Protein AF-0000000078032321 (afdb_homodimer)

Solvent-accessible surface area (backbone atoms only — not comparable to full-atom values): 38954 Å² total; per-residue (Å²): 81,36,67,72,75,77,49,43,51,60,52,52,44,68,70,53,66,72,42,86,78,50,35,74,32,42,54,56,36,28,54,49,42,18,57,53,56,50,57,70,50,30,69,54,84,80,71,73,69,55,66,69,51,75,49,62,22,42,51,66,49,46,55,44,47,69,65,34,25,36,45,55,16,68,77,44,62,92,45,45,39,89,31,34,40,50,29,52,14,34,53,29,25,52,39,49,51,43,55,48,67,39,9,62,80,32,28,35,40,23,51,28,65,35,62,61,58,72,53,50,50,44,41,47,48,48,21,47,71,44,74,45,73,44,38,73,92,55,58,48,36,77,57,62,73,60,49,64,72,69,62,53,95,50,44,50,34,39,38,43,53,44,29,23,47,48,41,1,25,55,59,50,51,70,53,52,50,52,47,50,52,58,27,59,78,68,72,27,33,36,40,34,41,23,39,24,46,82,32,36,62,46,60,90,41,97,57,36,84,68,62,47,72,60,72,58,54,70,85,49,52,58,31,36,35,26,23,34,34,29,24,38,64,12,27,34,9,36,40,40,15,22,37,37,32,75,31,62,70,60,51,50,52,45,56,50,52,35,61,55,48,50,65,36,49,33,51,60,45,48,33,41,50,29,48,47,48,32,69,51,24,30,53,49,49,42,52,51,40,34,50,44,32,46,56,30,46,52,51,52,48,52,51,35,63,76,36,54,89,36,30,46,65,59,82,48,53,20,39,31,29,33,37,34,34,33,38,54,98,90,36,60,38,61,23,60,61,48,42,51,50,43,27,73,74,64,24,33,37,53,39,29,21,14,60,42,50,22,82,65,67,38,53,62,11,20,32,33,32,9,52,16,40,52,61,68,59,49,52,52,33,52,52,47,50,49,53,49,45,62,71,66,69,110,82,36,65,73,75,79,50,42,50,60,54,51,45,68,70,52,68,72,43,85,77,50,35,73,32,42,53,56,34,26,54,51,41,17,56,53,55,51,57,68,50,31,69,54,83,80,72,72,69,52,65,69,50,76,49,61,21,44,51,66,49,47,54,44,46,68,66,36,25,36,45,56,18,68,77,43,62,92,44,46,40,89,30,37,40,51,28,51,14,34,51,29,27,51,41,51,52,42,56,49,66,38,9,61,80,31,27,36,40,24,52,27,66,37,62,61,58,72,53,49,49,44,42,44,48,47,21,46,70,46,74,45,73,44,38,74,94,56,57,47,36,77,56,64,74,59,48,64,71,68,63,54,95,50,43,48,35,40,37,44,51,46,29,23,47,47,41,1,26,56,59,50,51,69,54,53,51,51,47,49,51,59,27,59,78,67,72,29,32,36,39,34,41,23,39,24,46,82,33,38,63,45,58,86,39,99,54,41,84,67,61,50,70,59,72,58,55,69,85,50,53,57,30,37,35,28,23,35,35,28,23,40,64,13,28,35,9,36,41,41,14,22,36,36,32,74,30,63,70,59,52,50,53,46,56,51,53,35,61,56,50,50,65,36,52,32,51,61,46,48,33,41,49,29,47,47,48,32,68,51,24,28,53,48,49,43,52,51,41,37,49,42,31,47,56,31,48,51,53,51,48,52,52,35,63,75,35,55,89,37,29,47,66,56,84,48,52,20,41,31,29,35,37,34,34,34,37,54,97,90,33,61,37,60,24,61,61,49,41,52,50,42,26,72,76,63,24,33,38,54,41,30,22,14,60,42,50,21,83,66,64,38,55,62,10,18,31,33,32,8,52,15,40,53,60,68,57,48,51,53,33,52,52,48,50,50,54,49,45,61,70,68,70,110

pLDDT: mean 95.97, std 6.55, range [49.38, 98.94]

Foldseek 3Di:
DLDFDDQQLVVQCVVQVPPPPFLAQADFAFAADDQVVLLVLFLDPPSDRLFDPPDDFDLPDQQFDQLLLQLVQVQAPPGGSLQKGKDQALLRVLLLLLVLFAAAPAEEEEEALARPSNFRSNVSRRYHYHYQYADVVVLSAGDVVVVVVVDDLRHAEYEYEAVGPAALAGHWQVSLLSVLVVCVVNVHAYEYEDAQPPFFLCCPPPVVVGRHHDSQHNPHQRYKYKYACVHLQNPVVLRIMMIGGNHSVSVVSSSVSCVVPGSHGGPRSSSSSSSCSPPSSVVSSNVVLSVLQNVQLVVVVVLCVVVVVFKDFSRRRTGFKHKMFGDAPPHADQQVVVQVVLCVPQSHHWARCCRNRNVVPPDGRIIMTGRSHPSVSSNSNSVSVSVVCVVPRD/DLDFDPQQLVVQCVVQVPPPPFLAQADFAFAADDQVVLLVLFLDPPSDRLFDPPDDFDLPDQQFDQLLLQLVQVQAPPGHSLQKGKDQALLRVQLLLLLLFAAAPAEEEEEALARPSNFRSNVSRRYHYHYQYADVVVLSAGDVVVVVVVDDLRHAEYEYEAVGPAALAGHWQVSLLSVLVVCVVNVHAYEYEDAQPPFFLCCPPPVVVGRHHDSQHNPHQRYKYKYACVHLQNPVVQRIMMIGGNHSVSVVSSSVSCVVPGSHGGPRSSSSSSSCSPPSSVVSSNVVLSVLQNVLLVVVVVLCVVVVVFKDFSRRRGGFKHKMFGHAPPHADQQVVVQVVLCVPQSHHWAGCCRNRNVVPPDGRIIMTGRSHPSVSSNSNSVSVSVVCVVPRD

Nearest PDB structures (foldseek):
  3p6k-assembly1_B  TM=9.550E-01  e=8.556E-41  Streptococcus suis 89/1591
  8fft-assembly2_C  TM=9.502E-01  e=7.241E-36  Dolichospermum flos-aquae
  8fft-assembly1_B  TM=9.467E-01  e=2.134E-35  Dolichospermum flos-aquae
  1gd9-assembly1_B  TM=8.501E-01  e=8.601E-30  Pyrococcus horikoshii
  1dju-assembly1_A  TM=8.469E-01  e=4.521E-28  Pyrococcus horikoshii OT3

Radius of gyration: 27.14 Å; Cα contacts (8 Å, |Δi|>4): 1777; chains: 2; bounding box: 60×97×62 Å

Structure (mmCIF, N/CA/C/O backbone):
data_AF-0000000078032321-model_v1
#
loop_
_entity.id
_entity.type
_entity.pdbx_description
1 polymer 'Aminotransferase class I/classII large domain-containing protein'
#
loop_
_atom_site.group_PDB
_atom_site.id
_atom_site.type_symbol
_atom_site.label_atom_id
_atom_site.label_alt_id
_atom_site.label_comp_id
_atom_site.label_asym_id
_atom_site.label_entity_id
_atom_site.label_seq_id
_atom_site.pdbx_PDB_ins_code
_atom_site.Cartn_x
_atom_site.Cartn_y
_atom_site.Cartn_z
_atom_site.occupancy
_atom_site.B_iso_or_equiv
_atom_site.auth_seq_id
_atom_site.auth_comp_id
_atom_site.auth_asym_id
_atom_site.auth_atom_id
_atom_site.pdbx_PDB_model_num
ATOM 1 N N . MET A 1 1 ? -20.797 -3.672 6.902 1 53.5 1 MET A N 1
ATOM 2 C CA . MET A 1 1 ? -19.359 -3.918 6.785 1 53.5 1 MET A CA 1
ATOM 3 C C . MET A 1 1 ? -19.047 -4.637 5.477 1 53.5 1 MET A C 1
ATOM 5 O O . MET A 1 1 ? -19.844 -5.422 4.98 1 53.5 1 MET A O 1
ATOM 9 N N . VAL A 1 2 ? -17.969 -4.043 4.883 1 63.22 2 VAL A N 1
ATOM 10 C CA . VAL A 1 2 ? -17.5 -4.789 3.719 1 63.22 2 VAL A CA 1
ATOM 11 C C . VAL A 1 2 ? -17.219 -6.238 4.109 1 63.22 2 VAL A C 1
ATOM 13 O O . VAL A 1 2 ? -16.531 -6.5 5.102 1 63.22 2 VAL A O 1
ATOM 16 N N . ARG A 1 3 ? -18.047 -7.094 3.707 1 68.12 3 ARG A N 1
ATOM 17 C CA . ARG A 1 3 ? -17.844 -8.516 3.961 1 68.12 3 ARG A CA 1
ATOM 18 C C . ARG A 1 3 ? -16.688 -9.055 3.135 1 68.12 3 ARG A C 1
ATOM 20 O O . ARG A 1 3 ? -16.766 -9.109 1.905 1 68.12 3 ARG A O 1
ATOM 27 N N . LEU A 1 4 ? -15.469 -9.234 3.742 1 85.44 4 LEU A N 1
ATOM 28 C CA . LEU A 1 4 ? -14.32 -9.836 3.078 1 85.44 4 LEU A CA 1
ATOM 29 C C . LEU A 1 4 ? -14.133 -11.281 3.527 1 85.44 4 LEU A C 1
ATOM 31 O O . LEU A 1 4 ? -13.945 -11.547 4.719 1 85.44 4 LEU A O 1
ATOM 35 N N . ALA A 1 5 ? -14.266 -12.18 2.574 1 89.19 5 ALA A N 1
ATOM 36 C CA . ALA A 1 5 ? -13.977 -13.57 2.895 1 89.19 5 ALA A CA 1
ATOM 37 C C . ALA A 1 5 ? -12.508 -13.758 3.268 1 89.19 5 ALA A C 1
ATOM 39 O O . ALA A 1 5 ? -11.633 -13.047 2.758 1 89.19 5 ALA A O 1
ATOM 40 N N . PRO A 1 6 ? -12.258 -14.641 4.195 1 92.31 6 PRO A N 1
ATOM 41 C CA . PRO A 1 6 ? -10.844 -14.914 4.473 1 92.31 6 PRO A CA 1
ATOM 42 C C . PRO A 1 6 ? -10.062 -15.32 3.225 1 92.31 6 PRO A C 1
ATOM 44 O O . PRO A 1 6 ? -10.586 -16.031 2.371 1 92.31 6 PRO A O 1
ATOM 47 N N . PHE A 1 7 ? -8.93 -14.734 3.055 1 94.56 7 PHE A N 1
ATOM 48 C CA . PHE A 1 7 ? -8.055 -15.125 1.958 1 94.56 7 PHE A CA 1
ATOM 49 C C . PHE A 1 7 ? -7.387 -16.453 2.248 1 94.56 7 PHE A C 1
ATOM 51 O O . PHE A 1 7 ? -6.344 -16.516 2.906 1 94.56 7 PHE A O 1
ATOM 58 N N . GLU A 1 8 ? -7.875 -17.5 1.715 1 94.56 8 GLU A N 1
ATOM 59 C CA . GLU A 1 8 ? -7.629 -18.859 2.207 1 94.56 8 GLU A CA 1
ATOM 60 C C . GLU A 1 8 ? -6.164 -19.234 2.045 1 94.56 8 GLU A C 1
ATOM 62 O O . GLU A 1 8 ? -5.562 -19.812 2.957 1 94.56 8 GLU A O 1
ATOM 67 N N . VAL A 1 9 ? -5.586 -18.938 0.874 1 95 9 VAL A N 1
ATOM 68 C CA . VAL A 1 9 ? -4.195 -19.328 0.662 1 95 9 VAL A CA 1
ATOM 69 C C . VAL A 1 9 ? -3.293 -18.594 1.651 1 95 9 VAL A C 1
ATOM 71 O O . VAL A 1 9 ? -2.357 -19.188 2.201 1 95 9 VAL A O 1
ATOM 74 N N . GLU A 1 10 ? -3.555 -17.328 1.889 1 93.62 10 GLU A N 1
ATOM 75 C CA . GLU A 1 10 ? -2.746 -16.547 2.826 1 93.62 10 GLU A CA 1
ATOM 76 C C . GLU A 1 10 ? -2.93 -17.047 4.258 1 93.62 10 GLU A C 1
ATOM 78 O O . GLU A 1 10 ? -1.962 -17.156 5.012 1 93.62 10 GLU A O 1
ATOM 83 N N . ARG A 1 11 ? -4.199 -17.391 4.633 1 93.69 11 ARG A N 1
ATOM 84 C CA . ARG A 1 11 ? -4.477 -17.922 5.965 1 93.69 11 ARG A CA 1
ATOM 85 C C . ARG A 1 11 ? -3.768 -19.25 6.184 1 93.69 11 ARG A C 1
ATOM 87 O O . ARG A 1 11 ? -3.207 -19.5 7.254 1 93.69 11 ARG A O 1
ATOM 94 N N . TRP A 1 12 ? -3.801 -20.109 5.148 1 96.25 12 TRP A N 1
ATOM 95 C CA . TRP A 1 12 ? -3.137 -21.406 5.203 1 96.25 12 TRP A CA 1
ATOM 96 C C . TRP A 1 12 ? -1.63 -21.234 5.375 1 96.25 12 TRP A C 1
ATOM 98 O O . TRP A 1 12 ? -1.022 -21.875 6.234 1 96.25 12 TRP A O 1
ATOM 108 N N . MET A 1 13 ? -1.059 -20.344 4.574 1 95.06 13 MET A N 1
ATOM 109 C CA . MET A 1 13 ? 0.379 -20.094 4.625 1 95.06 13 MET A CA 1
ATOM 110 C C . MET A 1 13 ? 0.786 -19.531 5.984 1 95.06 13 MET A C 1
ATOM 112 O O . MET A 1 13 ? 1.736 -20.016 6.602 1 95.06 13 MET A O 1
ATOM 116 N N . ASP A 1 14 ? 0.071 -18.578 6.473 1 90.38 14 ASP A N 1
ATOM 117 C CA . ASP A 1 14 ? 0.382 -17.938 7.75 1 90.38 14 ASP A CA 1
ATOM 118 C C . ASP A 1 14 ? 0.344 -18.953 8.891 1 90.38 14 ASP A C 1
ATOM 120 O O . ASP A 1 14 ? 1.15 -18.875 9.82 1 90.38 14 ASP A O 1
ATOM 124 N N . GLU A 1 15 ? -0.597 -19.828 8.82 1 92.94 15 GLU A N 1
ATOM 125 C CA . GLU A 1 15 ? -0.828 -20.781 9.906 1 92.94 15 GLU A CA 1
ATOM 126 C C . GLU A 1 15 ? 0.243 -21.875 9.922 1 92.94 15 GLU A C 1
ATOM 128 O O . GLU A 1 15 ? 0.729 -22.25 10.992 1 92.94 15 GLU A O 1
ATOM 133 N N . TYR A 1 16 ? 0.735 -22.312 8.742 1 95.88 16 TYR A N 1
ATOM 134 C CA . TYR A 1 16 ? 1.464 -23.578 8.742 1 95.88 16 TYR A CA 1
ATOM 135 C C . TYR A 1 16 ? 2.9 -23.375 8.273 1 95.88 16 TYR A C 1
ATOM 137 O O . TYR A 1 16 ? 3.756 -24.234 8.492 1 95.88 16 TYR A O 1
ATOM 145 N N . GLU A 1 17 ? 3.164 -22.219 7.629 1 93.62 17 GLU A N 1
ATOM 146 C CA . GLU A 1 17 ? 4.508 -22 7.102 1 93.62 17 GLU A CA 1
ATOM 147 C C . GLU A 1 17 ? 5.527 -21.859 8.227 1 93.62 17 GLU A C 1
ATOM 149 O O . GLU A 1 17 ? 6.727 -22.031 8.016 1 93.62 17 GLU A O 1
ATOM 154 N N . VAL A 1 18 ? 5.07 -21.641 9.422 1 90.94 18 VAL A N 1
ATOM 155 C CA . VAL A 1 18 ? 5.953 -21.391 10.555 1 90.94 18 VAL A CA 1
ATOM 156 C C . VAL A 1 18 ? 6.227 -22.688 11.297 1 90.94 18 VAL A C 1
ATOM 158 O O . VAL A 1 18 ? 6.895 -22.688 12.336 1 90.94 18 VAL A O 1
ATOM 161 N N . THR A 1 19 ? 5.73 -23.781 10.797 1 95.38 19 THR A N 1
ATOM 162 C CA . THR A 1 19 ? 6 -25.078 11.414 1 95.38 19 THR A CA 1
ATOM 163 C C . THR A 1 19 ? 7.504 -25.328 11.508 1 95.38 19 THR A C 1
ATOM 165 O O . THR A 1 19 ? 8.219 -25.203 10.516 1 95.38 19 THR A O 1
ATOM 168 N N . PRO A 1 20 ? 7.973 -25.688 12.695 1 96.19 20 PRO A N 1
ATOM 169 C CA . PRO A 1 20 ? 9.406 -25.953 12.844 1 96.19 20 PRO A CA 1
ATOM 170 C C . PRO A 1 20 ? 9.898 -27.062 11.93 1 96.19 20 PRO A C 1
ATOM 172 O O . PRO A 1 20 ? 9.312 -28.141 11.898 1 96.19 20 PRO A O 1
ATOM 175 N N . GLY A 1 21 ? 10.891 -26.828 11.219 1 97.12 21 GLY A N 1
ATOM 176 C CA . GLY A 1 21 ? 11.492 -27.828 10.344 1 97.12 21 GLY A CA 1
ATOM 177 C C . GLY A 1 21 ? 10.781 -27.953 9.008 1 97.12 21 GLY A C 1
ATOM 178 O O . GLY A 1 21 ? 11.039 -28.891 8.25 1 97.12 21 GLY A O 1
ATOM 179 N N . VAL A 1 22 ? 9.984 -27.016 8.758 1 98 22 VAL A N 1
ATOM 180 C CA . VAL A 1 22 ? 9.125 -27.094 7.582 1 98 22 VAL A CA 1
ATOM 181 C C . VAL A 1 22 ? 9.984 -27.125 6.316 1 98 22 VAL A C 1
ATOM 183 O O . VAL A 1 22 ? 11 -26.438 6.227 1 98 22 VAL A O 1
ATOM 186 N N . ILE A 1 23 ? 9.711 -28 5.402 1 98.5 23 ILE A N 1
ATOM 187 C CA . ILE A 1 23 ? 10.188 -28.031 4.023 1 98.5 23 ILE A CA 1
ATOM 188 C C . ILE A 1 23 ? 9.164 -27.359 3.109 1 98.5 23 ILE A C 1
ATOM 190 O O . ILE A 1 23 ? 8.195 -28 2.686 1 98.5 23 ILE A O 1
ATOM 194 N N . ASN A 1 24 ? 9.391 -26.094 2.795 1 98.12 24 ASN A N 1
ATOM 195 C CA . ASN A 1 24 ? 8.375 -25.266 2.162 1 98.12 24 ASN A CA 1
ATOM 196 C C . ASN A 1 24 ? 8.43 -25.375 0.641 1 98.12 24 ASN A C 1
ATOM 198 O O . ASN A 1 24 ? 9.266 -24.75 -0.003 1 98.12 24 ASN A O 1
ATOM 202 N N . ILE A 1 25 ? 7.59 -26.125 0.078 1 98.5 25 ILE A N 1
ATOM 203 C CA . ILE A 1 25 ? 7.445 -26.156 -1.374 1 98.5 25 ILE A CA 1
ATOM 204 C C . ILE A 1 25 ? 6.082 -25.594 -1.767 1 98.5 25 ILE A C 1
ATOM 206 O O . ILE A 1 25 ? 5.457 -26.062 -2.717 1 98.5 25 ILE A O 1
ATOM 210 N N . ALA A 1 26 ? 5.562 -24.672 -0.906 1 98 26 ALA A N 1
ATOM 211 C CA . ALA A 1 26 ? 4.309 -23.984 -1.162 1 98 26 ALA A CA 1
ATOM 212 C C . ALA A 1 26 ? 4.562 -22.578 -1.72 1 98 26 ALA A C 1
ATOM 214 O O . ALA A 1 26 ? 3.709 -22.016 -2.412 1 98 26 ALA A O 1
ATOM 215 N N . GLU A 1 27 ? 5.746 -21.938 -1.41 1 95.81 27 GLU A N 1
ATOM 216 C CA . GLU A 1 27 ? 6.074 -20.578 -1.797 1 95.81 27 GLU A CA 1
ATOM 217 C C . GLU A 1 27 ? 6.121 -20.422 -3.314 1 95.81 27 GLU A C 1
ATOM 219 O O . GLU A 1 27 ? 6.594 -21.312 -4.02 1 95.81 27 GLU A O 1
ATOM 224 N N . THR A 1 28 ? 5.668 -19.234 -3.773 1 97.25 28 THR A N 1
ATOM 225 C CA . THR A 1 28 ? 5.461 -19.141 -5.215 1 97.25 28 THR A CA 1
ATOM 226 C C . THR A 1 28 ? 6.461 -18.172 -5.84 1 97.25 28 THR A C 1
ATOM 228 O O . THR A 1 28 ? 6.367 -17.859 -7.027 1 97.25 28 THR A O 1
ATOM 231 N N . CYS A 1 29 ? 7.379 -17.641 -5.094 1 97.94 29 CYS A N 1
ATOM 232 C CA . CYS A 1 29 ? 8.469 -16.844 -5.656 1 97.94 29 CYS A CA 1
ATOM 233 C C . CYS A 1 29 ? 9.57 -17.75 -6.195 1 97.94 29 CYS A C 1
ATOM 235 O O . CYS A 1 29 ? 9.828 -18.828 -5.645 1 97.94 29 CYS A O 1
ATOM 237 N N . ALA A 1 30 ? 10.172 -17.344 -7.316 1 98.62 30 ALA A N 1
ATOM 238 C CA . ALA A 1 30 ? 11.484 -17.938 -7.543 1 98.62 30 ALA A CA 1
ATOM 239 C C . ALA A 1 30 ? 12.391 -17.75 -6.328 1 98.62 30 ALA A C 1
ATOM 241 O O . ALA A 1 30 ? 12.266 -16.766 -5.598 1 98.62 30 ALA A O 1
ATOM 242 N N . ALA A 1 31 ? 13.242 -18.766 -6.113 1 98.56 31 ALA A N 1
ATOM 243 C CA . ALA A 1 31 ? 14.125 -18.656 -4.953 1 98.56 31 ALA A CA 1
ATOM 244 C C . ALA A 1 31 ? 14.68 -17.234 -4.812 1 98.56 31 ALA A C 1
ATOM 246 O O . ALA A 1 31 ? 15.438 -16.766 -5.668 1 98.56 31 ALA A O 1
ATOM 247 N N . SER A 1 32 ? 14.305 -16.578 -3.736 1 98.5 32 SER A N 1
ATOM 248 C CA . SER A 1 32 ? 14.633 -15.172 -3.535 1 98.5 32 SER A CA 1
ATOM 249 C C . SER A 1 32 ? 16.141 -14.969 -3.375 1 98.5 32 SER A C 1
ATOM 251 O O . SER A 1 32 ? 16.859 -15.898 -3.012 1 98.5 32 SER A O 1
ATOM 253 N N . ILE A 1 33 ? 16.578 -13.789 -3.646 1 98.44 33 ILE A N 1
ATOM 254 C CA . ILE A 1 33 ? 17.984 -13.469 -3.541 1 98.44 33 ILE A CA 1
ATOM 255 C C . ILE A 1 33 ? 18.172 -12.188 -2.729 1 98.44 33 ILE A C 1
ATOM 257 O O . ILE A 1 33 ? 17.219 -11.445 -2.502 1 98.44 33 ILE A O 1
ATOM 261 N N . SER A 1 34 ? 19.359 -11.969 -2.252 1 98.25 34 SER A N 1
ATOM 262 C CA . SER A 1 34 ? 19.75 -10.742 -1.56 1 98.25 34 SER A CA 1
ATOM 263 C C . SER A 1 34 ? 20.219 -9.68 -2.543 1 98.25 34 SER A C 1
ATOM 265 O O . SER A 1 34 ? 20.391 -9.953 -3.732 1 98.25 34 SER A O 1
ATOM 267 N N . ILE A 1 35 ? 20.375 -8.445 -2.039 1 97.62 35 ILE A N 1
ATOM 268 C CA . ILE A 1 35 ? 20.953 -7.379 -2.852 1 97.62 35 ILE A CA 1
ATOM 269 C C . ILE A 1 35 ? 22.375 -7.746 -3.254 1 97.62 35 ILE A C 1
ATOM 271 O O . ILE A 1 35 ? 22.781 -7.516 -4.395 1 97.62 35 ILE A O 1
ATOM 275 N N . ASP A 1 36 ? 23.125 -8.383 -2.309 1 97 36 ASP A N 1
ATOM 276 C CA . ASP A 1 36 ? 24.484 -8.82 -2.619 1 97 36 ASP A CA 1
ATOM 277 C C . ASP A 1 36 ? 24.484 -9.812 -3.783 1 97 36 ASP A C 1
ATOM 279 O O . ASP A 1 36 ? 25.312 -9.703 -4.695 1 97 36 ASP A O 1
ATOM 283 N N . GLU A 1 37 ? 23.609 -10.766 -3.766 1 97.06 37 GLU A N 1
ATOM 284 C CA . GLU A 1 37 ? 23.516 -11.758 -4.832 1 97.06 37 GLU A CA 1
ATOM 285 C C . GLU A 1 37 ? 23.078 -11.109 -6.148 1 97.06 37 GLU A C 1
ATOM 287 O O . GLU A 1 37 ? 23.547 -11.5 -7.219 1 97.06 37 GLU A O 1
ATOM 292 N N . LEU A 1 38 ? 22.203 -10.148 -6.07 1 97.12 38 LEU A N 1
ATOM 293 C CA . LEU A 1 38 ? 21.75 -9.422 -7.25 1 97.12 38 LEU A CA 1
ATOM 294 C C . LEU A 1 38 ? 22.922 -8.695 -7.922 1 97.12 38 LEU A C 1
ATOM 296 O O . LEU A 1 38 ? 23.062 -8.75 -9.141 1 97.12 38 LEU A O 1
ATOM 300 N N . VAL A 1 39 ? 23.703 -8.016 -7.105 1 96.62 39 VAL A N 1
ATOM 301 C CA . VAL A 1 39 ? 24.859 -7.285 -7.609 1 96.62 39 VAL A CA 1
ATOM 302 C C . VAL A 1 39 ? 25.859 -8.258 -8.211 1 96.62 39 VAL A C 1
ATOM 304 O O . VAL A 1 39 ? 26.469 -7.973 -9.242 1 96.62 39 VAL A O 1
ATOM 307 N N . ALA A 1 40 ? 25.984 -9.383 -7.609 1 95.25 40 ALA A N 1
ATOM 308 C CA . ALA A 1 40 ? 26.938 -10.398 -8.078 1 95.25 40 ALA A CA 1
ATOM 309 C C . ALA A 1 40 ? 26.5 -10.961 -9.43 1 95.25 40 ALA A C 1
ATOM 311 O O . ALA A 1 40 ? 27.344 -11.383 -10.234 1 95.25 40 ALA A O 1
ATOM 312 N N . LEU A 1 41 ? 25.172 -10.961 -9.727 1 95.19 41 LEU A N 1
ATOM 313 C CA . LEU A 1 41 ? 24.625 -11.484 -10.969 1 95.19 41 LEU A CA 1
ATOM 314 C C . LEU A 1 41 ? 24.812 -10.492 -12.109 1 95.19 41 LEU A C 1
ATOM 316 O O . LEU A 1 41 ? 24.719 -10.867 -13.281 1 95.19 41 LEU A O 1
ATOM 320 N N . SER A 1 42 ? 25.109 -9.234 -11.742 1 94.69 42 SER A N 1
ATOM 321 C CA . SER A 1 42 ? 25.109 -8.148 -12.719 1 94.69 42 SER A CA 1
ATOM 322 C C . SER A 1 42 ? 26.25 -8.32 -13.727 1 94.69 42 SER A C 1
ATOM 324 O O . SER A 1 42 ? 27.359 -8.719 -13.367 1 94.69 42 SER A O 1
ATOM 326 N N . GLU A 1 43 ? 25.906 -8.055 -14.945 1 94.56 43 GLU A N 1
ATOM 327 C CA . GLU A 1 43 ? 26.906 -8.016 -16.016 1 94.56 43 GLU A CA 1
ATOM 328 C C . GLU A 1 43 ? 27.594 -6.66 -16.094 1 94.56 43 GLU A C 1
ATOM 330 O O . GLU A 1 43 ? 28.578 -6.492 -16.812 1 94.56 43 GLU A O 1
ATOM 335 N N . ASP A 1 44 ? 26.969 -5.727 -15.359 1 85 44 ASP A N 1
ATOM 336 C CA . ASP A 1 44 ? 27.594 -4.422 -15.203 1 85 44 ASP A CA 1
ATOM 337 C C . ASP A 1 44 ? 28.734 -4.48 -14.188 1 85 44 ASP A C 1
ATOM 339 O O . ASP A 1 44 ? 28.5 -4.711 -13 1 85 44 ASP A O 1
ATOM 343 N N . THR A 1 45 ? 29.969 -4.207 -14.547 1 78.69 45 THR A N 1
ATOM 344 C CA . THR A 1 45 ? 31.141 -4.418 -13.711 1 78.69 45 THR A CA 1
ATOM 345 C C . THR A 1 45 ? 31.469 -3.164 -12.906 1 78.69 45 THR A C 1
ATOM 347 O O . THR A 1 45 ? 32.531 -3.088 -12.258 1 78.69 45 THR A O 1
ATOM 350 N N . SER A 1 46 ? 30.594 -2.174 -12.898 1 77.5 46 SER A N 1
ATOM 351 C CA . SER A 1 46 ? 30.891 -0.955 -12.148 1 77.5 46 SER A CA 1
ATOM 352 C C . SER A 1 46 ? 30.781 -1.188 -10.648 1 77.5 46 SER A C 1
ATOM 354 O O . SER A 1 46 ? 31.344 -0.428 -9.859 1 77.5 46 SER A O 1
ATOM 356 N N . GLY A 1 47 ? 30.141 -2.252 -10.258 1 73.88 47 GLY A N 1
ATOM 357 C CA . GLY A 1 47 ? 29.953 -2.584 -8.852 1 73.88 47 GLY A CA 1
ATOM 358 C C . GLY A 1 47 ? 29.109 -1.569 -8.102 1 73.88 47 GLY A C 1
ATOM 359 O O . GLY A 1 47 ? 29.156 -1.512 -6.875 1 73.88 47 GLY A O 1
ATOM 360 N N . LYS A 1 48 ? 28.422 -0.792 -8.703 1 83 48 LYS A N 1
ATOM 361 C CA . LYS A 1 48 ? 27.625 0.242 -8.062 1 83 48 LYS A CA 1
ATOM 362 C C . LYS A 1 48 ? 26.484 -0.373 -7.258 1 83 48 LYS A C 1
ATOM 364 O O . LYS A 1 48 ? 25.828 -1.312 -7.715 1 83 48 LYS A O 1
ATOM 369 N N . SER A 1 49 ? 26.328 0.121 -6.047 1 90.06 49 SER A N 1
ATOM 370 C CA . SER A 1 49 ? 25.219 -0.285 -5.199 1 90.06 49 SER A CA 1
ATOM 371 C C . SER A 1 49 ? 23.891 0.26 -5.73 1 90.06 49 SER A C 1
ATOM 373 O O . SER A 1 49 ? 23.828 1.397 -6.203 1 90.06 49 SER A O 1
ATOM 375 N N . PRO A 1 50 ? 22.922 -0.618 -5.68 1 95.69 50 PRO A N 1
ATOM 376 C CA . PRO A 1 50 ? 21.609 -0.133 -6.137 1 95.69 50 PRO A CA 1
ATOM 377 C C . PRO A 1 50 ? 21.016 0.923 -5.207 1 95.69 50 PRO A C 1
ATOM 379 O O . PRO A 1 50 ? 20.094 1.645 -5.598 1 95.69 50 PRO A O 1
ATOM 382 N N . ILE A 1 51 ? 21.516 1.027 -4.008 1 96.81 51 ILE A N 1
ATOM 383 C CA . ILE A 1 51 ? 20.906 1.919 -3.021 1 96.81 51 ILE A CA 1
ATOM 384 C C . ILE A 1 51 ? 21.828 3.113 -2.781 1 96.81 51 ILE A C 1
ATOM 386 O O . ILE A 1 51 ? 23 2.943 -2.434 1 96.81 51 ILE A O 1
ATOM 390 N N . ASP A 1 52 ? 21.375 4.312 -3.055 1 96.56 52 ASP A N 1
ATOM 391 C CA . ASP A 1 52 ? 22.062 5.555 -2.717 1 96.56 52 ASP A CA 1
ATOM 392 C C . ASP A 1 52 ? 21.625 6.074 -1.353 1 96.56 52 ASP A C 1
ATOM 394 O O . ASP A 1 52 ? 20.562 6.707 -1.235 1 96.56 52 ASP A O 1
ATOM 398 N N . THR A 1 53 ? 22.438 5.918 -0.332 1 96.56 53 THR A N 1
ATOM 399 C CA . THR A 1 53 ? 22.078 6.254 1.041 1 96.56 53 THR A CA 1
ATOM 400 C C . THR A 1 53 ? 22.203 7.758 1.28 1 96.56 53 THR A C 1
ATOM 402 O O . THR A 1 53 ? 21.812 8.258 2.336 1 96.56 53 THR A O 1
ATOM 405 N N . SER A 1 54 ? 22.703 8.555 0.339 1 97.31 54 SER A N 1
ATOM 406 C CA . SER A 1 54 ? 22.891 9.992 0.501 1 97.31 54 SER A CA 1
ATOM 407 C C . SER A 1 54 ? 21.656 10.758 0.021 1 97.31 54 SER A C 1
ATOM 409 O O . SER A 1 54 ? 21.531 11.953 0.289 1 97.31 54 SER A O 1
ATOM 411 N N . THR A 1 55 ? 20.797 10.023 -0.619 1 96.81 55 THR A N 1
ATOM 412 C CA . THR A 1 55 ? 19.594 10.664 -1.148 1 96.81 55 THR A CA 1
ATOM 413 C C . THR A 1 55 ? 18.625 10.992 -0.026 1 96.81 55 THR A C 1
ATOM 415 O O . THR A 1 55 ? 18.312 10.133 0.808 1 96.81 55 THR A O 1
ATOM 418 N N . CYS A 1 56 ? 18.094 12.273 -0.027 1 97.38 56 CYS A N 1
ATOM 419 C CA . CYS A 1 56 ? 17.062 12.641 0.938 1 97.38 56 CYS A CA 1
ATOM 420 C C . CYS A 1 56 ? 15.781 11.836 0.701 1 97.38 56 CYS A C 1
ATOM 422 O O . CYS A 1 56 ? 15.336 11.695 -0.44 1 97.38 56 CYS A O 1
ATOM 424 N N . LEU A 1 57 ? 15.258 11.336 1.781 1 97.88 57 LEU A N 1
ATOM 425 C CA . LEU A 1 57 ? 14.117 10.422 1.688 1 97.88 57 LEU A CA 1
ATOM 426 C C . LEU A 1 57 ? 12.805 11.195 1.717 1 97.88 57 LEU A C 1
ATOM 428 O O . LEU A 1 57 ? 12.008 11.031 2.641 1 97.88 57 LEU A O 1
ATOM 432 N N . VAL A 1 58 ? 12.508 11.969 0.669 1 97.31 58 VAL A N 1
ATOM 433 C CA . VAL A 1 58 ? 11.219 12.609 0.422 1 97.31 58 VAL A CA 1
ATOM 434 C C . VAL A 1 58 ? 10.266 11.617 -0.241 1 97.31 58 VAL A C 1
ATOM 436 O O . VAL A 1 58 ? 10.617 10.453 -0.439 1 97.31 58 VAL A O 1
ATOM 439 N N . TYR A 1 59 ? 9.062 12.008 -0.606 1 95.12 59 TYR A N 1
ATOM 440 C CA . TYR A 1 59 ? 8.117 11.109 -1.257 1 95.12 59 TYR A CA 1
ATOM 441 C C . TYR A 1 59 ? 8.641 10.656 -2.611 1 95.12 59 TYR A C 1
ATOM 443 O O . TYR A 1 59 ? 8.258 9.594 -3.105 1 95.12 59 TYR A O 1
ATOM 451 N N . GLY A 1 60 ? 9.516 11.469 -3.229 1 93.12 60 GLY A N 1
ATOM 452 C CA . GLY A 1 60 ? 10.109 11.086 -4.5 1 93.12 60 GLY A CA 1
ATOM 453 C C . GLY A 1 60 ? 9.148 11.195 -5.664 1 93.12 60 GLY A C 1
ATOM 454 O O . GLY A 1 60 ? 8.203 11.992 -5.629 1 93.12 60 GLY A O 1
ATOM 455 N N . ALA A 1 61 ? 9.477 10.469 -6.77 1 93.88 61 ALA A N 1
ATOM 456 C CA . ALA A 1 61 ? 8.617 10.453 -7.949 1 93.88 61 ALA A CA 1
ATOM 457 C C . ALA A 1 61 ? 7.301 9.734 -7.66 1 93.88 61 ALA A C 1
ATOM 459 O O . ALA A 1 61 ? 7.27 8.508 -7.551 1 93.88 61 ALA A O 1
ATOM 460 N N . ILE A 1 62 ? 6.277 10.445 -7.66 1 93.62 62 ILE A N 1
ATOM 461 C CA . ILE A 1 62 ? 4.98 9.953 -7.199 1 93.62 62 ILE A CA 1
ATOM 462 C C . ILE A 1 62 ? 4.547 8.766 -8.055 1 93.62 62 ILE A C 1
ATOM 464 O O . ILE A 1 62 ? 4.195 7.707 -7.52 1 93.62 62 ILE A O 1
ATOM 468 N N . PRO A 1 63 ? 4.648 8.812 -9.414 1 95.5 63 PRO A N 1
ATOM 469 C CA . PRO A 1 63 ? 4.242 7.645 -10.211 1 95.5 63 PRO A CA 1
ATOM 470 C C . PRO A 1 63 ? 5.312 6.555 -10.242 1 95.5 63 PRO A C 1
ATOM 472 O O . PRO A 1 63 ? 5.102 5.5 -10.844 1 95.5 63 PRO A O 1
ATOM 475 N N . GLY A 1 64 ? 6.492 6.781 -9.672 1 97.38 64 GLY A N 1
ATOM 476 C CA . GLY A 1 64 ? 7.691 5.969 -9.805 1 97.38 64 GLY A CA 1
ATOM 477 C C . GLY A 1 64 ? 8.789 6.656 -10.602 1 97.38 64 GLY A C 1
ATOM 478 O O . GLY A 1 64 ? 8.516 7.531 -11.422 1 97.38 64 GLY A O 1
ATOM 479 N N . SER A 1 65 ? 10.008 6.297 -10.375 1 98.25 65 SER A N 1
ATOM 480 C CA . SER A 1 65 ? 11.133 6.941 -11.039 1 98.25 65 SER A CA 1
ATOM 481 C C . SER A 1 65 ? 11.102 6.695 -12.547 1 98.25 65 SER A C 1
ATOM 483 O O . SER A 1 65 ? 10.562 5.684 -13 1 98.25 65 SER A O 1
ATOM 485 N N . GLN A 1 66 ? 11.664 7.645 -13.25 1 98.19 66 GLN A N 1
ATOM 486 C CA . GLN A 1 66 ? 11.75 7.527 -14.703 1 98.19 66 GLN A CA 1
ATOM 487 C C . GLN A 1 66 ? 12.484 6.258 -15.109 1 98.19 66 GLN A C 1
ATOM 489 O O . GLN A 1 66 ? 12.07 5.562 -16.031 1 98.19 66 GLN A O 1
ATOM 494 N N . ALA A 1 67 ? 13.547 5.957 -14.461 1 98.25 67 ALA A N 1
ATOM 495 C CA . ALA A 1 67 ? 14.344 4.773 -14.773 1 98.25 67 ALA A CA 1
ATOM 496 C C . ALA A 1 67 ? 13.516 3.5 -14.625 1 98.25 67 ALA A C 1
ATOM 498 O O . ALA A 1 67 ? 13.516 2.643 -15.508 1 98.25 67 ALA A O 1
ATOM 499 N N . LEU A 1 68 ? 12.82 3.379 -13.508 1 98.75 68 LEU A N 1
ATOM 500 C CA . LEU A 1 68 ? 12.016 2.186 -13.25 1 98.75 68 LEU A CA 1
ATOM 501 C C . LEU A 1 68 ? 10.883 2.064 -14.258 1 98.75 68 LEU A C 1
ATOM 503 O O . LEU A 1 68 ? 10.672 0.999 -14.844 1 98.75 68 LEU A O 1
ATOM 507 N N . ARG A 1 69 ? 10.117 3.135 -14.469 1 98.81 69 ARG A N 1
ATOM 508 C CA . ARG A 1 69 ? 8.984 3.121 -15.391 1 98.81 69 ARG A CA 1
ATOM 509 C C . ARG A 1 69 ? 9.438 2.811 -16.812 1 98.81 69 ARG A C 1
ATOM 511 O O . ARG A 1 69 ? 8.773 2.07 -17.531 1 98.81 69 ARG A O 1
ATOM 518 N N . SER A 1 70 ? 10.602 3.33 -17.219 1 98.69 70 SER A N 1
ATOM 519 C CA . SER A 1 70 ? 11.133 3.064 -18.547 1 98.69 70 SER A CA 1
ATOM 520 C C . SER A 1 70 ? 11.547 1.604 -18.703 1 98.69 70 SER A C 1
ATOM 522 O O . SER A 1 70 ? 11.289 0.985 -19.734 1 98.69 70 SER A O 1
ATOM 524 N N . ASN A 1 71 ? 12.219 1.085 -17.672 1 98.62 71 ASN A N 1
ATOM 525 C CA . ASN A 1 71 ? 12.625 -0.316 -17.719 1 98.62 71 ASN A CA 1
ATOM 526 C C . ASN A 1 71 ? 11.422 -1.246 -17.828 1 98.62 71 ASN A C 1
ATOM 528 O O . ASN A 1 71 ? 11.461 -2.238 -18.562 1 98.62 71 ASN A O 1
ATOM 532 N N . ILE A 1 72 ? 10.352 -0.932 -17.156 1 98.75 72 ILE A N 1
ATOM 533 C CA . ILE A 1 72 ? 9.141 -1.74 -17.203 1 98.75 72 ILE A CA 1
ATOM 534 C C . ILE A 1 72 ? 8.469 -1.593 -18.562 1 98.75 72 ILE A C 1
ATOM 536 O O . ILE A 1 72 ? 8.062 -2.584 -19.172 1 98.75 72 ILE A O 1
ATOM 540 N N . ALA A 1 73 ? 8.375 -0.35 -19.031 1 98.56 73 ALA A N 1
ATOM 541 C CA . ALA A 1 73 ? 7.754 -0.085 -20.328 1 98.56 73 ALA A CA 1
ATOM 542 C C . ALA A 1 73 ? 8.477 -0.836 -21.438 1 98.56 73 ALA A C 1
ATOM 544 O O . ALA A 1 73 ? 7.84 -1.288 -22.406 1 98.56 73 ALA A O 1
ATOM 545 N N . SER A 1 74 ? 9.742 -1.004 -21.328 1 97.5 74 SER A N 1
ATOM 546 C CA . SER A 1 74 ? 10.547 -1.643 -22.359 1 97.5 74 SER A CA 1
ATOM 547 C C . SER A 1 74 ? 10.188 -3.117 -22.5 1 97.5 74 SER A C 1
ATOM 549 O O . SER A 1 74 ? 10.516 -3.744 -23.516 1 97.5 74 SER A O 1
ATOM 551 N N . GLN A 1 75 ? 9.484 -3.648 -21.547 1 95.19 75 GLN A N 1
ATOM 552 C CA . GLN A 1 75 ? 9.086 -5.055 -21.609 1 95.19 75 GLN A CA 1
ATOM 553 C C . GLN A 1 75 ? 7.742 -5.219 -22.312 1 95.19 75 GLN A C 1
ATOM 555 O O . GLN A 1 75 ? 7.262 -6.34 -22.469 1 95.19 75 GLN A O 1
ATOM 560 N N . HIS A 1 76 ? 7.113 -4.164 -22.609 1 95.62 76 HIS A N 1
A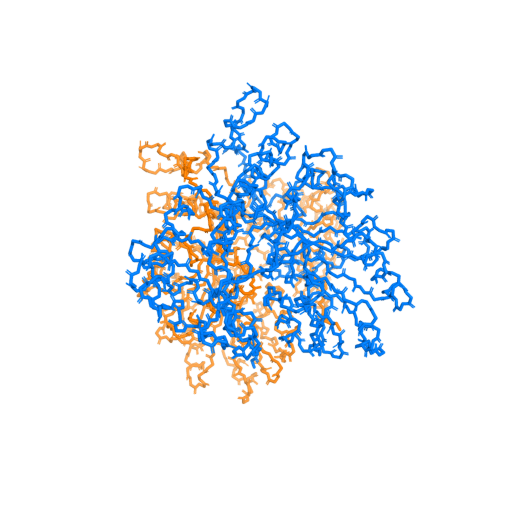TOM 561 C CA . HIS A 1 76 ? 5.84 -4.141 -23.328 1 95.62 76 HIS A CA 1
ATOM 562 C C . HIS A 1 76 ? 6.012 -3.596 -24.734 1 95.62 76 HIS A C 1
ATOM 564 O O . HIS A 1 76 ? 6.91 -2.789 -24.984 1 95.62 76 HIS A O 1
ATOM 570 N N . GLU A 1 77 ? 5.098 -4.105 -25.578 1 90.88 77 GLU A N 1
ATOM 571 C CA . GLU A 1 77 ? 5.129 -3.59 -26.938 1 90.88 77 GLU A CA 1
ATOM 572 C C . GLU A 1 77 ? 4.527 -2.189 -27.016 1 90.88 77 GLU A C 1
ATOM 574 O O . GLU A 1 77 ? 3.406 -1.964 -26.562 1 90.88 77 GLU A O 1
ATOM 579 N N . SER A 1 78 ? 5.219 -1.209 -27.406 1 92.81 78 SER A N 1
ATOM 580 C CA . SER A 1 78 ? 4.746 0.114 -27.797 1 92.81 78 SER A CA 1
ATOM 581 C C . SER A 1 78 ? 4.332 0.935 -26.594 1 92.81 78 SER A C 1
ATOM 583 O O . SER A 1 78 ? 3.387 1.722 -26.656 1 92.81 78 SER A O 1
ATOM 585 N N . LEU A 1 79 ? 4.805 0.622 -25.438 1 97.75 79 LEU A N 1
ATOM 586 C CA . LEU A 1 79 ? 4.539 1.447 -24.266 1 97.75 79 LEU A CA 1
ATOM 587 C C . LEU A 1 79 ? 5.754 2.305 -23.922 1 97.75 79 LEU A C 1
ATOM 589 O O . LEU A 1 79 ? 6.875 1.99 -24.312 1 97.75 79 LEU A O 1
ATOM 593 N N . SER A 1 80 ? 5.539 3.42 -23.328 1 98.12 80 SER A N 1
ATOM 594 C CA . SER A 1 80 ? 6.562 4.289 -22.766 1 98.12 80 SER A CA 1
ATOM 595 C C . SER A 1 80 ? 6.406 4.418 -21.25 1 98.12 80 SER A C 1
ATOM 597 O O . SER A 1 80 ? 5.5 3.82 -20.656 1 98.12 80 SER A O 1
ATOM 599 N N . SER A 1 81 ? 7.344 5.137 -20.656 1 98.25 81 SER A N 1
ATOM 600 C CA . SER A 1 81 ? 7.305 5.336 -19.203 1 98.25 81 SER A CA 1
ATOM 601 C C . SER A 1 81 ? 5.98 5.957 -18.781 1 98.25 81 SER A C 1
ATOM 603 O O . SER A 1 81 ? 5.5 5.691 -17.672 1 98.25 81 SER A O 1
ATOM 605 N N . GLU A 1 82 ? 5.297 6.734 -19.609 1 97.62 82 GLU A N 1
ATOM 606 C CA . GLU A 1 82 ? 4.043 7.406 -19.281 1 97.62 82 GLU A CA 1
ATOM 607 C C . GLU A 1 82 ? 2.891 6.41 -19.172 1 97.62 82 GLU A C 1
ATOM 609 O O . GLU A 1 82 ? 1.827 6.738 -18.641 1 97.62 82 GLU A O 1
ATOM 614 N N . ASN A 1 83 ? 3.119 5.191 -19.641 1 98.62 83 ASN A N 1
ATOM 615 C CA . ASN A 1 83 ? 2.086 4.16 -19.641 1 98.62 83 ASN A CA 1
ATOM 616 C C . ASN A 1 83 ? 2.221 3.23 -18.438 1 98.62 83 ASN A C 1
ATOM 618 O O . ASN A 1 83 ? 1.584 2.178 -18.391 1 98.62 83 ASN A O 1
ATOM 622 N N . VAL A 1 84 ? 3.107 3.627 -17.516 1 98.75 84 VAL A N 1
ATOM 623 C CA . VAL A 1 84 ? 3.391 2.742 -16.391 1 98.75 84 VAL A CA 1
ATOM 624 C C . VAL A 1 84 ? 3.199 3.498 -15.07 1 98.75 84 VAL A C 1
ATOM 626 O O . VAL A 1 84 ? 3.682 4.621 -14.922 1 98.75 84 VAL A O 1
ATOM 629 N N . LEU A 1 85 ? 2.459 2.912 -14.141 1 98.62 85 LEU A N 1
ATOM 630 C CA . LEU A 1 85 ? 2.305 3.393 -12.773 1 98.62 85 LEU A CA 1
ATOM 631 C C . LEU A 1 85 ? 2.867 2.385 -11.773 1 98.62 85 LEU A C 1
ATOM 633 O O . LEU A 1 85 ? 2.451 1.224 -11.758 1 98.62 85 LEU A O 1
ATOM 637 N N . ILE A 1 86 ? 3.846 2.842 -10.945 1 98.75 86 ILE A N 1
ATOM 638 C CA . ILE A 1 86 ? 4.477 1.942 -9.984 1 98.75 86 ILE A CA 1
ATOM 639 C C . ILE A 1 86 ? 3.598 1.811 -8.742 1 98.75 86 ILE A C 1
ATOM 641 O O . ILE A 1 86 ? 3.006 2.791 -8.289 1 98.75 86 ILE A O 1
ATOM 645 N N . THR A 1 87 ? 3.484 0.621 -8.211 1 98.5 87 THR A N 1
ATOM 646 C CA . THR A 1 87 ? 2.672 0.319 -7.035 1 98.5 87 THR A CA 1
ATOM 647 C C . THR A 1 87 ? 3.459 -0.518 -6.035 1 98.5 87 THR A C 1
ATOM 649 O O . THR A 1 87 ? 4.586 -0.932 -6.312 1 98.5 87 THR A O 1
ATOM 652 N N . GLN A 1 88 ? 2.895 -0.732 -4.855 1 97.75 88 GLN A N 1
ATOM 653 C CA . GLN A 1 88 ? 3.502 -1.545 -3.809 1 97.75 88 GLN A CA 1
ATOM 654 C C . GLN A 1 88 ? 3.199 -3.025 -4.016 1 97.75 88 GLN A C 1
ATOM 656 O O . GLN A 1 88 ? 2.564 -3.66 -3.17 1 97.75 88 GLN A O 1
ATOM 661 N N . GLY A 1 89 ? 3.742 -3.564 -5.09 1 97.75 89 GLY A N 1
ATOM 662 C CA . GLY A 1 89 ? 3.467 -4.941 -5.473 1 97.75 89 GLY A CA 1
ATOM 663 C C . GLY A 1 89 ? 2.27 -5.07 -6.395 1 97.75 89 GLY A C 1
ATOM 664 O O . GLY A 1 89 ? 1.512 -4.117 -6.578 1 97.75 89 GLY A O 1
ATOM 665 N N . ALA A 1 90 ? 2.111 -6.293 -6.98 1 98.31 90 ALA A N 1
ATOM 666 C CA . ALA A 1 90 ? 0.978 -6.547 -7.863 1 98.31 90 ALA A CA 1
ATOM 667 C C . ALA A 1 90 ? -0.334 -6.559 -7.086 1 98.31 90 ALA A C 1
ATOM 669 O O . ALA A 1 90 ? -1.392 -6.238 -7.633 1 98.31 90 ALA A O 1
ATOM 670 N N . ILE A 1 91 ? -0.277 -6.934 -5.84 1 97.75 91 ILE A N 1
ATOM 671 C CA . ILE A 1 91 ? -1.485 -6.957 -5.023 1 97.75 91 ILE A CA 1
ATOM 672 C C . ILE A 1 91 ? -2.098 -5.562 -4.961 1 97.75 91 ILE A C 1
ATOM 674 O O . ILE A 1 91 ? -3.314 -5.406 -5.082 1 97.75 91 ILE A O 1
ATOM 678 N N . ALA A 1 92 ? -1.232 -4.566 -4.781 1 98.25 92 ALA A N 1
ATOM 679 C CA . ALA A 1 92 ? -1.72 -3.189 -4.758 1 98.25 92 ALA A CA 1
ATOM 680 C C . ALA A 1 92 ? -2.17 -2.74 -6.145 1 98.25 92 ALA A C 1
ATOM 682 O O . ALA A 1 92 ? -3.121 -1.967 -6.273 1 98.25 92 ALA A O 1
ATOM 683 N N . ALA A 1 93 ? -1.479 -3.174 -7.16 1 98.75 93 ALA A N 1
ATOM 684 C CA . ALA A 1 93 ? -1.85 -2.842 -8.531 1 98.75 93 ALA A CA 1
ATOM 685 C C . ALA A 1 93 ? -3.256 -3.338 -8.859 1 98.75 93 ALA A C 1
ATOM 687 O O . ALA A 1 93 ? -4.09 -2.578 -9.352 1 98.75 93 ALA A O 1
ATOM 688 N N . ASN A 1 94 ? -3.467 -4.621 -8.547 1 98.81 94 ASN A N 1
ATOM 689 C CA . ASN A 1 94 ? -4.781 -5.211 -8.781 1 98.81 94 ASN A CA 1
ATOM 690 C C . ASN A 1 94 ? -5.859 -4.52 -7.953 1 98.81 94 ASN A C 1
ATOM 692 O O . ASN A 1 94 ? -6.922 -4.172 -8.477 1 98.81 94 ASN A O 1
ATOM 696 N N . PHE A 1 95 ? -5.59 -4.332 -6.691 1 98.31 95 PHE A N 1
ATOM 697 C CA . PHE A 1 95 ? -6.578 -3.711 -5.812 1 98.31 95 PHE A CA 1
ATOM 698 C C . PHE A 1 95 ? -6.961 -2.326 -6.32 1 98.31 95 PHE A C 1
ATOM 700 O O . PHE A 1 95 ? -8.141 -1.993 -6.402 1 98.31 95 PHE A O 1
ATOM 707 N N . LEU A 1 96 ? -5.926 -1.521 -6.609 1 98.19 96 LEU A N 1
ATOM 708 C CA . LEU A 1 96 ? -6.168 -0.166 -7.094 1 98.19 96 LEU A CA 1
ATOM 709 C C . LEU A 1 96 ? -7.02 -0.188 -8.359 1 98.19 96 LEU A C 1
ATOM 711 O O . LEU A 1 96 ? -7.953 0.605 -8.5 1 98.19 96 LEU A O 1
ATOM 715 N N . THR A 1 97 ? -6.68 -1.057 -9.258 1 98.56 97 THR A N 1
ATOM 716 C CA . THR A 1 97 ? -7.414 -1.176 -10.508 1 98.56 97 THR A CA 1
ATOM 717 C C . THR A 1 97 ? -8.883 -1.493 -10.25 1 98.56 97 THR A C 1
ATOM 719 O O . THR A 1 97 ? -9.773 -0.825 -10.773 1 98.56 97 THR A O 1
ATOM 722 N N . LEU A 1 98 ? -9.117 -2.455 -9.422 1 98.38 98 LEU A N 1
ATOM 723 C CA . LEU A 1 98 ? -10.484 -2.898 -9.141 1 98.38 98 LEU A CA 1
ATOM 724 C C . LEU A 1 98 ? -11.242 -1.841 -8.344 1 98.38 98 LEU A C 1
ATOM 726 O O . LEU A 1 98 ? -12.398 -1.533 -8.664 1 98.38 98 LEU A O 1
ATOM 730 N N . TYR A 1 99 ? -10.57 -1.256 -7.379 1 97.12 99 TYR A N 1
ATOM 731 C CA . TYR A 1 99 ? -11.172 -0.215 -6.555 1 97.12 99 TYR A CA 1
ATOM 732 C C . TYR A 1 99 ? -11.594 0.979 -7.402 1 97.12 99 TYR A C 1
ATOM 734 O O . TYR A 1 99 ? -12.609 1.615 -7.125 1 97.12 99 TYR A O 1
ATOM 742 N N . THR A 1 100 ? -10.828 1.255 -8.414 1 97.31 100 THR A N 1
ATOM 743 C CA . THR A 1 100 ? -11.047 2.422 -9.258 1 97.31 100 THR A CA 1
ATOM 744 C C . THR A 1 100 ? -12.156 2.156 -10.266 1 97.31 100 THR A C 1
ATOM 746 O O . THR A 1 100 ? -12.953 3.047 -10.57 1 97.31 100 THR A O 1
ATOM 749 N N . LEU A 1 101 ? -12.281 0.917 -10.781 1 97.44 101 LEU A N 1
ATOM 750 C CA . LEU A 1 101 ? -13.016 0.741 -12.031 1 97.44 101 LEU A CA 1
ATOM 751 C C . LEU A 1 101 ? -14.289 -0.069 -11.805 1 97.44 101 LEU A C 1
ATOM 753 O O . LEU A 1 101 ? -15.164 -0.108 -12.664 1 97.44 101 LEU A O 1
ATOM 757 N N . VAL A 1 102 ? -14.43 -0.699 -10.641 1 96.75 102 VAL A N 1
ATOM 758 C CA . VAL A 1 102 ? -15.523 -1.638 -10.43 1 96.75 102 VAL A CA 1
ATOM 759 C C . VAL A 1 102 ? -16.359 -1.208 -9.227 1 96.75 102 VAL A C 1
ATOM 761 O O . VAL A 1 102 ? -15.812 -0.706 -8.234 1 96.75 102 VAL A O 1
ATOM 764 N N . GLY A 1 103 ? -17.641 -1.421 -9.273 1 94.75 103 GLY A N 1
ATOM 765 C CA . GLY A 1 103 ? -18.531 -1.085 -8.172 1 94.75 103 GLY A CA 1
ATOM 766 C C . GLY A 1 103 ? -19.922 -1.651 -8.336 1 94.75 103 GLY A C 1
ATOM 767 O O . GLY A 1 103 ? -20.156 -2.52 -9.18 1 94.75 103 GLY A O 1
ATOM 768 N N . PRO A 1 104 ? -20.875 -1.13 -7.434 1 94.75 104 PRO A N 1
ATOM 769 C CA . PRO A 1 104 ? -22.25 -1.616 -7.496 1 94.75 104 PRO A CA 1
ATOM 770 C C . PRO A 1 104 ? -22.875 -1.444 -8.883 1 94.75 104 PRO A C 1
ATOM 772 O O . PRO A 1 104 ? -22.734 -0.384 -9.492 1 94.75 104 PRO A O 1
ATOM 775 N N . GLY A 1 105 ? -23.516 -2.482 -9.383 1 96.31 105 GLY A N 1
ATOM 776 C CA . GLY A 1 105 ? -24.172 -2.449 -10.68 1 96.31 105 GLY A CA 1
ATOM 777 C C . GLY A 1 105 ? -23.312 -3.035 -11.789 1 96.31 105 GLY A C 1
ATOM 778 O O . GLY A 1 105 ? -23.812 -3.373 -12.859 1 96.31 105 GLY A O 1
ATOM 779 N N . ASP A 1 106 ? -22.047 -3.232 -11.531 1 97.75 106 ASP A N 1
ATOM 780 C CA . ASP A 1 106 ? -21.141 -3.777 -12.539 1 97.75 106 ASP A CA 1
ATOM 781 C C . ASP A 1 106 ? -21.109 -5.301 -12.477 1 97.75 106 ASP A C 1
ATOM 783 O O . ASP A 1 106 ? -21.359 -5.891 -11.422 1 97.75 106 ASP A O 1
ATOM 787 N N . HIS A 1 107 ? -20.891 -5.898 -13.617 1 98.75 107 HIS A N 1
ATOM 788 C CA . HIS A 1 107 ? -20.641 -7.332 -13.742 1 98.75 107 HIS A CA 1
ATOM 789 C C . HIS A 1 107 ? -19.203 -7.605 -14.188 1 98.75 107 HIS A C 1
ATOM 791 O O . HIS A 1 107 ? -18.703 -6.961 -15.109 1 98.75 107 HIS A O 1
ATOM 797 N N . VAL A 1 108 ? -18.516 -8.484 -13.453 1 98.81 108 VAL A N 1
ATOM 798 C CA . VAL A 1 108 ? -17.141 -8.859 -13.727 1 98.81 108 VAL A CA 1
ATOM 799 C C . VAL A 1 108 ? -17.047 -10.367 -13.977 1 98.81 108 VAL A C 1
ATOM 801 O O . VAL A 1 108 ? -17.688 -11.156 -13.281 1 98.81 108 VAL A O 1
ATOM 804 N N . ILE A 1 109 ? -16.344 -10.734 -15.023 1 98.94 109 ILE A N 1
ATOM 805 C CA . ILE A 1 109 ? -16.031 -12.141 -15.281 1 98.94 109 ILE A CA 1
ATOM 806 C C . ILE A 1 109 ? -14.57 -12.422 -14.953 1 98.94 109 ILE A C 1
ATOM 808 O O . ILE A 1 109 ? -13.68 -11.695 -15.398 1 98.94 109 ILE A O 1
ATOM 812 N N . CYS A 1 110 ? -14.297 -13.453 -14.164 1 98.88 110 CYS A N 1
ATOM 813 C CA . CYS A 1 110 ? -12.945 -13.766 -13.711 1 98.88 110 CYS A CA 1
ATOM 814 C C . CYS A 1 110 ? -12.617 -15.242 -13.945 1 98.88 110 CYS A C 1
ATOM 816 O O . CYS A 1 110 ? -13.406 -16.125 -13.602 1 98.88 110 CYS A O 1
ATOM 818 N N . VAL A 1 111 ? -11.461 -15.5 -14.523 1 98.69 111 VAL A N 1
ATOM 819 C CA . VAL A 1 111 ? -11.031 -16.875 -14.695 1 98.69 111 VAL A CA 1
ATOM 820 C C . VAL A 1 111 ? -10.945 -17.562 -13.336 1 98.69 111 VAL A C 1
ATOM 822 O O . VAL A 1 111 ? -10.672 -16.922 -12.32 1 98.69 111 VAL A O 1
ATOM 825 N N . TYR A 1 112 ? -11.125 -18.906 -13.352 1 98.5 112 TYR A N 1
ATOM 826 C CA . TYR A 1 112 ? -11.188 -19.703 -12.141 1 98.5 112 TYR A CA 1
ATOM 827 C C . TYR A 1 112 ? -10.742 -21.141 -12.414 1 98.5 112 TYR A C 1
ATOM 829 O O . TYR A 1 112 ? -11.188 -21.766 -13.383 1 98.5 112 TYR A O 1
ATOM 837 N N . PRO A 1 113 ? -9.742 -21.75 -11.609 1 98.19 113 PRO A N 1
ATOM 838 C CA . PRO A 1 113 ? -9.18 -21.172 -10.383 1 98.19 113 PRO A CA 1
ATOM 839 C C . PRO A 1 113 ? -8.156 -20.078 -10.664 1 98.19 113 PRO A C 1
ATOM 841 O O . PRO A 1 113 ? -7.613 -20 -11.773 1 98.19 113 PRO A O 1
ATOM 844 N N . THR A 1 114 ? -8.023 -19.172 -9.758 1 98.25 114 THR A N 1
ATOM 845 C CA . THR A 1 114 ? -7.043 -18.094 -9.82 1 98.25 114 THR A CA 1
ATOM 846 C C . THR A 1 114 ? -6.758 -17.547 -8.422 1 98.25 114 THR A C 1
ATOM 848 O O . THR A 1 114 ? -7.168 -18.141 -7.422 1 98.25 114 THR A O 1
ATOM 851 N N . TYR A 1 115 ? -5.926 -16.578 -8.344 1 97.44 115 TYR A N 1
ATOM 852 C CA . TYR A 1 115 ? -5.621 -15.883 -7.098 1 97.44 115 TYR A CA 1
ATOM 853 C C . TYR A 1 115 ? -6.863 -15.195 -6.547 1 97.44 115 TYR A C 1
ATOM 855 O O . TYR A 1 115 ? -7.492 -14.391 -7.242 1 97.44 115 TYR A O 1
ATOM 863 N N . GLN A 1 116 ? -7.25 -15.383 -5.371 1 97.56 116 GLN A N 1
ATOM 864 C CA . GLN A 1 116 ? -8.531 -15.062 -4.754 1 97.56 116 GLN A CA 1
ATOM 865 C C . GLN A 1 116 ? -8.82 -13.57 -4.82 1 97.56 116 GLN A C 1
ATOM 867 O O . GLN A 1 116 ? -9.977 -13.156 -4.938 1 97.56 116 GLN A O 1
ATOM 872 N N . GLN A 1 117 ? -7.82 -12.719 -4.73 1 97.75 117 GLN A N 1
ATOM 873 C CA . GLN A 1 117 ? -7.984 -11.273 -4.785 1 97.75 117 GLN A CA 1
ATOM 874 C C . GLN A 1 117 ? -8.805 -10.852 -6 1 97.75 117 GLN A C 1
ATOM 876 O O . GLN A 1 117 ? -9.648 -9.961 -5.91 1 97.75 117 GLN A O 1
ATOM 881 N N . LEU A 1 118 ? -8.641 -11.547 -7.059 1 98.62 118 LEU A N 1
ATOM 882 C CA . LEU A 1 118 ? -9.109 -11.102 -8.367 1 98.62 118 LEU A CA 1
ATOM 883 C C . LEU A 1 118 ? -10.625 -11.227 -8.484 1 98.62 118 LEU A C 1
ATOM 885 O O . LEU A 1 118 ? -11.242 -10.555 -9.312 1 98.62 118 LEU A O 1
ATOM 889 N N . TYR A 1 119 ? -11.242 -12.094 -7.668 1 98 119 TYR A N 1
ATOM 890 C CA . TYR A 1 119 ? -12.695 -12.188 -7.746 1 98 119 TYR A CA 1
ATOM 891 C C . TYR A 1 119 ? -13.344 -11.75 -6.438 1 98 119 TYR A C 1
ATOM 893 O O . TYR A 1 119 ? -14.5 -11.32 -6.422 1 98 119 TYR A O 1
ATOM 901 N N . SER A 1 120 ? -12.594 -11.789 -5.336 1 97.5 120 SER A N 1
ATOM 902 C CA . SER A 1 120 ? -13.172 -11.422 -4.051 1 97.5 120 SER A CA 1
ATOM 903 C C . SER A 1 120 ? -13.227 -9.906 -3.875 1 97.5 120 SER A C 1
ATOM 905 O O . SER A 1 120 ? -14.141 -9.375 -3.244 1 97.5 120 SER A O 1
ATOM 907 N N . VAL A 1 121 ? -12.203 -9.172 -4.418 1 97.44 121 VAL A N 1
ATOM 908 C CA . VAL A 1 121 ? -12.195 -7.723 -4.277 1 97.44 121 VAL A CA 1
ATOM 909 C C . VAL A 1 121 ? -13.359 -7.117 -5.055 1 97.44 121 VAL A C 1
ATOM 911 O O . VAL A 1 121 ? -14.141 -6.336 -4.504 1 97.44 121 VAL A O 1
ATOM 914 N N . PRO A 1 122 ? -13.594 -7.5 -6.297 1 97.19 122 PRO A N 1
ATOM 915 C CA . PRO A 1 122 ? -14.773 -6.961 -6.973 1 97.19 122 PRO A CA 1
ATOM 916 C C . PRO A 1 122 ? -16.078 -7.246 -6.215 1 97.19 122 PRO A C 1
ATOM 918 O O . PRO A 1 122 ? -16.938 -6.379 -6.133 1 97.19 122 PRO A O 1
ATOM 921 N N . ARG A 1 123 ? -16.203 -8.461 -5.633 1 96.69 123 ARG A N 1
ATOM 922 C CA . ARG A 1 123 ? -17.391 -8.797 -4.852 1 96.69 123 ARG A CA 1
ATOM 923 C C . ARG A 1 123 ? -17.547 -7.863 -3.652 1 96.69 123 ARG A C 1
ATOM 925 O O . ARG A 1 123 ? -18.625 -7.363 -3.373 1 96.69 123 ARG A O 1
ATOM 932 N N . SER A 1 124 ? -16.422 -7.637 -3.037 1 95.25 124 SER A N 1
ATOM 933 C CA . SER A 1 124 ? -16.438 -6.809 -1.836 1 95.25 124 SER A CA 1
ATOM 934 C C . SER A 1 124 ? -16.828 -5.367 -2.158 1 95.25 124 SER A C 1
ATOM 936 O O . SER A 1 124 ? -17.297 -4.641 -1.287 1 95.25 124 SER A O 1
ATOM 938 N N . LEU A 1 125 ? -16.625 -4.957 -3.393 1 94.94 125 LEU A N 1
ATOM 939 C CA . LEU A 1 125 ? -16.922 -3.594 -3.824 1 94.94 125 LEU A CA 1
ATOM 940 C C . LEU A 1 125 ? -18.344 -3.492 -4.367 1 94.94 125 LEU A C 1
ATOM 942 O O . LEU A 1 125 ? -18.75 -2.436 -4.848 1 94.94 125 LEU A O 1
ATOM 946 N N . GLY A 1 126 ? -19.094 -4.621 -4.355 1 94.38 126 GLY A N 1
ATOM 947 C CA . GLY A 1 126 ? -20.5 -4.613 -4.676 1 94.38 126 GLY A CA 1
ATOM 948 C C . GLY A 1 126 ? -20.797 -5.07 -6.094 1 94.38 126 GLY A C 1
ATOM 949 O O . GLY A 1 126 ? -21.953 -5.027 -6.535 1 94.38 126 GLY A O 1
ATOM 950 N N . ALA A 1 127 ? -19.781 -5.531 -6.824 1 96.62 127 ALA A N 1
ATOM 951 C CA . ALA A 1 127 ? -20 -6.023 -8.18 1 96.62 127 ALA A CA 1
ATOM 952 C C . ALA A 1 127 ? -20.5 -7.469 -8.172 1 96.62 127 ALA A C 1
ATOM 954 O O . ALA A 1 127 ? -20.266 -8.203 -7.211 1 96.62 127 ALA A O 1
ATOM 955 N N . ASP A 1 128 ? -21.234 -7.801 -9.227 1 98.19 128 ASP A N 1
ATOM 956 C CA . ASP A 1 128 ? -21.531 -9.211 -9.492 1 98.19 128 ASP A CA 1
ATOM 957 C C . ASP A 1 128 ? -20.359 -9.891 -10.203 1 98.19 128 ASP A C 1
ATOM 959 O O . ASP A 1 128 ? -19.828 -9.359 -11.172 1 98.19 128 ASP A O 1
ATOM 963 N N . VAL A 1 129 ? -19.969 -11.078 -9.695 1 98.44 129 VAL A N 1
ATOM 964 C CA . VAL A 1 129 ? -18.812 -11.75 -10.266 1 98.44 129 VAL A CA 1
ATOM 965 C C . VAL A 1 129 ? -19.219 -13.133 -10.773 1 98.44 129 VAL A C 1
ATOM 967 O O . VAL A 1 129 ? -19.828 -13.914 -10.047 1 98.44 129 VAL A O 1
ATOM 970 N N . THR A 1 130 ? -18.984 -13.359 -12.031 1 98.81 130 THR A N 1
ATOM 971 C CA . THR A 1 130 ? -19.125 -14.688 -12.617 1 98.81 130 THR A CA 1
ATOM 972 C C . THR A 1 130 ? -17.75 -15.336 -12.805 1 98.81 130 THR A C 1
ATOM 974 O O . THR A 1 130 ? -16.844 -14.719 -13.375 1 98.81 130 THR A O 1
ATOM 977 N N . LEU A 1 131 ? -17.656 -16.547 -12.312 1 98.44 131 LEU A N 1
ATOM 978 C CA . LEU A 1 131 ? -16.406 -17.281 -12.453 1 98.44 131 LEU A CA 1
ATOM 979 C C . LEU A 1 131 ? -16.359 -18.016 -13.781 1 98.44 131 LEU A C 1
ATOM 981 O O . LEU A 1 131 ? -17.281 -18.766 -14.109 1 98.44 131 LEU A O 1
ATOM 985 N N . TRP A 1 132 ? -15.344 -17.75 -14.586 1 98.69 132 TRP A N 1
ATOM 986 C CA . TRP A 1 132 ? -15.047 -18.438 -15.836 1 98.69 132 TRP A CA 1
ATOM 987 C C . TRP A 1 132 ? -14.156 -19.641 -15.594 1 98.69 132 TRP A C 1
ATOM 989 O O . TRP A 1 132 ? -12.93 -19.516 -15.539 1 98.69 132 TRP A O 1
ATOM 999 N N . LYS A 1 133 ? -14.75 -20.859 -15.523 1 97.88 133 LYS A N 1
ATOM 1000 C CA . LYS A 1 133 ? -14.086 -22.047 -15.016 1 97.88 133 LYS A CA 1
ATOM 1001 C C . LYS A 1 133 ? -13.148 -22.656 -16.062 1 97.88 133 LYS A C 1
ATOM 1003 O O . LYS A 1 133 ? -13.57 -22.969 -17.172 1 97.88 133 LYS A O 1
ATOM 1008 N N . LEU A 1 134 ? -11.922 -22.75 -15.656 1 97.94 134 LEU A N 1
ATOM 1009 C CA . LEU A 1 134 ? -10.93 -23.453 -16.453 1 97.94 134 LEU A CA 1
ATOM 1010 C C . LEU A 1 134 ? -10.992 -24.953 -16.188 1 97.94 134 LEU A C 1
ATOM 1012 O O . LEU A 1 134 ? -11.266 -25.391 -15.062 1 97.94 134 LEU A O 1
ATOM 1016 N N . LYS A 1 135 ? -10.711 -25.719 -17.234 1 96.44 135 LYS A N 1
ATOM 1017 C CA . LYS A 1 135 ? -10.844 -27.172 -17.141 1 96.44 135 LYS A CA 1
ATOM 1018 C C . LYS A 1 135 ? -9.516 -27.859 -17.438 1 96.44 135 LYS A C 1
ATOM 1020 O O . LYS A 1 135 ? -8.781 -27.453 -18.328 1 96.44 135 LYS A O 1
ATOM 1025 N N . ALA A 1 136 ? -9.289 -28.922 -16.672 1 96.31 136 ALA A N 1
ATOM 1026 C CA . ALA A 1 136 ? -8.078 -29.703 -16.875 1 96.31 136 ALA A CA 1
ATOM 1027 C C . ALA A 1 136 ? -8.047 -30.328 -18.266 1 96.31 136 ALA A C 1
ATOM 1029 O O . ALA A 1 136 ? -6.984 -30.469 -18.859 1 96.31 136 ALA A O 1
ATOM 1030 N N . GLU A 1 137 ? -9.164 -30.719 -18.75 1 95.88 137 GLU A N 1
ATOM 1031 C CA . GLU A 1 137 ? -9.273 -31.391 -20.047 1 95.88 137 GLU A CA 1
ATOM 1032 C C . GLU A 1 137 ? -8.812 -30.484 -21.188 1 95.88 137 GLU A C 1
ATOM 1034 O O . GLU A 1 137 ? -8.414 -30.969 -22.25 1 95.88 137 GLU A O 1
ATOM 1039 N N . ASN A 1 138 ? -8.852 -29.188 -20.875 1 95.88 138 ASN A N 1
ATOM 1040 C CA . ASN A 1 138 ? -8.406 -28.234 -21.875 1 95.88 138 ASN A CA 1
ATOM 1041 C C . ASN A 1 138 ? -7.09 -27.562 -21.469 1 95.88 138 ASN A C 1
ATOM 1043 O O . ASN A 1 138 ? -6.812 -26.438 -21.875 1 95.88 138 ASN A O 1
ATOM 1047 N N . GLY A 1 139 ? -6.355 -28.234 -20.562 1 97.5 139 GLY A N 1
ATOM 1048 C CA . GLY A 1 139 ? -5.062 -27.75 -20.125 1 97.5 139 GLY A CA 1
ATOM 1049 C C . GLY A 1 139 ? -5.16 -26.5 -19.266 1 97.5 139 GLY A C 1
ATOM 1050 O O . GLY A 1 139 ? -4.215 -25.703 -19.203 1 97.5 139 GLY A O 1
ATOM 1051 N N . PHE A 1 140 ? -6.336 -26.219 -18.75 1 98.25 140 PHE A N 1
ATOM 1052 C CA . PHE A 1 140 ? -6.637 -25.031 -17.953 1 98.25 140 PHE A CA 1
ATOM 1053 C C . PHE A 1 140 ? -6.477 -23.766 -18.781 1 98.25 140 PHE A C 1
ATOM 1055 O O . PHE A 1 140 ? -6.148 -22.703 -18.25 1 98.25 140 PHE A O 1
ATOM 1062 N N . VAL A 1 141 ? -6.605 -23.859 -20.125 1 98 141 VAL A N 1
ATOM 1063 C CA . VAL A 1 141 ? -6.68 -22.719 -21.031 1 98 141 VAL A CA 1
ATOM 1064 C C . VAL A 1 141 ? -8.125 -22.25 -21.156 1 98 141 VAL A C 1
ATOM 1066 O O . VAL A 1 141 ? -9.039 -23.062 -21.312 1 98 141 VAL A O 1
ATOM 1069 N N . PRO A 1 142 ? -8.336 -20.938 -21 1 97.88 142 PRO A N 1
ATOM 1070 C CA . PRO A 1 142 ? -9.703 -20.422 -21.094 1 97.88 142 PRO A CA 1
ATOM 1071 C C . PRO A 1 142 ? -10.383 -20.766 -22.422 1 97.88 142 PRO A C 1
ATOM 1073 O O . PRO A 1 142 ? -9.742 -20.703 -23.469 1 97.88 142 PRO A O 1
ATOM 1076 N N . ASP A 1 143 ? -11.633 -21.141 -22.406 1 97.31 143 ASP A N 1
ATOM 1077 C CA . ASP A 1 143 ? -12.453 -21.359 -23.578 1 97.31 143 ASP A CA 1
ATOM 1078 C C . ASP A 1 143 ? -13.289 -20.125 -23.922 1 97.31 143 ASP A C 1
ATOM 1080 O O . ASP A 1 143 ? -14.328 -19.891 -23.297 1 97.31 143 ASP A O 1
ATOM 1084 N N . VAL A 1 144 ? -12.953 -19.438 -24.938 1 97 144 VAL A N 1
ATOM 1085 C CA . VAL A 1 144 ? -13.562 -18.156 -25.266 1 97 144 VAL A CA 1
ATOM 1086 C C . VAL A 1 144 ? -15.023 -18.375 -25.672 1 97 144 VAL A C 1
ATOM 1088 O O . VAL A 1 144 ? -15.859 -17.5 -25.484 1 97 144 VAL A O 1
ATOM 1091 N N . ALA A 1 145 ? -15.352 -19.547 -26.172 1 95.62 145 ALA A N 1
ATOM 1092 C CA . ALA A 1 145 ? -16.734 -19.844 -26.484 1 95.62 145 ALA A CA 1
ATOM 1093 C C . ALA A 1 145 ? -17.609 -19.828 -25.234 1 95.62 145 ALA A C 1
ATOM 1095 O O . ALA A 1 145 ? -18.734 -19.344 -25.25 1 95.62 145 ALA A O 1
ATOM 1096 N N . GLU A 1 146 ? -17.078 -20.312 -24.203 1 96.75 146 GLU A N 1
ATOM 1097 C CA . GLU A 1 146 ? -17.797 -20.297 -22.922 1 96.75 146 GLU A CA 1
ATOM 1098 C C . GLU A 1 146 ? -17.938 -18.859 -22.406 1 96.75 146 GLU A C 1
ATOM 1100 O O . GLU A 1 146 ? -18.938 -18.516 -21.781 1 96.75 146 GLU A O 1
ATOM 1105 N N . LEU A 1 147 ? -16.938 -18.078 -22.688 1 97.25 147 LEU A N 1
ATOM 1106 C CA . LEU A 1 147 ? -16.953 -16.672 -22.266 1 97.25 147 LEU A CA 1
ATOM 1107 C C . LEU A 1 147 ? -18.156 -15.945 -22.859 1 97.25 147 LEU A C 1
ATOM 1109 O O . LEU A 1 147 ? -18.828 -15.188 -22.172 1 97.25 147 LEU A O 1
ATOM 1113 N N . GLU A 1 148 ? -18.406 -16.219 -24.062 1 95.25 148 GLU A N 1
ATOM 1114 C CA . GLU A 1 148 ? -19.5 -15.555 -24.766 1 95.25 148 GLU A CA 1
ATOM 1115 C C . GLU A 1 148 ? -20.828 -15.789 -24.047 1 95.25 148 GLU A C 1
ATOM 1117 O O . GLU A 1 148 ? -21.688 -14.898 -24 1 95.25 148 GLU A O 1
ATOM 1122 N N . ALA A 1 149 ? -20.922 -16.906 -23.484 1 96.75 149 ALA A N 1
ATOM 1123 C CA . ALA A 1 149 ? -22.172 -17.281 -22.812 1 96.75 149 ALA A CA 1
ATOM 1124 C C . ALA A 1 149 ? -22.281 -16.625 -21.438 1 96.75 149 ALA A C 1
ATOM 1126 O O . ALA A 1 149 ? -23.375 -16.5 -20.891 1 96.75 149 ALA A O 1
ATOM 1127 N N . LEU A 1 150 ? -21.219 -16.156 -20.906 1 98.44 150 LEU A N 1
ATOM 1128 C CA . LEU A 1 150 ? -21.188 -15.586 -19.562 1 98.44 150 LEU A CA 1
ATOM 1129 C C . LEU A 1 150 ? -21.406 -14.086 -19.609 1 98.44 150 LEU A C 1
ATOM 1131 O O . LEU A 1 150 ? -21.688 -13.461 -18.594 1 98.44 150 LEU A O 1
ATOM 1135 N N . LEU A 1 151 ? -21.312 -13.492 -20.766 1 98.44 151 LEU A N 1
ATOM 1136 C CA . LEU A 1 151 ? -21.406 -12.047 -20.906 1 98.44 151 LEU A CA 1
ATOM 1137 C C . LEU A 1 151 ? -22.812 -11.555 -20.625 1 98.44 151 LEU A C 1
ATOM 1139 O O . LEU A 1 151 ? -23.797 -12.234 -20.938 1 98.44 151 LEU A O 1
ATOM 1143 N N . ARG A 1 152 ? -22.875 -10.461 -19.984 1 98.38 152 ARG A N 1
ATOM 1144 C CA . ARG A 1 152 ? -24.094 -9.719 -19.719 1 98.38 152 ARG A CA 1
ATOM 1145 C C . ARG A 1 152 ? -24 -8.289 -20.25 1 98.38 152 ARG A C 1
ATOM 1147 O O . ARG A 1 152 ? -22.906 -7.809 -20.547 1 98.38 152 ARG A O 1
ATOM 1154 N N . PRO A 1 153 ? -25.172 -7.555 -20.391 1 97.75 153 PRO A N 1
ATOM 1155 C CA . PRO A 1 153 ? -25.141 -6.172 -20.875 1 97.75 153 PRO A CA 1
ATOM 1156 C C . PRO A 1 153 ? -24.312 -5.258 -19.984 1 97.75 153 PRO A C 1
ATOM 1158 O O . PRO A 1 153 ? -23.719 -4.289 -20.469 1 97.75 153 PRO A O 1
ATOM 1161 N N . ASN A 1 154 ? -24.25 -5.602 -18.719 1 97.88 154 ASN A N 1
ATOM 1162 C CA . ASN A 1 154 ? -23.547 -4.738 -17.781 1 97.88 154 ASN A CA 1
ATOM 1163 C C . ASN A 1 154 ? -22.156 -5.281 -17.453 1 97.88 154 ASN A C 1
ATOM 1165 O O . ASN A 1 154 ? -21.547 -4.883 -16.469 1 97.88 154 ASN A O 1
ATOM 1169 N N . THR A 1 155 ? -21.656 -6.23 -18.281 1 98.75 155 THR A N 1
ATOM 1170 C CA . THR A 1 155 ? -20.281 -6.695 -18.078 1 98.75 155 THR A CA 1
ATOM 1171 C C . THR A 1 155 ? -19.281 -5.566 -18.328 1 98.75 155 THR A C 1
ATOM 1173 O O . THR A 1 155 ? -19.219 -5.012 -19.422 1 98.75 155 THR A O 1
ATOM 1176 N N . LYS A 1 156 ? -18.531 -5.301 -17.25 1 98.06 156 LYS A N 1
ATOM 1177 C CA . LYS A 1 156 ? -17.625 -4.152 -17.234 1 98.06 156 LYS A CA 1
ATOM 1178 C C . LYS A 1 156 ? -16.172 -4.59 -17.438 1 98.06 156 LYS A C 1
ATOM 1180 O O . LYS A 1 156 ? -15.375 -3.855 -18.016 1 98.06 156 LYS A O 1
ATOM 1185 N N . MET A 1 157 ? -15.859 -5.781 -17.016 1 98.81 157 MET A N 1
ATOM 1186 C CA . MET A 1 157 ? -14.461 -6.195 -16.953 1 98.81 157 MET A CA 1
ATOM 1187 C C . MET A 1 157 ? -14.336 -7.711 -17.047 1 98.81 157 MET A C 1
ATOM 1189 O O . MET A 1 157 ? -15.172 -8.438 -16.5 1 98.81 157 MET A O 1
ATOM 1193 N N . ILE A 1 158 ? -13.352 -8.164 -17.75 1 98.94 158 ILE A N 1
ATOM 1194 C CA . ILE A 1 158 ? -12.898 -9.547 -17.766 1 98.94 158 ILE A CA 1
ATOM 1195 C C . ILE A 1 158 ? -11.5 -9.641 -17.141 1 98.94 158 ILE A C 1
ATOM 1197 O O . ILE A 1 158 ? -10.602 -8.891 -17.516 1 98.94 158 ILE A O 1
ATOM 1201 N N . ILE A 1 159 ? -11.32 -10.531 -16.156 1 98.94 159 ILE A N 1
ATOM 1202 C CA . ILE A 1 159 ? -10.07 -10.656 -15.422 1 98.94 159 ILE A CA 1
ATOM 1203 C C . ILE A 1 159 ? -9.414 -12 -15.742 1 98.94 159 ILE A C 1
ATOM 1205 O O . ILE A 1 159 ? -10.039 -13.055 -15.594 1 98.94 159 ILE A O 1
ATOM 1209 N N . ILE A 1 160 ? -8.188 -11.953 -16.156 1 98.94 160 ILE A N 1
ATOM 1210 C CA . ILE A 1 160 ? -7.422 -13.172 -16.375 1 98.94 160 ILE A CA 1
ATOM 1211 C C . ILE A 1 160 ? -6.113 -13.117 -15.594 1 98.94 160 ILE A C 1
ATOM 1213 O O . ILE A 1 160 ? -5.695 -12.039 -15.156 1 98.94 160 ILE A O 1
ATOM 1217 N N . ASN A 1 161 ? -5.578 -14.195 -15.281 1 98.81 161 ASN A N 1
ATOM 1218 C CA . ASN A 1 161 ? -4.266 -14.398 -14.68 1 98.81 161 ASN A CA 1
ATOM 1219 C C . ASN A 1 161 ? -3.367 -15.25 -15.57 1 98.81 161 ASN A C 1
ATOM 1221 O O . ASN A 1 161 ? -3.646 -16.438 -15.797 1 98.81 161 ASN A O 1
ATOM 1225 N N . ASN A 1 162 ? -2.301 -14.641 -16.125 1 98.25 162 ASN A N 1
ATOM 1226 C CA . ASN A 1 162 ? -1.494 -15.273 -17.156 1 98.25 162 ASN A CA 1
ATOM 1227 C C . ASN A 1 162 ? -0.012 -14.961 -17 1 98.25 162 ASN A C 1
ATOM 1229 O O . ASN A 1 162 ? 0.426 -13.844 -17.281 1 98.25 162 ASN A O 1
ATOM 1233 N N . PRO A 1 163 ? 0.806 -15.867 -16.625 1 97.81 163 PRO A N 1
ATOM 1234 C CA . PRO A 1 163 ? 0.525 -17.281 -16.359 1 97.81 163 PRO A CA 1
ATOM 1235 C C . PRO A 1 163 ? -0.38 -17.484 -15.141 1 97.81 163 PRO A C 1
ATOM 1237 O O . PRO A 1 163 ? -0.425 -16.641 -14.25 1 97.81 163 PRO A O 1
ATOM 1240 N N . ASN A 1 164 ? -1.04 -18.656 -15.125 1 98.56 164 ASN A N 1
ATOM 1241 C CA . ASN A 1 164 ? -2.121 -18.875 -14.172 1 98.56 164 ASN A CA 1
ATOM 1242 C C . ASN A 1 164 ? -1.602 -19.469 -12.859 1 98.56 164 ASN A C 1
ATOM 1244 O O . ASN A 1 164 ? -0.765 -20.375 -12.875 1 98.56 164 ASN A O 1
ATOM 1248 N N . ASN A 1 165 ? -1.904 -18.922 -11.75 1 98.38 165 ASN A N 1
ATOM 1249 C CA . ASN A 1 165 ? -1.858 -19.516 -10.414 1 98.38 165 ASN A CA 1
ATOM 1250 C C . ASN A 1 165 ? -3.221 -20.047 -9.992 1 98.38 165 ASN A C 1
ATOM 1252 O O . ASN A 1 165 ? -4.188 -19.297 -9.891 1 98.38 165 ASN A O 1
ATOM 1256 N N . PRO A 1 166 ? -3.332 -21.312 -9.898 1 98.44 166 PRO A N 1
ATOM 1257 C CA . PRO A 1 166 ? -2.299 -22.219 -9.406 1 98.44 166 PRO A CA 1
ATOM 1258 C C . PRO A 1 166 ? -1.772 -23.172 -10.484 1 98.44 166 PRO A C 1
ATOM 1260 O O . PRO A 1 166 ? -0.87 -23.969 -10.227 1 98.44 166 PRO A O 1
ATOM 1263 N N . THR A 1 167 ? -2.227 -23.109 -11.719 1 98.38 167 THR A N 1
ATOM 1264 C CA . THR A 1 167 ? -2.068 -24.234 -12.633 1 98.38 167 THR A CA 1
ATOM 1265 C C . THR A 1 167 ? -0.737 -24.141 -13.375 1 98.38 167 THR A C 1
ATOM 1267 O O . THR A 1 167 ? -0.257 -25.141 -13.922 1 98.38 167 THR A O 1
ATOM 1270 N N . GLY A 1 168 ? -0.221 -22.938 -13.453 1 98 168 GLY A N 1
ATOM 1271 C CA . GLY A 1 168 ? 0.995 -22.734 -14.219 1 98 168 GLY A CA 1
ATOM 1272 C C . GLY A 1 168 ? 0.756 -22.719 -15.719 1 98 168 GLY A C 1
ATOM 1273 O O . GLY A 1 168 ? 1.705 -22.656 -16.5 1 98 168 GLY A O 1
ATOM 1274 N N . ALA A 1 169 ? -0.485 -22.703 -16.125 1 97.38 169 ALA A N 1
ATOM 1275 C CA . ALA A 1 169 ? -0.832 -22.672 -17.531 1 97.38 169 ALA A CA 1
ATOM 1276 C C . ALA A 1 169 ? -0.621 -21.281 -18.125 1 97.38 169 ALA A C 1
ATOM 1278 O O . ALA A 1 169 ? -0.878 -20.266 -17.453 1 97.38 169 ALA A O 1
ATOM 1279 N N . SER A 1 170 ? -0.156 -21.219 -19.344 1 96.75 170 SER A N 1
ATOM 1280 C CA . SER A 1 170 ? -0.111 -19.969 -20.109 1 96.75 170 SER A CA 1
ATOM 1281 C C . SER A 1 170 ? -1.224 -19.922 -21.141 1 96.75 170 SER A C 1
ATOM 1283 O O . SER A 1 170 ? -1.608 -20.953 -21.703 1 96.75 170 SER A O 1
ATOM 1285 N N . ILE A 1 171 ? -1.717 -18.812 -21.359 1 98 171 ILE A N 1
ATOM 1286 C CA . ILE A 1 171 ? -2.754 -18.625 -22.375 1 98 171 ILE A CA 1
ATOM 1287 C C . ILE A 1 171 ? -2.109 -18.344 -23.734 1 98 171 ILE A C 1
ATOM 1289 O O . ILE A 1 171 ? -1.397 -17.344 -23.891 1 98 171 ILE A O 1
ATOM 1293 N N . PRO A 1 172 ? -2.373 -19.219 -24.688 1 96.5 172 PRO A N 1
ATOM 1294 C CA . PRO A 1 172 ? -1.764 -19.016 -26.016 1 96.5 172 PRO A CA 1
ATOM 1295 C C . PRO A 1 172 ? -2.189 -17.719 -26.672 1 96.5 172 PRO A C 1
ATOM 1297 O O . PRO A 1 172 ? -3.291 -17.219 -26.422 1 96.5 172 PRO A O 1
ATOM 1300 N N . ARG A 1 173 ? -1.364 -17.234 -27.578 1 96.69 173 ARG A N 1
ATOM 1301 C CA . ARG A 1 173 ? -1.606 -15.984 -28.297 1 96.69 173 ARG A CA 1
ATOM 1302 C C . ARG A 1 173 ? -2.969 -16 -28.984 1 96.69 173 ARG A C 1
ATOM 1304 O O . ARG A 1 173 ? -3.688 -15 -28.969 1 96.69 173 ARG A O 1
ATOM 1311 N N . SER A 1 174 ? -3.301 -17.125 -29.594 1 97.25 174 SER A N 1
ATOM 1312 C CA . SER A 1 174 ? -4.555 -17.219 -30.344 1 97.25 174 SER A CA 1
ATOM 1313 C C . SER A 1 174 ? -5.754 -17.047 -29.422 1 97.25 174 SER A C 1
ATOM 1315 O O . SER A 1 174 ? -6.738 -16.406 -29.781 1 97.25 174 SER A O 1
ATOM 1317 N N . VAL A 1 175 ? -5.652 -17.625 -28.234 1 98 175 VAL A N 1
ATOM 1318 C CA . VAL A 1 175 ? -6.734 -17.516 -27.266 1 98 175 VAL A CA 1
ATOM 1319 C C . VAL A 1 175 ? -6.809 -16.078 -26.734 1 98 175 VAL A C 1
ATOM 1321 O O . VAL A 1 175 ? -7.902 -15.523 -26.594 1 98 175 VAL A O 1
ATOM 1324 N N . LEU A 1 176 ? -5.695 -15.414 -26.469 1 98.5 176 LEU A N 1
ATOM 1325 C CA . LEU A 1 176 ? -5.668 -14.023 -26.047 1 98.5 176 LEU A CA 1
ATOM 1326 C C . LEU A 1 176 ? -6.273 -13.117 -27.125 1 98.5 176 LEU A C 1
ATOM 1328 O O . LEU A 1 176 ? -7.02 -12.188 -26.797 1 98.5 176 LEU A O 1
ATOM 1332 N N . ALA A 1 177 ? -5.914 -13.383 -28.344 1 98.31 177 ALA A N 1
ATOM 1333 C CA . ALA A 1 177 ? -6.441 -12.586 -29.438 1 98.31 177 ALA A CA 1
ATOM 1334 C C . ALA A 1 177 ? -7.961 -12.711 -29.531 1 98.31 177 ALA A C 1
ATOM 1336 O O . ALA A 1 177 ? -8.656 -11.719 -29.766 1 98.31 177 ALA A O 1
ATOM 1337 N N . ALA A 1 178 ? -8.43 -13.945 -29.375 1 98.5 178 ALA A N 1
ATOM 1338 C CA . ALA A 1 178 ? -9.875 -14.164 -29.391 1 98.5 178 ALA A CA 1
ATOM 1339 C C . ALA A 1 178 ? -10.547 -13.438 -28.219 1 98.5 178 ALA A C 1
ATOM 1341 O O . ALA A 1 178 ? -11.633 -12.875 -28.391 1 98.5 178 ALA A O 1
ATOM 1342 N N . LEU A 1 179 ? -9.961 -13.508 -27.078 1 98.69 179 LEU A N 1
ATOM 1343 C CA . LEU A 1 179 ? -10.461 -12.789 -25.906 1 98.69 179 LEU A CA 1
ATOM 1344 C C . LEU A 1 179 ? -10.539 -11.289 -26.172 1 98.69 179 LEU A C 1
ATOM 1346 O O . LEU A 1 179 ? -11.562 -10.656 -25.891 1 98.69 179 LEU A O 1
ATOM 1350 N N . VAL A 1 180 ? -9.492 -10.719 -26.75 1 98.69 180 VAL A N 1
ATOM 1351 C CA . VAL A 1 180 ? -9.422 -9.297 -27.047 1 98.69 180 VAL A CA 1
ATOM 1352 C C . VAL A 1 180 ? -10.516 -8.93 -28.062 1 98.69 180 VAL A C 1
ATOM 1354 O O . VAL A 1 180 ? -11.164 -7.895 -27.922 1 98.69 180 VAL A O 1
ATOM 1357 N N . ALA A 1 181 ? -10.688 -9.789 -29.031 1 98.5 181 ALA A N 1
ATOM 1358 C CA . ALA A 1 181 ? -11.727 -9.547 -30.031 1 98.5 181 ALA A CA 1
ATOM 1359 C C . ALA A 1 181 ? -13.109 -9.484 -29.375 1 98.5 181 ALA A C 1
ATOM 1361 O O . ALA A 1 181 ? -13.914 -8.609 -29.703 1 98.5 181 ALA A O 1
ATOM 1362 N N . THR A 1 182 ? -13.336 -10.422 -28.547 1 98.31 182 THR A N 1
ATOM 1363 C CA . THR A 1 182 ? -14.609 -10.484 -27.844 1 98.31 182 THR A CA 1
ATOM 1364 C C . THR A 1 182 ? -14.812 -9.234 -26.984 1 98.31 182 THR A C 1
ATOM 1366 O O . THR A 1 182 ? -15.891 -8.633 -27 1 98.31 182 THR A O 1
ATOM 1369 N N . ALA A 1 183 ? -13.805 -8.812 -26.25 1 98.56 183 ALA A N 1
ATOM 1370 C CA . ALA A 1 183 ? -13.883 -7.641 -25.375 1 98.56 183 ALA A CA 1
ATOM 1371 C C . ALA A 1 183 ? -14.055 -6.363 -26.188 1 98.56 183 ALA A C 1
ATOM 1373 O O . ALA A 1 183 ? -14.852 -5.492 -25.828 1 98.56 183 ALA A O 1
ATOM 1374 N N . ARG A 1 184 ? -13.344 -6.23 -27.281 1 98.31 184 ARG A N 1
ATOM 1375 C CA . ARG A 1 184 ? -13.375 -5.059 -28.141 1 98.31 184 ARG A CA 1
ATOM 1376 C C . ARG A 1 184 ? -14.773 -4.836 -28.719 1 98.31 184 ARG A C 1
ATOM 1378 O O . ARG A 1 184 ? -15.258 -3.703 -28.766 1 98.31 184 ARG A O 1
ATOM 1385 N N . ALA A 1 185 ? -15.391 -5.91 -29.094 1 97.62 185 ALA A N 1
ATOM 1386 C CA . ALA A 1 185 ? -16.719 -5.84 -29.688 1 97.62 185 ALA A CA 1
ATOM 1387 C C . ALA A 1 185 ? -17.734 -5.219 -28.734 1 97.62 185 ALA A C 1
ATOM 1389 O O . ALA A 1 185 ? -18.75 -4.664 -29.172 1 97.62 185 ALA A O 1
ATOM 1390 N N . ARG A 1 186 ? -17.406 -5.195 -27.484 1 97.31 186 ARG A N 1
ATOM 1391 C CA . ARG A 1 186 ? -18.375 -4.754 -26.484 1 97.31 186 ARG A CA 1
ATOM 1392 C C . ARG A 1 186 ? -17.781 -3.656 -25.609 1 97.31 186 ARG A C 1
ATOM 1394 O O . ARG A 1 186 ? -18.406 -3.242 -24.625 1 97.31 186 ARG A O 1
ATOM 1401 N N . ASP A 1 187 ? -16.547 -3.23 -25.891 1 97.62 187 ASP A N 1
ATOM 1402 C CA . ASP A 1 187 ? -15.82 -2.195 -25.156 1 97.62 187 ASP A CA 1
ATOM 1403 C C . ASP A 1 187 ? -15.641 -2.582 -23.688 1 97.62 187 ASP A C 1
ATOM 1405 O O . ASP A 1 187 ? -15.906 -1.779 -22.797 1 97.62 187 ASP A O 1
ATOM 1409 N N . ILE A 1 188 ? -15.336 -3.816 -23.453 1 98.62 188 ILE A N 1
ATOM 1410 C CA . ILE A 1 188 ? -15.109 -4.348 -22.109 1 98.62 188 ILE A CA 1
ATOM 1411 C C . ILE A 1 188 ? -13.633 -4.254 -21.75 1 98.62 188 ILE A C 1
ATOM 1413 O O . ILE A 1 188 ? -12.766 -4.535 -22.594 1 98.62 188 ILE A O 1
ATOM 1417 N N . THR A 1 189 ? -13.312 -3.789 -20.516 1 98.81 189 THR A N 1
ATOM 1418 C CA . THR A 1 189 ? -11.938 -3.711 -20.047 1 98.81 189 THR A CA 1
ATOM 1419 C C . THR A 1 189 ? -11.406 -5.098 -19.703 1 98.81 189 THR A C 1
ATOM 1421 O O . THR A 1 189 ? -12.125 -5.922 -19.125 1 98.81 189 THR A O 1
ATOM 1424 N N . ILE A 1 190 ? -10.148 -5.402 -20.078 1 98.94 190 ILE A N 1
ATOM 1425 C CA . ILE A 1 190 ? -9.492 -6.633 -19.656 1 98.94 190 ILE A CA 1
ATOM 1426 C C . ILE A 1 190 ? -8.414 -6.312 -18.625 1 98.94 190 ILE A C 1
ATOM 1428 O O . ILE A 1 190 ? -7.531 -5.488 -18.875 1 98.94 190 ILE A O 1
ATOM 1432 N N . LEU A 1 191 ? -8.508 -6.848 -17.484 1 98.94 191 LEU A N 1
ATOM 1433 C CA . LEU A 1 191 ? -7.418 -6.867 -16.516 1 98.94 191 LEU A CA 1
ATOM 1434 C C . LEU A 1 191 ? -6.648 -8.18 -16.578 1 98.94 191 LEU A C 1
ATOM 1436 O O . LEU A 1 191 ? -7.219 -9.25 -16.359 1 98.94 191 LEU A O 1
ATOM 1440 N N . SER A 1 192 ? -5.426 -8.117 -16.938 1 98.94 192 SER A N 1
ATOM 1441 C CA . SER A 1 192 ? -4.547 -9.281 -16.969 1 98.94 192 SER A CA 1
ATOM 1442 C C . SER A 1 192 ? -3.504 -9.211 -15.852 1 98.94 192 SER A C 1
ATOM 1444 O O . SER A 1 192 ? -2.57 -8.414 -15.922 1 98.94 192 SER A O 1
ATOM 1446 N N . ASP A 1 193 ? -3.725 -10.031 -14.812 1 98.88 193 ASP A N 1
ATOM 1447 C CA . ASP A 1 193 ? -2.664 -10.219 -13.828 1 98.88 193 ASP A CA 1
ATOM 1448 C C . ASP A 1 193 ? -1.513 -11.031 -14.406 1 98.88 193 ASP A C 1
ATOM 1450 O O . ASP A 1 193 ? -1.642 -12.242 -14.602 1 98.88 193 ASP A O 1
ATOM 1454 N N . GLU A 1 194 ? -0.398 -10.359 -14.617 1 98.75 194 GLU A N 1
ATOM 1455 C CA . GLU A 1 194 ? 0.742 -11 -15.266 1 98.75 194 GLU A CA 1
ATOM 1456 C C . GLU A 1 194 ? 1.94 -11.078 -14.328 1 98.75 194 GLU A C 1
ATOM 1458 O O . GLU A 1 194 ? 3.084 -10.898 -14.75 1 98.75 194 GLU A O 1
ATOM 1463 N N . VAL A 1 195 ? 1.649 -11.375 -13.07 1 98.5 195 VAL A N 1
ATOM 1464 C CA . VAL A 1 195 ? 2.633 -11.305 -12 1 98.5 195 VAL A CA 1
ATOM 1465 C C . VAL A 1 195 ? 3.732 -12.344 -12.234 1 98.5 195 VAL A C 1
ATOM 1467 O O . VAL A 1 195 ? 4.875 -12.148 -11.82 1 98.5 195 VAL A O 1
ATOM 1470 N N . TYR A 1 196 ? 3.5 -13.391 -13 1 98.38 196 TYR A N 1
ATOM 1471 C CA . TYR A 1 196 ? 4.48 -14.453 -13.219 1 98.38 196 TYR A CA 1
ATOM 1472 C C . TYR A 1 196 ? 5.27 -14.211 -14.5 1 98.38 196 TYR A C 1
ATOM 1474 O O . TYR A 1 196 ? 6.227 -14.93 -14.797 1 98.38 196 TYR A O 1
ATOM 1482 N N . ARG A 1 197 ? 4.754 -13.258 -15.336 1 96.5 197 ARG A N 1
ATOM 1483 C CA . ARG A 1 197 ? 5.562 -12.836 -16.469 1 96.5 197 ARG A CA 1
ATOM 1484 C C . ARG A 1 197 ? 6.867 -12.195 -16 1 96.5 197 ARG A C 1
ATOM 1486 O O . ARG A 1 197 ? 6.891 -11.5 -14.992 1 96.5 197 ARG A O 1
ATOM 1493 N N . PRO A 1 198 ? 8 -12.438 -16.641 1 96.19 198 PRO A N 1
ATOM 1494 C CA . PRO A 1 198 ? 8.141 -13.156 -17.906 1 96.19 198 PRO A CA 1
ATOM 1495 C C . PRO A 1 198 ? 8.68 -14.578 -17.719 1 96.19 198 PRO A C 1
ATOM 1497 O O . PRO A 1 198 ? 9.461 -15.055 -18.547 1 96.19 198 PRO A O 1
ATOM 1500 N N . LEU A 1 199 ? 8.312 -15.211 -16.656 1 96.25 199 LEU A N 1
ATOM 1501 C CA . LEU A 1 199 ? 8.867 -16.531 -16.359 1 96.25 199 LEU A CA 1
ATOM 1502 C C . LEU A 1 199 ? 8.156 -17.609 -17.172 1 96.25 199 LEU A C 1
ATOM 1504 O O . LEU A 1 199 ? 7.363 -18.375 -16.609 1 96.25 199 LEU A O 1
ATOM 1508 N N . PHE A 1 200 ? 8.461 -17.734 -18.453 1 95.19 200 PHE A N 1
ATOM 1509 C CA . PHE A 1 200 ? 8.062 -18.828 -19.328 1 95.19 200 PHE A CA 1
ATOM 1510 C C . PHE A 1 200 ? 9.195 -19.844 -19.484 1 95.19 200 PHE A C 1
ATOM 1512 O O . PHE A 1 200 ? 10.352 -19.453 -19.656 1 95.19 200 PHE A O 1
ATOM 1519 N N . HIS A 1 201 ? 8.898 -21.078 -19.391 1 91.69 201 HIS A N 1
ATOM 1520 C CA . HIS A 1 201 ? 9.93 -22.109 -19.297 1 91.69 201 HIS A CA 1
ATOM 1521 C C . HIS A 1 201 ? 10.711 -22.234 -20.594 1 91.69 201 HIS A C 1
ATOM 1523 O O . HIS A 1 201 ? 11.828 -22.766 -20.609 1 91.69 201 HIS A O 1
ATOM 1529 N N . ASP A 1 202 ? 10.117 -21.703 -21.703 1 84.56 202 ASP A N 1
ATOM 1530 C CA . ASP A 1 202 ? 10.797 -21.734 -23 1 84.56 202 ASP A CA 1
ATOM 1531 C C . ASP A 1 202 ? 11.391 -20.375 -23.344 1 84.56 202 ASP A C 1
ATOM 1533 O O . ASP A 1 202 ? 11.789 -20.141 -24.5 1 84.56 202 ASP A O 1
ATOM 1537 N N . LEU A 1 203 ? 11.484 -19.391 -22.531 1 77.44 203 LEU A N 1
ATOM 1538 C CA . LEU A 1 203 ? 11.852 -18 -22.766 1 77.44 203 LEU A CA 1
ATOM 1539 C C . LEU A 1 203 ? 13.234 -17.906 -23.406 1 77.44 203 LEU A C 1
ATOM 1541 O O . LEU A 1 203 ? 13.469 -17.047 -24.25 1 77.44 203 LEU A O 1
ATOM 1545 N N . HIS A 1 204 ? 14.172 -18.766 -23.141 1 75.5 204 HIS A N 1
ATOM 1546 C CA . HIS A 1 204 ? 15.531 -18.625 -23.672 1 75.5 204 HIS A CA 1
ATOM 1547 C C . HIS A 1 204 ? 15.844 -19.719 -24.688 1 75.5 204 HIS A C 1
ATOM 1549 O O . HIS A 1 204 ? 17 -19.891 -25.078 1 75.5 204 HIS A O 1
ATOM 1555 N N . ASP A 1 205 ? 14.781 -20.344 -25.031 1 73.75 205 ASP A N 1
ATOM 1556 C CA . ASP A 1 205 ? 14.953 -21.375 -26.047 1 73.75 205 ASP A CA 1
ATOM 1557 C C . ASP A 1 205 ? 14.586 -20.844 -27.438 1 73.75 205 ASP A C 1
ATOM 1559 O O . ASP A 1 205 ? 14.07 -19.734 -27.578 1 73.75 205 ASP A O 1
ATOM 1563 N N . ASP A 1 206 ? 15.109 -21.609 -28.484 1 62.25 206 ASP A N 1
ATOM 1564 C CA . ASP A 1 206 ? 14.797 -21.297 -29.875 1 62.25 206 ASP A CA 1
ATOM 1565 C C . ASP A 1 206 ? 13.289 -21.203 -30.094 1 62.25 206 ASP A C 1
ATOM 1567 O O . ASP A 1 206 ? 12.836 -20.656 -31.109 1 62.25 206 ASP A O 1
ATOM 1571 N N . ALA A 1 207 ? 12.539 -21.688 -29.219 1 60.06 207 ALA A N 1
ATOM 1572 C CA . ALA A 1 207 ? 11.086 -21.719 -29.297 1 60.06 207 ALA A CA 1
ATOM 1573 C C . ALA A 1 207 ? 10.469 -20.484 -28.641 1 60.06 207 ALA A C 1
ATOM 1575 O O . ALA A 1 207 ? 9.281 -20.484 -28.312 1 60.06 207 ALA A O 1
ATOM 1576 N N . ALA A 1 208 ? 11.281 -19.562 -28.438 1 60.81 208 ALA A N 1
ATOM 1577 C CA . ALA A 1 208 ? 10.844 -18.328 -27.781 1 60.81 208 ALA A CA 1
ATOM 1578 C C . ALA A 1 208 ? 9.68 -17.688 -28.547 1 60.81 208 ALA A C 1
ATOM 1580 O O . ALA A 1 208 ? 8.875 -16.969 -27.969 1 60.81 208 ALA A O 1
ATOM 1581 N N . ALA A 1 209 ? 9.523 -18.141 -29.766 1 58.91 209 ALA A N 1
ATOM 1582 C CA . ALA A 1 209 ? 8.406 -17.688 -30.594 1 58.91 209 ALA A CA 1
ATOM 1583 C C . ALA A 1 209 ? 7.07 -18.141 -30.016 1 58.91 209 ALA A C 1
ATOM 1585 O O . ALA A 1 209 ? 6.027 -17.562 -30.328 1 58.91 209 ALA A O 1
ATOM 1586 N N . ALA A 1 210 ? 7.125 -18.922 -28.953 1 78 210 ALA A N 1
ATOM 1587 C CA . ALA A 1 210 ? 5.871 -19.484 -28.469 1 78 210 ALA A CA 1
ATOM 1588 C C . ALA A 1 210 ? 5.398 -18.781 -27.203 1 78 210 ALA A C 1
ATOM 1590 O O . ALA A 1 210 ? 4.277 -19.016 -26.734 1 78 210 ALA A O 1
ATOM 1591 N N . VAL A 1 211 ? 6.172 -17.797 -26.75 1 89.56 211 VAL A N 1
ATOM 1592 C CA . VAL A 1 211 ? 5.77 -17.062 -25.562 1 89.56 211 VAL A CA 1
ATOM 1593 C C . VAL A 1 211 ? 4.656 -16.078 -25.906 1 89.56 211 VAL A C 1
ATOM 1595 O O . VAL A 1 211 ? 4.797 -15.266 -26.828 1 89.56 211 VAL A O 1
ATOM 1598 N N . PRO A 1 212 ? 3.512 -16.234 -25.234 1 94.25 212 PRO A N 1
ATOM 1599 C CA . PRO A 1 212 ? 2.434 -15.281 -25.547 1 94.25 212 PRO A CA 1
ATOM 1600 C C . PRO A 1 212 ? 2.785 -13.844 -25.172 1 94.25 212 PRO A C 1
ATOM 1602 O O . PRO A 1 212 ? 3.545 -13.617 -24.219 1 94.25 212 PRO A O 1
ATOM 1605 N N . PRO A 1 213 ? 2.271 -12.891 -25.938 1 95.25 213 PRO A N 1
ATOM 1606 C CA . PRO A 1 213 ? 2.506 -11.484 -25.578 1 95.25 213 PRO A CA 1
ATOM 1607 C C . PRO A 1 213 ? 1.736 -11.062 -24.344 1 95.25 213 PRO A C 1
ATOM 1609 O O . PRO A 1 213 ? 0.796 -11.742 -23.922 1 95.25 213 PRO A O 1
ATOM 1612 N N . SER A 1 214 ? 2.256 -9.977 -23.719 1 97.69 214 SER A N 1
ATOM 1613 C CA . SER A 1 214 ? 1.403 -9.312 -22.734 1 97.69 214 SER A CA 1
ATOM 1614 C C . SER A 1 214 ? 0.073 -8.891 -23.344 1 97.69 214 SER A C 1
ATOM 1616 O O . SER A 1 214 ? -0.019 -8.688 -24.562 1 97.69 214 SER A O 1
ATOM 1618 N N . ILE A 1 215 ? -0.95 -8.742 -22.516 1 98.56 215 ILE A N 1
ATOM 1619 C CA . ILE A 1 215 ? -2.268 -8.32 -22.984 1 98.56 215 ILE A CA 1
ATOM 1620 C C . ILE A 1 215 ? -2.162 -6.953 -23.656 1 98.56 215 ILE A C 1
ATOM 1622 O O . ILE A 1 215 ? -2.949 -6.637 -24.547 1 98.56 215 ILE A O 1
ATOM 1626 N N . THR A 1 216 ? -1.156 -6.125 -23.281 1 98.44 216 THR A N 1
ATOM 1627 C CA . THR A 1 216 ? -0.981 -4.777 -23.797 1 98.44 216 THR A CA 1
ATOM 1628 C C . THR A 1 216 ? -0.463 -4.82 -25.234 1 98.44 216 THR A C 1
ATOM 1630 O O . THR A 1 216 ? -0.491 -3.809 -25.938 1 98.44 216 THR A O 1
ATOM 1633 N N . GLY A 1 217 ? -0.02 -5.957 -25.719 1 97.44 217 GLY A N 1
ATOM 1634 C CA . GLY A 1 217 ? 0.59 -6.078 -27.031 1 97.44 217 GLY A CA 1
ATOM 1635 C C . GLY A 1 217 ? -0.367 -6.59 -28.078 1 97.44 217 GLY A C 1
ATOM 1636 O O . GLY A 1 217 ? 0.057 -6.992 -29.172 1 97.44 217 GLY A O 1
ATOM 1637 N N . LEU A 1 218 ? -1.664 -6.582 -27.828 1 97.75 218 LEU A N 1
ATOM 1638 C CA . LEU A 1 218 ? -2.611 -7.238 -28.734 1 97.75 218 LEU A CA 1
ATOM 1639 C C . LEU A 1 218 ? -3.484 -6.207 -29.438 1 97.75 218 LEU A C 1
ATOM 1641 O O . LEU A 1 218 ? -4.543 -6.551 -29.969 1 97.75 218 LEU A O 1
ATOM 1645 N N . GLY A 1 219 ? -3.119 -4.941 -29.344 1 96.69 219 GLY A N 1
ATOM 1646 C CA . GLY A 1 219 ? -3.736 -3.9 -30.156 1 96.69 219 GLY A CA 1
ATOM 1647 C C . GLY A 1 219 ? -5.098 -3.471 -29.641 1 96.69 219 GLY A C 1
ATOM 1648 O O . GLY A 1 219 ? -5.961 -3.057 -30.406 1 96.69 219 GLY A O 1
ATOM 1649 N N . TYR A 1 220 ? -5.418 -3.678 -28.406 1 97.94 220 TYR A N 1
ATOM 1650 C CA . TYR A 1 220 ? -6.621 -3.201 -27.734 1 97.94 220 TYR A CA 1
ATOM 1651 C C . TYR A 1 220 ? -6.273 -2.244 -26.594 1 97.94 220 TYR A C 1
ATOM 1653 O O . TYR A 1 220 ? -5.473 -2.58 -25.719 1 97.94 220 TYR A O 1
ATOM 1661 N N . ASP A 1 221 ? -6.832 -1.048 -26.578 1 97.38 221 ASP A N 1
ATOM 1662 C CA . ASP A 1 221 ? -6.402 0.013 -25.672 1 97.38 221 ASP A CA 1
ATOM 1663 C C . ASP A 1 221 ? -7.02 -0.163 -24.281 1 97.38 221 ASP A C 1
ATOM 1665 O O . ASP A 1 221 ? -6.469 0.314 -23.297 1 97.38 221 ASP A O 1
ATOM 1669 N N . ASN A 1 222 ? -8.156 -0.854 -24.234 1 98.31 222 ASN A N 1
ATOM 1670 C CA . ASN A 1 222 ? -8.859 -0.983 -22.969 1 98.31 222 ASN A CA 1
ATOM 1671 C C . ASN A 1 222 ? -8.406 -2.217 -22.203 1 98.31 222 ASN A C 1
ATOM 1673 O O . ASN A 1 222 ? -9.219 -3.049 -21.797 1 98.31 222 ASN A O 1
ATOM 1677 N N . VAL A 1 223 ? -7.055 -2.273 -21.984 1 98.81 223 VAL A N 1
ATOM 1678 C CA . VAL A 1 223 ? -6.441 -3.381 -21.25 1 98.81 223 VAL A CA 1
ATOM 1679 C C . VAL A 1 223 ? -5.531 -2.84 -20.156 1 98.81 223 VAL A C 1
ATOM 1681 O O . VAL A 1 223 ? -4.992 -1.736 -20.281 1 98.81 223 VAL A O 1
ATOM 1684 N N . ILE A 1 224 ? -5.449 -3.553 -19.125 1 98.88 224 ILE A N 1
ATOM 1685 C CA . ILE A 1 224 ? -4.555 -3.287 -18 1 98.88 224 ILE A CA 1
ATOM 1686 C C . ILE A 1 224 ? -3.744 -4.539 -17.672 1 98.88 224 ILE A C 1
ATOM 1688 O O . ILE A 1 224 ? -4.309 -5.617 -17.484 1 98.88 224 ILE A O 1
ATOM 1692 N N . ALA A 1 225 ? -2.449 -4.387 -17.703 1 98.88 225 ALA A N 1
ATOM 1693 C CA . ALA A 1 225 ? -1.553 -5.449 -17.25 1 98.88 225 ALA A CA 1
ATOM 1694 C C . ALA A 1 225 ? -0.907 -5.086 -15.922 1 98.88 225 ALA A C 1
ATOM 1696 O O . ALA A 1 225 ? -0.46 -3.955 -15.727 1 98.88 225 ALA A O 1
ATOM 1697 N N . THR A 1 226 ? -0.919 -6.039 -14.992 1 98.88 226 THR A N 1
ATOM 1698 C CA . THR A 1 226 ? -0.226 -5.828 -13.727 1 98.88 226 THR A CA 1
ATOM 1699 C C . THR A 1 226 ? 0.942 -6.801 -13.586 1 98.88 226 THR A C 1
ATOM 1701 O O . THR A 1 226 ? 0.923 -7.891 -14.156 1 98.88 226 THR A O 1
ATOM 1704 N N . GLY A 1 227 ? 1.992 -6.387 -12.93 1 98.69 227 GLY A N 1
ATOM 1705 C CA . GLY A 1 227 ? 3.186 -7.176 -12.672 1 98.69 227 GLY A CA 1
ATOM 1706 C C . GLY A 1 227 ? 3.896 -6.789 -11.391 1 98.69 227 GLY A C 1
ATOM 1707 O O . GLY A 1 227 ? 3.453 -5.887 -10.68 1 98.69 227 GLY A O 1
ATOM 1708 N N . SER A 1 228 ? 4.973 -7.52 -11.07 1 98.56 228 SER A N 1
ATOM 1709 C CA . SER A 1 228 ? 5.715 -7.215 -9.852 1 98.56 228 SER A CA 1
ATOM 1710 C C . SER A 1 228 ? 7.117 -7.805 -9.891 1 98.56 228 SER A C 1
ATOM 1712 O O . SER A 1 228 ? 7.441 -8.586 -10.797 1 98.56 228 SER A O 1
ATOM 1714 N N . MET A 1 229 ? 7.891 -7.438 -8.922 1 98.75 229 MET A N 1
ATOM 1715 C CA . MET A 1 229 ? 9.25 -7.934 -8.742 1 98.75 229 MET A CA 1
ATOM 1716 C C . MET A 1 229 ? 9.25 -9.242 -7.957 1 98.75 229 MET A C 1
ATOM 1718 O O . MET A 1 229 ? 10.289 -9.898 -7.844 1 98.75 229 MET A O 1
ATOM 1722 N N . SER A 1 230 ? 8.172 -9.711 -7.484 1 98.5 230 SER A N 1
ATOM 1723 C CA . SER A 1 230 ? 8.133 -10.688 -6.402 1 98.5 230 SER A CA 1
ATOM 1724 C C . SER A 1 230 ? 8.383 -12.102 -6.922 1 98.5 230 SER A C 1
ATOM 1726 O O . SER A 1 230 ? 9.078 -12.883 -6.273 1 98.5 230 SER A O 1
ATOM 1728 N N . LYS A 1 231 ? 7.781 -12.398 -8.094 1 98.56 231 LYS A N 1
ATOM 1729 C CA . LYS A 1 231 ? 7.691 -13.797 -8.5 1 98.56 231 LYS A CA 1
ATOM 1730 C C . LYS A 1 231 ? 8.82 -14.172 -9.453 1 98.56 231 LYS A C 1
ATOM 1732 O O . LYS A 1 231 ? 9.875 -14.641 -9.031 1 98.56 231 LYS A O 1
ATOM 1737 N N . ALA A 1 232 ? 8.711 -13.688 -10.672 1 97.94 232 ALA A N 1
ATOM 1738 C CA . ALA A 1 232 ? 9.68 -14.039 -11.711 1 97.94 232 ALA A CA 1
ATOM 1739 C C . ALA A 1 232 ? 11.055 -13.461 -11.398 1 97.94 232 ALA A C 1
ATOM 1741 O O . ALA A 1 232 ? 12.078 -14.031 -11.789 1 97.94 232 ALA A O 1
ATOM 1742 N N . TYR A 1 233 ? 11.094 -12.352 -10.633 1 98.62 233 TYR A N 1
ATOM 1743 C CA . TYR A 1 233 ? 12.344 -11.633 -10.422 1 98.62 233 TYR A CA 1
ATOM 1744 C C . TYR A 1 233 ? 12.914 -11.93 -9.039 1 98.62 233 TYR A C 1
ATOM 1746 O O . TYR A 1 233 ? 13.984 -11.438 -8.68 1 98.62 233 TYR A O 1
ATOM 1754 N N . ALA A 1 234 ? 12.234 -12.664 -8.211 1 98.69 234 ALA A N 1
ATOM 1755 C CA . ALA A 1 234 ? 12.766 -13.227 -6.969 1 98.69 234 ALA A CA 1
ATOM 1756 C C . ALA A 1 234 ? 13.031 -12.133 -5.941 1 98.69 234 ALA A C 1
ATOM 1758 O O . ALA A 1 234 ? 13.938 -12.266 -5.113 1 98.69 234 ALA A O 1
ATOM 1759 N N . LEU A 1 235 ? 12.32 -11.016 -6.047 1 98.75 235 LEU A N 1
ATOM 1760 C CA . LEU A 1 235 ? 12.57 -9.891 -5.156 1 98.75 235 LEU A CA 1
ATOM 1761 C C . LEU A 1 235 ? 11.289 -9.484 -4.426 1 98.75 235 LEU A C 1
ATOM 1763 O O . LEU A 1 235 ? 10.922 -8.305 -4.434 1 98.75 235 LEU A O 1
ATOM 1767 N N . ALA A 1 236 ? 10.656 -10.461 -3.766 1 98.12 236 ALA A N 1
ATOM 1768 C CA . ALA A 1 236 ? 9.422 -10.195 -3.033 1 98.12 236 ALA A CA 1
ATOM 1769 C C . ALA A 1 236 ? 9.656 -9.195 -1.903 1 98.12 236 ALA A C 1
ATOM 1771 O O . ALA A 1 236 ? 8.75 -8.453 -1.522 1 98.12 236 ALA A O 1
ATOM 1772 N N . GLY A 1 237 ? 10.914 -9.156 -1.452 1 98.31 237 GLY A N 1
ATOM 1773 C CA . GLY A 1 237 ? 11.234 -8.352 -0.281 1 98.31 237 GLY A CA 1
ATOM 1774 C C . GLY A 1 237 ? 11.188 -6.859 -0.543 1 98.31 237 GLY A C 1
ATOM 1775 O O . GLY A 1 237 ? 11.18 -6.059 0.394 1 98.31 237 GLY A O 1
ATOM 1776 N N . ILE A 1 238 ? 11.25 -6.605 -1.932 1 97.12 238 ILE A N 1
ATOM 1777 C CA . ILE A 1 238 ? 10.977 -5.215 -2.275 1 97.12 238 ILE A CA 1
ATOM 1778 C C . ILE A 1 238 ? 9.547 -5.086 -2.801 1 97.12 238 ILE A C 1
ATOM 1780 O O . ILE A 1 238 ? 9.016 -6.023 -3.402 1 97.12 238 ILE A O 1
ATOM 1784 N N . ARG A 1 239 ? 8.664 -4.672 -2.309 1 97.69 239 ARG A N 1
ATOM 1785 C CA . ARG A 1 239 ? 7.238 -4.465 -2.525 1 97.69 239 ARG A CA 1
ATOM 1786 C C . ARG A 1 239 ? 6.992 -3.486 -3.67 1 97.69 239 ARG A C 1
ATOM 1788 O O . ARG A 1 239 ? 6.285 -2.49 -3.502 1 97.69 239 ARG A O 1
ATOM 1795 N N . ILE A 1 240 ? 7.559 -3.898 -4.895 1 98.75 240 ILE A N 1
ATOM 1796 C CA . ILE A 1 240 ? 7.332 -3.092 -6.09 1 98.75 240 ILE A CA 1
ATOM 1797 C C . ILE A 1 240 ? 6.484 -3.875 -7.086 1 98.75 240 ILE A C 1
ATOM 1799 O O . ILE A 1 240 ? 6.762 -5.043 -7.367 1 98.75 240 ILE A O 1
ATOM 1803 N N . GLY A 1 241 ? 5.473 -3.346 -7.578 1 98.69 241 GLY A N 1
ATOM 1804 C CA . GLY A 1 241 ? 4.652 -3.775 -8.703 1 98.69 241 GLY A CA 1
ATOM 1805 C C . GLY A 1 241 ? 4.285 -2.643 -9.641 1 98.69 241 GLY A C 1
ATOM 1806 O O . GLY A 1 241 ? 4.816 -1.535 -9.523 1 98.69 241 GLY A O 1
ATOM 1807 N N . TRP A 1 242 ? 3.439 -2.943 -10.625 1 98.88 242 TRP A N 1
ATOM 1808 C CA . TRP A 1 242 ? 3.105 -1.877 -11.562 1 98.88 242 TRP A CA 1
ATOM 1809 C C . TRP A 1 242 ? 1.791 -2.174 -12.273 1 98.88 242 TRP A C 1
ATOM 1811 O O . TRP A 1 242 ? 1.322 -3.314 -12.281 1 98.88 242 TRP A O 1
ATOM 1821 N N . ILE A 1 243 ? 1.229 -1.152 -12.766 1 98.88 243 ILE A N 1
ATOM 1822 C CA . ILE A 1 243 ? 0.117 -1.15 -13.711 1 98.88 243 ILE A CA 1
ATOM 1823 C C . ILE A 1 243 ? 0.586 -0.608 -15.062 1 98.88 243 ILE A C 1
ATOM 1825 O O . ILE A 1 243 ? 1.196 0.462 -15.125 1 98.88 243 ILE A O 1
ATOM 1829 N N . ALA A 1 244 ? 0.4 -1.334 -16.078 1 98.88 244 ALA A N 1
ATOM 1830 C CA . ALA A 1 244 ? 0.714 -0.892 -17.438 1 98.88 244 ALA A CA 1
ATOM 1831 C C . ALA A 1 244 ? -0.533 -0.89 -18.312 1 98.88 244 ALA A C 1
ATOM 1833 O O . ALA A 1 244 ? -1.332 -1.828 -18.266 1 98.88 244 ALA A O 1
ATOM 1834 N N . SER A 1 245 ? -0.774 0.143 -19.078 1 98.75 245 SER A N 1
ATOM 1835 C CA . SER A 1 245 ? -1.9 0.261 -20 1 98.75 245 SER A CA 1
ATOM 1836 C C . SER A 1 245 ? -1.583 1.221 -21.141 1 98.75 245 SER A C 1
ATOM 1838 O O . SER A 1 245 ? -0.932 2.246 -20.922 1 98.75 245 SER A O 1
ATOM 1840 N N . PRO A 1 246 ? -2.016 0.893 -22.359 1 98.12 246 PRO A N 1
ATOM 1841 C CA . PRO A 1 246 ? -1.827 1.838 -23.453 1 98.12 246 PRO A CA 1
ATOM 1842 C C . PRO A 1 246 ? -2.766 3.039 -23.375 1 98.12 246 PRO A C 1
ATOM 1844 O O . PRO A 1 246 ? -2.549 4.047 -24.047 1 98.12 246 PRO A O 1
ATOM 1847 N N . ARG A 1 247 ? -3.799 2.969 -22.641 1 97.44 247 ARG A N 1
ATOM 1848 C CA . ARG A 1 247 ? -4.828 4.004 -22.578 1 97.44 247 ARG A CA 1
ATOM 1849 C C . ARG A 1 247 ? -4.5 5.051 -21.531 1 97.44 247 ARG A C 1
ATOM 1851 O O . ARG A 1 247 ? -4.781 4.852 -20.344 1 97.44 247 ARG A O 1
ATOM 1858 N N . ALA A 1 248 ? -4.098 6.207 -21.938 1 96.19 248 ALA A N 1
ATOM 1859 C CA . ALA A 1 248 ? -3.67 7.281 -21.047 1 96.19 248 ALA A CA 1
ATOM 1860 C C . ALA A 1 248 ? -4.797 7.695 -20.094 1 96.19 248 ALA A C 1
ATOM 1862 O O . ALA A 1 248 ? -4.559 7.98 -18.922 1 96.19 248 ALA A O 1
ATOM 1863 N N . ALA A 1 249 ? -5.977 7.777 -20.609 1 96.38 249 ALA A N 1
ATOM 1864 C CA . ALA A 1 249 ? -7.117 8.211 -19.812 1 96.38 249 ALA A CA 1
ATOM 1865 C C . ALA A 1 249 ? -7.375 7.234 -18.656 1 96.38 249 ALA A C 1
ATOM 1867 O O . ALA A 1 249 ? -7.766 7.641 -17.562 1 96.38 249 ALA A O 1
ATOM 1868 N N . LEU A 1 250 ? -7.211 5.977 -18.938 1 96.5 250 LEU A N 1
ATOM 1869 C CA . LEU A 1 250 ? -7.367 4.953 -17.922 1 96.5 250 LEU A CA 1
ATOM 1870 C C . LEU A 1 250 ? -6.297 5.098 -16.844 1 96.5 250 LEU A C 1
ATOM 1872 O O . LEU A 1 250 ? -6.602 5.031 -15.641 1 96.5 250 LEU A O 1
ATOM 1876 N N . LEU A 1 251 ? -5.082 5.352 -17.219 1 97.25 251 LEU A N 1
ATOM 1877 C CA . LEU A 1 251 ? -3.986 5.523 -16.266 1 97.25 251 LEU A CA 1
ATOM 1878 C C . LEU A 1 251 ? -4.195 6.777 -15.422 1 97.25 251 LEU A C 1
ATOM 1880 O O . LEU A 1 251 ? -3.854 6.793 -14.242 1 97.25 251 LEU A O 1
ATOM 1884 N N . ALA A 1 252 ? -4.734 7.797 -16.047 1 95.62 252 ALA A N 1
ATOM 1885 C CA . ALA A 1 252 ? -5.008 9.023 -15.312 1 95.62 252 ALA A CA 1
ATOM 1886 C C . ALA A 1 252 ? -6.039 8.789 -14.211 1 95.62 252 ALA A C 1
ATOM 1888 O O . ALA A 1 252 ? -5.906 9.32 -13.109 1 95.62 252 ALA A O 1
ATOM 1889 N N . ARG A 1 253 ? -7.051 8.023 -14.523 1 96 253 ARG A N 1
ATOM 1890 C CA . ARG A 1 253 ? -8.055 7.676 -13.523 1 96 253 ARG A CA 1
ATOM 1891 C C . ARG A 1 253 ? -7.438 6.871 -12.383 1 96 253 ARG A C 1
ATOM 1893 O O . ARG A 1 253 ? -7.758 7.094 -11.211 1 96 253 ARG A O 1
ATOM 1900 N N . LEU A 1 254 ? -6.598 5.941 -12.75 1 97.25 254 LEU A N 1
ATOM 1901 C CA . LEU A 1 254 ? -5.926 5.121 -11.742 1 97.25 254 LEU A CA 1
ATOM 1902 C C . LEU A 1 254 ? -5 5.969 -10.875 1 97.25 254 LEU A C 1
ATOM 1904 O O . LEU A 1 254 ? -4.953 5.793 -9.656 1 97.25 254 LEU A O 1
ATOM 1908 N N . ALA A 1 255 ? -4.266 6.863 -11.508 1 96.31 255 ALA A N 1
ATOM 1909 C CA . ALA A 1 255 ? -3.375 7.758 -10.773 1 96.31 255 ALA A CA 1
ATOM 1910 C C . ALA A 1 255 ? -4.156 8.633 -9.797 1 96.31 255 ALA A C 1
ATOM 1912 O O . ALA A 1 255 ? -3.703 8.867 -8.68 1 96.31 255 ALA A O 1
ATOM 1913 N N . SER A 1 256 ? -5.301 9.109 -10.227 1 95.44 256 SER A N 1
ATOM 1914 C CA . SER A 1 256 ? -6.145 9.93 -9.359 1 95.44 256 SER A CA 1
ATOM 1915 C C . SER A 1 256 ? -6.637 9.133 -8.156 1 95.44 256 SER A C 1
ATOM 1917 O O . SER A 1 256 ? -6.57 9.602 -7.02 1 95.44 256 SER A O 1
ATOM 1919 N N . ALA A 1 257 ? -7.109 7.93 -8.367 1 96.31 257 ALA A N 1
ATOM 1920 C CA . ALA A 1 257 ? -7.594 7.074 -7.289 1 96.31 257 ALA A CA 1
ATOM 1921 C C . ALA A 1 257 ? -6.457 6.68 -6.352 1 96.31 257 ALA A C 1
ATOM 1923 O O . ALA A 1 257 ? -6.668 6.512 -5.148 1 96.31 257 ALA A O 1
ATOM 1924 N N . ARG A 1 258 ? -5.316 6.59 -6.918 1 96.5 258 ARG A N 1
ATOM 1925 C CA . ARG A 1 258 ? -4.117 6.18 -6.195 1 96.5 258 ARG A CA 1
ATOM 1926 C C . ARG A 1 258 ? -3.822 7.133 -5.043 1 96.5 258 ARG A C 1
ATOM 1928 O O . ARG A 1 258 ? -3.27 6.723 -4.02 1 96.5 258 ARG A O 1
ATOM 1935 N N . ASP A 1 259 ? -4.242 8.359 -5.129 1 95.69 259 ASP A N 1
ATOM 1936 C CA . ASP A 1 259 ? -4.039 9.352 -4.082 1 95.69 259 ASP A CA 1
ATOM 1937 C C . ASP A 1 259 ? -4.664 8.898 -2.766 1 95.69 259 ASP A C 1
ATOM 1939 O O . ASP A 1 259 ? -4.23 9.312 -1.688 1 95.69 259 ASP A O 1
ATOM 1943 N N . TYR A 1 260 ? -5.621 7.984 -2.832 1 96.44 260 TYR A N 1
ATOM 1944 C CA . TYR A 1 260 ? -6.352 7.539 -1.648 1 96.44 260 TYR A CA 1
ATOM 1945 C C . TYR A 1 260 ? -5.691 6.312 -1.031 1 96.44 260 TYR A C 1
ATOM 1947 O O . TYR A 1 260 ? -6.043 5.902 0.077 1 96.44 260 TYR A O 1
ATOM 1955 N N . THR A 1 261 ? -4.641 5.68 -1.688 1 95.88 261 THR A N 1
ATOM 1956 C CA . THR A 1 261 ? -4.18 4.379 -1.217 1 95.88 261 THR A CA 1
ATOM 1957 C C . THR A 1 261 ? -2.66 4.367 -1.06 1 95.88 261 THR A C 1
ATOM 1959 O O . THR A 1 261 ? -2.117 3.572 -0.289 1 95.88 261 THR A O 1
ATOM 1962 N N . THR A 1 262 ? -1.845 5.16 -1.706 1 90.62 262 THR A N 1
ATOM 1963 C CA . THR A 1 262 ? -0.414 4.891 -1.799 1 90.62 262 THR A CA 1
ATOM 1964 C C . THR A 1 262 ? 0.386 6.188 -1.743 1 90.62 262 THR A C 1
ATOM 1966 O O . THR A 1 262 ? 1.416 6.262 -1.068 1 90.62 262 THR A O 1
ATOM 1969 N N . ILE A 1 263 ? 0.175 7.324 -2.182 1 90.88 263 ILE A N 1
ATOM 1970 C CA . ILE A 1 263 ? 0.894 8.555 -2.488 1 90.88 263 ILE A CA 1
ATOM 1971 C C . ILE A 1 263 ? 2.08 8.25 -3.4 1 90.88 263 ILE A C 1
ATOM 1973 O O . ILE A 1 263 ? 2.025 8.5 -4.605 1 90.88 263 ILE A O 1
ATOM 1977 N N . SER A 1 264 ? 3.104 7.547 -2.9 1 95.25 264 SER A N 1
ATOM 1978 C CA . SER A 1 264 ? 4.277 7.102 -3.643 1 95.25 264 SER A CA 1
ATOM 1979 C C . SER A 1 264 ? 4.785 5.758 -3.121 1 95.25 264 SER A C 1
ATOM 1981 O O . SER A 1 264 ? 4.258 5.23 -2.143 1 95.25 264 SER A O 1
ATOM 1983 N N . VAL A 1 265 ? 5.719 5.184 -3.84 1 97.69 265 VAL A N 1
ATOM 1984 C CA . VAL A 1 265 ? 6.375 3.973 -3.367 1 97.69 265 VAL A CA 1
ATOM 1985 C C . VAL A 1 265 ? 7.723 4.324 -2.742 1 97.69 265 VAL A C 1
ATOM 1987 O O . VAL A 1 265 ? 8.188 5.461 -2.859 1 97.69 265 VAL A O 1
ATOM 1990 N N . SER A 1 266 ? 8.305 3.34 -2.035 1 98.25 266 SER A N 1
ATOM 1991 C CA . SER A 1 266 ? 9.594 3.523 -1.366 1 98.25 266 SER A CA 1
ATOM 1992 C C . SER A 1 266 ? 10.68 3.926 -2.357 1 98.25 266 SER A C 1
ATOM 1994 O O . SER A 1 266 ? 10.82 3.309 -3.414 1 98.25 266 SER A O 1
ATOM 1996 N N . GLN A 1 267 ? 11.445 5.008 -1.997 1 98.44 267 GLN A N 1
ATOM 1997 C CA . GLN A 1 267 ? 12.578 5.398 -2.82 1 98.44 267 GLN A CA 1
ATOM 1998 C C . GLN A 1 267 ? 13.625 4.285 -2.879 1 98.44 267 GLN A C 1
ATOM 2000 O O . GLN A 1 267 ? 14.273 4.086 -3.908 1 98.44 267 GLN A O 1
ATOM 2005 N N . LEU A 1 268 ? 13.805 3.555 -1.757 1 98.56 268 LEU A N 1
ATOM 2006 C CA . LEU A 1 268 ? 14.789 2.477 -1.705 1 98.56 268 LEU A CA 1
ATOM 2007 C C . LEU A 1 268 ? 14.375 1.322 -2.613 1 98.56 268 LEU A C 1
ATOM 2009 O O . LEU A 1 268 ? 15.195 0.808 -3.381 1 98.56 268 LEU A O 1
ATOM 2013 N N . ASP A 1 269 ? 13.125 0.949 -2.471 1 98.69 269 ASP A N 1
ATOM 2014 C CA . ASP A 1 269 ? 12.617 -0.155 -3.279 1 98.69 269 ASP A CA 1
ATOM 2015 C C . ASP A 1 269 ? 12.633 0.2 -4.766 1 98.69 269 ASP A C 1
ATOM 2017 O O . ASP A 1 269 ? 12.922 -0.649 -5.609 1 98.69 269 ASP A O 1
ATOM 2021 N N . ASP A 1 270 ? 12.258 1.454 -5.074 1 98.81 270 ASP A N 1
ATOM 2022 C CA . ASP A 1 270 ? 12.305 1.942 -6.449 1 98.81 270 ASP A CA 1
ATOM 2023 C C . ASP A 1 270 ? 13.711 1.817 -7.031 1 98.81 270 ASP A C 1
ATOM 2025 O O . ASP A 1 270 ? 13.883 1.313 -8.141 1 98.81 270 ASP A O 1
ATOM 2029 N N . GLN A 1 271 ? 14.734 2.18 -6.273 1 98.5 271 GLN A N 1
ATOM 2030 C CA . GLN A 1 271 ? 16.125 2.098 -6.711 1 98.5 271 GLN A CA 1
ATOM 2031 C C . GLN A 1 271 ? 16.531 0.654 -6.996 1 98.5 271 GLN A C 1
ATOM 2033 O O . GLN A 1 271 ? 17.141 0.367 -8.031 1 98.5 271 GLN A O 1
ATOM 2038 N N . VAL A 1 272 ? 16.172 -0.225 -6.09 1 98.62 272 VAL A N 1
ATOM 2039 C CA . VAL A 1 272 ? 16.547 -1.626 -6.234 1 98.62 272 VAL A CA 1
ATOM 2040 C C . VAL A 1 272 ? 15.852 -2.232 -7.445 1 98.62 272 VAL A C 1
ATOM 2042 O O . VAL A 1 272 ? 16.469 -2.961 -8.227 1 98.62 272 VAL A O 1
ATOM 2045 N N . ALA A 1 273 ? 14.562 -1.93 -7.609 1 98.88 273 ALA A N 1
ATOM 2046 C CA . ALA A 1 273 ? 13.805 -2.455 -8.742 1 98.88 273 ALA A CA 1
ATOM 2047 C C . ALA A 1 273 ? 14.359 -1.93 -10.062 1 98.88 273 ALA A C 1
ATOM 2049 O O . ALA A 1 273 ? 14.492 -2.682 -11.031 1 98.88 273 ALA A O 1
ATOM 2050 N N . ALA A 1 274 ? 14.648 -0.603 -10.094 1 98.56 274 ALA A N 1
ATOM 2051 C CA . ALA A 1 274 ? 15.219 -0.018 -11.305 1 98.56 274 ALA A CA 1
ATOM 2052 C C . ALA A 1 274 ? 16.531 -0.702 -11.672 1 98.56 274 ALA A C 1
ATOM 2054 O O . ALA A 1 274 ? 16.781 -1.01 -12.844 1 98.56 274 ALA A O 1
ATOM 2055 N N . TYR A 1 275 ? 17.359 -0.934 -10.68 1 97.62 275 TYR A N 1
ATOM 2056 C CA . TYR A 1 275 ? 18.625 -1.623 -10.883 1 97.62 275 TYR A CA 1
ATOM 2057 C C . TYR A 1 275 ? 18.391 -3.035 -11.414 1 97.62 275 TYR A C 1
ATOM 2059 O O . TYR A 1 275 ? 19.016 -3.439 -12.398 1 97.62 275 TYR A O 1
ATOM 2067 N N . ALA A 1 276 ? 17.5 -3.785 -10.797 1 98.31 276 ALA A N 1
ATOM 2068 C CA . ALA A 1 276 ? 17.234 -5.184 -11.133 1 98.31 276 ALA A CA 1
ATOM 2069 C C . ALA A 1 276 ? 16.688 -5.324 -12.547 1 98.31 276 ALA A C 1
ATOM 2071 O O . ALA A 1 276 ? 16.953 -6.32 -13.227 1 98.31 276 ALA A O 1
ATOM 2072 N N . LEU A 1 277 ? 15.953 -4.312 -12.992 1 98.5 277 LEU A N 1
ATOM 2073 C CA . LEU A 1 277 ? 15.273 -4.41 -14.281 1 98.5 277 LEU A CA 1
ATOM 2074 C C . LEU A 1 277 ? 16.125 -3.791 -15.391 1 98.5 277 LEU A C 1
ATOM 2076 O O . LEU A 1 277 ? 15.742 -3.814 -16.562 1 98.5 277 LEU A O 1
ATOM 2080 N N . ALA A 1 278 ? 17.219 -3.162 -15.023 1 96.75 278 ALA A N 1
ATOM 2081 C CA . ALA A 1 278 ? 18.156 -2.725 -16.062 1 96.75 278 ALA A CA 1
ATOM 2082 C C . ALA A 1 278 ? 18.656 -3.91 -16.875 1 96.75 278 ALA A C 1
ATOM 2084 O O . ALA A 1 278 ? 18.906 -4.988 -16.328 1 96.75 278 ALA A O 1
ATOM 2085 N N . PRO A 1 279 ? 18.922 -3.738 -18.125 1 95.5 279 PRO A N 1
ATOM 2086 C CA . PRO A 1 279 ? 19.266 -4.863 -19 1 95.5 279 PRO A CA 1
ATOM 2087 C C . PRO A 1 279 ? 20.438 -5.684 -18.484 1 95.5 279 PRO A C 1
ATOM 2089 O O . PRO A 1 279 ? 20.391 -6.914 -18.516 1 95.5 279 PRO A O 1
ATOM 2092 N N . ALA A 1 280 ? 21.453 -5.086 -17.969 1 95.88 280 ALA A N 1
ATOM 2093 C CA . ALA A 1 280 ? 22.672 -5.758 -17.531 1 95.88 280 ALA A CA 1
ATOM 2094 C C . ALA A 1 280 ? 22.406 -6.656 -16.328 1 95.88 280 ALA A C 1
ATOM 2096 O O . ALA A 1 280 ? 23.172 -7.574 -16.047 1 95.88 280 ALA A O 1
ATOM 2097 N N . VAL A 1 281 ? 21.328 -6.406 -15.617 1 97.12 281 VAL A N 1
ATOM 2098 C CA . VAL A 1 281 ? 21 -7.191 -14.43 1 97.12 281 VAL A CA 1
ATOM 2099 C C . VAL A 1 281 ? 19.812 -8.102 -14.719 1 97.12 281 VAL A C 1
ATOM 2101 O O . VAL A 1 281 ? 19.812 -9.266 -14.32 1 97.12 281 VAL A O 1
ATOM 2104 N N . ARG A 1 282 ? 18.891 -7.578 -15.422 1 97.25 282 ARG A N 1
ATOM 2105 C CA . ARG A 1 282 ? 17.641 -8.289 -15.703 1 97.25 282 ARG A CA 1
ATOM 2106 C C . ARG A 1 282 ? 17.922 -9.594 -16.453 1 97.25 282 ARG A C 1
ATOM 2108 O O . ARG A 1 282 ? 17.328 -10.633 -16.141 1 97.25 282 ARG A O 1
ATOM 2115 N N . ARG A 1 283 ? 18.781 -9.578 -17.422 1 96.19 283 ARG A N 1
ATOM 2116 C CA . ARG A 1 283 ? 19.062 -10.734 -18.266 1 96.19 283 ARG A CA 1
ATOM 2117 C C . ARG A 1 283 ? 19.625 -11.891 -17.453 1 96.19 283 ARG A C 1
ATOM 2119 O O . ARG A 1 283 ? 19.062 -12.992 -17.453 1 96.19 283 ARG A O 1
ATOM 2126 N N . PRO A 1 284 ? 20.688 -11.68 -16.703 1 97.06 284 PRO A N 1
ATOM 2127 C CA . PRO A 1 284 ? 21.203 -12.797 -15.906 1 97.06 284 PRO A CA 1
ATOM 2128 C C . PRO A 1 284 ? 20.234 -13.227 -14.797 1 97.06 284 PRO A C 1
ATOM 2130 O O . PRO A 1 284 ? 20.188 -14.406 -14.445 1 97.06 284 PRO A O 1
ATOM 2133 N N . LEU A 1 285 ? 19.516 -12.336 -14.227 1 97.88 285 LEU A N 1
ATOM 2134 C CA . LEU A 1 285 ? 18.531 -12.664 -13.203 1 97.88 285 LEU A CA 1
ATOM 2135 C C . LEU A 1 285 ? 17.469 -13.609 -13.75 1 97.88 285 LEU A C 1
ATOM 2137 O O . LEU A 1 285 ? 17.141 -14.625 -13.133 1 97.88 285 LEU A O 1
ATOM 2141 N N . LEU A 1 286 ? 16.922 -13.297 -14.906 1 97.31 286 LEU A N 1
ATOM 2142 C CA . LEU A 1 286 ? 15.891 -14.117 -15.531 1 97.31 286 LEU A CA 1
ATOM 2143 C C . LEU A 1 286 ? 16.469 -15.445 -16 1 97.31 286 LEU A C 1
ATOM 2145 O O . LEU A 1 286 ? 15.797 -16.484 -15.938 1 97.31 286 LEU A O 1
ATOM 2149 N N . ARG A 1 287 ? 17.672 -15.375 -16.516 1 96.81 287 ARG A N 1
ATOM 2150 C CA . ARG A 1 287 ? 18.328 -16.625 -16.906 1 96.81 287 ARG A CA 1
ATOM 2151 C C . ARG A 1 287 ? 18.422 -17.578 -15.727 1 96.81 287 ARG A C 1
ATOM 2153 O O . ARG A 1 287 ? 18.141 -18.781 -15.859 1 96.81 287 ARG A O 1
ATOM 2160 N N . ARG A 1 288 ? 18.797 -17.062 -14.609 1 97.69 288 ARG A N 1
ATOM 2161 C CA . ARG A 1 288 ? 18.875 -17.859 -13.391 1 97.69 288 ARG A CA 1
ATOM 2162 C C . ARG A 1 288 ? 17.516 -18.453 -13.039 1 97.69 288 ARG A C 1
ATOM 2164 O O . ARG A 1 288 ? 17.422 -19.656 -12.781 1 97.69 288 ARG A O 1
ATOM 2171 N N . ASN A 1 289 ? 16.531 -17.641 -13.008 1 98.12 289 ASN A N 1
ATOM 2172 C CA . ASN A 1 289 ? 15.234 -18.062 -12.508 1 98.12 289 ASN A CA 1
ATOM 2173 C C . ASN A 1 289 ? 14.539 -19.016 -13.492 1 98.12 289 ASN A C 1
ATOM 2175 O O . ASN A 1 289 ? 13.836 -19.922 -13.078 1 98.12 289 ASN A O 1
ATOM 2179 N N . VAL A 1 290 ? 14.734 -18.797 -14.789 1 96.94 290 VAL A N 1
ATOM 2180 C CA . VAL A 1 290 ? 14.195 -19.703 -15.797 1 96.94 290 VAL A CA 1
ATOM 2181 C C . VAL A 1 290 ? 14.891 -21.062 -15.719 1 96.94 290 VAL A C 1
ATOM 2183 O O . VAL A 1 290 ? 14.25 -22.109 -15.828 1 96.94 290 VAL A O 1
ATOM 2186 N N . ALA A 1 291 ? 16.172 -21.047 -15.531 1 97.19 291 ALA A N 1
ATOM 2187 C CA . ALA A 1 291 ? 16.922 -22.281 -15.375 1 97.19 291 ALA A CA 1
ATOM 2188 C C . ALA A 1 291 ? 16.438 -23.062 -14.156 1 97.19 291 ALA A C 1
ATOM 2190 O O . ALA A 1 291 ? 16.297 -24.297 -14.211 1 97.19 291 ALA A O 1
ATOM 2191 N N . LEU A 1 292 ? 16.281 -22.328 -13.094 1 98.06 292 LEU A N 1
ATOM 2192 C CA . LEU A 1 292 ? 15.758 -22.953 -11.883 1 98.06 292 LEU A CA 1
ATOM 2193 C C . LEU A 1 292 ? 14.391 -23.578 -12.133 1 98.06 292 LEU A C 1
ATOM 2195 O O . LEU A 1 292 ? 14.133 -24.703 -11.703 1 98.06 292 LEU A O 1
ATOM 2199 N N . ALA A 1 293 ? 13.531 -22.875 -12.805 1 98.12 293 ALA A N 1
ATOM 2200 C CA . ALA A 1 293 ? 12.188 -23.359 -13.133 1 98.12 293 ALA A CA 1
ATOM 2201 C C . ALA A 1 293 ? 12.258 -24.641 -13.977 1 98.12 293 ALA A C 1
ATOM 2203 O O . ALA A 1 293 ? 11.539 -25.609 -13.711 1 98.12 293 ALA A O 1
ATOM 2204 N N . ARG A 1 294 ? 13.102 -24.656 -14.938 1 97.12 294 ARG A N 1
ATOM 2205 C CA . ARG A 1 294 ? 13.227 -25.797 -15.836 1 97.12 294 ARG A CA 1
ATOM 2206 C C . ARG A 1 294 ? 13.758 -27.016 -15.102 1 97.12 294 ARG A C 1
ATOM 2208 O O . ARG A 1 294 ? 13.211 -28.125 -15.234 1 97.12 294 ARG A O 1
ATOM 2215 N N . THR A 1 295 ? 14.781 -26.797 -14.359 1 98.19 295 THR A N 1
ATOM 2216 C CA . THR A 1 295 ? 15.391 -27.875 -13.594 1 98.19 295 THR A CA 1
ATOM 2217 C C . THR A 1 295 ? 14.383 -28.469 -12.617 1 98.19 295 THR A C 1
ATOM 2219 O O . THR A 1 295 ? 14.211 -29.688 -12.562 1 98.19 295 THR A O 1
ATOM 2222 N N . ASN A 1 296 ? 13.766 -27.625 -11.883 1 98.75 296 ASN A N 1
ATOM 2223 C CA . ASN A 1 296 ? 12.859 -28.078 -10.828 1 98.75 296 ASN A CA 1
ATOM 2224 C C . ASN A 1 296 ? 11.578 -28.672 -11.414 1 98.75 296 ASN A C 1
ATOM 2226 O O . ASN A 1 296 ? 11.016 -29.609 -10.852 1 98.75 296 ASN A O 1
ATOM 2230 N N . ARG A 1 297 ? 11.086 -28.141 -12.508 1 98.06 297 ARG A N 1
ATOM 2231 C CA . ARG A 1 297 ? 9.922 -28.734 -13.172 1 98.06 297 ARG A CA 1
ATOM 2232 C C . ARG A 1 297 ? 10.219 -30.172 -13.594 1 98.06 297 ARG A C 1
ATOM 2234 O O . ARG A 1 297 ? 9.344 -31.031 -13.523 1 98.06 297 ARG A O 1
ATOM 2241 N N . ALA A 1 298 ? 11.383 -30.406 -14.086 1 98.25 298 ALA A N 1
ATOM 2242 C CA . ALA A 1 298 ? 11.781 -31.75 -14.477 1 98.25 298 ALA A CA 1
ATOM 2243 C C . ALA A 1 298 ? 11.734 -32.719 -13.289 1 98.25 298 ALA A C 1
ATOM 2245 O O . ALA A 1 298 ? 11.383 -33.875 -13.445 1 98.25 298 ALA A O 1
ATOM 2246 N N . LEU A 1 299 ? 12.102 -32.219 -12.125 1 98.75 299 LEU A N 1
ATOM 2247 C CA . LEU A 1 299 ? 12.016 -33 -10.914 1 98.75 299 LEU A CA 1
ATOM 2248 C C . LEU A 1 299 ? 10.57 -33.344 -10.578 1 98.75 299 LEU A C 1
ATOM 2250 O O . LEU A 1 299 ? 10.258 -34.469 -10.203 1 98.75 299 LEU A O 1
ATOM 2254 N N . VAL A 1 300 ? 9.695 -32.406 -10.688 1 98.81 300 VAL A N 1
ATOM 2255 C CA . VAL A 1 300 ? 8.273 -32.625 -10.422 1 98.81 300 VAL A CA 1
ATOM 2256 C C . VAL A 1 300 ? 7.711 -33.625 -11.438 1 98.81 300 VAL A C 1
ATOM 2258 O O . VAL A 1 300 ? 6.926 -34.5 -11.086 1 98.81 300 VAL A O 1
ATOM 2261 N N . GLU A 1 301 ? 8.109 -33.406 -12.664 1 98.56 301 GLU A N 1
ATOM 2262 C CA . GLU A 1 301 ? 7.672 -34.312 -13.719 1 98.56 301 GLU A CA 1
ATOM 2263 C C . GLU A 1 301 ? 8.078 -35.75 -13.422 1 98.56 301 GLU A C 1
ATOM 2265 O O . GLU A 1 301 ? 7.266 -36.688 -13.555 1 98.56 301 GLU A O 1
ATOM 2270 N N . ALA A 1 302 ? 9.273 -35.969 -13.07 1 98.75 302 ALA A N 1
ATOM 2271 C CA . ALA A 1 302 ? 9.766 -37.281 -12.711 1 98.75 302 ALA A CA 1
ATOM 2272 C C . ALA A 1 302 ? 8.969 -37.875 -11.539 1 98.75 302 ALA A C 1
ATOM 2274 O O . ALA A 1 302 ? 8.664 -39.062 -11.523 1 98.75 302 ALA A O 1
ATOM 2275 N N . PHE A 1 303 ? 8.711 -37.094 -10.578 1 98.75 303 PHE A N 1
ATOM 2276 C CA . PHE A 1 303 ? 7.922 -37.531 -9.422 1 98.75 303 PHE A CA 1
ATOM 2277 C C . PHE A 1 303 ? 6.527 -37.969 -9.852 1 98.75 303 PHE A C 1
ATOM 2279 O O . PHE A 1 303 ? 6.055 -39.031 -9.43 1 98.75 303 PHE A O 1
ATOM 2286 N N . VAL A 1 304 ? 5.824 -37.125 -10.648 1 98.56 304 VAL A N 1
ATOM 2287 C CA . VAL A 1 304 ? 4.477 -37.438 -11.117 1 98.56 304 VAL A CA 1
ATOM 2288 C C . VAL A 1 304 ? 4.5 -38.719 -11.914 1 98.56 304 VAL A C 1
ATOM 2290 O O . VAL A 1 304 ? 3.637 -39.594 -11.734 1 98.56 304 VAL A O 1
ATOM 2293 N N . ASP A 1 305 ? 5.523 -38.875 -12.773 1 98.31 305 ASP A N 1
ATOM 2294 C CA . ASP A 1 305 ? 5.656 -40.062 -13.586 1 98.31 305 ASP A CA 1
ATOM 2295 C C . ASP A 1 305 ? 5.832 -41.312 -12.703 1 98.31 305 ASP A C 1
ATOM 2297 O O . ASP A 1 305 ? 5.219 -42.344 -12.953 1 98.31 305 ASP A O 1
ATOM 2301 N N . ALA A 1 306 ? 6.598 -41.188 -11.711 1 97.94 306 ALA A N 1
ATOM 2302 C CA . ALA A 1 306 ? 6.895 -42.312 -10.82 1 97.94 306 ALA A CA 1
ATOM 2303 C C . ALA A 1 306 ? 5.668 -42.688 -9.992 1 97.94 306 ALA A C 1
ATOM 2305 O O . ALA A 1 306 ? 5.57 -43.812 -9.492 1 97.94 306 ALA A O 1
ATOM 2306 N N . HIS A 1 307 ? 4.777 -41.781 -9.859 1 97.62 307 HIS A N 1
ATOM 2307 C CA . HIS A 1 307 ? 3.596 -42 -9.039 1 97.62 307 HIS A CA 1
ATOM 2308 C C . HIS A 1 307 ? 2.316 -41.844 -9.844 1 97.62 307 HIS A C 1
ATOM 2310 O O . HIS A 1 307 ? 1.304 -41.375 -9.32 1 97.62 307 HIS A O 1
ATOM 2316 N N . ALA A 1 308 ? 2.305 -42.094 -11.094 1 96.31 308 ALA A N 1
ATOM 2317 C CA . ALA A 1 308 ? 1.233 -41.844 -12.055 1 96.31 308 ALA A CA 1
ATOM 2318 C C . ALA A 1 308 ? -0.053 -42.562 -11.648 1 96.31 308 ALA A C 1
ATOM 2320 O O . ALA A 1 308 ? -1.145 -42.188 -12.07 1 96.31 308 ALA A O 1
ATOM 2321 N N . GLY A 1 309 ? 0.018 -43.5 -10.805 1 96.06 309 GLY A N 1
ATOM 2322 C CA . GLY A 1 309 ? -1.164 -44.219 -10.367 1 96.06 309 GLY A CA 1
ATOM 2323 C C . GLY A 1 309 ? -1.995 -43.469 -9.359 1 96.06 309 GLY A C 1
ATOM 2324 O O . GLY A 1 309 ? -3.191 -43.719 -9.203 1 96.06 309 GLY A O 1
ATOM 2325 N N . VAL A 1 310 ? -1.362 -42.469 -8.68 1 97.5 310 VAL A N 1
ATOM 2326 C CA . VAL A 1 310 ? -2.09 -41.781 -7.621 1 97.5 310 VAL A CA 1
ATOM 2327 C C . VAL A 1 310 ? -1.921 -40.281 -7.777 1 97.5 310 VAL A C 1
ATOM 2329 O O . VAL A 1 310 ? -2.547 -39.5 -7.055 1 97.5 310 VAL A O 1
ATOM 2332 N N . CYS A 1 311 ? -1.044 -39.875 -8.641 1 97.94 311 CYS A N 1
ATOM 2333 C CA . CYS A 1 311 ? -0.734 -38.469 -8.82 1 97.94 311 CYS A CA 1
ATOM 2334 C C . CYS A 1 311 ? -0.779 -38.062 -10.289 1 97.94 311 CYS A C 1
ATOM 2336 O O . CYS A 1 311 ? -0.264 -38.812 -11.141 1 97.94 311 CYS A O 1
ATOM 2338 N N . SER A 1 312 ? -1.408 -37.031 -10.602 1 98.06 312 SER A N 1
ATOM 2339 C CA . SER A 1 312 ? -1.465 -36.5 -11.961 1 98.06 312 SER A CA 1
ATOM 2340 C C . SER A 1 312 ? -1.366 -34.969 -11.969 1 98.06 312 SER A C 1
ATOM 2342 O O . SER A 1 312 ? -1.466 -34.344 -10.922 1 98.06 312 SER A O 1
ATOM 2344 N N . TRP A 1 313 ? -1.064 -34.406 -13.094 1 97.75 313 TRP A N 1
ATOM 2345 C CA . TRP A 1 313 ? -1.029 -32.969 -13.258 1 97.75 313 TRP A CA 1
ATOM 2346 C C . TRP A 1 313 ? -1.211 -32.562 -14.719 1 97.75 313 TRP A C 1
ATOM 2348 O O . TRP A 1 313 ? -1.226 -33.438 -15.602 1 97.75 313 TRP A O 1
ATOM 2358 N N . VAL A 1 314 ? -1.62 -31.344 -14.977 1 96.62 314 VAL A N 1
ATOM 2359 C CA . VAL A 1 314 ? -1.343 -30.672 -16.25 1 96.62 314 VAL A CA 1
ATOM 2360 C C . VAL A 1 314 ? -0.011 -29.938 -16.172 1 96.62 314 VAL A C 1
ATOM 2362 O O . VAL A 1 314 ? 0.144 -29.016 -15.359 1 96.62 314 VAL A O 1
ATOM 2365 N N . ARG A 1 315 ? 0.918 -30.422 -16.953 1 96.81 315 ARG A N 1
ATOM 2366 C CA . ARG A 1 315 ? 2.277 -29.891 -16.891 1 96.81 315 ARG A CA 1
ATOM 2367 C C . ARG A 1 315 ? 2.283 -28.375 -17.062 1 96.81 315 ARG A C 1
ATOM 2369 O O . ARG A 1 315 ? 1.792 -27.859 -18.062 1 96.81 315 ARG A O 1
ATOM 2376 N N . PRO A 1 316 ? 2.844 -27.641 -16.062 1 97.25 316 PRO A N 1
ATOM 2377 C CA . PRO A 1 316 ? 2.91 -26.188 -16.219 1 97.25 316 PRO A CA 1
ATOM 2378 C C . PRO A 1 316 ? 3.867 -25.766 -17.328 1 97.25 316 PRO A C 1
ATOM 2380 O O . PRO A 1 316 ? 4.879 -26.422 -17.578 1 97.25 316 PRO A O 1
ATOM 2383 N N . SER A 1 317 ? 3.564 -24.656 -18 1 94.75 317 SER A N 1
ATOM 2384 C CA . SER A 1 317 ? 4.41 -24.141 -19.062 1 94.75 317 SER A CA 1
ATOM 2385 C C . SER A 1 317 ? 5.098 -22.844 -18.656 1 94.75 317 SER A C 1
ATOM 2387 O O . SER A 1 317 ? 6.023 -22.391 -19.328 1 94.75 317 SER A O 1
ATOM 2389 N N . ALA A 1 318 ? 4.66 -22.266 -17.547 1 96.75 318 ALA A N 1
ATOM 2390 C CA . ALA A 1 318 ? 5.16 -20.969 -17.109 1 96.75 318 ALA A CA 1
ATOM 2391 C C . ALA A 1 318 ? 4.945 -20.781 -15.602 1 96.75 318 ALA A C 1
ATOM 2393 O O . ALA A 1 318 ? 4.348 -21.625 -14.938 1 96.75 318 ALA A O 1
ATOM 2394 N N . GLY A 1 319 ? 5.531 -19.719 -15.07 1 97.5 319 GLY A N 1
ATOM 2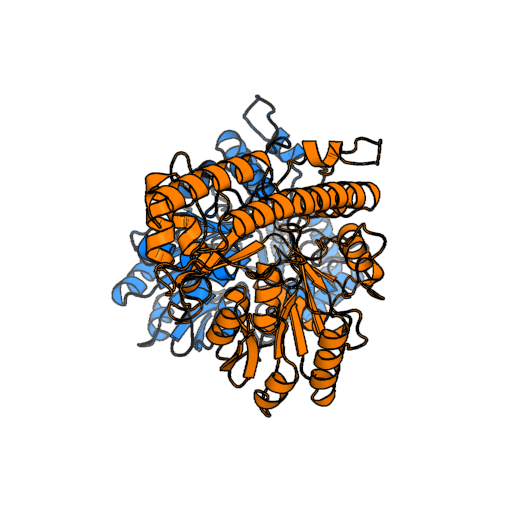395 C CA . GLY A 1 319 ? 5.355 -19.375 -13.664 1 97.5 319 GLY A CA 1
ATOM 2396 C C . GLY A 1 319 ? 6.16 -20.25 -12.727 1 97.5 319 GLY A C 1
ATOM 2397 O O . GLY A 1 319 ? 7.254 -20.703 -13.078 1 97.5 319 GLY A O 1
ATOM 2398 N N . THR A 1 320 ? 5.637 -20.359 -11.547 1 98.69 320 THR A N 1
ATOM 2399 C CA . THR A 1 320 ? 6.41 -21.016 -10.492 1 98.69 320 THR A CA 1
ATOM 2400 C C . THR A 1 320 ? 5.578 -22.094 -9.805 1 98.69 320 THR A C 1
ATOM 2402 O O . THR A 1 320 ? 6.031 -22.703 -8.836 1 98.69 320 THR A O 1
ATOM 2405 N N . THR A 1 321 ? 4.344 -22.344 -10.273 1 98.75 321 THR A N 1
ATOM 2406 C CA . THR A 1 321 ? 3.443 -23.219 -9.531 1 98.75 321 THR A CA 1
ATOM 2407 C C . THR A 1 321 ? 3.043 -24.422 -10.375 1 98.75 321 THR A C 1
ATOM 2409 O O . THR A 1 321 ? 3.039 -24.359 -11.609 1 98.75 321 THR A O 1
ATOM 2412 N N . ALA A 1 322 ? 2.758 -25.516 -9.75 1 98.62 322 ALA A N 1
ATOM 2413 C CA . ALA A 1 322 ? 2.15 -26.719 -10.32 1 98.62 322 ALA A CA 1
ATOM 2414 C C . ALA A 1 322 ? 0.948 -27.172 -9.492 1 98.62 322 ALA A C 1
ATOM 2416 O O . ALA A 1 322 ? 0.969 -27.094 -8.266 1 98.62 322 ALA A O 1
ATOM 2417 N N . PHE A 1 323 ? -0.05 -27.531 -10.172 1 98.75 323 PHE A N 1
ATOM 2418 C CA . PHE A 1 323 ? -1.298 -27.984 -9.57 1 98.75 323 PHE A CA 1
ATOM 2419 C C . PHE A 1 323 ? -1.458 -29.5 -9.734 1 98.75 323 PHE A C 1
ATOM 2421 O O . PHE A 1 323 ? -1.911 -29.969 -10.781 1 98.75 323 PHE A O 1
ATOM 2428 N N . LEU A 1 324 ? -1.134 -30.25 -8.672 1 98.75 324 LEU A N 1
ATOM 2429 C CA . LEU A 1 324 ? -1.131 -31.703 -8.711 1 98.75 324 LEU A CA 1
ATOM 2430 C C . LEU A 1 324 ? -2.426 -32.281 -8.133 1 98.75 324 LEU A C 1
ATOM 2432 O O . LEU A 1 324 ? -2.986 -31.703 -7.188 1 98.75 324 LEU A O 1
ATOM 2436 N N . ARG A 1 325 ? -2.867 -33.344 -8.664 1 98.56 325 ARG A N 1
ATOM 2437 C CA . ARG A 1 325 ? -4.051 -34.031 -8.156 1 98.56 325 ARG A CA 1
ATOM 2438 C C . ARG A 1 325 ? -3.689 -35.406 -7.609 1 98.56 325 ARG A C 1
ATOM 2440 O O . ARG A 1 325 ? -2.984 -36.188 -8.266 1 98.56 325 ARG A O 1
ATOM 2447 N N . PHE A 1 326 ? -4.137 -35.625 -6.449 1 98.75 326 PHE A N 1
ATOM 2448 C CA . PHE A 1 326 ? -3.895 -36.938 -5.809 1 98.75 326 PHE A CA 1
ATOM 2449 C C . PHE A 1 326 ? -5.195 -37.688 -5.641 1 98.75 326 PHE A C 1
ATOM 2451 O O . PHE A 1 326 ? -6.219 -37.125 -5.266 1 98.75 326 PHE A O 1
ATOM 2458 N N . GLU A 1 327 ? -5.137 -38.875 -5.949 1 97.5 327 GLU A N 1
ATOM 2459 C CA . GLU A 1 327 ? -6.27 -39.812 -5.824 1 97.5 327 GLU A CA 1
ATOM 2460 C C . GLU A 1 327 ? -5.871 -41.062 -5.09 1 97.5 327 GLU A C 1
ATOM 2462 O O . GLU A 1 327 ? -4.715 -41.5 -5.16 1 97.5 327 GLU A O 1
ATOM 2467 N N . ARG A 1 328 ? -6.797 -41.531 -4.383 1 94.75 328 ARG A N 1
ATOM 2468 C CA . ARG A 1 328 ? -6.68 -42.844 -3.723 1 94.75 328 ARG A CA 1
ATOM 2469 C C . ARG A 1 328 ? -7.902 -43.719 -4.008 1 94.75 328 ARG A C 1
ATOM 2471 O O . ARG A 1 328 ? -9.039 -43.281 -3.803 1 94.75 328 ARG A O 1
ATOM 2478 N N . ASP A 1 329 ? -7.676 -44.969 -4.496 1 91.75 329 ASP A N 1
ATOM 2479 C CA . ASP A 1 329 ? -8.734 -45.906 -4.816 1 91.75 329 ASP A CA 1
ATOM 2480 C C . ASP A 1 329 ? -9.734 -45.312 -5.797 1 91.75 329 ASP A C 1
ATOM 2482 O O . ASP A 1 329 ? -10.953 -45.438 -5.605 1 91.75 329 ASP A O 1
ATOM 2486 N N . GLY A 1 330 ? -9.234 -44.469 -6.707 1 90.75 330 GLY A N 1
ATOM 2487 C CA . GLY A 1 330 ? -10.039 -43.938 -7.793 1 90.75 330 GLY A CA 1
ATOM 2488 C C . GLY A 1 330 ? -10.797 -42.688 -7.414 1 90.75 330 GLY A C 1
ATOM 2489 O O . GLY A 1 330 ? -11.578 -42.156 -8.211 1 90.75 330 GLY A O 1
ATOM 2490 N N . ALA A 1 331 ? -10.57 -42.219 -6.25 1 96.19 331 ALA A N 1
ATOM 2491 C CA . ALA A 1 331 ? -11.266 -41 -5.793 1 96.19 331 ALA A CA 1
ATOM 2492 C C . ALA A 1 331 ? -10.281 -39.969 -5.316 1 96.19 331 ALA A C 1
ATOM 2494 O O . ALA A 1 331 ? -9.219 -40.281 -4.785 1 96.19 331 ALA A O 1
ATOM 2495 N N . PRO A 1 332 ? -10.617 -38.719 -5.52 1 97.69 332 PRO A N 1
ATOM 2496 C CA . PRO A 1 332 ? -9.742 -37.656 -4.98 1 97.69 332 PRO A CA 1
ATOM 2497 C C . PRO A 1 332 ? -9.562 -37.781 -3.469 1 97.69 332 PRO A C 1
ATOM 2499 O O . PRO A 1 332 ? -10.516 -38.062 -2.746 1 97.69 332 PRO A O 1
ATOM 2502 N N . VAL A 1 333 ? -8.398 -37.531 -3.057 1 98.12 333 VAL A N 1
ATOM 2503 C CA . VAL A 1 333 ? -8.172 -37.5 -1.616 1 98.12 333 VAL A CA 1
ATOM 2504 C C . VAL A 1 333 ? -8.789 -36.25 -1.026 1 98.12 333 VAL A C 1
ATOM 2506 O O . VAL A 1 333 ? -9.102 -35.281 -1.756 1 98.12 333 VAL A O 1
ATOM 2509 N N . ASP A 1 334 ? -9.055 -36.25 0.287 1 98.06 334 ASP A N 1
ATOM 2510 C CA . ASP A 1 334 ? -9.289 -35 1.007 1 98.06 334 ASP A CA 1
ATOM 2511 C C . ASP A 1 334 ? -8.023 -34.156 1.07 1 98.06 334 ASP A C 1
ATOM 2513 O O . ASP A 1 334 ? -7.195 -34.312 1.969 1 98.06 334 ASP A O 1
ATOM 2517 N N . ASP A 1 335 ? -7.953 -33.25 0.146 1 98.44 335 ASP A N 1
ATOM 2518 C CA . ASP A 1 335 ? -6.695 -32.531 -0.059 1 98.44 335 ASP A CA 1
ATOM 2519 C C . ASP A 1 335 ? -6.293 -31.75 1.192 1 98.44 335 ASP A C 1
ATOM 2521 O O . ASP A 1 335 ? -5.102 -31.562 1.456 1 98.44 335 ASP A O 1
ATOM 2525 N N . VAL A 1 336 ? -7.219 -31.234 2 1 98.62 336 VAL A N 1
ATOM 2526 C CA . VAL A 1 336 ? -6.906 -30.531 3.234 1 98.62 336 VAL A CA 1
ATOM 2527 C C . VAL A 1 336 ? -6.305 -31.484 4.25 1 98.62 336 VAL A C 1
ATOM 2529 O O . VAL A 1 336 ? -5.242 -31.219 4.816 1 98.62 336 VAL A O 1
ATOM 2532 N N . ALA A 1 337 ? -6.953 -32.594 4.5 1 98.44 337 ALA A N 1
ATOM 2533 C CA . ALA A 1 337 ? -6.445 -33.594 5.426 1 98.44 337 ALA A CA 1
ATOM 2534 C C . ALA A 1 337 ? -5.109 -34.156 4.941 1 98.44 337 ALA A C 1
ATOM 2536 O O . ALA A 1 337 ? -4.199 -34.406 5.742 1 98.44 337 ALA A O 1
ATOM 2537 N N . PHE A 1 338 ? -5.074 -34.406 3.674 1 98.56 338 PHE A N 1
ATOM 2538 C CA . PHE A 1 338 ? -3.857 -34.906 3.057 1 98.56 338 PHE A CA 1
ATOM 2539 C C . PHE A 1 338 ? -2.688 -33.969 3.299 1 98.56 338 PHE A C 1
ATOM 2541 O O . PHE A 1 338 ? -1.625 -34.406 3.758 1 98.56 338 PHE A O 1
ATOM 2548 N N . ALA A 1 339 ? -2.859 -32.688 3.031 1 98.69 339 ALA A N 1
ATOM 2549 C CA . ALA A 1 339 ? -1.807 -31.688 3.217 1 98.69 339 ALA A CA 1
ATOM 2550 C C . ALA A 1 339 ? -1.369 -31.625 4.676 1 98.69 339 ALA A C 1
ATOM 2552 O O . ALA A 1 339 ? -0.174 -31.531 4.969 1 98.69 339 ALA A O 1
ATOM 2553 N N . LYS A 1 340 ? -2.322 -31.672 5.586 1 98.62 340 LYS A N 1
ATOM 2554 C CA . LYS A 1 340 ? -2.012 -31.609 7.008 1 98.62 340 LYS A CA 1
ATOM 2555 C C . LYS A 1 340 ? -1.243 -32.844 7.461 1 98.62 340 LYS A C 1
ATOM 2557 O O . LYS A 1 340 ? -0.288 -32.75 8.234 1 98.62 340 LYS A O 1
ATOM 2562 N N . ASP A 1 341 ? -1.674 -34 6.996 1 98.56 341 ASP A N 1
ATOM 2563 C CA . ASP A 1 341 ? -1.024 -35.25 7.375 1 98.56 341 ASP A CA 1
ATOM 2564 C C . ASP A 1 341 ? 0.41 -35.312 6.852 1 98.56 341 ASP A C 1
ATOM 2566 O O . ASP A 1 341 ? 1.322 -35.719 7.57 1 98.56 341 ASP A O 1
ATOM 2570 N N . VAL A 1 342 ? 0.586 -34.938 5.617 1 98.75 342 VAL A N 1
ATOM 257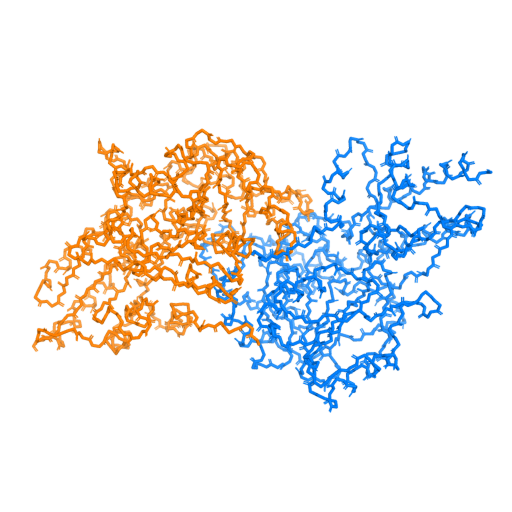1 C CA . VAL A 1 342 ? 1.918 -34.875 5.02 1 98.75 342 VAL A CA 1
ATOM 2572 C C . VAL A 1 342 ? 2.812 -33.938 5.812 1 98.75 342 VAL A C 1
ATOM 2574 O O . VAL A 1 342 ? 3.963 -34.25 6.113 1 98.75 342 VAL A O 1
ATOM 2577 N N . LEU A 1 343 ? 2.32 -32.719 6.152 1 98.81 343 LEU A N 1
ATOM 2578 C CA . LEU A 1 343 ? 3.084 -31.75 6.934 1 98.81 343 LEU A CA 1
ATOM 2579 C C . LEU A 1 343 ? 3.475 -32.344 8.289 1 98.81 343 LEU A C 1
ATOM 2581 O O . LEU A 1 343 ? 4.625 -32.219 8.711 1 98.81 343 LEU A O 1
ATOM 2585 N N . ASP A 1 344 ? 2.521 -32.969 8.914 1 98.25 344 ASP A N 1
ATOM 2586 C CA . ASP A 1 344 ? 2.74 -33.5 10.25 1 98.25 344 ASP A CA 1
ATOM 2587 C C . ASP A 1 344 ? 3.779 -34.625 10.227 1 98.25 344 ASP A C 1
ATOM 2589 O O . ASP A 1 344 ? 4.672 -34.656 11.07 1 98.25 344 ASP A O 1
ATOM 2593 N N . GLU A 1 345 ? 3.729 -35.469 9.242 1 98.31 345 GLU A N 1
ATOM 2594 C CA . GLU A 1 345 ? 4.547 -36.656 9.211 1 98.31 345 GLU A CA 1
ATOM 2595 C C . GLU A 1 345 ? 5.902 -36.406 8.57 1 98.31 345 GLU A C 1
ATOM 2597 O O . GLU A 1 345 ? 6.895 -37.062 8.898 1 98.31 345 GLU A O 1
ATOM 2602 N N . THR A 1 346 ? 5.949 -35.469 7.664 1 98.62 346 THR A N 1
ATOM 2603 C CA . THR A 1 346 ? 7.16 -35.375 6.859 1 98.62 346 THR A CA 1
ATOM 2604 C C . THR A 1 346 ? 7.711 -33.938 6.914 1 98.62 346 THR A C 1
ATOM 2606 O O . THR A 1 346 ? 8.852 -33.688 6.512 1 98.62 346 THR A O 1
ATOM 2609 N N . LYS A 1 347 ? 6.957 -32.906 7.301 1 98.62 347 LYS A N 1
ATOM 2610 C CA . LYS A 1 347 ? 7.281 -31.484 7.375 1 98.62 347 LYS A CA 1
ATOM 2611 C C . LYS A 1 347 ? 7.215 -30.844 5.996 1 98.62 347 LYS A C 1
ATOM 2613 O O . LYS A 1 347 ? 7.5 -29.641 5.852 1 98.62 347 LYS A O 1
ATOM 2618 N N . VAL A 1 348 ? 6.828 -31.672 4.98 1 98.88 348 VAL A N 1
ATOM 2619 C CA . VAL A 1 348 ? 6.633 -31.094 3.654 1 98.88 348 VAL A CA 1
ATOM 2620 C C . VAL A 1 348 ? 5.367 -30.234 3.648 1 98.88 348 VAL A C 1
ATOM 2622 O O . VAL A 1 348 ? 4.305 -30.688 4.078 1 98.88 348 VAL A O 1
ATOM 2625 N N . PHE A 1 349 ? 5.523 -29 3.168 1 98.75 349 PHE A N 1
ATOM 2626 C CA . PHE A 1 349 ? 4.438 -28.031 3.236 1 98.75 349 PHE A CA 1
ATOM 2627 C C . PHE A 1 349 ? 4.012 -27.594 1.838 1 98.75 349 PHE A C 1
ATOM 2629 O O . PHE A 1 349 ? 4.844 -27.156 1.037 1 98.75 349 PHE A O 1
ATOM 2636 N N . PHE A 1 350 ? 2.816 -27.844 1.479 1 98.44 350 PHE A N 1
ATOM 2637 C CA . PHE A 1 350 ? 2.182 -27.312 0.274 1 98.44 350 PHE A CA 1
ATOM 2638 C C . PHE A 1 350 ? 0.741 -26.906 0.554 1 98.44 350 PHE A C 1
ATOM 2640 O O . PHE A 1 350 ? 0.3 -26.922 1.705 1 98.44 350 PHE A O 1
ATOM 2647 N N . VAL A 1 351 ? 0.011 -26.438 -0.496 1 98.31 351 VAL A N 1
ATOM 2648 C CA . VAL A 1 351 ? -1.282 -25.812 -0.277 1 98.31 351 VAL A CA 1
ATOM 2649 C C . VAL A 1 351 ? -2.391 -26.672 -0.881 1 98.31 351 VAL A C 1
ATOM 2651 O O . VAL A 1 351 ? -2.293 -27.094 -2.031 1 98.31 351 VAL A O 1
ATOM 2654 N N . PRO A 1 352 ? -3.482 -26.938 -0.087 1 98.75 352 PRO A N 1
ATOM 2655 C CA . PRO A 1 352 ? -4.605 -27.703 -0.623 1 98.75 352 PRO A CA 1
ATOM 2656 C C . PRO A 1 352 ? -5.438 -26.922 -1.631 1 98.75 352 PRO A C 1
ATOM 2658 O O . PRO A 1 352 ? -5.703 -25.734 -1.422 1 98.75 352 PRO A O 1
ATOM 2661 N N . GLY A 1 353 ? -5.859 -27.562 -2.645 1 98.56 353 GLY A N 1
ATOM 2662 C CA . GLY A 1 353 ? -6.547 -26.922 -3.752 1 98.56 353 GLY A CA 1
ATOM 2663 C C . GLY A 1 353 ? -7.969 -26.516 -3.418 1 98.56 353 GLY A C 1
ATOM 2664 O O . GLY A 1 353 ? -8.375 -25.391 -3.68 1 98.56 353 GLY A O 1
ATOM 2665 N N . SER A 1 354 ? -8.742 -27.422 -2.82 1 98.12 354 SER A N 1
ATOM 2666 C CA . SER A 1 354 ? -10.156 -27.172 -2.564 1 98.12 354 SER A CA 1
ATOM 2667 C C . SER A 1 354 ? -10.328 -26 -1.598 1 98.12 354 SER A C 1
ATOM 2669 O O . SER A 1 354 ? -11.203 -25.156 -1.797 1 98.12 354 SER A O 1
ATOM 2671 N N . LYS A 1 355 ? -9.461 -25.922 -0.627 1 97.62 355 LYS A N 1
ATOM 2672 C CA . LYS A 1 355 ? -9.555 -24.859 0.379 1 97.62 355 LYS A CA 1
ATOM 2673 C C . LYS A 1 355 ? -9.047 -23.531 -0.165 1 97.62 355 LYS A C 1
ATOM 2675 O O . LYS A 1 355 ? -9.695 -22.5 0.007 1 97.62 355 LYS A O 1
ATOM 2680 N N . CYS A 1 356 ? -7.961 -23.562 -0.846 1 97.81 356 CYS A N 1
ATOM 2681 C CA . CYS A 1 356 ? -7.246 -22.328 -1.161 1 97.81 356 CYS A CA 1
ATOM 2682 C C . CYS A 1 356 ? -7.652 -21.797 -2.531 1 97.81 356 CYS A C 1
ATOM 2684 O O . CYS A 1 356 ? -7.426 -20.625 -2.84 1 97.81 356 CYS A O 1
ATOM 2686 N N . PHE A 1 357 ? -8.273 -22.641 -3.375 1 97.69 357 PHE A N 1
ATOM 2687 C CA . PHE A 1 357 ? -8.578 -22.203 -4.734 1 97.69 357 PHE A CA 1
ATOM 2688 C C . PHE A 1 357 ? -9.961 -22.672 -5.156 1 97.69 357 PHE A C 1
ATOM 2690 O O . PHE A 1 357 ? -10.414 -22.375 -6.266 1 97.69 357 PHE A O 1
ATOM 2697 N N . GLY A 1 358 ? -10.688 -23.438 -4.277 1 96.81 358 GLY A N 1
ATOM 2698 C CA . GLY A 1 358 ? -11.898 -24.109 -4.719 1 96.81 358 GLY A CA 1
ATOM 2699 C C . GLY A 1 358 ? -13.102 -23.797 -3.855 1 96.81 358 GLY A C 1
ATOM 2700 O O . GLY A 1 358 ? -14.125 -24.469 -3.939 1 96.81 358 GLY A O 1
ATOM 2701 N N . ASP A 1 359 ? -12.961 -22.859 -2.926 1 92.69 359 ASP A N 1
ATOM 2702 C CA . ASP A 1 359 ? -14.023 -22.469 -1.998 1 92.69 359 ASP A CA 1
ATOM 2703 C C . ASP A 1 359 ? -14.539 -23.672 -1.22 1 92.69 359 ASP A C 1
ATOM 2705 O O . ASP A 1 359 ? -15.742 -23.797 -0.967 1 92.69 359 ASP A O 1
ATOM 2709 N N . GLY A 1 360 ? -13.688 -24.578 -1.022 1 93.38 360 GLY A N 1
ATOM 2710 C CA . GLY A 1 360 ? -14.008 -25.766 -0.241 1 93.38 360 GLY A CA 1
ATOM 2711 C C . GLY A 1 360 ? -14.719 -26.844 -1.045 1 93.38 360 GLY A C 1
ATOM 2712 O O . GLY A 1 360 ? -14.914 -27.953 -0.562 1 93.38 360 GLY A O 1
ATOM 2713 N N . GLU A 1 361 ? -15.047 -26.562 -2.264 1 94.56 361 GLU A N 1
ATOM 2714 C CA . GLU A 1 361 ? -15.883 -27.469 -3.045 1 94.56 361 GLU A CA 1
ATOM 2715 C C . GLU A 1 361 ? -15.172 -27.922 -4.316 1 94.56 361 GLU A C 1
ATOM 2717 O O . GLU A 1 361 ? -15.172 -29.109 -4.645 1 94.56 361 GLU A O 1
ATOM 2722 N N . ASP A 1 362 ? -14.594 -27 -5.012 1 97.06 362 ASP A N 1
ATOM 2723 C CA . ASP A 1 362 ? -13.922 -27.312 -6.273 1 97.06 362 ASP A CA 1
ATOM 2724 C C . ASP A 1 362 ? -12.484 -27.766 -6.039 1 97.06 362 ASP A C 1
ATOM 2726 O O . ASP A 1 362 ? -11.922 -27.531 -4.973 1 97.06 362 ASP A O 1
ATOM 2730 N N . PHE A 1 363 ? -12 -28.609 -6.973 1 97.94 363 PHE A N 1
ATOM 2731 C CA . PHE A 1 363 ? -10.602 -29 -7.051 1 97.94 363 PHE A CA 1
ATOM 2732 C C . PHE A 1 363 ? -10.219 -29.891 -5.871 1 97.94 363 PHE A C 1
ATOM 2734 O O . PHE A 1 363 ? -9.141 -29.75 -5.301 1 97.94 363 PHE A O 1
ATOM 2741 N N . LYS A 1 364 ? -11.148 -30.719 -5.477 1 97.62 364 LYS A N 1
ATOM 2742 C CA . LYS A 1 364 ? -10.82 -31.766 -4.512 1 97.62 364 LYS A CA 1
ATOM 2743 C C . LYS A 1 364 ? -9.648 -32.625 -5 1 97.62 364 LYS A C 1
ATOM 2745 O O . LYS A 1 364 ? -9.555 -32.938 -6.191 1 97.62 364 LYS A O 1
ATOM 2750 N N . GLY A 1 365 ? -8.766 -32.938 -4.105 1 98.38 365 GLY A N 1
ATOM 2751 C CA . GLY A 1 365 ? -7.629 -33.781 -4.426 1 98.38 365 GLY A CA 1
ATOM 2752 C C . GLY A 1 365 ? -6.449 -33 -4.977 1 98.38 365 GLY A C 1
ATOM 2753 O O . GLY A 1 365 ? -5.332 -33.531 -5.051 1 98.38 365 GLY A O 1
ATOM 2754 N N . TYR A 1 366 ? -6.68 -31.75 -5.328 1 98.62 366 TYR A N 1
ATOM 2755 C CA . TYR A 1 366 ? -5.602 -30.938 -5.883 1 98.62 366 TYR A CA 1
ATOM 2756 C C . TYR A 1 366 ? -4.77 -30.297 -4.773 1 98.62 366 TYR A C 1
ATOM 2758 O O . TYR A 1 366 ? -5.293 -29.969 -3.709 1 98.62 366 TYR A O 1
ATOM 2766 N N . VAL A 1 367 ? -3.473 -30.188 -5.008 1 98.69 367 VAL A N 1
ATOM 2767 C CA . VAL A 1 367 ? -2.561 -29.391 -4.195 1 98.69 367 VAL A CA 1
ATOM 2768 C C . VAL A 1 367 ? -1.683 -28.531 -5.102 1 98.69 367 VAL A C 1
ATOM 2770 O O . VAL A 1 367 ? -1.312 -28.953 -6.199 1 98.69 367 VAL A O 1
ATOM 2773 N N . ARG A 1 368 ? -1.412 -27.344 -4.691 1 98.81 368 ARG A N 1
ATOM 2774 C CA . ARG A 1 368 ? -0.473 -26.484 -5.406 1 98.81 368 ARG A CA 1
ATOM 2775 C C . ARG A 1 368 ? 0.906 -26.516 -4.754 1 98.81 368 ARG A C 1
ATOM 2777 O O . ARG A 1 368 ? 1.029 -26.344 -3.541 1 98.81 368 ARG A O 1
ATOM 2784 N N . ILE A 1 369 ? 1.896 -26.734 -5.492 1 98.62 369 ILE A N 1
ATOM 2785 C CA . ILE A 1 369 ? 3.264 -26.594 -5.004 1 98.62 369 ILE A CA 1
ATOM 2786 C C . ILE A 1 369 ? 3.957 -25.438 -5.727 1 98.62 369 ILE A C 1
ATOM 2788 O O . ILE A 1 369 ? 3.562 -25.062 -6.836 1 98.62 369 ILE A O 1
ATOM 2792 N N . GLY A 1 370 ? 4.84 -24.734 -5.121 1 98.44 370 GLY A N 1
ATOM 2793 C CA . GLY A 1 370 ? 5.805 -23.828 -5.73 1 98.44 370 GLY A CA 1
ATOM 2794 C C . GLY A 1 370 ? 7.145 -24.484 -6.004 1 98.44 370 GLY A C 1
ATOM 2795 O O . GLY A 1 370 ? 7.906 -24.766 -5.074 1 98.44 370 GLY A O 1
ATOM 2796 N N . TYR A 1 371 ? 7.418 -24.719 -7.273 1 98.44 371 TYR A N 1
ATOM 2797 C CA . TYR A 1 371 ? 8.539 -25.609 -7.559 1 98.44 371 TYR A CA 1
ATOM 2798 C C . TYR A 1 371 ? 9.781 -24.812 -7.938 1 98.44 371 TYR A C 1
ATOM 2800 O O . TYR A 1 371 ? 10.852 -25.391 -8.172 1 98.44 371 TYR A O 1
ATOM 2808 N N . VAL A 1 372 ? 9.719 -23.516 -7.91 1 98.56 372 VAL A N 1
ATOM 2809 C CA . VAL A 1 372 ? 10.898 -22.734 -8.297 1 98.56 372 VAL A CA 1
ATOM 2810 C C . VAL A 1 372 ? 11.633 -22.25 -7.047 1 98.56 372 VAL A C 1
ATOM 2812 O O . VAL A 1 372 ? 12.125 -21.125 -7.008 1 98.56 372 VAL A O 1
ATOM 2815 N N . CYS A 1 373 ? 11.547 -23 -5.957 1 98.25 373 CYS A N 1
ATOM 2816 C CA . CYS A 1 373 ? 12.398 -22.828 -4.781 1 98.25 373 CYS A CA 1
ATOM 2817 C C . CYS A 1 373 ? 13.797 -23.375 -5.043 1 98.25 373 CYS A C 1
ATOM 2819 O O . CYS A 1 373 ? 14.102 -23.797 -6.16 1 98.25 373 CYS A O 1
ATOM 2821 N N . HIS A 1 374 ? 14.68 -23.266 -4.059 1 98.12 374 HIS A N 1
ATOM 2822 C CA . HIS A 1 374 ? 15.977 -23.906 -4.223 1 98.12 374 HIS A CA 1
ATOM 2823 C C . HIS A 1 374 ? 15.828 -25.391 -4.555 1 98.12 374 HIS A C 1
ATOM 2825 O O . HIS A 1 374 ? 15.016 -26.078 -3.941 1 98.12 374 HIS A O 1
ATOM 2831 N N . THR A 1 375 ? 16.609 -25.797 -5.492 1 98.75 375 THR A N 1
ATOM 2832 C CA . THR A 1 375 ? 16.484 -27.156 -6.027 1 98.75 375 THR A CA 1
ATOM 2833 C C . THR A 1 375 ? 16.594 -28.188 -4.914 1 98.75 375 THR A C 1
ATOM 2835 O O . THR A 1 375 ? 15.844 -29.172 -4.887 1 98.75 375 THR A O 1
ATOM 2838 N N . GLU A 1 376 ? 17.469 -27.938 -3.982 1 98.56 376 GLU A N 1
ATOM 2839 C CA . GLU A 1 376 ? 17.688 -28.891 -2.902 1 98.56 376 GLU A CA 1
ATOM 2840 C C . GLU A 1 376 ? 16.469 -29.016 -2.002 1 98.56 376 GLU A C 1
ATOM 2842 O O . GLU A 1 376 ? 16.172 -30.078 -1.479 1 98.56 376 GLU A O 1
ATOM 2847 N N . VAL A 1 377 ? 15.812 -27.938 -1.838 1 98.5 377 VAL A N 1
ATOM 2848 C CA . VAL A 1 377 ? 14.594 -27.922 -1.032 1 98.5 377 VAL A CA 1
ATOM 2849 C C . VAL A 1 377 ? 13.516 -28.75 -1.726 1 98.5 377 VAL A C 1
ATOM 2851 O O . VAL A 1 377 ? 12.836 -29.562 -1.088 1 98.5 377 VAL A O 1
ATOM 2854 N N . LEU A 1 378 ? 13.367 -28.578 -3.004 1 98.81 378 LEU A N 1
ATOM 2855 C CA . LEU A 1 378 ? 12.367 -29.328 -3.77 1 98.81 378 LEU A CA 1
ATOM 2856 C C . LEU A 1 378 ? 12.68 -30.812 -3.771 1 98.81 378 LEU A C 1
ATOM 2858 O O . LEU A 1 378 ? 11.789 -31.641 -3.592 1 98.81 378 LEU A O 1
ATOM 2862 N N . LYS A 1 379 ? 13.93 -31.156 -3.967 1 98.75 379 LYS A N 1
ATOM 2863 C CA . LYS A 1 379 ? 14.352 -32.562 -3.973 1 98.75 379 LYS A CA 1
ATOM 2864 C C . LYS A 1 379 ? 13.992 -33.25 -2.656 1 98.75 379 LYS A C 1
ATOM 2866 O O . LYS A 1 379 ? 13.438 -34.344 -2.654 1 98.75 379 LYS A O 1
ATOM 2871 N N . GLU A 1 380 ? 14.344 -32.562 -1.602 1 98.81 380 GLU A N 1
ATOM 2872 C CA . GLU A 1 380 ? 14.047 -33.094 -0.283 1 98.81 380 GLU A CA 1
ATOM 2873 C C . GLU A 1 380 ? 12.539 -33.25 -0.078 1 98.81 380 GLU A C 1
ATOM 2875 O O . GLU A 1 380 ? 12.078 -34.281 0.422 1 98.81 380 GLU A O 1
ATOM 2880 N N . GLY A 1 381 ? 11.789 -32.25 -0.433 1 98.81 381 GLY A N 1
ATOM 2881 C CA . GLY A 1 381 ? 10.344 -32.312 -0.306 1 98.81 381 GLY A CA 1
ATOM 2882 C C . GLY A 1 381 ? 9.711 -33.438 -1.096 1 98.81 381 GLY A C 1
ATOM 2883 O O . GLY A 1 381 ? 8.883 -34.188 -0.568 1 98.81 381 GLY A O 1
ATOM 2884 N N . LEU A 1 382 ? 10.109 -33.594 -2.334 1 98.81 382 LEU A N 1
ATOM 2885 C CA . LEU A 1 382 ? 9.555 -34.625 -3.195 1 98.81 382 LEU A CA 1
ATOM 2886 C C . LEU A 1 382 ? 9.938 -36 -2.689 1 98.81 382 LEU A C 1
ATOM 2888 O O . LEU A 1 382 ? 9.141 -36.938 -2.775 1 98.81 382 LEU A O 1
ATOM 2892 N N . LYS A 1 383 ? 11.141 -36.125 -2.197 1 98.75 383 LYS A N 1
ATOM 2893 C CA . LYS A 1 383 ? 11.594 -37.406 -1.642 1 98.75 383 LYS A CA 1
ATOM 2894 C C . LYS A 1 383 ? 10.734 -37.844 -0.455 1 98.75 383 LYS A C 1
ATOM 2896 O O . LYS A 1 383 ? 10.281 -38.969 -0.378 1 98.75 383 LYS A O 1
ATOM 2901 N N . LYS A 1 384 ? 10.539 -36.938 0.433 1 98.75 384 LYS A N 1
ATOM 2902 C CA . LYS A 1 384 ? 9.734 -37.219 1.617 1 98.75 384 LYS A CA 1
ATOM 2903 C C . LYS A 1 384 ? 8.281 -37.5 1.242 1 98.75 384 LYS A C 1
ATOM 2905 O O . LYS A 1 384 ? 7.629 -38.344 1.836 1 98.75 384 LYS A O 1
ATOM 2910 N N . LEU A 1 385 ? 7.797 -36.719 0.321 1 98.75 385 LEU A N 1
ATOM 2911 C CA . LEU A 1 385 ? 6.434 -36.938 -0.153 1 98.75 385 LEU A CA 1
ATOM 2912 C C . LEU A 1 385 ? 6.293 -38.312 -0.781 1 98.75 385 LEU A C 1
ATOM 2914 O O . LEU A 1 385 ? 5.289 -39 -0.572 1 98.75 385 LEU A O 1
ATOM 2918 N N . ALA A 1 386 ? 7.25 -38.719 -1.575 1 98.44 386 ALA A N 1
ATOM 2919 C CA . ALA A 1 386 ? 7.258 -40.062 -2.17 1 98.44 386 ALA A CA 1
ATOM 2920 C C . ALA A 1 386 ? 7.199 -41.156 -1.096 1 98.44 386 ALA A C 1
ATOM 2922 O O . ALA A 1 386 ? 6.449 -42.125 -1.221 1 98.44 386 ALA A O 1
ATOM 2923 N N . GLY A 1 387 ? 8.016 -40.969 -0.085 1 98.38 387 GLY A N 1
ATOM 2924 C CA . GLY A 1 387 ? 7.984 -41.906 1.025 1 98.38 387 GLY A CA 1
ATOM 2925 C C . GLY A 1 387 ? 6.621 -42 1.689 1 98.38 387 GLY A C 1
ATOM 2926 O O . GLY A 1 387 ? 6.168 -43.094 2.037 1 98.38 387 GLY A O 1
ATOM 2927 N N . TYR A 1 388 ? 6.012 -40.875 1.879 1 98.44 388 TYR A N 1
ATOM 2928 C CA . TYR A 1 388 ? 4.672 -40.844 2.461 1 98.44 388 TYR A CA 1
ATOM 2929 C C . TYR A 1 388 ? 3.68 -41.594 1.599 1 98.44 388 TYR A C 1
ATOM 2931 O O . TYR A 1 388 ? 2.867 -42.375 2.115 1 98.44 388 TYR A O 1
ATOM 2939 N N . LEU A 1 389 ? 3.686 -41.375 0.304 1 97.81 389 LEU A N 1
ATOM 2940 C CA . LEU A 1 389 ? 2.764 -42.031 -0.612 1 97.81 389 LEU A CA 1
ATOM 2941 C C . LEU A 1 389 ? 2.971 -43.531 -0.594 1 97.81 389 LEU A C 1
ATOM 2943 O O . LEU A 1 389 ? 2.002 -44.312 -0.613 1 97.81 389 LEU A O 1
ATOM 2947 N N . GLU A 1 390 ? 4.191 -43.938 -0.535 1 96.25 390 GLU A N 1
ATOM 2948 C CA . GLU A 1 390 ? 4.5 -45.375 -0.48 1 96.25 390 GLU A CA 1
ATOM 2949 C C . GLU A 1 390 ? 3.928 -46 0.783 1 96.25 390 GLU A C 1
ATOM 2951 O O . GLU A 1 390 ? 3.434 -47.125 0.745 1 96.25 390 GLU A O 1
ATOM 2956 N N . ALA A 1 391 ? 3.945 -45.25 1.777 1 96.5 391 ALA A N 1
ATOM 2957 C CA . ALA A 1 391 ? 3.512 -45.75 3.068 1 96.5 391 ALA A CA 1
ATOM 2958 C C . ALA A 1 391 ? 1.99 -45.75 3.188 1 96.5 391 ALA A C 1
ATOM 2960 O O . ALA A 1 391 ? 1.398 -46.594 3.857 1 96.5 391 ALA A O 1
ATOM 2961 N N . HIS A 1 392 ? 1.387 -44.812 2.527 1 94.75 392 HIS A N 1
ATOM 2962 C CA . HIS A 1 392 ? -0.007 -44.562 2.871 1 94.75 392 HIS A CA 1
ATOM 2963 C C . HIS A 1 392 ? -0.929 -44.844 1.693 1 94.75 392 HIS A C 1
ATOM 2965 O O . HIS A 1 392 ? -2.148 -44.938 1.861 1 94.75 392 HIS A O 1
ATOM 2971 N N . PHE A 1 393 ? -0.522 -44.812 0.555 1 90.06 393 PHE A N 1
ATOM 2972 C CA . PHE A 1 393 ? -1.37 -45.031 -0.612 1 90.06 393 PHE A CA 1
ATOM 2973 C C . PHE A 1 393 ? -1.225 -46.469 -1.132 1 90.06 393 PHE A C 1
ATOM 2975 O O . PHE A 1 393 ? -1.801 -46.812 -2.164 1 90.06 393 PHE A O 1
ATOM 2982 N N . LYS A 1 394 ? -0.552 -47.469 -0.45 1 73.25 394 LYS A N 1
ATOM 2983 C CA . LYS A 1 394 ? -0.519 -48.875 -0.807 1 73.25 394 LYS A CA 1
ATOM 2984 C C . LYS A 1 394 ? -1.888 -49.531 -0.621 1 73.25 394 LYS A C 1
ATOM 2986 O O . LYS A 1 394 ? -2.639 -49.156 0.284 1 73.25 394 LYS A O 1
ATOM 2991 N N . MET B 1 1 ? -19.484 2.541 -10.773 1 53.72 1 MET B N 1
ATOM 2992 C CA . MET B 1 1 ? -18.094 2.799 -10.43 1 53.72 1 MET B CA 1
ATOM 2993 C C . MET B 1 1 ? -17.984 3.518 -9.086 1 53.72 1 MET B C 1
ATOM 2995 O O . MET B 1 1 ? -18.875 4.289 -8.719 1 53.72 1 MET B O 1
ATOM 2999 N N . VAL B 1 2 ? -17 2.945 -8.328 1 63.22 2 VAL B N 1
ATOM 3000 C CA . VAL B 1 2 ? -16.734 3.691 -7.105 1 63.22 2 VAL B CA 1
ATOM 3001 C C . VAL B 1 2 ? -16.469 5.156 -7.438 1 63.22 2 VAL B C 1
ATOM 3003 O O . VAL B 1 2 ? -15.672 5.457 -8.336 1 63.22 2 VAL B O 1
ATOM 3006 N N . ARG B 1 3 ? -17.344 5.969 -7.121 1 68.38 3 ARG B N 1
ATOM 3007 C CA . ARG B 1 3 ? -17.172 7.402 -7.332 1 68.38 3 ARG B CA 1
ATOM 3008 C C . ARG B 1 3 ? -16.141 7.98 -6.375 1 68.38 3 ARG B C 1
ATOM 3010 O O . ARG B 1 3 ? -16.344 7.996 -5.16 1 68.38 3 ARG B O 1
ATOM 3017 N N . LEU B 1 4 ? -14.883 8.234 -6.852 1 85.69 4 LEU B N 1
ATOM 3018 C CA . LEU B 1 4 ? -13.844 8.867 -6.051 1 85.69 4 LEU B CA 1
ATOM 3019 C C . LEU B 1 4 ? -13.633 10.312 -6.48 1 85.69 4 LEU B C 1
ATOM 3021 O O . LEU B 1 4 ? -13.273 10.578 -7.629 1 85.69 4 LEU B O 1
ATOM 3025 N N . ALA B 1 5 ? -13.945 11.227 -5.57 1 89.25 5 ALA B N 1
ATOM 3026 C CA . ALA B 1 5 ? -13.648 12.625 -5.852 1 89.25 5 ALA B CA 1
ATOM 3027 C C . ALA B 1 5 ? -12.148 12.852 -5.977 1 89.25 5 ALA B C 1
ATOM 3029 O O . ALA B 1 5 ? -11.352 12.156 -5.336 1 89.25 5 ALA B O 1
ATOM 3030 N N . PRO B 1 6 ? -11.781 13.758 -6.844 1 92.38 6 PRO B N 1
ATOM 3031 C CA . PRO B 1 6 ? -10.352 14.078 -6.887 1 92.38 6 PRO B CA 1
ATOM 3032 C C . PRO B 1 6 ? -9.797 14.492 -5.523 1 92.38 6 PRO B C 1
ATOM 3034 O O . PRO B 1 6 ? -10.477 15.188 -4.766 1 92.38 6 PRO B O 1
ATOM 3037 N N . PHE B 1 7 ? -8.688 13.938 -5.176 1 94.75 7 PHE B N 1
ATOM 3038 C CA . PHE B 1 7 ? -8.008 14.336 -3.951 1 94.75 7 PHE B CA 1
ATOM 3039 C C . PHE B 1 7 ? -7.34 15.695 -4.125 1 94.75 7 PHE B C 1
ATOM 3041 O O . PHE B 1 7 ? -6.203 15.781 -4.602 1 94.75 7 PHE B O 1
ATOM 3048 N N . GLU B 1 8 ? -7.949 16.719 -3.689 1 94.62 8 GLU B N 1
ATOM 3049 C CA . GLU B 1 8 ? -7.664 18.078 -4.141 1 94.62 8 GLU B CA 1
ATOM 3050 C C . GLU B 1 8 ? -6.258 18.516 -3.736 1 94.62 8 GLU B C 1
ATOM 3052 O O . GLU B 1 8 ? -5.531 19.109 -4.535 1 94.62 8 GLU B O 1
ATOM 3057 N N . VAL B 1 9 ? -5.875 18.219 -2.488 1 95 9 VAL B N 1
ATOM 3058 C CA . VAL B 1 9 ? -4.551 18.656 -2.051 1 95 9 VAL B CA 1
ATOM 3059 C C . VAL B 1 9 ? -3.477 17.953 -2.873 1 95 9 VAL B C 1
ATOM 3061 O O . VAL B 1 9 ? -2.48 18.562 -3.26 1 95 9 VAL B O 1
ATOM 3064 N N . GLU B 1 10 ? -3.648 16.672 -3.148 1 93.75 10 GLU B N 1
ATOM 3065 C CA . GLU B 1 10 ? -2.674 15.922 -3.938 1 93.75 10 GLU B CA 1
ATOM 3066 C C . GLU B 1 10 ? -2.633 16.422 -5.379 1 93.75 10 GLU B C 1
ATOM 3068 O O . GLU B 1 10 ? -1.558 16.562 -5.965 1 93.75 10 GLU B O 1
ATOM 3073 N N . ARG B 1 11 ? -3.836 16.719 -5.957 1 93.75 11 ARG B N 1
ATOM 3074 C CA . ARG B 1 11 ? -3.904 17.25 -7.316 1 93.75 11 ARG B CA 1
ATOM 3075 C C . ARG B 1 11 ? -3.209 18.594 -7.418 1 93.75 11 ARG B C 1
ATOM 3077 O O . ARG B 1 11 ? -2.484 18.859 -8.383 1 93.75 11 ARG B O 1
ATOM 3084 N N . TRP B 1 12 ? -3.436 19.453 -6.406 1 96.25 12 TRP B N 1
ATOM 3085 C CA . TRP B 1 12 ? -2.811 20.766 -6.352 1 96.25 12 TRP B CA 1
ATOM 3086 C C . TRP B 1 12 ? -1.293 20.641 -6.27 1 96.25 12 TRP B C 1
ATOM 3088 O O . TRP B 1 12 ? -0.57 21.312 -7.02 1 96.25 12 TRP B O 1
ATOM 3098 N N . MET B 1 13 ? -0.841 19.766 -5.383 1 95.06 13 MET B N 1
ATOM 3099 C CA . MET B 1 13 ? 0.591 19.562 -5.191 1 95.06 13 MET B CA 1
ATOM 3100 C C . MET B 1 13 ? 1.236 19.016 -6.465 1 95.06 13 MET B C 1
ATOM 3102 O O . MET B 1 13 ? 2.258 19.531 -6.914 1 95.06 13 MET B O 1
ATOM 3106 N N . ASP B 1 14 ? 0.648 18.047 -7.062 1 90.38 14 ASP B N 1
ATOM 3107 C CA . ASP B 1 14 ? 1.188 17.422 -8.266 1 90.38 14 ASP B CA 1
ATOM 3108 C C . ASP B 1 14 ? 1.309 18.438 -9.398 1 90.38 14 ASP B C 1
ATOM 3110 O O . ASP B 1 14 ? 2.262 18.391 -10.18 1 90.38 14 ASP B O 1
ATOM 3114 N N . GLU B 1 15 ? 0.346 19.281 -9.484 1 92.94 15 GLU B N 1
ATOM 3115 C CA . GLU B 1 15 ? 0.273 20.234 -10.594 1 92.94 15 GLU B CA 1
ATOM 3116 C C . GLU B 1 15 ? 1.301 21.344 -10.438 1 92.94 15 GLU B C 1
ATOM 3118 O O . GLU B 1 15 ? 1.947 21.75 -11.406 1 92.94 15 GLU B O 1
ATOM 3123 N N . TYR B 1 16 ? 1.569 21.812 -9.203 1 95.81 16 TYR B N 1
ATOM 3124 C CA . TYR B 1 16 ? 2.25 23.094 -9.078 1 95.81 16 TYR B CA 1
ATOM 3125 C C . TYR B 1 16 ? 3.598 22.922 -8.383 1 95.81 16 TYR B C 1
ATOM 3127 O O . TYR B 1 16 ? 4.453 23.812 -8.461 1 95.81 16 TYR B O 1
ATOM 3135 N N . GLU B 1 17 ? 3.787 21.781 -7.699 1 93.69 17 GLU B N 1
ATOM 3136 C CA . GLU B 1 17 ? 5.031 21.594 -6.961 1 93.69 17 GLU B CA 1
ATOM 3137 C C . GLU B 1 17 ? 6.223 21.484 -7.906 1 93.69 17 GLU B C 1
ATOM 3139 O O . GLU B 1 17 ? 7.367 21.703 -7.496 1 93.69 17 GLU B O 1
ATOM 3144 N N . VAL B 1 18 ? 5.98 21.266 -9.156 1 91 18 VAL B N 1
ATOM 3145 C CA . VAL B 1 18 ? 7.043 21.047 -10.125 1 91 18 VAL B CA 1
ATOM 3146 C C . VAL B 1 18 ? 7.395 22.359 -10.82 1 91 18 VAL B C 1
ATOM 3148 O O . VAL B 1 18 ? 8.227 22.375 -11.734 1 91 18 VAL B O 1
ATOM 3151 N N . THR B 1 19 ? 6.789 23.422 -10.406 1 95.38 19 THR B N 1
ATOM 3152 C CA . THR B 1 19 ? 7.121 24.719 -10.969 1 95.38 19 THR B CA 1
ATOM 3153 C C . THR B 1 19 ? 8.609 25.016 -10.812 1 95.38 19 THR B C 1
ATOM 3155 O O . THR B 1 19 ? 9.156 24.906 -9.719 1 95.38 19 THR B O 1
ATOM 3158 N N . PRO B 1 20 ? 9.258 25.391 -11.914 1 96.25 20 PRO B N 1
ATOM 3159 C CA . PRO B 1 20 ? 10.688 25.703 -11.82 1 96.25 20 PRO B CA 1
ATOM 3160 C C . PRO B 1 20 ? 10.992 26.828 -10.844 1 96.25 20 PRO B C 1
ATOM 3162 O O . PRO B 1 20 ? 10.375 27.891 -10.914 1 96.25 20 PRO B O 1
ATOM 3165 N N . GLY B 1 21 ? 11.859 26.625 -9.977 1 97.19 21 GLY B N 1
ATOM 3166 C CA . GLY B 1 21 ? 12.281 27.641 -9.023 1 97.19 21 GLY B CA 1
ATOM 3167 C C . GLY B 1 21 ? 11.352 27.75 -7.824 1 97.19 21 GLY B C 1
ATOM 3168 O O . GLY B 1 21 ? 11.453 28.688 -7.039 1 97.19 21 GLY B O 1
ATOM 3169 N N . VAL B 1 22 ? 10.547 26.781 -7.711 1 98 22 VAL B N 1
ATOM 3170 C CA . VAL B 1 22 ? 9.508 26.812 -6.691 1 98 22 VAL B CA 1
ATOM 3171 C C . VAL B 1 22 ? 10.141 26.891 -5.305 1 98 22 VAL B C 1
ATOM 3173 O O . VAL B 1 22 ? 11.148 26.234 -5.043 1 98 22 VAL B O 1
ATOM 3176 N N . ILE B 1 23 ? 9.695 27.766 -4.449 1 98.56 23 ILE B N 1
ATOM 3177 C CA . ILE B 1 23 ? 9.938 27.797 -3.012 1 98.56 23 ILE B CA 1
ATOM 3178 C C . ILE B 1 23 ? 8.797 27.094 -2.275 1 98.56 23 ILE B C 1
ATOM 3180 O O . ILE B 1 23 ? 7.754 27.703 -2.021 1 98.56 23 ILE B O 1
ATOM 3184 N N . ASN B 1 24 ? 9.008 25.844 -1.921 1 98.12 24 ASN B N 1
ATOM 3185 C CA . ASN B 1 24 ? 7.934 24.984 -1.462 1 98.12 24 ASN B CA 1
ATOM 3186 C C . ASN B 1 24 ? 7.727 25.094 0.046 1 98.12 24 ASN B C 1
ATOM 3188 O O . ASN B 1 24 ? 8.477 24.484 0.824 1 98.12 24 ASN B O 1
ATOM 3192 N N . ILE B 1 25 ? 6.781 25.812 0.462 1 98.5 25 ILE B N 1
ATOM 3193 C CA . ILE B 1 25 ? 6.395 25.828 1.868 1 98.5 25 ILE B CA 1
ATOM 3194 C C . ILE B 1 25 ? 5.004 25.219 2.031 1 98.5 25 ILE B C 1
ATOM 3196 O O . ILE B 1 25 ? 4.215 25.672 2.863 1 98.5 25 ILE B O 1
ATOM 3200 N N . ALA B 1 26 ? 4.672 24.297 1.095 1 98 26 ALA B N 1
ATOM 3201 C CA . ALA B 1 26 ? 3.412 23.547 1.141 1 98 26 ALA B CA 1
ATOM 3202 C C . ALA B 1 26 ? 3.611 22.156 1.735 1 98 26 ALA B C 1
ATOM 3204 O O . ALA B 1 26 ? 2.674 21.578 2.275 1 98 26 ALA B O 1
ATOM 3205 N N . GLU B 1 27 ? 4.852 21.562 1.631 1 95.75 27 GLU B N 1
ATOM 3206 C CA . GLU B 1 27 ? 5.152 20.203 2.072 1 95.75 27 GLU B CA 1
ATOM 3207 C C . GLU B 1 27 ? 4.953 20.047 3.578 1 95.75 27 GLU B C 1
ATOM 3209 O O . GLU B 1 27 ? 5.281 20.953 4.348 1 95.75 27 GLU B O 1
ATOM 3214 N N . THR B 1 28 ? 4.457 18.859 3.959 1 97.12 28 THR B N 1
ATOM 3215 C CA . THR B 1 28 ? 4.02 18.75 5.348 1 97.12 28 THR B CA 1
ATOM 3216 C C . THR B 1 28 ? 4.93 17.812 6.133 1 97.12 28 THR B C 1
ATOM 3218 O O . THR B 1 28 ? 4.648 17.5 7.289 1 97.12 28 THR B O 1
ATOM 3221 N N . CYS B 1 29 ? 5.969 17.297 5.555 1 97.88 29 CYS B N 1
ATOM 3222 C CA . CYS B 1 29 ? 6.98 16.547 6.293 1 97.88 29 CYS B CA 1
ATOM 3223 C C . CYS B 1 29 ? 7.949 17.484 7 1 97.88 29 CYS B C 1
ATOM 3225 O O . CYS B 1 29 ? 8.258 18.562 6.496 1 97.88 29 CYS B O 1
ATOM 3227 N N . ALA B 1 30 ? 8.367 17.078 8.203 1 98.56 30 ALA B N 1
ATOM 3228 C CA . ALA B 1 30 ? 9.609 17.703 8.633 1 98.56 30 ALA B CA 1
ATOM 3229 C C . ALA B 1 30 ? 10.703 17.547 7.582 1 98.56 30 ALA B C 1
ATOM 3231 O O . ALA B 1 30 ? 10.719 16.562 6.844 1 98.56 30 ALA B O 1
ATOM 3232 N N . ALA B 1 31 ? 11.555 18.594 7.504 1 98.56 31 ALA B N 1
ATOM 3233 C CA . ALA B 1 31 ? 12.609 18.516 6.496 1 98.56 31 ALA B CA 1
ATOM 3234 C C . ALA B 1 31 ? 13.219 17.109 6.453 1 98.56 31 ALA B C 1
ATOM 3236 O O . ALA B 1 31 ? 13.844 16.672 7.422 1 98.56 31 ALA B O 1
ATOM 3237 N N . SER B 1 32 ? 13.047 16.453 5.324 1 98.5 32 SER B N 1
ATOM 3238 C CA . SER B 1 32 ? 13.445 15.047 5.184 1 98.5 32 SER B CA 1
ATOM 3239 C C . SER B 1 32 ? 14.961 14.898 5.266 1 98.5 32 SER B C 1
ATOM 3241 O O . SER B 1 32 ? 15.703 15.852 5.012 1 98.5 32 SER B O 1
ATOM 3243 N N . ILE B 1 33 ? 15.391 13.734 5.613 1 98.5 33 ILE B N 1
ATOM 3244 C CA . ILE B 1 33 ? 16.812 13.461 5.734 1 98.5 33 ILE B CA 1
ATOM 3245 C C . ILE B 1 33 ? 17.172 12.188 4.969 1 98.5 33 ILE B C 1
ATOM 3247 O O . ILE B 1 33 ? 16.281 11.422 4.59 1 98.5 33 ILE B O 1
ATOM 3251 N N . SER B 1 34 ? 18.438 12 4.691 1 98.25 34 SER B N 1
ATOM 3252 C CA . SER B 1 34 ? 18.953 10.789 4.074 1 98.25 34 SER B CA 1
ATOM 3253 C C . SER B 1 34 ? 19.297 9.734 5.125 1 98.25 34 SER B C 1
ATOM 3255 O O . SER B 1 34 ? 19.266 10.016 6.328 1 98.25 34 SER B O 1
ATOM 3257 N N . ILE B 1 35 ? 19.578 8.516 4.664 1 97.62 35 ILE B N 1
ATOM 3258 C CA . ILE B 1 35 ? 20.031 7.465 5.562 1 97.62 35 ILE B CA 1
ATOM 3259 C C . ILE B 1 35 ? 21.359 7.867 6.191 1 97.62 35 ILE B C 1
ATOM 3261 O O . ILE B 1 35 ? 21.594 7.645 7.383 1 97.62 35 ILE B O 1
ATOM 3265 N N . ASP B 1 36 ? 22.25 8.523 5.383 1 96.94 36 ASP B N 1
ATOM 3266 C CA . ASP B 1 36 ? 23.516 9.008 5.91 1 96.94 36 ASP B CA 1
ATOM 3267 C C . ASP B 1 36 ? 23.297 9.984 7.059 1 96.94 36 ASP B C 1
ATOM 3269 O O . ASP B 1 36 ? 23.969 9.898 8.094 1 96.94 36 ASP B O 1
ATOM 3273 N N . GLU B 1 37 ? 22.406 10.914 6.891 1 97 37 GLU B N 1
ATOM 3274 C CA . GLU B 1 37 ? 22.109 11.898 7.926 1 97 37 GLU B CA 1
ATOM 3275 C C . GLU B 1 37 ? 21.484 11.234 9.156 1 97 37 GLU B C 1
ATOM 3277 O O . GLU B 1 37 ? 21.766 11.633 10.289 1 97 37 GLU B O 1
ATOM 3282 N N . LEU B 1 38 ? 20.656 10.25 8.938 1 97.06 38 LEU B N 1
ATOM 3283 C CA . LEU B 1 38 ? 20.047 9.508 10.023 1 97.06 38 LEU B CA 1
ATOM 3284 C C . LEU B 1 38 ? 21.094 8.812 10.883 1 97.06 38 LEU B C 1
ATOM 3286 O O . LEU B 1 38 ? 21.047 8.867 12.109 1 97.06 38 LEU B O 1
ATOM 3290 N N . VAL B 1 39 ? 22.031 8.156 10.203 1 96.56 39 VAL B N 1
ATOM 3291 C CA . VAL B 1 39 ? 23.109 7.453 10.891 1 96.56 39 VAL B CA 1
ATOM 3292 C C . VAL B 1 39 ? 23.969 8.461 11.648 1 96.56 39 VAL B C 1
ATOM 3294 O O . VAL B 1 39 ? 24.406 8.188 12.766 1 96.56 39 VAL B O 1
ATOM 3297 N N . ALA B 1 40 ? 24.156 9.594 11.07 1 95.12 40 ALA B N 1
ATOM 3298 C CA . ALA B 1 40 ? 24.984 10.633 11.695 1 95.12 40 ALA B CA 1
ATOM 3299 C C . ALA B 1 40 ? 24.312 11.172 12.953 1 95.12 40 ALA B C 1
ATOM 3301 O O . ALA B 1 40 ? 25 11.617 13.875 1 95.12 40 ALA B O 1
ATOM 3302 N N . LEU B 1 41 ? 22.969 11.133 13.023 1 95.12 41 LEU B N 1
ATOM 3303 C CA . LEU B 1 41 ? 22.203 11.633 14.164 1 95.12 41 LEU B CA 1
ATOM 3304 C C . LEU B 1 41 ? 22.25 10.648 15.328 1 95.12 41 LEU B C 1
ATOM 3306 O O . LEU B 1 41 ? 21.953 11.008 16.469 1 95.12 41 LEU B O 1
ATOM 3310 N N . SER B 1 42 ? 22.641 9.398 15.008 1 94.69 42 SER B N 1
ATOM 3311 C CA . SER B 1 42 ? 22.516 8.305 15.969 1 94.69 42 SER B CA 1
ATOM 3312 C C . SER B 1 42 ? 23.469 8.516 17.156 1 94.69 42 SER B C 1
ATOM 3314 O O . SER B 1 42 ? 24.609 8.945 16.984 1 94.69 42 SER B O 1
ATOM 3316 N N . GLU B 1 43 ? 22.938 8.242 18.297 1 94.44 43 GLU B N 1
ATOM 3317 C CA . GLU B 1 43 ? 23.75 8.234 19.516 1 94.44 43 GLU B CA 1
ATOM 3318 C C . GLU B 1 43 ? 24.453 6.891 19.703 1 94.44 43 GLU B C 1
ATOM 3320 O O . GLU B 1 43 ? 25.312 6.754 20.578 1 94.44 43 GLU B O 1
ATOM 3325 N N . ASP B 1 44 ? 23.984 5.941 18.875 1 84.94 44 ASP B N 1
ATOM 3326 C CA . ASP B 1 44 ? 24.672 4.656 18.844 1 84.94 44 ASP B CA 1
ATOM 3327 C C . ASP B 1 44 ? 25.969 4.754 18.016 1 84.94 44 ASP B C 1
ATOM 3329 O O . ASP B 1 44 ? 25.922 5.008 16.812 1 84.94 44 ASP B O 1
ATOM 3333 N N . THR B 1 45 ? 27.125 4.508 18.578 1 78.5 45 THR B N 1
ATOM 3334 C CA . THR B 1 45 ? 28.422 4.758 17.953 1 78.5 45 THR B CA 1
ATOM 3335 C C . THR B 1 45 ? 28.906 3.52 17.219 1 78.5 45 THR B C 1
ATOM 3337 O O . THR B 1 45 ? 30.047 3.479 16.75 1 78.5 45 THR B O 1
ATOM 3340 N N . SER B 1 46 ? 28.062 2.506 17.047 1 77.62 46 SER B N 1
ATOM 3341 C CA . SER B 1 46 ? 28.516 1.298 16.359 1 77.62 46 SER B CA 1
ATOM 3342 C C . SER B 1 46 ? 28.656 1.536 14.859 1 77.62 46 SER B C 1
ATOM 3344 O O . SER B 1 46 ? 29.344 0.793 14.172 1 77.62 46 SER B O 1
ATOM 3346 N N . GLY B 1 47 ? 28.062 2.576 14.375 1 74 47 GLY B N 1
ATOM 3347 C CA . GLY B 1 47 ? 28.109 2.904 12.961 1 74 47 GLY B CA 1
ATOM 3348 C C . GLY B 1 47 ? 27.422 1.865 12.086 1 74 47 GLY B C 1
ATOM 3349 O O . GLY B 1 47 ? 27.672 1.812 10.875 1 74 47 GLY B O 1
ATOM 3350 N N . LYS B 1 48 ? 26.672 1.078 12.586 1 83.44 48 LYS B N 1
ATOM 3351 C CA . LYS B 1 48 ? 26.016 0.022 11.82 1 83.44 48 LYS B CA 1
ATOM 3352 C C . LYS B 1 48 ? 24.984 0.604 10.844 1 83.44 48 LYS B C 1
ATOM 3354 O O . LYS B 1 48 ? 24.25 1.524 11.195 1 83.44 48 LYS B O 1
ATOM 3359 N N . SER B 1 49 ? 25.062 0.112 9.617 1 90.19 49 SER B N 1
ATOM 3360 C CA . SER B 1 49 ? 24.078 0.49 8.602 1 90.19 49 SER B CA 1
ATOM 3361 C C . SER B 1 49 ? 22.703 -0.096 8.914 1 90.19 49 SER B C 1
ATOM 3363 O O . SER B 1 49 ? 22.609 -1.234 9.375 1 90.19 49 SER B O 1
ATOM 3365 N N . PRO B 1 50 ? 21.703 0.746 8.703 1 95.62 50 PRO B N 1
ATOM 3366 C CA . PRO B 1 50 ? 20.359 0.219 8.938 1 95.62 50 PRO B CA 1
ATOM 3367 C C . PRO B 1 50 ? 19.969 -0.854 7.93 1 95.62 50 PRO B C 1
ATOM 3369 O O . PRO B 1 50 ? 19.016 -1.607 8.172 1 95.62 50 PRO B O 1
ATOM 3372 N N . ILE B 1 51 ? 20.641 -0.939 6.828 1 96.81 51 ILE B N 1
ATOM 3373 C CA . ILE B 1 51 ? 20.25 -1.848 5.758 1 96.81 51 ILE B CA 1
ATOM 3374 C C . ILE B 1 51 ? 21.234 -3.012 5.676 1 96.81 51 ILE B C 1
ATOM 3376 O O . ILE B 1 51 ? 22.438 -2.803 5.531 1 96.81 51 ILE B O 1
ATOM 3380 N N . ASP B 1 52 ? 20.766 -4.223 5.863 1 96.56 52 ASP B N 1
ATOM 3381 C CA . ASP B 1 52 ? 21.547 -5.438 5.648 1 96.56 52 ASP B CA 1
ATOM 3382 C C . ASP B 1 52 ? 21.344 -5.973 4.23 1 96.56 52 ASP B C 1
ATOM 3384 O O . ASP B 1 52 ? 20.359 -6.645 3.947 1 96.56 52 ASP B O 1
ATOM 3388 N N . THR B 1 53 ? 22.328 -5.781 3.359 1 96.5 53 THR B N 1
ATOM 3389 C CA . THR B 1 53 ? 22.203 -6.129 1.946 1 96.5 53 THR B CA 1
ATOM 3390 C C . THR B 1 53 ? 22.406 -7.625 1.737 1 96.5 53 THR B C 1
ATOM 3392 O O . THR B 1 53 ? 22.203 -8.133 0.634 1 96.5 53 THR B O 1
ATOM 3395 N N . SER B 1 54 ? 22.766 -8.406 2.744 1 97.31 54 SER B N 1
ATOM 3396 C CA . SER B 1 54 ? 23.016 -9.836 2.619 1 97.31 54 SER B CA 1
ATOM 3397 C C . SER B 1 54 ? 21.734 -10.641 2.9 1 97.31 54 SER B C 1
ATOM 3399 O O . SER B 1 54 ? 21.688 -11.836 2.621 1 97.31 54 SER B O 1
ATOM 3401 N N . THR B 1 55 ? 20.766 -9.93 3.387 1 96.75 55 THR B N 1
ATOM 3402 C CA . THR B 1 55 ? 19.516 -10.602 3.715 1 96.75 55 THR B CA 1
ATOM 3403 C C . THR B 1 55 ? 18.75 -10.961 2.449 1 96.75 55 THR B C 1
ATOM 3405 O O . THR B 1 55 ? 18.562 -10.117 1.567 1 96.75 55 THR B O 1
ATOM 3408 N N . CYS B 1 56 ? 18.266 -12.258 2.375 1 97.31 56 CYS B N 1
ATOM 3409 C CA . CYS B 1 56 ? 17.406 -12.656 1.258 1 97.31 56 CYS B CA 1
ATOM 3410 C C . CYS B 1 56 ? 16.094 -11.891 1.273 1 97.31 56 CYS B C 1
ATOM 3412 O O . CYS B 1 56 ? 15.469 -11.758 2.324 1 97.31 56 CYS B O 1
ATOM 3414 N N . LEU B 1 57 ? 15.75 -11.406 0.12 1 97.88 57 LEU B N 1
ATOM 3415 C CA . LEU B 1 57 ? 14.586 -10.523 0.018 1 97.88 57 LEU B CA 1
ATOM 3416 C C . LEU B 1 57 ? 13.312 -11.336 -0.225 1 97.88 57 LEU B C 1
ATOM 3418 O O . LEU B 1 57 ? 12.672 -11.188 -1.268 1 97.88 57 LEU B O 1
ATOM 3422 N N . VAL B 1 58 ? 12.875 -12.125 0.761 1 97.31 58 VAL B N 1
ATOM 3423 C CA . VAL B 1 58 ? 11.578 -12.805 0.8 1 97.31 58 VAL B CA 1
ATOM 3424 C C . VAL B 1 58 ? 10.508 -11.836 1.302 1 97.31 58 VAL B C 1
ATOM 3426 O O . VAL B 1 58 ? 10.789 -10.664 1.559 1 97.31 58 VAL B O 1
ATOM 3429 N N . TYR B 1 59 ? 9.266 -12.273 1.47 1 95.19 59 TYR B N 1
ATOM 3430 C CA . TYR B 1 59 ? 8.203 -11.406 1.956 1 95.19 59 TYR B CA 1
ATOM 3431 C C . TYR B 1 59 ? 8.492 -10.93 3.375 1 95.19 59 TYR B C 1
ATOM 3433 O O . TYR B 1 59 ? 8.008 -9.875 3.795 1 95.19 59 TYR B O 1
ATOM 3441 N N . GLY B 1 60 ? 9.281 -11.719 4.133 1 93.25 60 GLY B N 1
ATOM 3442 C CA . GLY B 1 60 ? 9.648 -11.32 5.48 1 93.25 60 GLY B CA 1
ATOM 3443 C C . GLY B 1 60 ? 8.516 -11.469 6.477 1 93.25 60 GLY B C 1
ATOM 3444 O O . GLY B 1 60 ? 7.621 -12.297 6.293 1 93.25 60 GLY B O 1
ATOM 3445 N N . ALA B 1 61 ? 8.641 -10.719 7.613 1 93.94 61 ALA B N 1
ATOM 3446 C CA . ALA B 1 61 ? 7.602 -10.742 8.641 1 93.94 61 ALA B CA 1
ATOM 3447 C C . ALA B 1 61 ? 6.324 -10.07 8.133 1 93.94 61 ALA B C 1
ATOM 3449 O O . ALA B 1 61 ? 6.27 -8.844 8.008 1 93.94 61 ALA B O 1
ATOM 3450 N N . ILE B 1 62 ? 5.336 -10.812 7.973 1 93.62 62 ILE B N 1
ATOM 3451 C CA . ILE B 1 62 ? 4.113 -10.367 7.309 1 93.62 62 ILE B CA 1
ATOM 3452 C C . ILE B 1 62 ? 3.51 -9.195 8.07 1 93.62 62 ILE B C 1
ATOM 3454 O O . ILE B 1 62 ? 3.213 -8.148 7.488 1 93.62 62 ILE B O 1
ATOM 3458 N N . PRO B 1 63 ? 3.385 -9.234 9.438 1 95.38 63 PRO B N 1
ATOM 3459 C CA . PRO B 1 63 ? 2.818 -8.086 10.148 1 95.38 63 PRO B CA 1
ATOM 3460 C C . PRO B 1 63 ? 3.834 -6.969 10.359 1 95.38 63 PRO B C 1
ATOM 3462 O O . PRO B 1 63 ? 3.496 -5.922 10.922 1 95.38 63 PRO B O 1
ATOM 3465 N N . GLY B 1 64 ? 5.086 -7.148 9.992 1 97.31 64 GLY B N 1
ATOM 3466 C CA . GLY B 1 64 ? 6.223 -6.301 10.32 1 97.31 64 GLY B CA 1
ATOM 3467 C C . GLY B 1 64 ? 7.191 -6.953 11.289 1 97.31 64 GLY B C 1
ATOM 3468 O O . GLY B 1 64 ? 6.809 -7.832 12.062 1 97.31 64 GLY B O 1
ATOM 3469 N N . SER B 1 65 ? 8.43 -6.559 11.258 1 98.19 65 SER B N 1
ATOM 3470 C CA . SER B 1 65 ? 9.445 -7.168 12.102 1 98.19 65 SER B CA 1
ATOM 3471 C C . SER B 1 65 ? 9.156 -6.926 13.578 1 98.19 65 SER B C 1
ATOM 3473 O O . SER B 1 65 ? 8.523 -5.93 13.938 1 98.19 65 SER B O 1
ATOM 3475 N N . GLN B 1 66 ? 9.625 -7.863 14.375 1 98.19 66 GLN B N 1
ATOM 3476 C CA . GLN B 1 66 ? 9.469 -7.742 15.82 1 98.19 66 GLN B CA 1
ATOM 3477 C C . GLN B 1 66 ? 10.086 -6.449 16.344 1 98.19 66 GLN B C 1
ATOM 3479 O O . GLN B 1 66 ? 9.508 -5.77 17.188 1 98.19 66 GLN B O 1
ATOM 3484 N N . ALA B 1 67 ? 11.234 -6.117 15.867 1 98.19 67 ALA B N 1
ATOM 3485 C CA . ALA B 1 67 ? 11.938 -4.906 16.297 1 98.19 67 ALA B CA 1
ATOM 3486 C C . ALA B 1 67 ? 11.102 -3.66 16.016 1 98.19 67 ALA B C 1
ATOM 3488 O O . ALA B 1 67 ? 10.93 -2.805 16.891 1 98.19 67 ALA B O 1
ATOM 3489 N N . LEU B 1 68 ? 10.594 -3.566 14.797 1 98.75 68 LEU B N 1
ATOM 3490 C CA . LEU B 1 68 ? 9.812 -2.398 14.406 1 98.75 68 LEU B CA 1
ATOM 3491 C C . LEU B 1 68 ? 8.523 -2.312 15.211 1 98.75 68 LEU B C 1
ATOM 3493 O O . LEU B 1 68 ? 8.188 -1.254 15.75 1 98.75 68 LEU B O 1
ATOM 3497 N N . ARG B 1 69 ? 7.77 -3.402 15.305 1 98.81 69 ARG B N 1
ATOM 3498 C CA . ARG B 1 69 ? 6.504 -3.424 16.031 1 98.81 69 ARG B CA 1
ATOM 3499 C C . ARG B 1 69 ? 6.711 -3.1 17.5 1 98.81 69 ARG B C 1
ATOM 3501 O O . ARG B 1 69 ? 5.91 -2.381 18.109 1 98.81 69 ARG B O 1
ATOM 3508 N N . SER B 1 70 ? 7.801 -3.58 18.094 1 98.69 70 SER B N 1
ATOM 3509 C CA . SER B 1 70 ? 8.102 -3.301 19.5 1 98.69 70 SER B CA 1
ATOM 3510 C C . SER B 1 70 ? 8.438 -1.829 19.703 1 98.69 70 SER B C 1
ATOM 3512 O O . SER B 1 70 ? 8 -1.221 20.688 1 98.69 70 SER B O 1
ATOM 3514 N N . ASN B 1 71 ? 9.25 -1.287 18.812 1 98.56 71 ASN B N 1
ATOM 3515 C CA . ASN B 1 71 ? 9.602 0.126 18.906 1 98.56 71 ASN B CA 1
ATOM 3516 C C . ASN B 1 71 ? 8.367 1.018 18.812 1 98.56 71 ASN B C 1
ATOM 3518 O O . ASN B 1 71 ? 8.258 2.006 19.547 1 98.56 71 ASN B O 1
ATOM 3522 N N . ILE B 1 72 ? 7.434 0.668 17.984 1 98.75 72 ILE B N 1
ATOM 3523 C CA . ILE B 1 72 ? 6.203 1.44 17.828 1 98.75 72 ILE B CA 1
ATOM 3524 C C . ILE B 1 72 ? 5.328 1.271 19.062 1 98.75 72 ILE B C 1
ATOM 3526 O O . ILE B 1 72 ? 4.797 2.25 19.594 1 98.75 72 ILE B O 1
ATOM 3530 N N . ALA B 1 73 ? 5.203 0.023 19.516 1 98.56 73 ALA B N 1
ATOM 3531 C CA . ALA B 1 73 ? 4.387 -0.262 20.688 1 98.56 73 ALA B CA 1
ATOM 3532 C C . ALA B 1 73 ? 4.891 0.51 21.906 1 98.56 73 ALA B C 1
ATOM 3534 O O . ALA B 1 73 ? 4.098 0.942 22.75 1 98.56 73 ALA B O 1
ATOM 3535 N N . SER B 1 74 ? 6.156 0.716 21.984 1 97.38 74 SER B N 1
ATOM 3536 C CA . SER B 1 74 ? 6.762 1.38 23.141 1 97.38 74 SER B CA 1
ATOM 3537 C C . SER B 1 74 ? 6.336 2.842 23.219 1 97.38 74 SER B C 1
ATOM 3539 O O . SER B 1 74 ? 6.488 3.482 24.266 1 97.38 74 SER B O 1
ATOM 3541 N N . GLN B 1 75 ? 5.777 3.352 22.156 1 95 75 GLN B N 1
ATOM 3542 C CA . GLN B 1 75 ? 5.34 4.742 22.141 1 95 75 GLN B CA 1
ATOM 3543 C C . GLN B 1 75 ? 3.896 4.871 22.609 1 95 75 GLN B C 1
ATOM 3545 O O . GLN B 1 75 ? 3.363 5.98 22.703 1 95 75 GLN B O 1
ATOM 3550 N N . HIS B 1 76 ? 3.248 3.797 22.812 1 95.38 76 HIS B N 1
ATOM 3551 C CA . HIS B 1 76 ? 1.878 3.738 23.312 1 95.38 76 HIS B CA 1
ATOM 3552 C C . HIS B 1 76 ? 1.834 3.201 24.734 1 95.38 76 HIS B C 1
ATOM 3554 O O . HIS B 1 76 ? 2.703 2.424 25.141 1 95.38 76 HIS B O 1
ATOM 3560 N N . GLU B 1 77 ? 0.758 3.674 25.406 1 90.5 77 GLU B N 1
ATOM 3561 C CA . GLU B 1 77 ? 0.586 3.166 26.766 1 90.5 77 GLU B CA 1
ATOM 3562 C C . GLU B 1 77 ? 0.034 1.744 26.75 1 90.5 77 GLU B C 1
ATOM 3564 O O . GLU B 1 77 ? -0.997 1.477 26.125 1 90.5 77 GLU B O 1
ATOM 3569 N N . SER B 1 78 ? 0.692 0.786 27.234 1 92.56 78 SER B N 1
ATOM 3570 C CA . SER B 1 78 ? 0.208 -0.553 27.562 1 92.56 78 SER B CA 1
ATOM 3571 C C . SER B 1 78 ? 0.03 -1.393 26.297 1 92.56 78 SER B C 1
ATOM 3573 O O . SER B 1 78 ? -0.886 -2.213 26.219 1 92.56 78 SER B O 1
ATOM 3575 N N . LEU B 1 79 ? 0.655 -1.055 25.234 1 97.69 79 LEU B N 1
ATOM 3576 C CA . LEU B 1 79 ? 0.614 -1.891 24.031 1 97.69 79 LEU B CA 1
ATOM 3577 C C . LEU B 1 79 ? 1.894 -2.709 23.906 1 97.69 79 LEU B C 1
ATOM 3579 O O . LEU B 1 79 ? 2.926 -2.355 24.469 1 97.69 79 LEU B O 1
ATOM 3583 N N . SER B 1 80 ? 1.813 -3.834 23.297 1 98.12 80 SER B N 1
ATOM 3584 C CA . SER B 1 80 ? 2.941 -4.672 22.906 1 98.12 80 SER B CA 1
ATOM 3585 C C . SER B 1 80 ? 3.033 -4.809 21.391 1 98.12 80 SER B C 1
ATOM 3587 O O . SER B 1 80 ? 2.219 -4.238 20.656 1 98.12 80 SER B O 1
ATOM 3589 N N . SER B 1 81 ? 4.074 -5.504 20.969 1 98.25 81 SER B N 1
ATOM 3590 C CA . SER B 1 81 ? 4.277 -5.703 19.531 1 98.25 81 SER B CA 1
ATOM 3591 C C . SER B 1 81 ? 3.062 -6.363 18.891 1 98.25 81 SER B C 1
ATOM 3593 O O . SER B 1 81 ? 2.762 -6.113 17.719 1 98.25 81 SER B O 1
ATOM 3595 N N . GLU B 1 82 ? 2.275 -7.152 19.594 1 97.69 82 GLU B N 1
ATOM 3596 C CA . GLU B 1 82 ? 1.112 -7.867 19.078 1 97.69 82 GLU B CA 1
ATOM 3597 C C . GLU B 1 82 ? -0.034 -6.902 18.781 1 97.69 82 GLU B C 1
ATOM 3599 O O . GLU B 1 82 ? -0.987 -7.262 18.078 1 97.69 82 GLU B O 1
ATOM 3604 N N . ASN B 1 83 ? 0.079 -5.684 19.281 1 98.62 83 ASN B N 1
ATOM 3605 C 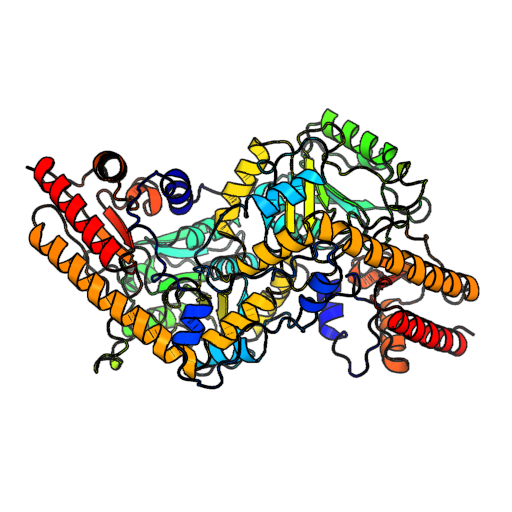CA . ASN B 1 83 ? -0.972 -4.684 19.109 1 98.62 83 ASN B CA 1
ATOM 3606 C C . ASN B 1 83 ? -0.673 -3.752 17.938 1 98.62 83 ASN B C 1
ATOM 3608 O O . ASN B 1 83 ? -1.329 -2.721 17.781 1 98.62 83 ASN B O 1
ATOM 3612 N N . VAL B 1 84 ? 0.366 -4.117 17.172 1 98.75 84 VAL B N 1
ATOM 3613 C CA . VAL B 1 84 ? 0.8 -3.223 16.094 1 98.75 84 VAL B CA 1
ATOM 3614 C C . VAL B 1 84 ? 0.848 -3.982 14.773 1 98.75 84 VAL B C 1
ATOM 3616 O O . VAL B 1 84 ? 1.385 -5.09 14.711 1 98.75 84 VAL B O 1
ATOM 3619 N N . LEU B 1 85 ? 0.254 -3.42 13.734 1 98.62 85 LEU B N 1
ATOM 3620 C CA . LEU B 1 85 ? 0.34 -3.902 12.359 1 98.62 85 LEU B CA 1
ATOM 3621 C C . LEU B 1 85 ? 1.026 -2.875 11.461 1 98.62 85 LEU B C 1
ATOM 3623 O O . LEU B 1 85 ? 0.587 -1.726 11.383 1 98.62 85 LEU B O 1
ATOM 3627 N N . ILE B 1 86 ? 2.139 -3.297 10.805 1 98.75 86 ILE B N 1
ATOM 3628 C CA . ILE B 1 86 ? 2.891 -2.375 9.961 1 98.75 86 ILE B CA 1
ATOM 3629 C C . ILE B 1 86 ? 2.225 -2.268 8.594 1 98.75 86 ILE B C 1
ATOM 3631 O O . ILE B 1 86 ? 1.744 -3.266 8.055 1 98.75 86 ILE B O 1
ATOM 3635 N N . THR B 1 87 ? 2.166 -1.085 8.039 1 98.5 87 THR B N 1
ATOM 3636 C CA . THR B 1 87 ? 1.549 -0.805 6.75 1 98.5 87 THR B CA 1
ATOM 3637 C C . THR B 1 87 ? 2.467 0.055 5.887 1 98.5 87 THR B C 1
ATOM 3639 O O . THR B 1 87 ? 3.523 0.496 6.344 1 98.5 87 THR B O 1
ATOM 3642 N N . GLN B 1 88 ? 2.094 0.266 4.641 1 97.75 88 GLN B N 1
ATOM 3643 C CA . GLN B 1 88 ? 2.842 1.093 3.699 1 97.75 88 GLN B CA 1
ATOM 3644 C C . GLN B 1 88 ? 2.473 2.566 3.846 1 97.75 88 GLN B C 1
ATOM 3646 O O . GLN B 1 88 ? 1.976 3.184 2.902 1 97.75 88 GLN B O 1
ATOM 3651 N N . GLY B 1 89 ? 2.82 3.113 4.988 1 97.75 89 GLY B N 1
ATOM 3652 C CA . GLY B 1 89 ? 2.445 4.477 5.324 1 97.75 89 GLY B CA 1
ATOM 3653 C C . GLY B 1 89 ? 1.107 4.574 6.031 1 97.75 89 GLY B C 1
ATOM 3654 O O . GLY B 1 89 ? 0.358 3.596 6.09 1 97.75 89 GLY B O 1
ATOM 3655 N N . ALA B 1 90 ? 0.82 5.785 6.586 1 98.25 90 ALA B N 1
ATOM 3656 C CA . ALA B 1 90 ? -0.452 6.004 7.27 1 98.25 90 ALA B CA 1
ATOM 3657 C C . ALA B 1 90 ? -1.616 5.977 6.281 1 98.25 90 ALA B C 1
ATOM 3659 O O . ALA B 1 90 ? -2.738 5.621 6.648 1 98.25 90 ALA B O 1
ATOM 3660 N N . ILE B 1 91 ? -1.372 6.359 5.062 1 97.75 91 ILE B N 1
ATOM 3661 C CA . ILE B 1 91 ? -2.432 6.352 4.059 1 97.75 91 ILE B CA 1
ATOM 3662 C C . ILE B 1 91 ? -2.98 4.934 3.9 1 97.75 91 ILE B C 1
ATOM 3664 O O . ILE B 1 91 ? -4.195 4.738 3.816 1 97.75 91 ILE B O 1
ATOM 3668 N N . ALA B 1 92 ? -2.064 3.963 3.867 1 98.25 92 ALA B N 1
ATOM 3669 C CA . ALA B 1 92 ? -2.5 2.572 3.762 1 98.25 92 ALA B CA 1
ATOM 3670 C C . ALA B 1 92 ? -3.16 2.105 5.055 1 98.25 92 ALA B C 1
ATOM 3672 O O . ALA B 1 92 ? -4.098 1.305 5.027 1 98.25 92 ALA B O 1
ATOM 3673 N N . ALA B 1 93 ? -2.662 2.559 6.18 1 98.69 93 ALA B N 1
ATOM 3674 C CA . ALA B 1 93 ? -3.244 2.213 7.473 1 98.69 93 ALA B CA 1
ATOM 3675 C C . ALA B 1 93 ? -4.699 2.666 7.559 1 98.69 93 ALA B C 1
ATOM 3677 O O . ALA B 1 93 ? -5.582 1.88 7.906 1 98.69 93 ALA B O 1
ATOM 3678 N N . ASN B 1 94 ? -4.898 3.936 7.215 1 98.81 94 ASN B N 1
ATOM 3679 C CA . ASN B 1 94 ? -6.25 4.484 7.227 1 98.81 94 ASN B CA 1
ATOM 3680 C C . ASN B 1 94 ? -7.156 3.768 6.234 1 98.81 94 ASN B C 1
ATOM 3682 O O . ASN B 1 94 ? -8.273 3.385 6.57 1 98.81 94 ASN B O 1
ATOM 3686 N N . PHE B 1 95 ? -6.676 3.592 5.031 1 98.31 95 PHE B N 1
ATOM 3687 C CA . PHE B 1 95 ? -7.484 2.945 4.004 1 98.31 95 PHE B CA 1
ATOM 3688 C C . PHE B 1 95 ? -7.906 1.548 4.445 1 98.31 95 PHE B C 1
ATOM 3690 O O . PHE B 1 95 ? -9.078 1.181 4.332 1 98.31 95 PHE B O 1
ATOM 3697 N N . LEU B 1 96 ? -6.906 0.761 4.898 1 98.19 96 LEU B N 1
ATOM 3698 C CA . LEU B 1 96 ? -7.184 -0.6 5.344 1 98.19 96 LEU B CA 1
ATOM 3699 C C . LEU B 1 96 ? -8.234 -0.604 6.449 1 98.19 96 LEU B C 1
ATOM 3701 O O . LEU B 1 96 ? -9.156 -1.425 6.434 1 98.19 96 LEU B O 1
ATOM 3705 N N . THR B 1 97 ? -8.078 0.289 7.398 1 98.56 97 THR B N 1
ATOM 3706 C CA . THR B 1 97 ? -9.016 0.385 8.516 1 98.56 97 THR B CA 1
ATOM 3707 C C . THR B 1 97 ? -10.43 0.659 8.008 1 98.56 97 THR B C 1
ATOM 3709 O O . THR B 1 97 ? -11.375 -0.037 8.383 1 98.56 97 THR B O 1
ATOM 3712 N N . LEU B 1 98 ? -10.555 1.609 7.145 1 98.38 98 LEU B N 1
ATOM 3713 C CA . LEU B 1 98 ? -11.859 2.014 6.637 1 98.38 98 LEU B CA 1
ATOM 3714 C C . LEU B 1 98 ? -12.453 0.935 5.734 1 98.38 98 LEU B C 1
ATOM 3716 O O . LEU B 1 98 ? -13.625 0.594 5.859 1 98.38 98 LEU B O 1
ATOM 3720 N N . TYR B 1 99 ? -11.609 0.373 4.895 1 97.12 99 TYR B N 1
ATOM 3721 C CA . TYR B 1 99 ? -12.039 -0.684 3.986 1 97.12 99 TYR B CA 1
ATOM 3722 C C . TYR B 1 99 ? -12.562 -1.891 4.758 1 97.12 99 TYR B C 1
ATOM 3724 O O . TYR B 1 99 ? -13.5 -2.555 4.32 1 97.12 99 TYR B O 1
ATOM 3732 N N . THR B 1 100 ? -11.961 -2.152 5.883 1 97.31 100 THR B N 1
ATOM 3733 C CA . THR B 1 100 ? -12.273 -3.326 6.688 1 97.31 100 THR B CA 1
ATOM 3734 C C . THR B 1 100 ? -13.547 -3.096 7.5 1 97.31 100 THR B C 1
ATOM 3736 O O . THR B 1 100 ? -14.359 -4.012 7.672 1 97.31 100 THR B O 1
ATOM 3739 N N . LEU B 1 101 ? -13.789 -1.861 7.98 1 97.44 101 LEU B N 1
ATOM 3740 C CA . LEU B 1 101 ? -14.727 -1.71 9.094 1 97.44 101 LEU B CA 1
ATOM 3741 C C . LEU B 1 101 ? -15.961 -0.935 8.656 1 97.44 101 LEU B C 1
ATOM 3743 O O . LEU B 1 101 ? -16.969 -0.924 9.367 1 97.44 101 LEU B O 1
ATOM 3747 N N . VAL B 1 102 ? -15.922 -0.303 7.496 1 96.62 102 VAL B N 1
ATOM 3748 C CA . VAL B 1 102 ? -17 0.604 7.105 1 96.62 102 VAL B CA 1
ATOM 3749 C C . VAL B 1 102 ? -17.609 0.151 5.781 1 96.62 102 VAL B C 1
ATOM 3751 O O . VAL B 1 102 ? -16.891 -0.332 4.898 1 96.62 102 VAL B O 1
ATOM 3754 N N . GLY B 1 103 ? -18.891 0.322 5.613 1 94.69 103 GLY B N 1
ATOM 3755 C CA . GLY B 1 103 ? -19.578 -0.043 4.383 1 94.69 103 GLY B CA 1
ATOM 3756 C C . GLY B 1 103 ? -21 0.48 4.312 1 94.69 103 GLY B C 1
ATOM 3757 O O . GLY B 1 103 ? -21.391 1.344 5.102 1 94.69 103 GLY B O 1
ATOM 3758 N N . PRO B 1 104 ? -21.766 -0.065 3.271 1 94.69 104 PRO B N 1
ATOM 3759 C CA . PRO B 1 104 ? -23.156 0.377 3.104 1 94.69 104 PRO B CA 1
ATOM 3760 C C . PRO B 1 104 ? -24 0.185 4.363 1 94.69 104 PRO B C 1
ATOM 3762 O O . PRO B 1 104 ? -23.938 -0.872 4.996 1 94.69 104 PRO B O 1
ATOM 3765 N N . GLY B 1 105 ? -24.734 1.206 4.738 1 96.25 105 GLY B N 1
ATOM 3766 C CA . GLY B 1 105 ? -25.578 1.15 5.918 1 96.25 105 GLY B CA 1
ATOM 3767 C C . GLY B 1 105 ? -24.938 1.758 7.148 1 96.25 105 GLY B C 1
ATOM 3768 O O . GLY B 1 105 ? -25.625 2.078 8.125 1 96.25 105 GLY B O 1
ATOM 3769 N N . ASP B 1 106 ? -23.656 1.978 7.109 1 97.75 106 ASP B N 1
ATOM 3770 C CA . ASP B 1 106 ? -22.938 2.549 8.25 1 97.75 106 ASP B CA 1
ATOM 3771 C C . ASP B 1 106 ? -22.938 4.074 8.188 1 97.75 106 ASP B C 1
ATOM 3773 O O . ASP B 1 106 ? -23.047 4.656 7.105 1 97.75 106 ASP B O 1
ATOM 3777 N N . HIS B 1 107 ? -22.938 4.684 9.352 1 98.75 107 HIS B N 1
ATOM 3778 C CA . HIS B 1 107 ? -22.75 6.125 9.5 1 98.75 107 HIS B CA 1
ATOM 3779 C C . HIS B 1 107 ? -21.422 6.445 10.172 1 98.75 107 HIS B C 1
ATOM 3781 O O . HIS B 1 107 ? -21.062 5.812 11.164 1 98.75 107 HIS B O 1
ATOM 3787 N N . VAL B 1 108 ? -20.656 7.336 9.57 1 98.81 108 VAL B N 1
ATOM 3788 C CA . VAL B 1 108 ? -19.344 7.758 10.062 1 98.81 108 VAL B CA 1
ATOM 3789 C C . VAL B 1 108 ? -19.359 9.266 10.328 1 98.81 108 VAL B C 1
ATOM 3791 O O . VAL B 1 108 ? -19.891 10.031 9.531 1 98.81 108 VAL B O 1
ATOM 3794 N N . ILE B 1 109 ? -18.828 9.664 11.461 1 98.94 109 ILE B N 1
ATOM 3795 C CA . ILE B 1 109 ? -18.609 11.07 11.766 1 98.94 109 ILE B CA 1
ATOM 3796 C C . ILE B 1 109 ? -17.125 11.398 11.68 1 98.94 109 ILE B C 1
ATOM 3798 O O . ILE B 1 109 ? -16.297 10.703 12.273 1 98.94 109 ILE B O 1
ATOM 3802 N N . CYS B 1 110 ? -16.766 12.438 10.938 1 98.88 110 CYS B N 1
ATOM 3803 C CA . CYS B 1 110 ? -15.359 12.789 10.719 1 98.88 110 CYS B CA 1
ATOM 3804 C C . CYS B 1 110 ? -15.117 14.266 10.992 1 98.88 110 CYS B C 1
ATOM 3806 O O . CYS B 1 110 ? -15.875 15.125 10.531 1 98.88 110 CYS B O 1
ATOM 3808 N N . VAL B 1 111 ? -14.094 14.562 11.75 1 98.69 111 VAL B N 1
ATOM 3809 C CA . VAL B 1 111 ? -13.734 15.961 11.984 1 98.69 111 VAL B CA 1
ATOM 3810 C C . VAL B 1 111 ? -13.445 16.656 10.656 1 98.69 111 VAL B C 1
ATOM 3812 O O . VAL B 1 111 ? -13 16.016 9.695 1 98.69 111 VAL B O 1
ATOM 3815 N N . TYR B 1 112 ? -13.664 17.984 10.648 1 98.5 112 TYR B N 1
ATOM 3816 C CA . TYR B 1 112 ? -13.555 18.781 9.438 1 98.5 112 TYR B CA 1
ATOM 3817 C C . TYR B 1 112 ? -13.203 20.234 9.773 1 98.5 112 TYR B C 1
ATOM 3819 O O . TYR B 1 112 ? -13.82 20.828 10.656 1 98.5 112 TYR B O 1
ATOM 3827 N N . PRO B 1 113 ? -12.109 20.859 9.133 1 98.19 113 PRO B N 1
ATOM 3828 C CA . PRO B 1 113 ? -11.336 20.297 8.016 1 98.19 113 PRO B CA 1
ATOM 3829 C C . PRO B 1 113 ? -10.344 19.234 8.469 1 98.19 113 PRO B C 1
ATOM 3831 O O . PRO B 1 113 ? -9.992 19.188 9.648 1 98.19 113 PRO B O 1
ATOM 3834 N N . THR B 1 114 ? -10.023 18.359 7.602 1 98.25 114 THR B N 1
ATOM 3835 C CA . THR B 1 114 ? -9.031 17.312 7.824 1 98.25 114 THR B CA 1
ATOM 3836 C C . THR B 1 114 ? -8.508 16.766 6.5 1 98.25 114 THR B C 1
ATOM 3838 O O . THR B 1 114 ? -8.766 17.344 5.441 1 98.25 114 THR B O 1
ATOM 3841 N N . TYR B 1 115 ? -7.652 15.82 6.57 1 97.44 115 TYR B N 1
ATOM 3842 C CA . TYR B 1 115 ? -7.129 15.133 5.395 1 97.44 115 TYR B CA 1
ATOM 3843 C C . TYR B 1 115 ? -8.242 14.406 4.648 1 97.44 115 TYR B C 1
ATOM 3845 O O . TYR B 1 115 ? -8.961 13.594 5.23 1 97.44 115 TYR B O 1
ATOM 3853 N N . GLN B 1 116 ? -8.43 14.586 3.414 1 97.56 116 GLN B N 1
ATOM 3854 C CA . GLN B 1 116 ? -9.586 14.234 2.594 1 97.56 116 GLN B CA 1
ATOM 3855 C C . GLN B 1 116 ? -9.836 12.727 2.617 1 97.56 116 GLN B C 1
ATOM 3857 O O . GLN B 1 116 ? -10.977 12.281 2.541 1 97.56 116 GLN B O 1
ATOM 3862 N N . GLN B 1 117 ? -8.812 11.906 2.699 1 97.75 117 GLN B N 1
ATOM 3863 C CA . GLN B 1 117 ? -8.938 10.453 2.73 1 97.75 117 GLN B CA 1
ATOM 3864 C C . GLN B 1 117 ? -9.938 10.008 3.799 1 97.75 117 GLN B C 1
ATOM 3866 O O . GLN B 1 117 ? -10.727 9.094 3.576 1 97.75 117 GLN B O 1
ATOM 3871 N N . LEU B 1 118 ? -9.969 10.711 4.867 1 98.62 118 LEU B N 1
ATOM 3872 C CA . LEU B 1 118 ? -10.625 10.25 6.086 1 98.62 118 LEU B CA 1
ATOM 3873 C C . LEU B 1 118 ? -12.141 10.328 5.953 1 98.62 118 LEU B C 1
ATOM 3875 O O . LEU B 1 118 ? -12.875 9.648 6.672 1 98.62 118 LEU B O 1
ATOM 3879 N N . TYR B 1 119 ? -12.648 11.18 5.043 1 98 119 TYR B N 1
ATOM 3880 C CA . TYR B 1 119 ? -14.094 11.234 4.883 1 98 119 TYR B CA 1
ATOM 3881 C C . TYR B 1 119 ? -14.508 10.781 3.484 1 98 119 TYR B C 1
ATOM 3883 O O . TYR B 1 119 ? -15.633 10.328 3.279 1 98 119 TYR B O 1
ATOM 3891 N N . SER B 1 120 ? -13.586 10.836 2.521 1 97.5 120 SER B N 1
ATOM 3892 C CA . SER B 1 120 ? -13.938 10.453 1.157 1 97.5 120 SER B CA 1
ATOM 3893 C C . SER B 1 120 ? -13.914 8.938 0.981 1 97.5 120 SER B C 1
ATOM 3895 O O . SER B 1 120 ? -14.703 8.391 0.209 1 97.5 120 SER B O 1
ATOM 3897 N N . VAL B 1 121 ? -12.977 8.234 1.686 1 97.44 121 VAL B N 1
ATOM 3898 C CA . VAL B 1 121 ? -12.898 6.785 1.55 1 97.44 121 VAL B CA 1
ATOM 3899 C C . VAL B 1 121 ? -14.164 6.145 2.125 1 97.44 121 VAL B C 1
ATOM 3901 O O . VAL B 1 121 ? -14.812 5.34 1.458 1 97.44 121 VAL B O 1
ATOM 3904 N N . PRO B 1 122 ? -14.609 6.516 3.322 1 97.19 122 PRO B N 1
ATOM 3905 C CA . PRO B 1 122 ? -15.867 5.941 3.797 1 97.19 122 PRO B CA 1
ATOM 3906 C C . PRO B 1 122 ? -17.031 6.188 2.836 1 97.19 122 PRO B C 1
ATOM 3908 O O . PRO B 1 122 ? -17.859 5.293 2.611 1 97.19 122 PRO B O 1
ATOM 3911 N N . ARG B 1 123 ? -17.109 7.406 2.234 1 96.75 123 ARG B N 1
ATOM 3912 C CA . ARG B 1 123 ? -18.156 7.703 1.267 1 96.75 123 ARG B CA 1
ATOM 3913 C C . ARG B 1 123 ? -18.078 6.77 0.063 1 96.75 123 ARG B C 1
ATOM 3915 O O . ARG B 1 123 ? -19.094 6.242 -0.388 1 96.75 123 ARG B O 1
ATOM 3922 N N . SER B 1 124 ? -16.875 6.582 -0.362 1 95.38 124 SER B N 1
ATOM 3923 C CA . SER B 1 124 ? -16.656 5.754 -1.547 1 95.38 124 SER B CA 1
ATOM 3924 C C . SER B 1 124 ? -17.062 4.305 -1.289 1 95.38 124 SER B C 1
ATOM 3926 O O . SER B 1 124 ? -17.375 3.566 -2.225 1 95.38 124 SER B O 1
ATOM 3928 N N . LEU B 1 125 ? -17.047 3.887 -0.041 1 94.94 125 LEU B N 1
ATOM 3929 C CA . LEU B 1 125 ? -17.359 2.514 0.339 1 94.94 125 LEU B CA 1
ATOM 3930 C C . LEU B 1 125 ? -18.859 2.369 0.642 1 94.94 125 LEU B C 1
ATOM 3932 O O . LEU B 1 125 ? -19.297 1.3 1.059 1 94.94 125 LEU B O 1
ATOM 3936 N N . GLY B 1 126 ? -19.609 3.477 0.513 1 94.44 126 GLY B N 1
ATOM 3937 C CA . GLY B 1 126 ? -21.062 3.424 0.598 1 94.44 126 GLY B CA 1
ATOM 3938 C C . GLY B 1 126 ? -21.609 3.871 1.945 1 94.44 126 GLY B C 1
ATOM 3939 O O . GLY B 1 126 ? -22.812 3.795 2.197 1 94.44 126 GLY B O 1
ATOM 3940 N N . ALA B 1 127 ? -20.734 4.367 2.832 1 96.62 127 ALA B N 1
ATOM 3941 C CA . ALA B 1 127 ? -21.188 4.852 4.133 1 96.62 127 ALA B CA 1
ATOM 3942 C C . ALA B 1 127 ? -21.703 6.281 4.035 1 96.62 127 ALA B C 1
ATOM 3944 O O . ALA B 1 127 ? -21.344 7.023 3.125 1 96.62 127 ALA B O 1
ATOM 3945 N N . ASP B 1 128 ? -22.641 6.594 4.957 1 98.12 128 ASP B N 1
ATOM 3946 C CA . ASP B 1 128 ? -23 7.992 5.164 1 98.12 128 ASP B CA 1
ATOM 3947 C C . ASP B 1 128 ? -21.984 8.703 6.051 1 98.12 128 ASP B C 1
ATOM 3949 O O . ASP B 1 128 ? -21.594 8.18 7.094 1 98.12 128 ASP B O 1
ATOM 3953 N N . VAL B 1 129 ? -21.547 9.898 5.605 1 98.44 129 VAL B N 1
ATOM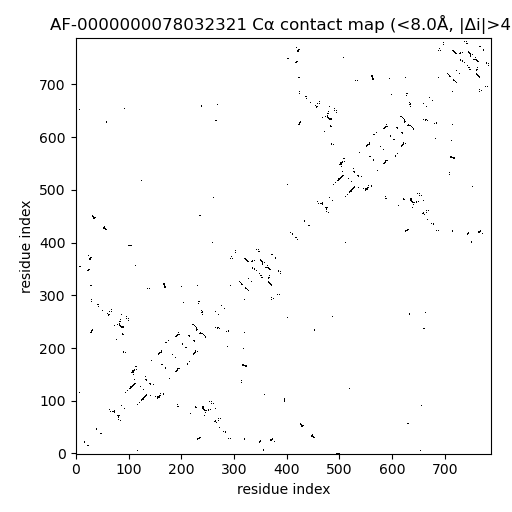 3954 C CA . VAL B 1 129 ? -20.531 10.609 6.363 1 98.44 129 VAL B CA 1
ATOM 3955 C C . VAL B 1 129 ? -21.047 11.977 6.793 1 98.44 129 VAL B C 1
ATOM 3957 O O . VAL B 1 129 ? -21.562 12.742 5.965 1 98.44 129 VAL B O 1
ATOM 3960 N N . THR B 1 130 ? -21.047 12.211 8.062 1 98.81 130 THR B N 1
ATOM 3961 C CA . THR B 1 130 ? -21.312 13.531 8.617 1 98.81 130 THR B CA 1
ATOM 3962 C C . THR B 1 130 ? -20 14.219 9.023 1 98.81 130 THR B C 1
ATOM 3964 O O . THR B 1 130 ? -19.188 13.633 9.734 1 98.81 130 THR B O 1
ATOM 3967 N N . LEU B 1 131 ? -19.859 15.43 8.547 1 98.44 131 LEU B N 1
ATOM 3968 C CA . LEU B 1 131 ? -18.672 16.203 8.891 1 98.44 131 LEU B CA 1
ATOM 3969 C C . LEU B 1 131 ? -18.875 16.938 10.211 1 98.44 131 LEU B C 1
ATOM 3971 O O . LEU B 1 131 ? -19.859 17.672 10.375 1 98.44 131 LEU B O 1
ATOM 3975 N N . TRP B 1 132 ? -18 16.688 11.156 1 98.69 132 TRP B N 1
ATOM 3976 C CA . TRP B 1 132 ? -17.938 17.391 12.438 1 98.69 132 TRP B CA 1
ATOM 3977 C C . TRP B 1 132 ? -17.047 18.625 12.344 1 98.69 132 TRP B C 1
ATOM 3979 O O . TRP B 1 132 ? -15.828 18.531 12.492 1 98.69 132 TRP B O 1
ATOM 3989 N N . LYS B 1 133 ? -17.656 19.812 12.18 1 97.88 133 LYS B N 1
ATOM 3990 C CA . LYS B 1 133 ? -16.969 21.031 11.773 1 97.88 133 LYS B CA 1
ATOM 3991 C C . LYS B 1 133 ? -16.234 21.672 12.961 1 97.88 133 LYS B C 1
ATOM 3993 O O . LYS B 1 133 ? -16.844 21.969 13.984 1 97.88 133 LYS B O 1
ATOM 3998 N N . LEU B 1 134 ? -14.961 21.797 12.758 1 97.88 134 LEU B N 1
ATOM 3999 C CA . LEU B 1 134 ? -14.141 22.547 13.711 1 97.88 134 LEU B CA 1
ATOM 4000 C C . LEU B 1 134 ? -14.211 24.047 13.43 1 97.88 134 LEU B C 1
ATOM 4002 O O . LEU B 1 134 ? -14.32 24.469 12.273 1 97.88 134 LEU B O 1
ATOM 4006 N N . LYS B 1 135 ? -14.125 24.812 14.516 1 96.44 135 LYS B N 1
ATOM 4007 C CA . LYS B 1 135 ? -14.289 26.266 14.383 1 96.44 135 LYS B CA 1
ATOM 4008 C C . LYS B 1 135 ? -13.047 27 14.891 1 96.44 135 LYS B C 1
ATOM 4010 O O . LYS B 1 135 ? -12.461 26.609 15.898 1 96.44 135 LYS B O 1
ATOM 4015 N N . ALA B 1 136 ? -12.734 28.047 14.156 1 96.25 136 ALA B N 1
ATOM 4016 C CA . ALA B 1 136 ? -11.594 28.875 14.555 1 96.25 136 ALA B CA 1
ATOM 4017 C C . ALA B 1 136 ? -11.812 29.5 15.922 1 96.25 136 ALA B C 1
ATOM 4019 O O . ALA B 1 136 ? -10.867 29.672 16.703 1 96.25 136 ALA B O 1
ATOM 4020 N N . GLU B 1 137 ? -13.008 29.859 16.234 1 95.81 137 GLU B N 1
ATOM 4021 C CA . GLU B 1 137 ? -13.352 30.531 17.469 1 95.81 137 GLU B CA 1
ATOM 4022 C C . GLU B 1 137 ? -13.055 29.641 18.688 1 95.81 137 GLU B C 1
ATOM 4024 O O . GLU B 1 137 ? -12.867 30.141 19.797 1 95.81 137 GLU B O 1
ATOM 4029 N N . ASN B 1 138 ? -13 28.344 18.391 1 95.62 138 ASN B N 1
ATOM 4030 C CA . ASN B 1 138 ? -12.688 27.406 19.469 1 95.62 138 ASN B CA 1
ATOM 4031 C C . ASN B 1 138 ? -11.312 26.781 19.281 1 95.62 138 ASN B C 1
ATOM 4033 O O . ASN B 1 138 ? -11.07 25.656 19.719 1 95.62 138 ASN B O 1
ATOM 4037 N N . GLY B 1 139 ? -10.445 27.469 18.5 1 97.06 139 GLY B N 1
ATOM 4038 C CA . GLY B 1 139 ? -9.086 27.016 18.281 1 97.06 139 GLY B CA 1
ATOM 4039 C C . GLY B 1 139 ? -9.008 25.766 17.422 1 97.06 139 GLY B C 1
ATOM 4040 O O . GLY B 1 139 ? -8.039 25 17.516 1 97.06 139 GLY B O 1
ATOM 4041 N N . PHE B 1 140 ? -10.07 25.453 16.719 1 98.12 140 PHE B N 1
ATOM 4042 C CA . PHE B 1 140 ? -10.195 24.266 15.891 1 98.12 140 PHE B CA 1
ATOM 4043 C C . PHE B 1 140 ? -10.141 23 16.734 1 98.12 140 PHE B C 1
ATOM 4045 O O . PHE B 1 140 ? -9.695 21.938 16.281 1 98.12 140 PHE B O 1
ATOM 4052 N N . VAL B 1 141 ? -10.5 23.078 18.047 1 97.69 141 VAL B N 1
ATOM 4053 C CA . VAL B 1 141 ? -10.688 21.938 18.938 1 97.69 141 VAL B CA 1
ATOM 4054 C C . VAL B 1 141 ? -12.117 21.422 18.812 1 97.69 141 VAL B C 1
ATOM 4056 O O . VAL B 1 141 ? -13.07 22.203 18.797 1 97.69 141 VAL B O 1
ATOM 4059 N N . PRO B 1 142 ? -12.25 20.094 18.641 1 97.81 142 PRO B N 1
ATOM 4060 C CA . PRO B 1 142 ? -13.594 19.547 18.484 1 97.81 142 PRO B CA 1
ATOM 4061 C C . PRO B 1 142 ? -14.492 19.844 19.688 1 97.81 142 PRO B C 1
ATOM 4063 O O . PRO B 1 142 ? -14.039 19.797 20.828 1 97.81 142 PRO B O 1
ATOM 4066 N N . ASP B 1 143 ? -15.734 20.188 19.453 1 97.25 143 ASP B N 1
ATOM 4067 C CA . ASP B 1 143 ? -16.75 20.375 20.484 1 97.25 143 ASP B CA 1
ATOM 4068 C C . ASP B 1 143 ? -17.594 19.125 20.688 1 97.25 143 ASP B C 1
ATOM 4070 O O . ASP B 1 143 ? -18.5 18.844 19.906 1 97.25 143 ASP B O 1
ATOM 4074 N N . VAL B 1 144 ? -17.406 18.453 21.75 1 97 144 VAL B N 1
ATOM 4075 C CA . VAL B 1 144 ? -18.016 17.141 21.984 1 97 144 VAL B CA 1
ATOM 4076 C C . VAL B 1 144 ? -19.531 17.312 22.141 1 97 144 VAL B C 1
ATOM 4078 O O . VAL B 1 144 ? -20.297 16.406 21.812 1 97 144 VAL B O 1
ATOM 4081 N N . ALA B 1 145 ? -19.984 18.469 22.578 1 95.56 145 ALA B N 1
ATOM 4082 C CA . ALA B 1 145 ? -21.422 18.734 22.656 1 95.56 145 ALA B CA 1
ATOM 4083 C C . ALA B 1 145 ? -22.062 18.688 21.266 1 95.56 145 ALA B C 1
ATOM 4085 O O . ALA B 1 145 ? -23.156 18.156 21.109 1 95.56 145 ALA B O 1
ATOM 4086 N N . GLU B 1 146 ? -21.391 19.188 20.344 1 96.75 146 GLU B N 1
ATOM 4087 C CA . GLU B 1 146 ? -21.875 19.141 18.969 1 96.75 146 GLU B CA 1
ATOM 4088 C C . GLU B 1 146 ? -21.875 17.719 18.438 1 96.75 146 GLU B C 1
ATOM 4090 O O . GLU B 1 146 ? -22.766 17.344 17.672 1 96.75 146 GLU B O 1
ATOM 4095 N N . LEU B 1 147 ? -20.906 16.953 18.875 1 97.31 147 LEU B N 1
ATOM 4096 C CA . LEU B 1 147 ? -20.812 15.555 18.484 1 97.31 147 LEU B CA 1
ATOM 4097 C C . LEU B 1 147 ? -22.078 14.789 18.875 1 97.31 147 LEU B C 1
ATOM 4099 O O . LEU B 1 147 ? -22.609 14.008 18.078 1 97.31 147 LEU B O 1
ATOM 4103 N N . GLU B 1 148 ? -22.516 15.047 20.016 1 95.31 148 GLU B N 1
ATOM 4104 C CA . GLU B 1 148 ? -23.703 14.352 20.531 1 95.31 148 GLU B CA 1
ATOM 4105 C C . GLU B 1 148 ? -24.906 14.547 19.625 1 95.31 148 GLU B C 1
ATOM 4107 O O . GLU B 1 148 ? -25.703 13.625 19.438 1 95.31 148 GLU B O 1
ATOM 4112 N N . ALA B 1 149 ? -24.938 15.672 19.031 1 96.81 149 ALA B N 1
ATOM 4113 C CA . ALA B 1 149 ? -26.062 16.016 18.172 1 96.81 149 ALA B CA 1
ATOM 4114 C C . ALA B 1 149 ? -25.938 15.344 16.812 1 96.81 149 ALA B C 1
ATOM 4116 O O . ALA B 1 149 ? -26.922 15.203 16.078 1 96.81 149 ALA B O 1
ATOM 4117 N N . LEU B 1 150 ? -24.781 14.914 16.453 1 98.44 150 LEU B N 1
ATOM 4118 C CA . LEU B 1 150 ? -24.516 14.352 15.141 1 98.44 150 LEU B CA 1
ATOM 4119 C C . LEU B 1 150 ? -24.703 12.836 15.148 1 98.44 150 LEU B C 1
ATOM 4121 O O . LEU B 1 150 ? -24.797 12.211 14.086 1 98.44 150 LEU B O 1
ATOM 4125 N N . LEU B 1 151 ? -24.781 12.25 16.297 1 98.44 151 LEU B N 1
ATOM 4126 C CA . LEU B 1 151 ? -24.844 10.797 16.438 1 98.44 151 LEU B CA 1
ATOM 4127 C C . LEU B 1 151 ? -26.172 10.258 15.914 1 98.44 151 LEU B C 1
ATOM 4129 O O . LEU B 1 151 ? -27.219 10.906 16.078 1 98.44 151 LEU B O 1
ATOM 4133 N N . ARG B 1 152 ? -26.094 9.172 15.281 1 98.38 152 ARG B N 1
ATOM 4134 C CA . ARG B 1 152 ? -27.234 8.383 14.82 1 98.38 152 ARG B CA 1
ATOM 4135 C C . ARG B 1 152 ? -27.172 6.961 15.367 1 98.38 152 ARG B C 1
ATOM 4137 O O . ARG B 1 152 ? -26.125 6.516 15.844 1 98.38 152 ARG B O 1
ATOM 4144 N N . PRO B 1 153 ? -28.328 6.18 15.32 1 97.75 153 PRO B N 1
ATOM 4145 C CA . PRO B 1 153 ? -28.328 4.797 15.812 1 97.75 153 PRO B CA 1
ATOM 4146 C C . PRO B 1 153 ? -27.328 3.912 15.07 1 97.75 153 PRO B C 1
ATOM 4148 O O . PRO B 1 153 ? -26.797 2.965 15.648 1 97.75 153 PRO B O 1
ATOM 4151 N N . ASN B 1 154 ? -27.094 4.258 13.82 1 97.88 154 ASN B N 1
ATOM 4152 C CA . ASN B 1 154 ? -26.203 3.418 13.023 1 97.88 154 ASN B CA 1
ATOM 4153 C C . ASN B 1 154 ? -24.797 4.004 12.93 1 97.88 154 ASN B C 1
ATOM 4155 O O . ASN B 1 154 ? -24.031 3.629 12.055 1 97.88 154 ASN B O 1
ATOM 4159 N N . THR B 1 155 ? -24.469 4.98 13.828 1 98.75 155 THR B N 1
ATOM 4160 C CA . THR B 1 155 ? -23.109 5.488 13.844 1 98.75 155 THR B CA 1
ATOM 4161 C C . THR B 1 155 ? -22.125 4.391 14.25 1 98.75 155 THR B C 1
ATOM 4163 O O . THR B 1 155 ? -22.219 3.838 15.344 1 98.75 155 THR B O 1
ATOM 4166 N N . LYS B 1 156 ? -21.188 4.152 13.312 1 98.06 156 LYS B N 1
ATOM 4167 C CA . LYS B 1 156 ? -20.266 3.031 13.453 1 98.06 156 LYS B CA 1
ATOM 4168 C C . LYS B 1 156 ? -18.875 3.512 13.891 1 98.06 156 LYS B C 1
ATOM 4170 O O . LYS B 1 156 ? -18.156 2.799 14.594 1 98.06 156 LYS B O 1
ATOM 4175 N N . MET B 1 157 ? -18.531 4.707 13.523 1 98.81 157 MET B N 1
ATOM 4176 C CA . MET B 1 157 ? -17.156 5.164 13.695 1 98.81 157 MET B CA 1
ATOM 4177 C C . MET B 1 157 ? -17.094 6.684 13.797 1 98.81 157 MET B C 1
ATOM 4179 O O . MET B 1 157 ? -17.859 7.387 13.125 1 98.81 157 MET B O 1
ATOM 4183 N N . ILE B 1 158 ? -16.266 7.164 14.656 1 98.94 158 ILE B N 1
ATOM 4184 C CA . ILE B 1 158 ? -15.852 8.562 14.734 1 98.94 158 ILE B CA 1
ATOM 4185 C C . ILE B 1 158 ? -14.383 8.695 14.352 1 98.94 158 ILE B C 1
ATOM 4187 O O . ILE B 1 158 ? -13.531 7.977 14.875 1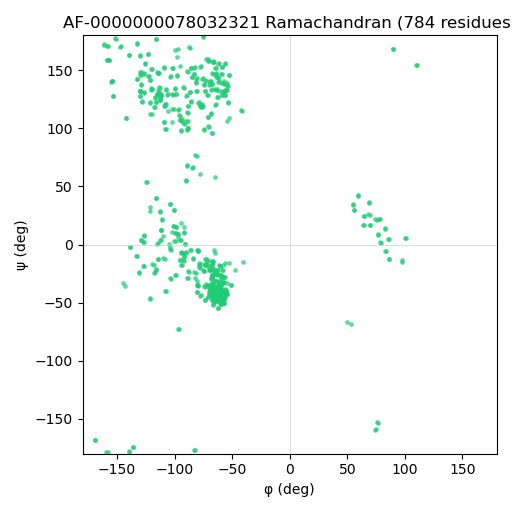 98.94 158 ILE B O 1
ATOM 4191 N N . ILE B 1 159 ? -14.07 9.594 13.398 1 98.94 159 ILE B N 1
ATOM 4192 C CA . ILE B 1 159 ? -12.719 9.758 12.883 1 98.94 159 ILE B CA 1
ATOM 4193 C C . ILE B 1 159 ? -12.172 11.125 13.305 1 98.94 159 ILE B C 1
ATOM 4195 O O . ILE B 1 159 ? -12.797 12.156 13.047 1 98.94 159 ILE B O 1
ATOM 4199 N N . ILE B 1 160 ? -11.023 11.117 13.922 1 98.94 160 ILE B N 1
ATOM 4200 C CA . ILE B 1 160 ? -10.344 12.367 14.258 1 98.94 160 ILE B CA 1
ATOM 4201 C C . ILE B 1 160 ? -8.93 12.344 13.695 1 98.94 160 ILE B C 1
ATOM 4203 O O . ILE B 1 160 ? -8.406 11.289 13.336 1 98.94 160 ILE B O 1
ATOM 4207 N N . ASN B 1 161 ? -8.375 13.43 13.484 1 98.81 161 ASN B N 1
ATOM 4208 C CA . ASN B 1 161 ? -6.988 13.68 13.102 1 98.81 161 ASN B CA 1
ATOM 4209 C C . ASN B 1 161 ? -6.273 14.562 14.117 1 98.81 161 ASN B C 1
ATOM 4211 O O . ASN B 1 161 ? -6.629 15.734 14.297 1 98.81 161 ASN B O 1
ATOM 4215 N N . ASN B 1 162 ? -5.293 13.992 14.836 1 98.12 162 ASN B N 1
ATOM 4216 C CA . ASN B 1 162 ? -4.695 14.656 15.992 1 98.12 162 ASN B CA 1
ATOM 4217 C C . ASN B 1 162 ? -3.195 14.391 16.078 1 98.12 162 ASN B C 1
ATOM 4219 O O . ASN B 1 162 ? -2.773 13.289 16.438 1 98.12 162 ASN B O 1
ATOM 4223 N N . PRO B 1 163 ? -2.342 15.328 15.836 1 97.56 163 PRO B N 1
ATOM 4224 C CA . PRO B 1 163 ? -2.623 16.734 15.523 1 97.56 163 PRO B CA 1
ATOM 4225 C C . PRO B 1 163 ? -3.32 16.906 14.172 1 97.56 163 PRO B C 1
ATOM 4227 O O . PRO B 1 163 ? -3.188 16.047 13.289 1 97.56 163 PRO B O 1
ATOM 4230 N N . ASN B 1 164 ? -4.012 18.047 14.047 1 98.44 164 ASN B N 1
ATOM 4231 C CA . ASN B 1 164 ? -4.926 18.234 12.922 1 98.44 164 ASN B CA 1
ATOM 4232 C C . ASN B 1 164 ? -4.215 18.844 11.719 1 98.44 164 ASN B C 1
ATOM 4234 O O . ASN B 1 164 ? -3.412 19.766 11.867 1 98.44 164 ASN B O 1
ATOM 4238 N N . ASN B 1 165 ? -4.309 18.297 10.57 1 98.38 165 ASN B N 1
ATOM 4239 C CA . ASN B 1 165 ? -4.062 18.875 9.258 1 98.38 165 ASN B CA 1
ATOM 4240 C C . ASN B 1 165 ? -5.355 19.375 8.617 1 98.38 165 ASN B C 1
ATOM 4242 O O . ASN B 1 165 ? -6.27 18.594 8.352 1 98.38 165 ASN B O 1
ATOM 4246 N N . PRO B 1 166 ? -5.488 20.641 8.508 1 98.38 166 PRO B N 1
ATOM 4247 C CA . PRO B 1 166 ? -4.418 21.578 8.18 1 98.38 166 PRO B CA 1
ATOM 4248 C C . PRO B 1 166 ? -4.109 22.547 9.328 1 98.38 166 PRO B C 1
ATOM 4250 O O . PRO B 1 166 ? -3.203 23.375 9.219 1 98.38 166 PRO B O 1
ATOM 4253 N N . THR B 1 167 ? -4.766 22.469 10.461 1 98.25 167 THR B N 1
ATOM 4254 C CA . THR B 1 167 ? -4.801 23.594 11.391 1 98.25 167 THR B CA 1
ATOM 4255 C C . THR B 1 167 ? -3.607 23.547 12.344 1 98.25 167 THR B C 1
ATOM 4257 O O . THR B 1 167 ? -3.256 24.562 12.953 1 98.25 167 THR B O 1
ATOM 4260 N N . GLY B 1 168 ? -3.072 22.359 12.508 1 97.69 168 GLY B N 1
ATOM 4261 C CA . GLY B 1 168 ? -1.995 22.188 13.469 1 97.69 168 GLY B CA 1
ATOM 4262 C C . GLY B 1 168 ? -2.48 22.156 14.906 1 97.69 168 GLY B C 1
ATOM 4263 O O . GLY B 1 168 ? -1.675 22.141 15.836 1 97.69 168 GLY B O 1
ATOM 4264 N N . ALA B 1 169 ? -3.768 22.109 15.102 1 96.81 169 ALA B N 1
ATOM 4265 C CA . ALA B 1 169 ? -4.344 22.062 16.438 1 96.81 169 ALA B CA 1
ATOM 4266 C C . ALA B 1 169 ? -4.188 20.672 17.047 1 96.81 169 ALA B C 1
ATOM 4268 O O . ALA B 1 169 ? -4.289 19.672 16.359 1 96.81 169 ALA B O 1
ATOM 4269 N N . SER B 1 170 ? -3.941 20.625 18.344 1 96.19 170 SER B N 1
ATOM 4270 C CA . SER B 1 170 ? -3.98 19.391 19.109 1 96.19 170 SER B CA 1
ATOM 4271 C C . SER B 1 170 ? -5.246 19.297 19.953 1 96.19 170 SER B C 1
ATOM 4273 O O . SER B 1 170 ? -5.754 20.312 20.422 1 96.19 170 SER B O 1
ATOM 4275 N N . ILE B 1 171 ? -5.73 18.172 20.078 1 97.62 171 ILE B N 1
ATOM 4276 C CA . ILE B 1 171 ? -6.91 17.953 20.906 1 97.62 171 ILE B CA 1
ATOM 4277 C C . ILE B 1 171 ? -6.492 17.688 22.344 1 97.62 171 ILE B C 1
ATOM 4279 O O . ILE B 1 171 ? -5.785 16.719 22.641 1 97.62 171 ILE B O 1
ATOM 4283 N N . PRO B 1 172 ? -6.938 18.547 23.266 1 95.88 172 PRO B N 1
ATOM 4284 C CA . PRO B 1 172 ? -6.551 18.375 24.656 1 95.88 172 PRO B CA 1
ATOM 4285 C C . PRO B 1 172 ? -7.039 17.062 25.25 1 95.88 172 PRO B C 1
ATOM 4287 O O . PRO B 1 172 ? -8.07 16.531 24.828 1 95.88 172 PRO B O 1
ATOM 4290 N N . ARG B 1 173 ? -6.355 16.594 26.281 1 96.25 173 ARG B N 1
ATOM 4291 C CA . ARG B 1 173 ? -6.672 15.336 26.953 1 96.25 173 ARG B CA 1
ATOM 4292 C C . ARG B 1 173 ? -8.125 15.312 27.406 1 96.25 173 ARG B C 1
ATOM 4294 O O . ARG B 1 173 ? -8.805 14.289 27.281 1 96.25 173 ARG B O 1
ATOM 4301 N N . SER B 1 174 ? -8.602 16.422 27.953 1 96.75 174 SER B N 1
ATOM 4302 C CA . SER B 1 174 ? -9.961 16.484 28.484 1 96.75 174 SER B CA 1
ATOM 4303 C C . SER B 1 174 ? -10.984 16.266 27.375 1 96.75 174 SER B C 1
ATOM 4305 O O . SER B 1 174 ? -11.992 15.594 27.578 1 96.75 174 SER B O 1
ATOM 4307 N N . VAL B 1 175 ? -10.703 16.859 26.219 1 97.75 175 VAL B N 1
ATOM 4308 C CA . VAL B 1 175 ? -11.602 16.703 25.078 1 97.75 175 VAL B CA 1
ATOM 4309 C C . VAL B 1 175 ? -11.547 15.273 24.562 1 97.75 175 VAL B C 1
ATOM 4311 O O . VAL B 1 175 ? -12.586 14.68 24.25 1 97.75 175 VAL B O 1
ATOM 4314 N N . LEU B 1 176 ? -10.391 14.641 24.484 1 98.44 176 LEU B N 1
ATOM 4315 C CA . LEU B 1 176 ? -10.25 13.25 24.078 1 98.44 176 LEU B CA 1
ATOM 4316 C C . LEU B 1 176 ? -10.992 12.328 25.031 1 98.44 176 LEU B C 1
ATOM 4318 O O . LEU B 1 176 ? -11.641 11.367 24.609 1 98.44 176 LEU B O 1
ATOM 4322 N N . ALA B 1 177 ? -10.844 12.602 26.297 1 98.25 177 ALA B N 1
ATOM 4323 C CA . ALA B 1 177 ? -11.523 11.797 27.312 1 98.25 177 ALA B CA 1
ATOM 4324 C C . ALA B 1 177 ? -13.039 11.867 27.141 1 98.25 177 ALA B C 1
ATOM 4326 O O . ALA B 1 177 ? -13.734 10.859 27.266 1 98.25 177 ALA B O 1
ATOM 4327 N N . ALA B 1 178 ? -13.516 13.094 26.906 1 98.44 178 ALA B N 1
ATOM 4328 C CA . ALA B 1 178 ? -14.945 13.266 26.688 1 98.44 178 ALA B CA 1
ATOM 4329 C C . ALA B 1 178 ? -15.398 12.516 25.438 1 98.44 178 ALA B C 1
ATOM 4331 O O . ALA B 1 178 ? -16.469 11.914 25.422 1 98.44 178 ALA B O 1
ATOM 4332 N N . LEU B 1 179 ? -14.625 12.602 24.391 1 98.62 179 LEU B N 1
ATOM 4333 C CA . LEU B 1 179 ? -14.898 11.875 23.156 1 98.62 179 LEU B CA 1
ATOM 4334 C C . LEU B 1 179 ? -14.977 10.375 23.422 1 98.62 179 LEU B C 1
ATOM 4336 O O . LEU B 1 179 ? -15.914 9.703 22.969 1 98.62 179 LEU B O 1
ATOM 4340 N N . VAL B 1 180 ? -14.023 9.828 24.141 1 98.62 180 VAL B N 1
ATOM 4341 C CA . VAL B 1 180 ? -13.961 8.406 24.469 1 98.62 180 VAL B CA 1
ATOM 4342 C C . VAL B 1 180 ? -15.188 8.008 25.281 1 98.62 180 VAL B C 1
ATOM 4344 O O . VAL B 1 180 ? -15.781 6.953 25.047 1 98.62 180 VAL B O 1
ATOM 4347 N N . ALA B 1 181 ? -15.555 8.859 26.219 1 98.44 181 ALA B N 1
ATOM 4348 C CA . ALA B 1 181 ? -16.734 8.578 27.031 1 98.44 181 ALA B CA 1
ATOM 4349 C C . ALA B 1 181 ? -17.984 8.477 26.156 1 98.44 181 ALA B C 1
ATOM 4351 O O . ALA B 1 181 ? -18.812 7.578 26.344 1 98.44 181 ALA B O 1
ATOM 4352 N N . THR B 1 182 ? -18.109 9.414 25.297 1 98.31 182 THR B N 1
ATOM 4353 C CA . THR B 1 182 ? -19.25 9.438 24.391 1 98.31 182 THR B CA 1
ATOM 4354 C C . THR B 1 182 ? -19.266 8.188 23.516 1 98.31 182 THR B C 1
ATOM 4356 O O . THR B 1 182 ? -20.312 7.551 23.359 1 98.31 182 THR B O 1
ATOM 4359 N N . ALA B 1 183 ? -18.125 7.789 22.953 1 98.56 183 ALA B N 1
ATOM 4360 C CA . ALA B 1 183 ? -18.031 6.617 22.094 1 98.56 183 ALA B CA 1
ATOM 4361 C C . ALA B 1 183 ? -18.281 5.332 22.875 1 98.56 183 ALA B C 1
ATOM 4363 O O . ALA B 1 183 ? -18.984 4.438 22.391 1 98.56 183 ALA B O 1
ATOM 4364 N N . ARG B 1 184 ? -17.766 5.23 24.062 1 98.31 184 ARG B N 1
ATOM 4365 C CA . ARG B 1 184 ? -17.891 4.055 24.922 1 98.31 184 ARG B CA 1
ATOM 4366 C C . ARG B 1 184 ? -19.359 3.789 25.25 1 98.31 184 ARG B C 1
ATOM 4368 O O . ARG B 1 184 ? -19.812 2.643 25.234 1 98.31 184 ARG B O 1
ATOM 4375 N N . ALA B 1 185 ? -20.078 4.836 25.516 1 97.62 185 ALA B N 1
ATOM 4376 C CA . ALA B 1 185 ? -21.469 4.723 25.891 1 97.62 185 ALA B CA 1
ATOM 4377 C C . ALA B 1 185 ? -22.297 4.07 24.781 1 97.62 185 ALA B C 1
ATOM 4379 O O . ALA B 1 185 ? -23.344 3.482 25.047 1 97.62 185 ALA B O 1
ATOM 4380 N N . ARG B 1 186 ? -21.766 4.062 23.609 1 97.31 186 ARG B N 1
ATOM 4381 C CA . ARG B 1 186 ? -22.531 3.594 22.469 1 97.31 186 ARG B CA 1
ATOM 4382 C C . ARG B 1 186 ? -21.781 2.514 21.703 1 97.31 186 ARG B C 1
ATOM 4384 O O . ARG B 1 186 ? -22.219 2.076 20.641 1 97.31 186 ARG B O 1
ATOM 4391 N N . ASP B 1 187 ? -20.594 2.135 22.188 1 97.56 187 ASP B N 1
ATOM 4392 C CA . ASP B 1 187 ? -19.719 1.12 21.578 1 97.56 187 ASP B CA 1
ATOM 4393 C C . ASP B 1 187 ? -19.328 1.512 20.156 1 97.56 187 ASP B C 1
ATOM 4395 O O . ASP B 1 187 ? -19.422 0.699 19.234 1 97.56 187 ASP B O 1
ATOM 4399 N N . ILE B 1 188 ? -19.016 2.754 19.969 1 98.62 188 ILE B N 1
ATOM 4400 C CA . ILE B 1 188 ? -18.594 3.287 18.672 1 98.62 188 ILE B CA 1
ATOM 4401 C C . ILE B 1 188 ? -17.062 3.238 18.562 1 98.62 188 ILE B C 1
ATOM 4403 O O . ILE B 1 188 ? -16.359 3.551 19.531 1 98.62 188 ILE B O 1
ATOM 4407 N N . THR B 1 189 ? -16.547 2.785 17.406 1 98.81 189 THR B N 1
ATOM 4408 C CA . THR B 1 189 ? -15.102 2.752 17.172 1 98.81 189 THR B CA 1
ATOM 4409 C C . THR B 1 189 ? -14.562 4.156 16.906 1 98.81 189 THR B C 1
ATOM 4411 O O . THR B 1 189 ? -15.203 4.957 16.219 1 98.81 189 THR B O 1
ATOM 4414 N N . ILE B 1 190 ? -13.406 4.5 17.5 1 98.94 190 ILE B N 1
ATOM 4415 C CA . ILE B 1 190 ? -12.727 5.75 17.172 1 98.94 190 ILE B CA 1
ATOM 4416 C C . ILE B 1 190 ? -11.477 5.469 16.344 1 98.94 190 ILE B C 1
ATOM 4418 O O . ILE B 1 190 ? -10.625 4.672 16.734 1 98.94 190 ILE B O 1
ATOM 4422 N N . LEU B 1 191 ? -11.398 6.004 15.188 1 98.94 191 LEU B N 1
ATOM 4423 C CA . LEU B 1 191 ? -10.164 6.059 14.414 1 98.94 191 LEU B CA 1
ATOM 4424 C C . LEU B 1 191 ? -9.461 7.395 14.609 1 98.94 191 LEU B C 1
ATOM 4426 O O . LEU B 1 191 ? -10.016 8.445 14.281 1 98.94 191 LEU B O 1
ATOM 4430 N N . SER B 1 192 ? -8.312 7.367 15.164 1 98.94 192 SER B N 1
ATOM 4431 C CA . SER B 1 192 ? -7.488 8.562 15.328 1 98.94 192 SER B CA 1
ATOM 4432 C C . SER B 1 192 ? -6.273 8.531 14.406 1 98.94 192 SER B C 1
ATOM 4434 O O . SER B 1 192 ? -5.34 7.758 14.625 1 98.94 192 SER B O 1
ATOM 4436 N N . ASP B 1 193 ? -6.332 9.336 13.344 1 98.88 193 ASP B N 1
ATOM 4437 C CA . ASP B 1 193 ? -5.133 9.562 1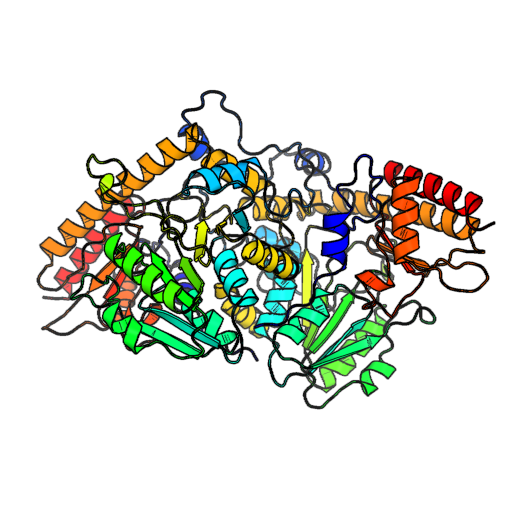2.547 1 98.88 193 ASP B CA 1
ATOM 4438 C C . ASP B 1 193 ? -4.117 10.414 13.305 1 98.88 193 ASP B C 1
ATOM 4440 O O . ASP B 1 193 ? -4.312 11.617 13.477 1 98.88 193 ASP B O 1
ATOM 4444 N N . GLU B 1 194 ? -3.039 9.773 13.695 1 98.69 194 GLU B N 1
ATOM 4445 C CA . GLU B 1 194 ? -2.043 10.445 14.523 1 98.69 194 GLU B CA 1
ATOM 4446 C C . GLU B 1 194 ? -0.708 10.562 13.797 1 98.69 194 GLU B C 1
ATOM 4448 O O . GLU B 1 194 ? 0.353 10.414 14.398 1 98.69 194 GLU B O 1
ATOM 4453 N N . VAL B 1 195 ? -0.788 10.852 12.508 1 98.44 195 VAL B N 1
ATOM 4454 C CA . VAL B 1 195 ? 0.36 10.82 11.609 1 98.44 195 VAL B CA 1
ATOM 4455 C C . VAL B 1 195 ? 1.375 11.883 12.023 1 98.44 195 VAL B C 1
ATOM 4457 O O . VAL B 1 195 ? 2.576 11.719 11.797 1 98.44 195 VAL B O 1
ATOM 4460 N N . TYR B 1 196 ? 0.987 12.93 12.734 1 98.19 196 TYR B N 1
ATOM 4461 C CA . TYR B 1 196 ? 1.889 14.016 13.109 1 98.19 196 TYR B CA 1
ATOM 4462 C C . TYR B 1 196 ? 2.467 13.797 14.5 1 98.19 196 TYR B C 1
ATOM 4464 O O . TYR B 1 196 ? 3.34 14.547 14.938 1 98.19 196 TYR B O 1
ATOM 4472 N N . ARG B 1 197 ? 1.852 12.836 15.234 1 96.12 197 ARG B N 1
ATOM 4473 C CA . ARG B 1 197 ? 2.477 12.445 16.484 1 96.12 197 ARG B CA 1
ATOM 4474 C C . ARG B 1 197 ? 3.863 11.859 16.25 1 96.12 197 ARG B C 1
ATOM 4476 O O . ARG B 1 197 ? 4.086 11.164 15.258 1 96.12 197 ARG B O 1
ATOM 4483 N N . PRO B 1 198 ? 4.859 12.141 17.094 1 95.69 198 PRO B N 1
ATOM 4484 C CA . PRO B 1 198 ? 4.773 12.859 18.375 1 95.69 198 PRO B CA 1
ATOM 4485 C C . PRO B 1 198 ? 5.285 14.297 18.281 1 95.69 198 PRO B C 1
ATOM 4487 O O . PRO B 1 198 ? 5.914 14.789 19.219 1 95.69 198 PRO B O 1
ATOM 4490 N N . LEU B 1 199 ? 5.062 14.93 17.156 1 95.38 199 LEU B N 1
ATOM 4491 C CA . LEU B 1 199 ? 5.609 16.266 16.953 1 95.38 199 LEU B CA 1
ATOM 4492 C C . LEU B 1 199 ? 4.723 17.312 17.609 1 95.38 199 LEU B C 1
ATOM 4494 O O . LEU B 1 199 ? 4.016 18.047 16.922 1 95.38 199 LEU B O 1
ATOM 4498 N N . PHE B 1 200 ? 4.793 17.453 18.938 1 93.44 200 PHE B N 1
ATOM 4499 C CA . PHE B 1 200 ? 4.199 18.531 19.719 1 93.44 200 PHE B CA 1
ATOM 4500 C C . PHE B 1 200 ? 5.238 19.578 20.062 1 93.44 200 PHE B C 1
ATOM 4502 O O . PHE B 1 200 ? 6.363 19.25 20.453 1 93.44 200 PHE B O 1
ATOM 4509 N N . HIS B 1 201 ? 4.93 20.812 19.891 1 87.81 201 HIS B N 1
ATOM 4510 C CA . HIS B 1 201 ? 5.922 21.875 19.969 1 87.81 201 HIS B CA 1
ATOM 4511 C C . HIS B 1 201 ? 6.426 22.047 21.406 1 87.81 201 HIS B C 1
ATOM 4513 O O . HIS B 1 201 ? 7.516 22.594 21.625 1 87.81 201 HIS B O 1
ATOM 4519 N N . ASP B 1 202 ? 5.613 21.578 22.375 1 76.56 202 ASP B N 1
ATOM 4520 C CA . ASP B 1 202 ? 6.031 21.641 23.766 1 76.56 202 ASP B CA 1
ATOM 4521 C C . ASP B 1 202 ? 6.629 20.312 24.234 1 76.56 202 ASP B C 1
ATOM 4523 O O . ASP B 1 202 ? 6.859 20.109 25.422 1 76.56 202 ASP B O 1
ATOM 4527 N N . LEU B 1 203 ? 6.848 19.328 23.453 1 70 203 LEU B N 1
ATOM 4528 C CA . LEU B 1 203 ? 7.258 17.969 23.766 1 70 203 LEU B CA 1
ATOM 4529 C C . LEU B 1 203 ? 8.531 17.969 24.609 1 70 203 LEU B C 1
ATOM 4531 O O . LEU B 1 203 ? 8.688 17.141 25.5 1 70 203 LEU B O 1
ATOM 4535 N N . HIS B 1 204 ? 9.406 18.859 24.453 1 59.75 204 HIS B N 1
ATOM 4536 C CA . HIS B 1 204 ? 10.672 18.797 25.172 1 59.75 204 HIS B CA 1
ATOM 4537 C C . HIS B 1 204 ? 10.75 19.891 26.219 1 59.75 204 HIS B C 1
ATOM 4539 O O . HIS B 1 204 ? 11.797 20.094 26.844 1 59.75 204 HIS B O 1
ATOM 4545 N N . ASP B 1 205 ? 9.648 20.516 26.344 1 58.84 205 ASP B N 1
ATOM 4546 C CA . ASP B 1 205 ? 9.609 21.547 27.375 1 58.84 205 ASP B CA 1
ATOM 4547 C C . ASP B 1 205 ? 9.031 20.984 28.672 1 58.84 205 ASP B C 1
ATOM 4549 O O . ASP B 1 205 ? 8.531 19.859 28.703 1 58.84 205 ASP B O 1
ATOM 4553 N N . ASP B 1 206 ? 9.477 21.656 29.891 1 49.38 206 ASP B N 1
ATOM 4554 C CA . ASP B 1 206 ? 8.961 21.328 31.219 1 49.38 206 ASP B CA 1
ATOM 4555 C C . ASP B 1 206 ? 7.457 21.094 31.188 1 49.38 206 ASP B C 1
ATOM 4557 O O . ASP B 1 206 ? 6.879 20.594 32.156 1 49.38 206 ASP B O 1
ATOM 4561 N N . ALA B 1 207 ? 6.84 21.469 30.188 1 51.88 207 ALA B N 1
ATOM 4562 C CA . ALA B 1 207 ? 5.387 21.406 30.047 1 51.88 207 ALA B CA 1
ATOM 4563 C C . ALA B 1 207 ? 4.961 20.125 29.344 1 51.88 207 ALA B C 1
ATOM 4565 O O . ALA B 1 207 ? 3.924 20.094 28.672 1 51.88 207 ALA B O 1
ATOM 4566 N N . ALA B 1 208 ? 5.832 19.141 29.312 1 54.66 208 ALA B N 1
ATOM 4567 C CA . ALA B 1 208 ? 5.559 17.812 28.734 1 54.66 208 ALA B CA 1
ATOM 4568 C C . ALA B 1 208 ? 4.223 17.266 29.234 1 54.66 208 ALA B C 1
ATOM 4570 O O . ALA B 1 208 ? 3.555 16.516 28.516 1 54.66 208 ALA B O 1
ATOM 4571 N N . ALA B 1 209 ? 3.787 17.766 30.344 1 54.94 209 ALA B N 1
ATOM 4572 C CA . ALA B 1 209 ? 2.502 17.406 30.938 1 54.94 209 ALA B CA 1
ATOM 4573 C C . ALA B 1 209 ? 1.344 17.844 30.047 1 54.94 209 ALA B C 1
ATOM 4575 O O . ALA B 1 209 ? 0.236 17.312 30.156 1 54.94 209 ALA B O 1
ATOM 4576 N N . ALA B 1 210 ? 1.685 18.578 29 1 73.5 210 ALA B N 1
ATOM 4577 C CA . ALA B 1 210 ? 0.568 19.156 28.25 1 73.5 210 ALA B CA 1
ATOM 4578 C C . ALA B 1 210 ? 0.34 18.391 26.953 1 73.5 210 ALA B C 1
ATOM 4580 O O . ALA B 1 210 ? -0.68 18.578 26.281 1 73.5 210 ALA B O 1
ATOM 4581 N N . VAL B 1 211 ? 1.195 17.375 26.672 1 87.44 211 VAL B N 1
ATOM 4582 C CA . VAL B 1 211 ? 1.022 16.609 25.438 1 87.44 211 VAL B CA 1
ATOM 4583 C C . VAL B 1 211 ? -0.117 15.602 25.609 1 87.44 211 VAL B C 1
ATOM 4585 O O . VAL B 1 211 ? -0.117 14.812 26.562 1 87.44 211 VAL B O 1
ATOM 4588 N N . PRO B 1 212 ? -1.135 15.742 24.766 1 93.31 212 PRO B N 1
ATOM 4589 C CA . PRO B 1 212 ? -2.221 14.773 24.891 1 93.31 212 PRO B CA 1
ATOM 4590 C C . PRO B 1 212 ? -1.771 13.344 24.578 1 93.31 212 PRO B C 1
ATOM 4592 O O . PRO B 1 212 ? -0.862 13.141 23.766 1 93.31 212 PRO B O 1
ATOM 4595 N N . PRO B 1 213 ? -2.361 12.352 25.266 1 94.75 213 PRO B N 1
ATOM 4596 C CA . PRO B 1 213 ? -2.027 10.961 24.969 1 94.75 213 PRO B CA 1
ATOM 4597 C C . PRO B 1 213 ? -2.572 10.508 23.609 1 94.75 213 PRO B C 1
ATOM 4599 O O . PRO B 1 213 ? -3.455 11.164 23.047 1 94.75 213 PRO B O 1
ATOM 4602 N N . SER B 1 214 ? -1.924 9.438 23.094 1 97.44 214 SER B N 1
ATOM 4603 C CA . SER B 1 214 ? -2.58 8.75 21.984 1 97.44 214 SER B CA 1
ATOM 4604 C C . SER B 1 214 ? -3.982 8.289 22.375 1 97.44 214 SER B C 1
ATOM 4606 O O . SER B 1 214 ? -4.266 8.078 23.562 1 97.44 214 SER B O 1
ATOM 4608 N N . ILE B 1 215 ? -4.84 8.117 21.391 1 98.5 215 ILE B N 1
ATOM 4609 C CA . ILE B 1 215 ? -6.203 7.648 21.625 1 98.5 215 ILE B CA 1
ATOM 4610 C C . ILE B 1 215 ? -6.168 6.289 22.328 1 98.5 215 ILE B C 1
ATOM 4612 O O . ILE B 1 215 ? -7.082 5.941 23.078 1 98.5 215 ILE B O 1
ATOM 4616 N N . THR B 1 216 ? -5.086 5.484 22.109 1 98.38 216 THR B N 1
ATOM 4617 C CA . THR B 1 216 ? -4.957 4.141 22.656 1 98.38 216 THR B CA 1
ATOM 4618 C C . THR B 1 216 ? -4.684 4.199 24.156 1 98.38 216 THR B C 1
ATOM 4620 O O . THR B 1 216 ? -4.789 3.186 24.859 1 98.38 216 THR B O 1
ATOM 4623 N N . GLY B 1 217 ? -4.359 5.359 24.703 1 97.25 217 GLY B N 1
ATOM 4624 C CA . GLY B 1 217 ? -3.977 5.492 26.094 1 97.25 217 GLY B CA 1
ATOM 4625 C C . GLY B 1 217 ? -5.109 5.973 26.984 1 97.25 217 GLY B C 1
ATOM 4626 O O . GLY B 1 217 ? -4.883 6.379 28.125 1 97.25 217 GLY B O 1
ATOM 4627 N N . LEU B 1 218 ? -6.355 5.93 26.531 1 97.56 218 LEU B N 1
ATOM 4628 C CA . LEU B 1 218 ? -7.453 6.551 27.25 1 97.56 218 LEU B CA 1
ATOM 4629 C C . LEU B 1 218 ? -8.398 5.492 27.812 1 97.56 218 LEU B C 1
ATOM 4631 O O . LEU B 1 218 ? -9.539 5.801 28.172 1 97.56 218 LEU B O 1
ATOM 4635 N N . GLY B 1 219 ? -7.984 4.242 27.797 1 96.56 219 GLY B N 1
ATOM 4636 C CA . GLY B 1 219 ? -8.695 3.18 28.484 1 96.56 219 GLY B CA 1
ATOM 4637 C C . GLY B 1 219 ? -9.938 2.707 27.75 1 96.56 219 GLY B C 1
ATOM 4638 O O . GLY B 1 219 ? -10.898 2.254 28.375 1 96.56 219 GLY B O 1
ATOM 4639 N N . TYR B 1 220 ? -10.047 2.912 26.484 1 97.88 220 TYR B N 1
ATOM 4640 C CA . TYR B 1 220 ? -11.109 2.4 25.625 1 97.88 220 TYR B CA 1
ATOM 4641 C C . TYR B 1 220 ? -10.547 1.455 24.578 1 97.88 220 TYR B C 1
ATOM 4643 O O . TYR B 1 220 ? -9.625 1.813 23.844 1 97.88 220 TYR B O 1
ATOM 4651 N N . ASP B 1 221 ? -11.07 0.243 24.453 1 97.31 221 ASP B N 1
ATOM 4652 C CA . ASP B 1 221 ? -10.461 -0.804 23.641 1 97.31 221 ASP B CA 1
ATOM 4653 C C . ASP B 1 221 ? -10.852 -0.645 22.172 1 97.31 221 ASP B C 1
ATOM 4655 O O . ASP B 1 221 ? -10.125 -1.104 21.281 1 97.31 221 ASP B O 1
ATOM 4659 N N . ASN B 1 222 ? -11.977 0.015 21.938 1 98.31 222 ASN B N 1
ATOM 4660 C CA . ASN B 1 222 ? -12.469 0.126 20.562 1 98.31 222 ASN B CA 1
ATOM 4661 C C . ASN B 1 222 ? -11.922 1.374 19.875 1 98.31 222 ASN B C 1
ATOM 4663 O O . ASN B 1 222 ? -12.688 2.18 19.344 1 98.31 222 ASN B O 1
ATOM 4667 N N . VAL B 1 223 ? -10.57 1.473 19.891 1 98.75 223 VAL B N 1
ATOM 4668 C CA . VAL B 1 223 ? -9.883 2.602 19.266 1 98.75 223 VAL B CA 1
ATOM 4669 C C . VAL B 1 223 ? -8.789 2.09 18.328 1 98.75 223 VAL B C 1
ATOM 4671 O O . VAL B 1 223 ? -8.242 1.004 18.547 1 98.75 223 VAL B O 1
ATOM 4674 N N . ILE B 1 224 ? -8.547 2.803 17.312 1 98.81 224 ILE B N 1
ATOM 4675 C CA . ILE B 1 224 ? -7.477 2.568 16.359 1 98.81 224 ILE B CA 1
ATOM 4676 C C . ILE B 1 224 ? -6.66 3.846 16.172 1 98.81 224 ILE B C 1
ATOM 4678 O O . ILE B 1 224 ? -7.219 4.906 15.891 1 98.81 224 ILE B O 1
ATOM 4682 N N . ALA B 1 225 ? -5.395 3.738 16.422 1 98.88 225 ALA B N 1
ATOM 4683 C CA . ALA B 1 225 ? -4.469 4.828 16.109 1 98.88 225 ALA B CA 1
ATOM 4684 C C . ALA B 1 225 ? -3.598 4.488 14.906 1 98.88 225 ALA B C 1
ATOM 4686 O O . ALA B 1 225 ? -3.092 3.369 14.797 1 98.88 225 ALA B O 1
ATOM 4687 N N . THR B 1 226 ? -3.48 5.434 13.992 1 98.88 226 THR B N 1
ATOM 4688 C CA . THR B 1 226 ? -2.58 5.242 12.859 1 98.88 226 THR B CA 1
ATOM 4689 C C . THR B 1 226 ? -1.435 6.25 12.906 1 98.88 226 THR B C 1
ATOM 4691 O O . THR B 1 226 ? -1.582 7.344 13.461 1 98.88 226 THR B O 1
ATOM 4694 N N . GLY B 1 227 ? -0.284 5.879 12.422 1 98.69 227 GLY B N 1
ATOM 4695 C CA . GLY B 1 227 ? 0.911 6.707 12.367 1 98.69 227 GLY B CA 1
ATOM 4696 C C . GLY B 1 227 ? 1.835 6.34 11.219 1 98.69 227 GLY B C 1
ATOM 4697 O O . GLY B 1 227 ? 1.542 5.426 10.445 1 98.69 227 GLY B O 1
ATOM 4698 N N . SER B 1 228 ? 2.932 7.094 11.078 1 98.5 228 SER B N 1
ATOM 4699 C CA . SER B 1 228 ? 3.869 6.812 10 1 98.5 228 SER B CA 1
ATOM 4700 C C . SER B 1 228 ? 5.23 7.445 10.266 1 98.5 228 SER B C 1
ATOM 4702 O O . SER B 1 228 ? 5.379 8.234 11.203 1 98.5 228 SER B O 1
ATOM 4704 N N . MET B 1 229 ? 6.16 7.109 9.43 1 98.69 229 MET B N 1
ATOM 4705 C CA . MET B 1 229 ? 7.516 7.648 9.477 1 98.69 229 MET B CA 1
ATOM 4706 C C . MET B 1 229 ? 7.605 8.961 8.703 1 98.69 229 MET B C 1
ATOM 4708 O O . MET B 1 229 ? 8.625 9.648 8.766 1 98.69 229 MET B O 1
ATOM 4712 N N . SER B 1 230 ? 6.602 9.391 8.062 1 98.5 230 SER B N 1
ATOM 4713 C CA . SER B 1 230 ? 6.711 10.367 6.984 1 98.5 230 SER B CA 1
ATOM 4714 C C . SER B 1 230 ? 6.836 11.789 7.531 1 98.5 230 SER B C 1
ATOM 4716 O O . SER B 1 230 ? 7.602 12.594 7.004 1 98.5 230 SER B O 1
ATOM 4718 N N . LYS B 1 231 ? 6.043 12.062 8.594 1 98.44 231 LYS B N 1
ATOM 4719 C CA . LYS B 1 231 ? 5.844 13.461 8.969 1 98.44 231 LYS B CA 1
ATOM 4720 C C . LYS B 1 231 ? 6.789 13.867 10.102 1 98.44 231 LYS B C 1
ATOM 4722 O O . LYS B 1 231 ? 7.879 14.383 9.844 1 98.44 231 LYS B O 1
ATOM 4727 N N . ALA B 1 232 ? 6.504 13.391 11.281 1 97.69 232 ALA B N 1
ATOM 4728 C CA . ALA B 1 232 ? 7.277 13.766 12.461 1 97.69 232 ALA B CA 1
ATOM 4729 C C . ALA B 1 232 ? 8.703 13.227 12.383 1 97.69 232 ALA B C 1
ATOM 4731 O O . ALA B 1 232 ? 9.633 13.82 12.938 1 97.69 232 ALA B O 1
ATOM 4732 N N . TYR B 1 233 ? 8.906 12.117 11.633 1 98.5 233 TYR B N 1
ATOM 4733 C CA . TYR B 1 233 ? 10.195 11.438 11.625 1 98.5 233 TYR B CA 1
ATOM 4734 C C . TYR B 1 233 ? 10.969 11.742 10.352 1 98.5 233 TYR B C 1
ATOM 4736 O O . TYR B 1 233 ? 12.094 11.281 10.172 1 98.5 233 TYR B O 1
ATOM 4744 N N . ALA B 1 234 ? 10.406 12.469 9.43 1 98.69 234 ALA B N 1
ATOM 4745 C CA . ALA B 1 234 ? 11.109 13.047 8.289 1 98.69 234 ALA B CA 1
ATOM 4746 C C . ALA B 1 234 ? 11.578 11.961 7.32 1 98.69 234 ALA B C 1
ATOM 4748 O O . ALA B 1 234 ? 12.602 12.117 6.656 1 98.69 234 ALA B O 1
ATOM 4749 N N . LEU B 1 235 ? 10.891 10.828 7.301 1 98.69 235 LEU B N 1
ATOM 4750 C CA . LEU B 1 235 ? 11.312 9.711 6.465 1 98.69 235 LEU B CA 1
ATOM 4751 C C . LEU B 1 235 ? 10.188 9.266 5.539 1 98.69 235 LEU B C 1
ATOM 4753 O O . LEU B 1 235 ? 9.852 8.078 5.488 1 98.69 235 LEU B O 1
ATOM 4757 N N . ALA B 1 236 ? 9.641 10.219 4.777 1 98.12 236 ALA B N 1
ATOM 4758 C CA . ALA B 1 236 ? 8.547 9.922 3.854 1 98.12 236 ALA B CA 1
ATOM 4759 C C . ALA B 1 236 ? 9 8.938 2.777 1 98.12 236 ALA B C 1
ATOM 4761 O O . ALA B 1 236 ? 8.188 8.172 2.248 1 98.12 236 ALA B O 1
ATOM 4762 N N . GLY B 1 237 ? 10.312 8.93 2.533 1 98.25 237 GLY B N 1
ATOM 4763 C CA . GLY B 1 237 ? 10.844 8.141 1.432 1 98.25 237 GLY B CA 1
ATOM 4764 C C . GLY B 1 237 ? 10.797 6.648 1.688 1 98.25 237 GLY B C 1
ATOM 4765 O O . GLY B 1 237 ? 10.969 5.852 0.765 1 98.25 237 GLY B O 1
ATOM 4766 N N . ILE B 1 238 ? 10.664 6.414 3.051 1 97.38 238 ILE B N 1
ATOM 4767 C CA . ILE B 1 238 ? 10.352 5.02 3.348 1 97.38 238 ILE B CA 1
ATOM 4768 C C . ILE B 1 238 ? 8.852 4.871 3.617 1 97.38 238 ILE B C 1
ATOM 4770 O O . ILE B 1 238 ? 8.203 5.812 4.082 1 97.38 238 ILE B O 1
ATOM 4774 N N . ARG B 1 239 ? 8.117 4.301 3.051 1 97.75 239 ARG B N 1
ATOM 4775 C CA . ARG B 1 239 ? 6.672 4.07 3.035 1 97.75 239 ARG B CA 1
ATOM 4776 C C . ARG B 1 239 ? 6.266 3.086 4.125 1 97.75 239 ARG B C 1
ATOM 4778 O O . ARG B 1 239 ? 5.641 2.062 3.842 1 97.75 239 ARG B O 1
ATOM 4785 N N . ILE B 1 240 ? 6.594 3.545 5.422 1 98.75 240 ILE B N 1
ATOM 4786 C CA . ILE B 1 240 ? 6.199 2.736 6.57 1 98.75 240 ILE B CA 1
ATOM 4787 C C . ILE B 1 240 ? 5.18 3.5 7.41 1 98.75 240 ILE B C 1
ATOM 4789 O O . ILE B 1 240 ? 5.375 4.676 7.719 1 98.75 240 ILE B O 1
ATOM 4793 N N . GLY B 1 241 ? 4.121 2.939 7.734 1 98.69 241 GLY B N 1
ATOM 4794 C CA . GLY B 1 241 ? 3.121 3.344 8.711 1 98.69 241 GLY B CA 1
ATOM 4795 C C . GLY B 1 241 ? 2.635 2.199 9.578 1 98.69 241 GLY B C 1
ATOM 4796 O O . GLY B 1 241 ? 3.209 1.108 9.555 1 98.69 241 GLY B O 1
ATOM 4797 N N . TRP B 1 242 ? 1.628 2.477 10.406 1 98.88 242 TRP B N 1
ATOM 4798 C CA . TRP B 1 242 ? 1.176 1.397 11.273 1 98.88 242 TRP B CA 1
ATOM 4799 C C . TRP B 1 242 ? -0.246 1.652 11.766 1 98.88 242 TRP B C 1
ATOM 4801 O O . TRP B 1 242 ? -0.745 2.777 11.688 1 98.88 242 TRP B O 1
ATOM 4811 N N . ILE B 1 243 ? -0.858 0.612 12.164 1 98.88 243 ILE B N 1
ATOM 4812 C CA . ILE B 1 243 ? -2.109 0.573 12.914 1 98.88 243 ILE B CA 1
ATOM 4813 C C . ILE B 1 243 ? -1.851 0.043 14.32 1 98.88 243 ILE B C 1
ATOM 4815 O O . ILE B 1 243 ? -1.229 -1.009 14.492 1 98.88 243 ILE B O 1
ATOM 4819 N N . ALA B 1 244 ? -2.221 0.767 15.289 1 98.88 244 ALA B N 1
ATOM 4820 C CA . ALA B 1 244 ? -2.119 0.333 16.688 1 98.88 244 ALA B CA 1
ATOM 4821 C C . ALA B 1 244 ? -3.492 0.289 17.344 1 98.88 244 ALA B C 1
ATOM 4823 O O . ALA B 1 244 ? -4.301 1.203 17.172 1 98.88 244 ALA B O 1
ATOM 4824 N N . SER B 1 245 ? -3.822 -0.752 18.062 1 98.75 245 SER B N 1
ATOM 4825 C CA . SER B 1 245 ? -5.078 -0.908 18.781 1 98.75 245 SER B CA 1
ATOM 4826 C C . SER B 1 245 ? -4.922 -1.859 19.969 1 98.75 245 SER B C 1
ATOM 4828 O O . SER B 1 245 ? -4.215 -2.863 19.875 1 98.75 245 SER B O 1
ATOM 4830 N N . PRO B 1 246 ? -5.559 -1.549 21.094 1 98.12 246 PRO B N 1
ATOM 4831 C CA . PRO B 1 246 ? -5.527 -2.492 22.219 1 98.12 246 PRO B CA 1
ATOM 4832 C C . PRO B 1 246 ? -6.41 -3.717 21.984 1 98.12 246 PRO B C 1
ATOM 4834 O O . PRO B 1 246 ? -6.289 -4.715 22.688 1 98.12 246 PRO B O 1
ATOM 4837 N N . ARG B 1 247 ? -7.305 -3.676 21.078 1 97.5 247 ARG B N 1
ATOM 4838 C CA . ARG B 1 247 ? -8.289 -4.734 20.859 1 97.5 247 ARG B CA 1
ATOM 4839 C C . ARG B 1 247 ? -7.766 -5.773 19.875 1 97.5 247 ARG B C 1
ATOM 4841 O O . ARG B 1 247 ? -7.852 -5.578 18.656 1 97.5 247 ARG B O 1
ATOM 4848 N N . ALA B 1 248 ? -7.402 -6.914 20.344 1 96.31 248 ALA B N 1
ATOM 4849 C CA . ALA B 1 248 ? -6.809 -7.977 19.547 1 96.31 248 ALA B CA 1
ATOM 4850 C C . ALA B 1 248 ? -7.754 -8.414 18.422 1 96.31 248 ALA B C 1
ATOM 4852 O O . ALA B 1 248 ? -7.316 -8.695 17.312 1 96.31 248 ALA B O 1
ATOM 4853 N N . ALA B 1 249 ? -9 -8.531 18.734 1 96.44 249 ALA B N 1
ATOM 4854 C CA . ALA B 1 249 ? -9.977 -8.984 17.766 1 96.44 249 ALA B CA 1
ATOM 4855 C C . ALA B 1 249 ? -10.07 -8.016 16.578 1 96.44 249 ALA B C 1
ATOM 4857 O O . ALA B 1 249 ? -10.266 -8.438 15.438 1 96.44 249 ALA B O 1
ATOM 4858 N N . LEU B 1 250 ? -9.977 -6.758 16.891 1 96.5 250 LEU B N 1
ATOM 4859 C CA . LEU B 1 250 ? -9.992 -5.738 15.844 1 96.5 250 LEU B CA 1
ATOM 4860 C C . LEU B 1 250 ? -8.758 -5.855 14.953 1 96.5 250 LEU B C 1
ATOM 4862 O O . LEU B 1 250 ? -8.859 -5.793 13.727 1 96.5 250 LEU B O 1
ATOM 4866 N N . LEU B 1 251 ? -7.617 -6.078 15.531 1 97.25 251 LEU B N 1
ATOM 4867 C CA . LEU B 1 251 ? -6.375 -6.223 14.773 1 97.25 251 LEU B CA 1
ATOM 4868 C C . LEU B 1 251 ? -6.406 -7.48 13.914 1 97.25 251 LEU B C 1
ATOM 4870 O O . LEU B 1 251 ? -5.875 -7.488 12.805 1 97.25 251 LEU B O 1
ATOM 4874 N N . ALA B 1 252 ? -7.02 -8.516 14.445 1 95.69 252 ALA B N 1
ATOM 4875 C CA . ALA B 1 252 ? -7.137 -9.75 13.68 1 95.69 252 ALA B CA 1
ATOM 4876 C C . ALA B 1 252 ? -7.973 -9.539 12.422 1 95.69 252 ALA B C 1
ATOM 4878 O O . ALA B 1 252 ? -7.648 -10.062 11.352 1 95.69 252 ALA B O 1
ATOM 4879 N N . ARG B 1 253 ? -9.039 -8.812 12.555 1 96 253 ARG B N 1
ATOM 4880 C CA . ARG B 1 253 ? -9.875 -8.492 11.406 1 96 253 ARG B CA 1
ATOM 4881 C C . ARG B 1 253 ? -9.102 -7.668 10.383 1 96 253 ARG B C 1
ATOM 4883 O O . ARG B 1 253 ? -9.219 -7.898 9.172 1 96 253 ARG B O 1
ATOM 4890 N N . LEU B 1 254 ? -8.359 -6.711 10.875 1 97.25 254 LEU B N 1
ATOM 4891 C CA . LEU B 1 254 ? -7.551 -5.871 9.992 1 97.25 254 LEU B CA 1
ATOM 4892 C C . LEU B 1 254 ? -6.477 -6.695 9.297 1 97.25 254 LEU B C 1
ATOM 4894 O O . LEU B 1 254 ? -6.227 -6.516 8.102 1 97.25 254 LEU B O 1
ATOM 4898 N N . ALA B 1 255 ? -5.84 -7.57 10.031 1 96.31 255 ALA B N 1
ATOM 4899 C CA . ALA B 1 255 ? -4.816 -8.438 9.469 1 96.31 255 ALA B CA 1
ATOM 4900 C C . ALA B 1 255 ? -5.398 -9.336 8.375 1 96.31 255 ALA B C 1
ATOM 4902 O O . ALA B 1 255 ? -4.758 -9.562 7.34 1 96.31 255 ALA B O 1
ATOM 4903 N N . SER B 1 256 ? -6.574 -9.844 8.609 1 95.38 256 SER B N 1
ATOM 4904 C CA . SER B 1 256 ? -7.242 -10.688 7.613 1 95.38 256 SER B CA 1
ATOM 4905 C C . SER B 1 256 ? -7.551 -9.898 6.344 1 95.38 256 SER B C 1
ATOM 4907 O O . SER B 1 256 ? -7.281 -10.367 5.238 1 95.38 256 SER B O 1
ATOM 4909 N N . ALA B 1 257 ? -8.086 -8.711 6.473 1 96.31 257 ALA B N 1
ATOM 4910 C CA . ALA B 1 257 ? -8.414 -7.867 5.328 1 96.31 257 ALA B CA 1
ATOM 4911 C C . ALA B 1 257 ? -7.145 -7.438 4.59 1 96.31 257 ALA B C 1
ATOM 4913 O O . ALA B 1 257 ? -7.16 -7.277 3.365 1 96.31 257 ALA B O 1
ATOM 4914 N N . ARG B 1 258 ? -6.121 -7.316 5.34 1 96.5 258 ARG B N 1
ATOM 4915 C CA . ARG B 1 258 ? -4.832 -6.867 4.824 1 96.5 258 ARG B CA 1
ATOM 4916 C C . ARG B 1 258 ? -4.32 -7.805 3.736 1 96.5 258 ARG B C 1
ATOM 4918 O O . ARG B 1 258 ? -3.621 -7.371 2.816 1 96.5 258 ARG B O 1
ATOM 4925 N N . ASP B 1 259 ? -4.707 -9.039 3.76 1 95.69 259 ASP B N 1
ATOM 4926 C CA . ASP B 1 259 ? -4.305 -10.023 2.76 1 95.69 259 ASP B CA 1
ATOM 4927 C C . ASP B 1 259 ? -4.715 -9.578 1.357 1 95.69 259 ASP B C 1
ATOM 4929 O O . ASP B 1 259 ? -4.086 -9.969 0.37 1 95.69 259 ASP B O 1
ATOM 4933 N N . TYR B 1 260 ? -5.695 -8.695 1.26 1 96.38 260 TYR B N 1
ATOM 4934 C CA . TYR B 1 260 ? -6.23 -8.273 -0.029 1 96.38 260 TYR B CA 1
ATOM 4935 C C . TYR B 1 260 ? -5.52 -7.02 -0.529 1 96.38 260 TYR B C 1
ATOM 4937 O O . TYR B 1 260 ? -5.691 -6.621 -1.684 1 96.38 260 TYR B O 1
ATOM 4945 N N . THR B 1 261 ? -4.617 -6.355 0.293 1 95.88 261 THR B N 1
ATOM 4946 C CA . THR B 1 261 ? -4.121 -5.043 -0.099 1 95.88 261 THR B CA 1
ATOM 4947 C C . THR B 1 261 ? -2.598 -4.984 0.001 1 95.88 261 THR B C 1
ATOM 4949 O O . THR B 1 261 ? -1.957 -4.172 -0.666 1 95.88 261 THR B O 1
ATOM 4952 N N . THR B 1 262 ? -1.862 -5.754 0.771 1 90.62 262 THR B N 1
ATOM 4953 C CA . THR B 1 262 ? -0.473 -5.445 1.095 1 90.62 262 THR B CA 1
ATOM 4954 C C . THR B 1 262 ? 0.352 -6.727 1.196 1 90.62 262 THR B C 1
ATOM 4956 O O . THR B 1 262 ? 1.486 -6.777 0.717 1 90.62 262 THR B O 1
ATOM 4959 N N . ILE B 1 263 ? 0.114 -7.855 1.556 1 90.75 263 ILE B N 1
ATOM 4960 C CA . ILE B 1 263 ? 0.798 -9.07 1.988 1 90.75 263 ILE B CA 1
ATOM 4961 C C . ILE B 1 263 ? 1.811 -8.734 3.08 1 90.75 263 ILE B C 1
ATOM 4963 O O . ILE B 1 263 ? 1.569 -8.992 4.262 1 90.75 263 ILE B O 1
ATOM 4967 N N . SER B 1 264 ? 2.879 -7.988 2.754 1 95.38 264 SER B N 1
ATOM 4968 C CA . SER B 1 264 ? 3.904 -7.508 3.676 1 95.38 264 SER B CA 1
ATOM 4969 C C . SER B 1 264 ? 4.445 -6.152 3.242 1 95.38 264 SER B C 1
ATOM 4971 O O . SER B 1 264 ? 4.078 -5.641 2.184 1 95.38 264 SER B O 1
ATOM 4973 N N . VAL B 1 265 ? 5.211 -5.543 4.109 1 97.75 265 VAL B N 1
ATOM 4974 C CA . VAL B 1 265 ? 5.91 -4.316 3.742 1 97.75 265 VAL B CA 1
ATOM 4975 C C . VAL B 1 265 ? 7.344 -4.641 3.328 1 97.75 265 VAL B C 1
ATOM 4977 O O . VAL B 1 265 ? 7.809 -5.77 3.508 1 97.75 265 VAL B O 1
ATOM 4980 N N . SER B 1 266 ? 8.016 -3.629 2.729 1 98.25 266 SER B N 1
ATOM 4981 C CA . SER B 1 266 ? 9.391 -3.785 2.275 1 98.25 266 SER B CA 1
ATOM 4982 C C . SER B 1 266 ? 10.32 -4.156 3.43 1 98.25 266 SER B C 1
ATOM 4984 O O . SER B 1 266 ? 10.273 -3.533 4.496 1 98.25 266 SER B O 1
ATOM 4986 N N . GLN B 1 267 ? 11.164 -5.207 3.205 1 98.44 267 GLN B N 1
ATOM 4987 C CA . GLN B 1 267 ? 12.164 -5.562 4.207 1 98.44 267 GLN B CA 1
ATOM 4988 C C . GLN B 1 267 ? 13.148 -4.418 4.43 1 98.44 267 GLN B C 1
ATOM 4990 O O . GLN B 1 267 ? 13.609 -4.199 5.551 1 98.44 267 GLN B O 1
ATOM 4995 N N . LEU B 1 268 ? 13.484 -3.682 3.354 1 98.56 268 LEU B N 1
ATOM 4996 C CA . LEU B 1 268 ? 14.43 -2.572 3.461 1 98.56 268 LEU B CA 1
ATOM 4997 C C . LEU B 1 268 ? 13.836 -1.433 4.281 1 98.56 268 LEU B C 1
ATOM 4999 O O . LEU B 1 268 ? 14.5 -0.891 5.168 1 98.56 268 LEU B O 1
ATOM 5003 N N . ASP B 1 269 ? 12.602 -1.102 3.936 1 98.69 269 ASP B N 1
ATOM 5004 C CA . ASP B 1 269 ? 11.938 -0.02 4.652 1 98.69 269 ASP B CA 1
ATOM 5005 C C . ASP B 1 269 ? 11.727 -0.381 6.121 1 98.69 269 ASP B C 1
ATOM 5007 O O . ASP B 1 269 ? 11.859 0.473 7 1 98.69 269 ASP B O 1
ATOM 5011 N N . ASP B 1 270 ? 11.352 -1.646 6.367 1 98.81 270 ASP B N 1
ATOM 5012 C CA . ASP B 1 270 ? 11.195 -2.139 7.73 1 98.81 270 ASP B CA 1
ATOM 5013 C C . ASP B 1 270 ? 12.484 -1.974 8.531 1 98.81 270 ASP B C 1
ATOM 5015 O O . ASP B 1 270 ? 12.461 -1.472 9.656 1 98.81 270 ASP B O 1
ATOM 5019 N N . GLN B 1 271 ? 13.633 -2.295 7.957 1 98.5 271 GLN B N 1
ATOM 5020 C CA . GLN B 1 271 ? 14.93 -2.174 8.609 1 98.5 271 GLN B CA 1
ATOM 5021 C C . GLN B 1 271 ? 15.242 -0.721 8.961 1 98.5 271 GLN B C 1
ATOM 5023 O O . GLN B 1 271 ? 15.664 -0.421 10.078 1 98.5 271 GLN B O 1
ATOM 5028 N N . VAL B 1 272 ? 15 0.145 7.996 1 98.62 272 VAL B N 1
ATOM 5029 C CA . VAL B 1 272 ? 15.312 1.556 8.203 1 98.62 272 VAL B CA 1
ATOM 5030 C C . VAL B 1 272 ? 14.406 2.137 9.281 1 98.62 272 VAL B C 1
ATOM 5032 O O . VAL B 1 272 ? 14.867 2.881 10.148 1 98.62 272 VAL B O 1
ATOM 5035 N N . ALA B 1 273 ? 13.133 1.796 9.234 1 98.88 273 ALA B N 1
ATOM 5036 C CA . ALA B 1 273 ? 12.18 2.297 10.227 1 98.88 273 ALA B CA 1
ATOM 5037 C C . ALA B 1 273 ? 12.531 1.783 11.617 1 98.88 273 ALA B C 1
ATOM 5039 O O . ALA B 1 273 ? 12.477 2.537 12.594 1 98.88 273 ALA B O 1
ATOM 5040 N N . ALA B 1 274 ? 12.844 0.47 11.711 1 98.5 274 ALA B N 1
ATOM 5041 C CA . ALA B 1 274 ? 13.227 -0.101 12.992 1 98.5 274 ALA B CA 1
ATOM 5042 C C . ALA B 1 274 ? 14.445 0.619 13.57 1 98.5 274 ALA B C 1
ATOM 5044 O O . ALA B 1 274 ? 14.484 0.93 14.766 1 98.5 274 ALA B O 1
ATOM 5045 N N . TYR B 1 275 ? 15.406 0.878 12.727 1 97.56 275 TYR B N 1
ATOM 5046 C CA . TYR B 1 275 ? 16.609 1.604 13.133 1 97.56 275 TYR B CA 1
ATOM 5047 C C . TYR B 1 275 ? 16.25 3.006 13.617 1 97.56 275 TYR B C 1
ATOM 5049 O O . TYR B 1 275 ? 16.688 3.428 14.688 1 97.56 275 TYR B O 1
ATOM 5057 N N . ALA B 1 276 ? 15.438 3.727 12.852 1 98.25 276 ALA B N 1
ATOM 5058 C CA . ALA B 1 276 ? 15.094 5.117 13.133 1 98.25 276 ALA B CA 1
ATOM 5059 C C . ALA B 1 276 ? 14.32 5.238 14.445 1 98.25 276 ALA B C 1
ATOM 5061 O O . ALA B 1 276 ? 14.438 6.238 15.156 1 98.25 276 ALA B O 1
ATOM 5062 N N . LEU B 1 277 ? 13.547 4.207 14.758 1 98.38 277 LEU B N 1
ATOM 5063 C CA . LEU B 1 277 ? 12.664 4.285 15.922 1 98.38 277 LEU B CA 1
ATOM 5064 C C . LEU B 1 277 ? 13.336 3.688 17.156 1 98.38 277 LEU B C 1
ATOM 5066 O O . LEU B 1 277 ? 12.766 3.703 18.25 1 98.38 277 LEU B O 1
ATOM 5070 N N . ALA B 1 278 ? 14.492 3.092 16.969 1 96.69 278 ALA B N 1
ATOM 5071 C CA . ALA B 1 278 ? 15.258 2.68 18.141 1 96.69 278 ALA B CA 1
ATOM 5072 C C . ALA B 1 278 ? 15.586 3.879 19.031 1 96.69 278 ALA B C 1
ATOM 5074 O O . ALA B 1 278 ? 15.891 4.965 18.531 1 96.69 278 ALA B O 1
ATOM 5075 N N . PRO B 1 279 ? 15.648 3.707 20.312 1 95.31 279 PRO B N 1
ATOM 5076 C CA . PRO B 1 279 ? 15.805 4.84 21.234 1 95.31 279 PRO B CA 1
ATOM 5077 C C . PRO B 1 279 ? 17.031 5.695 20.922 1 95.31 279 PRO B C 1
ATOM 5079 O O . PRO B 1 279 ? 16.938 6.926 20.922 1 95.31 279 PRO B O 1
ATOM 5082 N N . ALA B 1 280 ? 18.125 5.125 20.578 1 95.69 280 ALA B N 1
ATOM 5083 C CA . ALA B 1 280 ? 19.391 5.832 20.344 1 95.69 280 ALA B CA 1
ATOM 5084 C C . ALA B 1 280 ? 19.297 6.727 19.109 1 95.69 280 ALA B C 1
ATOM 5086 O O . ALA B 1 280 ? 20.062 7.668 18.953 1 95.69 280 ALA B O 1
ATOM 5087 N N . VAL B 1 281 ? 18.359 6.441 18.234 1 96.94 281 VAL B N 1
ATOM 5088 C CA . VAL B 1 281 ? 18.219 7.215 17 1 96.94 281 VAL B CA 1
ATOM 5089 C C . VAL B 1 281 ? 16.969 8.094 17.078 1 96.94 281 VAL B C 1
ATOM 5091 O O . VAL B 1 281 ? 17 9.258 16.688 1 96.94 281 VAL B O 1
ATOM 5094 N N . ARG B 1 282 ? 15.953 7.543 17.625 1 97.19 282 ARG B N 1
ATOM 5095 C CA . ARG B 1 282 ? 14.664 8.227 17.703 1 97.19 282 ARG B CA 1
ATOM 5096 C C . ARG B 1 282 ? 14.781 9.531 18.484 1 97.19 282 ARG B C 1
ATOM 5098 O O . ARG B 1 282 ? 14.219 10.555 18.078 1 97.19 282 ARG B O 1
ATOM 5105 N N . ARG B 1 283 ? 15.477 9.539 19.578 1 95.94 283 ARG B N 1
ATOM 5106 C CA . ARG B 1 283 ? 15.578 10.703 20.453 1 95.94 283 ARG B CA 1
ATOM 5107 C C . ARG B 1 283 ? 16.219 11.875 19.734 1 95.94 283 ARG B C 1
ATOM 5109 O O . ARG B 1 283 ? 15.641 12.961 19.641 1 95.94 283 ARG B O 1
ATOM 5116 N N . PRO B 1 284 ? 17.406 11.695 19.156 1 96.94 284 PRO B N 1
ATOM 5117 C CA . PRO B 1 284 ? 18 12.836 18.453 1 96.94 284 PRO B CA 1
ATOM 5118 C C . PRO B 1 284 ? 17.219 13.234 17.203 1 96.94 284 PRO B C 1
ATOM 5120 O O . PRO B 1 284 ? 17.188 14.414 16.859 1 96.94 284 PRO B O 1
ATOM 5123 N N . LEU B 1 285 ? 16.625 12.32 16.531 1 97.62 285 LEU B N 1
ATOM 5124 C CA . LEU B 1 285 ? 15.812 12.625 15.359 1 97.62 285 LEU B CA 1
ATOM 5125 C C . LEU B 1 285 ? 14.641 13.531 15.734 1 97.62 285 LEU B C 1
ATOM 5127 O O . LEU B 1 285 ? 14.391 14.539 15.062 1 97.62 285 LEU B O 1
ATOM 5131 N N . LEU B 1 286 ? 13.93 13.203 16.781 1 96.88 286 LEU B N 1
ATOM 5132 C CA . LEU B 1 286 ? 12.789 13.992 17.219 1 96.88 286 LEU B CA 1
ATOM 5133 C C . LEU B 1 286 ? 13.25 15.336 17.781 1 96.88 286 LEU B C 1
ATOM 5135 O O . LEU B 1 286 ? 12.562 16.344 17.609 1 96.88 286 LEU B O 1
ATOM 5139 N N . ARG B 1 287 ? 14.352 15.305 18.484 1 96.31 287 ARG B N 1
ATOM 5140 C CA . ARG B 1 287 ? 14.898 16.578 18.953 1 96.31 287 ARG B CA 1
ATOM 5141 C C . ARG B 1 287 ? 15.148 17.531 17.812 1 96.31 287 ARG B C 1
ATOM 5143 O O . ARG B 1 287 ? 14.797 18.719 17.891 1 96.31 287 ARG B O 1
ATOM 5150 N N . ARG B 1 288 ? 15.703 17.031 16.766 1 97.38 288 ARG B N 1
ATOM 5151 C CA . ARG B 1 288 ? 15.953 17.828 15.578 1 97.38 288 ARG B CA 1
ATOM 5152 C C . ARG B 1 288 ? 14.648 18.391 15.016 1 97.38 288 ARG B C 1
ATOM 5154 O O . ARG B 1 288 ? 14.547 19.594 14.75 1 97.38 288 ARG B O 1
ATOM 5161 N N . ASN B 1 289 ? 13.719 17.547 14.836 1 97.75 289 ASN B N 1
ATOM 5162 C CA . ASN B 1 289 ? 12.5 17.938 14.133 1 97.75 289 ASN B CA 1
ATOM 5163 C C . ASN B 1 289 ? 11.625 18.844 14.984 1 97.75 289 ASN B C 1
ATOM 5165 O O . ASN B 1 289 ? 10.969 19.75 14.461 1 97.75 289 ASN B O 1
ATOM 5169 N N . VAL B 1 290 ? 11.617 18.641 16.312 1 96.19 290 VAL B N 1
ATOM 5170 C CA . VAL B 1 290 ? 10.891 19.516 17.219 1 96.19 290 VAL B CA 1
ATOM 5171 C C . VAL B 1 290 ? 11.555 20.891 17.25 1 96.19 290 VAL B C 1
ATOM 5173 O O . VAL B 1 290 ? 10.867 21.922 17.25 1 96.19 290 VAL B O 1
ATOM 5176 N N . ALA B 1 291 ? 12.852 20.922 17.266 1 96.62 291 ALA B N 1
ATOM 5177 C CA . ALA B 1 291 ? 13.57 22.188 17.234 1 96.62 291 ALA B CA 1
ATOM 5178 C C . ALA B 1 291 ? 13.273 22.969 15.961 1 96.62 291 ALA B C 1
ATOM 5180 O O . ALA B 1 291 ? 13.078 24.188 15.992 1 96.62 291 ALA B O 1
ATOM 5181 N N . LEU B 1 292 ? 13.289 22.234 14.875 1 97.75 292 LEU B N 1
ATOM 5182 C CA . LEU B 1 292 ? 12.953 22.844 13.594 1 97.75 292 LEU B CA 1
ATOM 5183 C C . LEU B 1 292 ? 11.547 23.422 13.625 1 97.75 292 LEU B C 1
ATOM 5185 O O . LEU B 1 292 ? 11.32 24.547 13.164 1 97.75 292 LEU B O 1
ATOM 5189 N N . ALA B 1 293 ? 10.609 22.688 14.156 1 97.69 293 ALA B N 1
ATOM 5190 C CA . ALA B 1 293 ? 9.219 23.125 14.266 1 97.69 293 ALA B CA 1
ATOM 5191 C C . ALA B 1 293 ? 9.109 24.406 15.102 1 97.69 293 ALA B C 1
ATOM 5193 O O . ALA B 1 293 ? 8.414 25.344 14.727 1 97.69 293 ALA B O 1
ATOM 5194 N N . ARG B 1 294 ? 9.789 24.438 16.203 1 96.62 294 ARG B N 1
ATOM 5195 C CA . ARG B 1 294 ? 9.727 25.578 17.109 1 96.62 294 ARG B CA 1
ATOM 5196 C C . ARG B 1 294 ? 10.336 26.828 16.469 1 96.62 294 ARG B C 1
ATOM 5198 O O . ARG B 1 294 ? 9.734 27.906 16.516 1 96.62 294 ARG B O 1
ATOM 5205 N N . THR B 1 295 ? 11.461 26.641 15.898 1 97.88 295 THR B N 1
ATOM 5206 C CA . THR B 1 295 ? 12.148 27.75 15.25 1 97.88 295 THR B CA 1
ATOM 5207 C C . THR B 1 295 ? 11.305 28.312 14.117 1 97.88 295 THR B C 1
ATOM 5209 O O . THR B 1 295 ? 11.102 29.531 14.031 1 97.88 295 THR B O 1
ATOM 5212 N N . ASN B 1 296 ? 10.844 27.453 13.281 1 98.62 296 ASN B N 1
ATOM 5213 C CA . ASN B 1 296 ? 10.109 27.891 12.102 1 98.62 296 ASN B CA 1
ATOM 5214 C C . ASN B 1 296 ? 8.734 28.438 12.461 1 98.62 296 ASN B C 1
ATOM 5216 O O . ASN B 1 296 ? 8.242 29.359 11.82 1 98.62 296 ASN B O 1
ATOM 5220 N N . ARG B 1 297 ? 8.078 27.875 13.453 1 97.75 297 ARG B N 1
ATOM 5221 C CA . ARG B 1 297 ? 6.812 28.422 13.914 1 97.75 297 ARG B CA 1
ATOM 5222 C C . ARG B 1 297 ? 6.98 29.875 14.383 1 97.75 297 ARG B C 1
ATOM 5224 O O . ARG B 1 297 ? 6.102 30.703 14.172 1 97.75 297 ARG B O 1
ATOM 5231 N N . ALA B 1 298 ? 8.047 30.156 15.055 1 97.94 298 ALA B N 1
ATOM 5232 C CA . ALA B 1 298 ? 8.328 31.516 15.508 1 97.94 298 ALA B CA 1
ATOM 5233 C C . ALA B 1 298 ? 8.445 32.469 14.328 1 97.94 298 ALA B C 1
ATOM 5235 O O . ALA B 1 298 ? 8.031 33.625 14.422 1 97.94 298 ALA B O 1
ATOM 5236 N N . LEU B 1 299 ? 9.023 31.984 13.25 1 98.69 299 LEU B N 1
ATOM 5237 C CA . LEU B 1 299 ? 9.117 32.781 12.039 1 98.69 299 LEU B CA 1
ATOM 5238 C C . LEU B 1 299 ? 7.734 33.062 11.461 1 98.69 299 LEU B C 1
ATOM 5240 O O . LEU B 1 299 ? 7.453 34.188 11.039 1 98.69 299 LEU B O 1
ATOM 5244 N N . VAL B 1 300 ? 6.875 32.094 11.422 1 98.75 300 VAL B N 1
ATOM 5245 C CA . VAL B 1 300 ? 5.516 32.281 10.93 1 98.75 300 VAL B CA 1
ATOM 5246 C C . VAL B 1 300 ? 4.762 33.25 11.836 1 98.75 300 VAL B C 1
ATOM 5248 O O . VAL B 1 300 ? 4.02 34.125 11.359 1 98.75 300 VAL B O 1
ATOM 5251 N N . GLU B 1 301 ? 4.957 33.062 13.102 1 98.38 301 GLU B N 1
ATOM 5252 C CA . GLU B 1 301 ? 4.316 33.969 14.07 1 98.38 301 GLU B CA 1
ATOM 5253 C C . GLU B 1 301 ? 4.723 35.406 13.836 1 98.38 301 GLU B C 1
ATOM 5255 O O . GLU B 1 301 ? 3.873 36.312 13.836 1 98.38 301 GLU B O 1
ATOM 5260 N N . ALA B 1 302 ? 5.957 35.656 13.688 1 98.69 302 ALA B N 1
ATOM 5261 C CA . ALA B 1 302 ? 6.457 37 13.414 1 98.69 302 ALA B CA 1
ATOM 5262 C C . ALA B 1 302 ? 5.852 37.562 12.133 1 98.69 302 ALA B C 1
ATOM 5264 O O . ALA B 1 302 ? 5.516 38.75 12.062 1 98.69 302 ALA B O 1
ATOM 5265 N N . PHE B 1 303 ? 5.773 36.781 11.125 1 98.69 303 PHE B N 1
ATOM 5266 C CA . PHE B 1 303 ? 5.176 37.188 9.859 1 98.69 303 PHE B CA 1
ATOM 5267 C C . PHE B 1 303 ? 3.719 37.594 10.047 1 98.69 303 PHE B C 1
ATOM 5269 O O . PHE B 1 303 ? 3.289 38.625 9.547 1 98.69 303 PHE B O 1
ATOM 5276 N N . VAL B 1 304 ? 2.924 36.688 10.727 1 98.56 304 VAL B N 1
ATOM 5277 C CA . VAL B 1 304 ? 1.51 36.969 10.961 1 98.56 304 VAL B CA 1
ATOM 5278 C C . VAL B 1 304 ? 1.36 38.281 11.75 1 98.56 304 VAL B C 1
ATOM 5280 O O . VAL B 1 304 ? 0.51 39.094 11.438 1 98.56 304 VAL B O 1
ATOM 5283 N N . ASP B 1 305 ? 2.223 38.438 12.766 1 98.25 305 ASP B N 1
ATOM 5284 C CA . ASP B 1 305 ? 2.186 39.656 13.586 1 98.25 305 ASP B CA 1
ATOM 5285 C C . ASP B 1 305 ? 2.469 40.875 12.742 1 98.25 305 ASP B C 1
ATOM 5287 O O . ASP B 1 305 ? 1.79 41.906 12.883 1 98.25 305 ASP B O 1
ATOM 5291 N N . ALA B 1 306 ? 3.395 40.781 11.898 1 97.94 306 ALA B N 1
ATOM 5292 C CA . ALA B 1 306 ? 3.799 41.938 11.062 1 97.94 306 ALA B CA 1
ATOM 5293 C C . ALA B 1 306 ? 2.719 42.281 10.047 1 97.94 306 ALA B C 1
ATOM 5295 O O . ALA B 1 306 ? 2.67 43.375 9.539 1 97.94 306 ALA B O 1
ATOM 5296 N N . HIS B 1 307 ? 1.895 41.312 9.773 1 97.62 307 HIS B N 1
ATOM 5297 C CA . HIS B 1 307 ? 0.86 41.531 8.766 1 97.62 307 HIS B CA 1
ATOM 5298 C C . HIS B 1 307 ? -0.531 41.312 9.352 1 97.62 307 HIS B C 1
ATOM 5300 O O . HIS B 1 307 ? -1.429 40.812 8.664 1 97.62 307 HIS B O 1
ATOM 5306 N N . ALA B 1 308 ? -0.753 41.594 10.578 1 96.31 308 ALA B N 1
ATOM 5307 C CA . ALA B 1 308 ? -1.963 41.281 11.344 1 96.31 308 ALA B CA 1
ATOM 5308 C C . ALA B 1 308 ? -3.182 41.969 10.727 1 96.31 308 ALA B C 1
ATOM 5310 O O . ALA B 1 308 ? -4.316 41.562 10.961 1 96.31 308 ALA B O 1
ATOM 5311 N N . GLY B 1 309 ? -2.998 42.938 9.914 1 96 309 GLY B N 1
ATOM 5312 C CA . GLY B 1 309 ? -4.109 43.625 9.273 1 96 309 GLY B CA 1
ATOM 5313 C C . GLY B 1 309 ? -4.738 42.812 8.148 1 96 309 GLY B C 1
ATOM 5314 O O . GLY B 1 309 ? -5.898 43.062 7.793 1 96 309 GLY B O 1
ATOM 5315 N N . VAL B 1 310 ? -3.979 41.844 7.582 1 97.5 310 VAL B N 1
ATOM 5316 C CA . VAL B 1 310 ? -4.504 41.156 6.418 1 97.5 310 VAL B CA 1
ATOM 5317 C C . VAL B 1 310 ? -4.316 39.656 6.598 1 97.5 310 VAL B C 1
ATOM 5319 O O . VAL B 1 310 ? -4.789 38.844 5.781 1 97.5 310 VAL B O 1
ATOM 5322 N N . CYS B 1 311 ? -3.582 39.281 7.594 1 97.94 311 CYS B N 1
ATOM 5323 C CA . CYS B 1 311 ? -3.266 37.875 7.824 1 97.94 311 CYS B CA 1
ATOM 5324 C C . CYS B 1 311 ? -3.541 37.469 9.273 1 97.94 311 CYS B C 1
ATOM 5326 O O . CYS B 1 311 ? -3.195 38.219 10.195 1 97.94 311 CYS B O 1
ATOM 5328 N N . SER B 1 312 ? -4.188 36.406 9.477 1 98 312 SER B N 1
ATOM 5329 C CA . SER B 1 312 ? -4.453 35.875 10.805 1 98 312 SER B CA 1
ATOM 5330 C C . SER B 1 312 ? -4.309 34.344 10.828 1 98 312 SER B C 1
ATOM 5332 O O . SER B 1 312 ? -4.219 33.719 9.773 1 98 312 SER B O 1
ATOM 5334 N N . TRP B 1 313 ? -4.188 33.812 11.992 1 97.56 313 TRP B N 1
ATOM 5335 C CA . TRP B 1 313 ? -4.137 32.344 12.164 1 97.56 313 TRP B CA 1
ATOM 5336 C C . TRP B 1 313 ? -4.551 31.953 13.578 1 97.56 313 TRP B C 1
ATOM 5338 O O . TRP B 1 313 ? -4.738 32.812 14.438 1 97.56 313 TRP B O 1
ATOM 5348 N N . VAL B 1 314 ? -4.961 30.703 13.758 1 96.12 314 VAL B N 1
ATOM 5349 C CA . VAL B 1 314 ? -4.883 30.047 15.055 1 96.12 314 VAL B CA 1
ATOM 5350 C C . VAL B 1 314 ? -3.535 29.359 15.203 1 96.12 314 VAL B C 1
ATOM 5352 O O . VAL B 1 314 ? -3.215 28.438 14.445 1 96.12 314 VAL B O 1
ATOM 5355 N N . ARG B 1 315 ? -2.768 29.875 16.125 1 96.12 315 ARG B N 1
ATOM 5356 C CA . ARG B 1 315 ? -1.401 29.391 16.297 1 96.12 315 ARG B CA 1
ATOM 5357 C C . ARG B 1 315 ? -1.377 27.875 16.469 1 96.12 315 ARG B C 1
ATOM 5359 O O . ARG B 1 315 ? -2.018 27.344 17.375 1 96.12 315 ARG B O 1
ATOM 5366 N N . PRO B 1 316 ? -0.644 27.156 15.578 1 96.62 316 PRO B N 1
ATOM 5367 C CA . PRO B 1 316 ? -0.56 25.703 15.75 1 96.62 316 PRO B CA 1
ATOM 5368 C C . PRO B 1 316 ? 0.198 25.312 17.016 1 96.62 316 PRO B C 1
ATOM 5370 O O . PRO B 1 316 ? 1.137 26 17.422 1 96.62 316 PRO B O 1
ATOM 5373 N N . SER B 1 317 ? -0.195 24.219 17.625 1 93.81 317 SER B N 1
ATOM 5374 C CA . SER B 1 317 ? 0.459 23.719 18.828 1 93.81 317 SER B CA 1
ATOM 5375 C C . SER B 1 317 ? 1.259 22.453 18.547 1 93.81 317 SER B C 1
ATOM 5377 O O . SER B 1 317 ? 2.062 22.031 19.375 1 93.81 317 SER B O 1
ATOM 5379 N N . ALA B 1 318 ? 1.049 21.859 17.375 1 96 318 ALA B N 1
ATOM 5380 C CA . ALA B 1 318 ? 1.669 20.578 17.047 1 96 318 ALA B CA 1
ATOM 5381 C C . ALA B 1 318 ? 1.722 20.375 15.531 1 96 318 ALA B C 1
ATOM 5383 O O . ALA B 1 318 ? 1.219 21.188 14.766 1 96 318 ALA B O 1
ATOM 5384 N N . GLY B 1 319 ? 2.434 19.328 15.102 1 97.06 319 GLY B N 1
ATOM 5385 C CA . GLY B 1 319 ? 2.504 18.969 13.695 1 97.06 319 GLY B CA 1
ATOM 5386 C C . GLY B 1 319 ? 3.422 19.875 12.891 1 97.06 319 GLY B C 1
ATOM 5387 O O . GLY B 1 319 ? 4.422 20.375 13.414 1 97.06 319 GLY B O 1
ATOM 5388 N N . THR B 1 320 ? 3.105 19.953 11.641 1 98.56 320 THR B N 1
ATOM 5389 C CA . THR B 1 320 ? 4.02 20.625 10.719 1 98.56 320 THR B CA 1
ATOM 5390 C C . THR B 1 320 ? 3.281 21.672 9.891 1 98.56 320 THR B C 1
ATOM 5392 O O . THR B 1 320 ? 3.871 22.297 9.008 1 98.56 320 THR B O 1
ATOM 5395 N N . THR B 1 321 ? 1.979 21.891 10.148 1 98.69 321 THR B N 1
ATOM 5396 C CA . THR B 1 321 ? 1.186 22.734 9.266 1 98.69 321 THR B CA 1
ATOM 5397 C C . THR B 1 321 ? 0.608 23.922 10.031 1 98.69 321 THR B C 1
ATOM 5399 O O . THR B 1 321 ? 0.401 23.844 11.242 1 98.69 321 THR B O 1
ATOM 5402 N N . ALA B 1 322 ? 0.402 25.016 9.359 1 98.44 322 ALA B N 1
ATOM 5403 C CA . ALA B 1 322 ? -0.327 26.188 9.82 1 98.44 322 ALA B CA 1
ATOM 5404 C C . ALA B 1 322 ? -1.386 26.609 8.805 1 98.44 322 ALA B C 1
ATOM 5406 O O . ALA B 1 322 ? -1.156 26.547 7.598 1 98.44 322 ALA B O 1
ATOM 5407 N N . PHE B 1 323 ? -2.49 26.953 9.305 1 98.75 323 PHE B N 1
ATOM 5408 C CA . PHE B 1 323 ? -3.633 27.359 8.5 1 98.75 323 PHE B CA 1
ATOM 5409 C C . PHE B 1 323 ? -3.863 28.875 8.633 1 98.75 323 PHE B C 1
ATOM 5411 O O . PHE B 1 323 ? -4.496 29.328 9.586 1 98.75 323 PHE B O 1
ATOM 5418 N N . LEU B 1 324 ? -3.389 29.641 7.637 1 98.75 324 LEU B N 1
ATOM 5419 C CA . LEU B 1 324 ? -3.436 31.094 7.672 1 98.75 324 LEU B CA 1
ATOM 5420 C C . LEU B 1 324 ? -4.633 31.609 6.887 1 98.75 324 LEU B C 1
ATOM 5422 O O . LEU B 1 324 ? -5.012 31.047 5.863 1 98.75 324 LEU B O 1
ATOM 5426 N N . ARG B 1 325 ? -5.195 32.656 7.332 1 98.56 325 ARG B N 1
ATOM 5427 C CA . ARG B 1 325 ? -6.297 33.312 6.637 1 98.56 325 ARG B CA 1
ATOM 5428 C C . ARG B 1 325 ? -5.891 34.719 6.148 1 98.56 325 ARG B C 1
ATOM 5430 O O . ARG B 1 325 ? -5.332 35.5 6.91 1 98.56 325 ARG B O 1
ATOM 5437 N N . PHE B 1 326 ? -6.145 34.938 4.938 1 98.75 326 PHE B N 1
ATOM 5438 C CA . PHE B 1 326 ? -5.836 36.219 4.34 1 98.75 326 PHE B CA 1
ATOM 5439 C C . PHE B 1 326 ? -7.113 36.969 3.957 1 98.75 326 PHE B C 1
ATOM 5441 O O . PHE B 1 326 ? -8.047 36.375 3.418 1 98.75 326 PHE B O 1
ATOM 5448 N N . GLU B 1 327 ? -7.137 38.156 4.27 1 97.44 327 GLU B N 1
ATOM 5449 C CA . GLU B 1 327 ? -8.258 39.031 3.957 1 97.44 327 GLU B CA 1
ATOM 5450 C C . GLU B 1 327 ? -7.789 40.312 3.297 1 97.44 327 GLU B C 1
ATOM 5452 O O . GLU B 1 327 ? -6.676 40.781 3.557 1 97.44 327 GLU B O 1
ATOM 5457 N N . ARG B 1 328 ? -8.602 40.75 2.445 1 94.69 328 ARG B N 1
ATOM 5458 C CA . ARG B 1 328 ? -8.422 42.062 1.81 1 94.69 328 ARG B CA 1
ATOM 5459 C C . ARG B 1 328 ? -9.695 42.875 1.888 1 94.69 328 ARG B C 1
ATOM 5461 O O . ARG B 1 328 ? -10.773 42.438 1.501 1 94.69 328 ARG B O 1
ATOM 5468 N N . ASP B 1 329 ? -9.602 44.156 2.4 1 91.81 329 ASP B N 1
ATOM 5469 C CA . ASP B 1 329 ? -10.727 45.062 2.539 1 91.81 329 ASP B CA 1
ATOM 5470 C C . ASP B 1 329 ? -11.859 44.438 3.342 1 91.81 329 ASP B C 1
ATOM 5472 O O . ASP B 1 329 ? -13.023 44.5 2.953 1 91.81 329 ASP B O 1
ATOM 5476 N N . GLY B 1 330 ? -11.484 43.625 4.332 1 90.75 330 GLY B N 1
ATOM 5477 C CA . GLY B 1 330 ? -12.438 43.062 5.273 1 90.75 330 GLY B CA 1
ATOM 5478 C C . GLY B 1 330 ? -13.094 41.781 4.777 1 90.75 330 GLY B C 1
ATOM 5479 O O . GLY B 1 330 ? -13.977 41.219 5.438 1 90.75 330 GLY B O 1
ATOM 5480 N N . ALA B 1 331 ? -12.664 41.312 3.67 1 96.19 331 ALA B N 1
ATOM 5481 C CA . ALA B 1 331 ? -13.234 40.094 3.109 1 96.19 331 ALA B CA 1
ATOM 5482 C C . ALA B 1 331 ? -12.148 39.062 2.805 1 96.19 331 ALA B C 1
ATOM 5484 O O . ALA B 1 331 ? -11.023 39.438 2.459 1 96.19 331 ALA B O 1
ATOM 5485 N N . PRO B 1 332 ? -12.484 37.812 2.934 1 97.69 332 PRO B N 1
ATOM 5486 C CA . PRO B 1 332 ? -11.508 36.781 2.549 1 97.69 332 PRO B CA 1
ATOM 5487 C C . PRO B 1 332 ? -11.078 36.906 1.087 1 97.69 332 PRO B C 1
ATOM 5489 O O . PRO B 1 332 ? -11.914 37.188 0.217 1 97.69 332 PRO B O 1
ATOM 5492 N N . VAL B 1 333 ? -9.852 36.719 0.877 1 98.12 333 VAL B N 1
ATOM 5493 C CA . VAL B 1 333 ? -9.391 36.688 -0.506 1 98.12 333 VAL B CA 1
ATOM 5494 C C . VAL B 1 333 ? -9.867 35.406 -1.186 1 98.12 333 VAL B C 1
ATOM 5496 O O . VAL B 1 333 ? -10.266 34.438 -0.514 1 98.12 333 VAL B O 1
ATOM 5499 N N . ASP B 1 334 ? -9.898 35.406 -2.529 1 98.06 334 ASP B N 1
ATOM 5500 C CA . ASP B 1 334 ? -9.977 34.156 -3.273 1 98.06 334 ASP B CA 1
ATOM 5501 C C . ASP B 1 334 ? -8.695 33.344 -3.121 1 98.06 334 ASP B C 1
ATOM 5503 O O . ASP B 1 334 ? -7.734 33.531 -3.873 1 98.06 334 ASP B O 1
ATOM 5507 N N . ASP B 1 335 ? -8.75 32.438 -2.195 1 98.44 335 ASP B N 1
ATOM 5508 C CA . ASP B 1 335 ? -7.52 31.766 -1.782 1 98.44 335 ASP B CA 1
ATOM 5509 C C . ASP B 1 335 ? -6.895 31 -2.947 1 98.44 335 ASP B C 1
ATOM 5511 O O . ASP B 1 335 ? -5.672 30.859 -3.012 1 98.44 335 ASP B O 1
ATOM 5515 N N . VAL B 1 336 ? -7.66 30.453 -3.891 1 98.62 336 VAL B N 1
ATOM 5516 C CA . VAL B 1 336 ? -7.129 29.75 -5.051 1 98.62 336 VAL B CA 1
ATOM 5517 C C . VAL B 1 336 ? -6.395 30.734 -5.961 1 98.62 336 VAL B C 1
ATOM 5519 O O . VAL B 1 336 ? -5.246 30.5 -6.344 1 98.62 336 VAL B O 1
ATOM 5522 N N . ALA B 1 337 ? -7.023 31.812 -6.32 1 98.44 337 ALA B N 1
ATOM 5523 C CA . ALA B 1 337 ? -6.398 32.844 -7.148 1 98.44 337 ALA B CA 1
ATOM 5524 C C . ALA B 1 337 ? -5.18 33.438 -6.453 1 98.44 337 ALA B C 1
ATOM 5526 O O . ALA B 1 337 ? -4.156 33.719 -7.094 1 98.44 337 ALA B O 1
ATOM 5527 N N . PHE B 1 338 ? -5.352 33.688 -5.199 1 98.5 338 PHE B N 1
ATOM 5528 C CA . PHE B 1 338 ? -4.273 34.219 -4.391 1 98.5 338 PHE B CA 1
ATOM 5529 C C . PHE B 1 338 ? -3.049 33.312 -4.43 1 98.5 338 PHE B C 1
ATOM 5531 O O . PHE B 1 338 ? -1.938 33.781 -4.707 1 98.5 338 PHE B O 1
ATOM 5538 N N . ALA B 1 339 ? -3.229 32.031 -4.191 1 98.69 339 ALA B N 1
ATOM 5539 C CA . ALA B 1 339 ? -2.129 31.078 -4.195 1 98.69 339 ALA B CA 1
ATOM 5540 C C . ALA B 1 339 ? -1.453 31.016 -5.562 1 98.69 339 ALA B C 1
ATOM 5542 O O . ALA B 1 339 ? -0.224 30.969 -5.652 1 98.69 339 ALA B O 1
ATOM 5543 N N . LYS B 1 340 ? -2.25 31.047 -6.617 1 98.62 340 LYS B N 1
ATOM 5544 C CA . LYS B 1 340 ? -1.708 30.984 -7.969 1 98.62 340 LYS B CA 1
ATOM 5545 C C . LYS B 1 340 ? -0.911 32.25 -8.297 1 98.62 340 LYS B C 1
ATOM 5547 O O . LYS B 1 340 ? 0.161 32.188 -8.898 1 98.62 340 LYS B O 1
ATOM 5552 N N . ASP B 1 341 ? -1.451 33.406 -7.914 1 98.56 341 ASP B N 1
ATOM 5553 C CA . ASP B 1 341 ? -0.787 34.656 -8.188 1 98.56 341 ASP B CA 1
ATOM 5554 C C . ASP B 1 341 ? 0.538 34.75 -7.434 1 98.56 341 ASP B C 1
ATOM 5556 O O . ASP B 1 341 ? 1.543 35.219 -7.992 1 98.56 341 ASP B O 1
ATOM 5560 N N . VAL B 1 342 ? 0.526 34.375 -6.188 1 98.75 342 VAL B N 1
ATOM 5561 C CA . VAL B 1 342 ? 1.74 34.406 -5.379 1 98.75 342 VAL B CA 1
ATOM 5562 C C . VAL B 1 342 ? 2.783 33.469 -6.008 1 98.75 342 VAL B C 1
ATOM 5564 O O . VAL B 1 342 ? 3.957 33.812 -6.113 1 98.75 342 VAL B O 1
ATOM 5567 N N . LEU B 1 343 ? 2.391 32.25 -6.41 1 98.81 343 LEU B N 1
ATOM 5568 C CA . LEU B 1 343 ? 3.301 31.297 -7.051 1 98.81 343 LEU B CA 1
ATOM 5569 C C . LEU B 1 343 ? 3.893 31.891 -8.32 1 98.81 343 LEU B C 1
ATOM 5571 O O . LEU B 1 343 ? 5.102 31.797 -8.555 1 98.81 343 LEU B O 1
ATOM 5575 N N . ASP B 1 344 ? 3.039 32.469 -9.102 1 98.25 344 ASP B N 1
ATOM 5576 C CA . ASP B 1 344 ? 3.459 33.031 -10.383 1 98.25 344 ASP B CA 1
ATOM 5577 C C . ASP B 1 344 ? 4.445 34.188 -10.195 1 98.25 344 ASP B C 1
ATOM 5579 O O . ASP B 1 344 ? 5.465 34.25 -10.891 1 98.25 344 ASP B O 1
ATOM 5583 N N . GLU B 1 345 ? 4.207 35 -9.234 1 98.31 345 GLU B N 1
ATOM 5584 C CA . GLU B 1 345 ? 4.973 36.25 -9.078 1 98.31 345 GLU B CA 1
ATOM 5585 C C . GLU B 1 345 ? 6.211 36.031 -8.219 1 98.31 345 GLU B C 1
ATOM 5587 O O . GLU B 1 345 ? 7.219 36.719 -8.383 1 98.31 345 GLU B O 1
ATOM 5592 N N . THR B 1 346 ? 6.141 35.094 -7.32 1 98.62 346 THR B N 1
ATOM 5593 C CA . THR B 1 346 ? 7.203 35.031 -6.328 1 98.62 346 THR B CA 1
ATOM 5594 C C . THR B 1 346 ? 7.801 33.625 -6.281 1 98.62 346 THR B C 1
ATOM 5596 O O . THR B 1 346 ? 8.867 33.406 -5.699 1 98.62 346 THR B O 1
ATOM 5599 N N . LYS B 1 347 ? 7.152 32.562 -6.789 1 98.62 347 LYS B N 1
ATOM 5600 C CA . LYS B 1 347 ? 7.527 31.156 -6.805 1 98.62 347 LYS B CA 1
ATOM 5601 C C . LYS B 1 347 ? 7.25 30.5 -5.453 1 98.62 347 LYS B C 1
ATOM 5603 O O . LYS B 1 347 ? 7.543 29.328 -5.262 1 98.62 347 LYS B O 1
ATOM 5608 N N . VAL B 1 348 ? 6.68 31.328 -4.512 1 98.88 348 VAL B N 1
ATOM 5609 C CA . VAL B 1 348 ? 6.281 30.734 -3.236 1 98.88 348 VAL B CA 1
ATOM 5610 C C . VAL B 1 348 ? 5.059 29.844 -3.438 1 98.88 348 VAL B C 1
ATOM 5612 O O . VAL B 1 348 ? 4.066 30.266 -4.039 1 98.88 348 VAL B O 1
ATOM 5615 N N . PHE B 1 349 ? 5.18 28.609 -2.938 1 98.7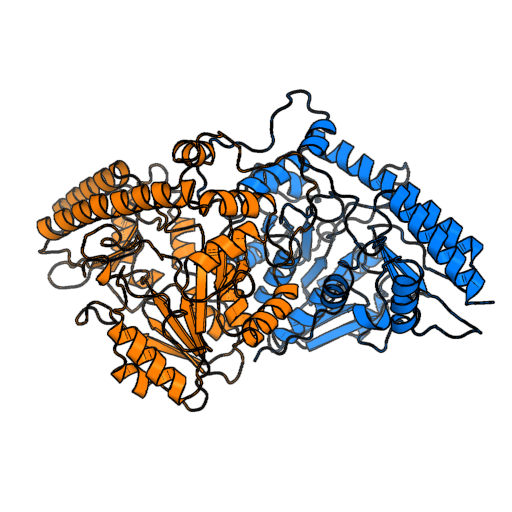5 349 PHE B N 1
ATOM 5616 C CA . PHE B 1 349 ? 4.152 27.594 -3.182 1 98.75 349 PHE B CA 1
ATOM 5617 C C . PHE B 1 349 ? 3.514 27.156 -1.873 1 98.75 349 PHE B C 1
ATOM 5619 O O . PHE B 1 349 ? 4.215 26.75 -0.94 1 98.75 349 PHE B O 1
ATOM 5626 N N . PHE B 1 350 ? 2.26 27.359 -1.713 1 98.44 350 PHE B N 1
ATOM 5627 C CA . PHE B 1 350 ? 1.448 26.828 -0.629 1 98.44 350 PHE B CA 1
ATOM 5628 C C . PHE B 1 350 ? 0.086 26.375 -1.145 1 98.44 350 PHE B C 1
ATOM 5630 O O . PHE B 1 350 ? -0.159 26.375 -2.354 1 98.44 350 PHE B O 1
ATOM 5637 N N . VAL B 1 351 ? -0.791 25.875 -0.23 1 98.31 351 VAL B N 1
ATOM 5638 C CA . VAL B 1 351 ? -2.012 25.219 -0.675 1 98.31 351 VAL B CA 1
ATOM 5639 C C . VAL B 1 351 ? -3.23 26.031 -0.253 1 98.31 351 VAL B C 1
ATOM 5641 O O . VAL B 1 351 ? -3.332 26.453 0.9 1 98.31 351 VAL B O 1
ATOM 5644 N N . PRO B 1 352 ? -4.195 26.266 -1.209 1 98.75 352 PRO B N 1
ATOM 5645 C CA . PRO B 1 352 ? -5.41 27.016 -0.863 1 98.75 352 PRO B CA 1
ATOM 5646 C C . PRO B 1 352 ? -6.371 26.188 -0.005 1 98.75 352 PRO B C 1
ATOM 5648 O O . PRO B 1 352 ? -6.562 25 -0.252 1 98.75 352 PRO B O 1
ATOM 5651 N N . GLY B 1 353 ? -6.973 26.828 0.926 1 98.56 353 GLY B N 1
ATOM 5652 C CA . GLY B 1 353 ? -7.812 26.156 1.904 1 98.56 353 GLY B CA 1
ATOM 5653 C C . GLY B 1 353 ? -9.148 25.703 1.338 1 98.56 353 GLY B C 1
ATOM 5654 O O . GLY B 1 353 ? -9.562 24.562 1.53 1 98.56 353 GLY B O 1
ATOM 5655 N N . SER B 1 354 ? -9.844 26.609 0.622 1 98.12 354 SER B N 1
ATOM 5656 C CA . SER B 1 354 ? -11.18 26.297 0.135 1 98.12 354 SER B CA 1
ATOM 5657 C C . SER B 1 354 ? -11.164 25.125 -0.845 1 98.12 354 SER B C 1
ATOM 5659 O O . SER B 1 354 ? -12.031 24.25 -0.794 1 98.12 354 SER B O 1
ATOM 5661 N N . LYS B 1 355 ? -10.133 25.078 -1.659 1 97.62 355 LYS B N 1
ATOM 5662 C CA . LYS B 1 355 ? -10.031 24.031 -2.666 1 97.62 355 LYS B CA 1
ATOM 5663 C C . LYS B 1 355 ? -9.578 22.703 -2.043 1 97.62 355 LYS B C 1
ATOM 5665 O O . LYS B 1 355 ? -10.148 21.656 -2.318 1 97.62 355 LYS B O 1
ATOM 5670 N N . CYS B 1 356 ? -8.617 22.766 -1.197 1 97.81 356 CYS B N 1
ATOM 5671 C CA . CYS B 1 356 ? -7.922 21.562 -0.763 1 97.81 356 CYS B CA 1
ATOM 5672 C C . CYS B 1 356 ? -8.539 21.016 0.518 1 97.81 356 CYS B C 1
ATOM 5674 O O . CYS B 1 356 ? -8.328 19.844 0.861 1 97.81 356 CYS B O 1
ATOM 5676 N N . PHE B 1 357 ? -9.312 21.828 1.249 1 97.69 357 PHE B N 1
ATOM 5677 C CA . PHE B 1 357 ? -9.828 21.375 2.539 1 97.69 357 PHE B CA 1
ATOM 5678 C C . PHE B 1 357 ? -11.281 21.797 2.725 1 97.69 357 PHE B C 1
ATOM 5680 O O . PHE B 1 357 ? -11.898 21.469 3.742 1 97.69 357 PHE B O 1
ATOM 5687 N N . GLY B 1 358 ? -11.875 22.547 1.736 1 96.88 358 GLY B N 1
ATOM 5688 C CA . GLY B 1 358 ? -13.164 23.172 1.974 1 96.88 358 GLY B CA 1
ATOM 5689 C C . GLY B 1 358 ? -14.203 22.828 0.925 1 96.88 358 GLY B C 1
ATOM 5690 O O . GLY B 1 358 ? -15.25 23.469 0.84 1 96.88 358 GLY B O 1
ATOM 5691 N N . ASP B 1 359 ? -13.883 21.891 0.031 1 92.75 359 ASP B N 1
ATOM 5692 C CA . ASP B 1 359 ? -14.766 21.469 -1.054 1 92.75 359 ASP B CA 1
ATOM 5693 C C . ASP B 1 359 ? -15.188 22.656 -1.912 1 92.75 359 ASP B C 1
ATOM 5695 O O . ASP B 1 359 ? -16.328 22.734 -2.357 1 92.75 359 ASP B O 1
ATOM 5699 N N . GLY B 1 360 ? -14.344 23.594 -1.969 1 93.31 360 GLY B N 1
ATOM 5700 C CA . GLY B 1 360 ? -14.562 24.766 -2.801 1 93.31 360 GLY B CA 1
ATOM 5701 C C . GLY B 1 360 ? -15.422 25.812 -2.131 1 93.31 360 GLY B C 1
ATOM 5702 O O . GLY B 1 360 ? -15.57 26.922 -2.645 1 93.31 360 GLY B O 1
ATOM 5703 N N . GLU B 1 361 ? -15.953 25.547 -0.981 1 94.62 361 GLU B N 1
ATOM 5704 C CA . GLU B 1 361 ? -16.922 26.422 -0.353 1 94.62 361 GLU B CA 1
ATOM 5705 C C . GLU B 1 361 ? -16.453 26.891 1.018 1 94.62 361 GLU B C 1
ATOM 5707 O O . GLU B 1 361 ? -16.531 28.078 1.34 1 94.62 361 GLU B O 1
ATOM 5712 N N . ASP B 1 362 ? -15.961 25.984 1.799 1 97.12 362 ASP B N 1
ATOM 5713 C CA . ASP B 1 362 ? -15.523 26.312 3.154 1 97.12 362 ASP B CA 1
ATOM 5714 C C . ASP B 1 362 ? -14.078 26.812 3.162 1 97.12 362 ASP B C 1
ATOM 5716 O O . ASP B 1 362 ? -13.336 26.594 2.205 1 97.12 362 ASP B O 1
ATOM 5720 N N . PHE B 1 363 ? -13.773 27.672 4.168 1 97.94 363 PHE B N 1
ATOM 5721 C CA . PHE B 1 363 ? -12.422 28.109 4.477 1 97.94 363 PHE B CA 1
ATOM 5722 C C . PHE B 1 363 ? -11.875 29.016 3.377 1 97.94 363 PHE B C 1
ATOM 5724 O O . PHE B 1 363 ? -10.703 28.906 3.004 1 97.94 363 PHE B O 1
ATOM 5731 N N . LYS B 1 364 ? -12.75 29.812 2.818 1 97.69 364 LYS B N 1
ATOM 5732 C CA . LYS B 1 364 ? -12.297 30.859 1.92 1 97.69 364 LYS B CA 1
ATOM 5733 C C . LYS B 1 364 ? -11.25 31.75 2.598 1 97.69 364 LYS B C 1
ATOM 5735 O O . LYS B 1 364 ? -11.367 32.062 3.783 1 97.69 364 LYS B O 1
ATOM 5740 N N . GLY B 1 365 ? -10.242 32.094 1.857 1 98.38 365 GLY B N 1
ATOM 5741 C CA . GLY B 1 365 ? -9.203 32.969 2.365 1 98.38 365 GLY B CA 1
ATOM 5742 C C . GLY B 1 365 ? -8.102 32.219 3.104 1 98.38 365 GLY B C 1
ATOM 5743 O O . GLY B 1 365 ? -7.031 32.781 3.361 1 98.38 365 GLY B O 1
ATOM 5744 N N . TYR B 1 366 ? -8.336 30.969 3.418 1 98.62 366 TYR B N 1
ATOM 5745 C CA . TYR B 1 366 ? -7.344 30.188 4.145 1 98.62 366 TYR B CA 1
ATOM 5746 C C . TYR B 1 366 ? -6.324 29.594 3.188 1 98.62 366 TYR B C 1
ATOM 5748 O O . TYR B 1 366 ? -6.656 29.234 2.053 1 98.62 366 TYR B O 1
ATOM 5756 N N . VAL B 1 367 ? -5.09 29.516 3.629 1 98.69 367 VAL B N 1
ATOM 5757 C CA . VAL B 1 367 ? -4.031 28.734 2.982 1 98.69 367 VAL B CA 1
ATOM 5758 C C . VAL B 1 367 ? -3.293 27.906 4.023 1 98.69 367 VAL B C 1
ATOM 5760 O O . VAL B 1 367 ? -3.129 28.328 5.168 1 98.69 367 VAL B O 1
ATOM 5763 N N . ARG B 1 368 ? -2.914 26.719 3.668 1 98.81 368 ARG B N 1
ATOM 5764 C CA . ARG B 1 368 ? -2.082 25.891 4.531 1 98.81 368 ARG B CA 1
ATOM 5765 C C . ARG B 1 368 ? -0.616 25.969 4.117 1 98.81 368 ARG B C 1
ATOM 5767 O O . ARG B 1 368 ? -0.289 25.812 2.939 1 98.81 368 ARG B O 1
ATOM 5774 N N . ILE B 1 369 ? 0.234 26.219 5.016 1 98.62 369 ILE B N 1
ATOM 5775 C CA . ILE B 1 369 ? 1.667 26.125 4.762 1 98.62 369 ILE B CA 1
ATOM 5776 C C . ILE B 1 369 ? 2.262 24.984 5.59 1 98.62 369 ILE B C 1
ATOM 5778 O O . ILE B 1 369 ? 1.7 24.594 6.617 1 98.62 369 ILE B O 1
ATOM 5782 N N . GLY B 1 370 ? 3.26 24.297 5.133 1 98.44 370 GLY B N 1
ATOM 5783 C CA . GLY B 1 370 ? 4.137 23.422 5.891 1 98.44 370 GLY B CA 1
ATOM 5784 C C . GLY B 1 370 ? 5.395 24.109 6.379 1 98.44 370 GLY B C 1
ATOM 5785 O O . GLY B 1 370 ? 6.301 24.391 5.594 1 98.44 370 GLY B O 1
ATOM 5786 N N . TYR B 1 371 ? 5.43 24.375 7.688 1 98.31 371 TYR B N 1
ATOM 5787 C CA . TYR B 1 371 ? 6.465 25.297 8.148 1 98.31 371 TYR B CA 1
ATOM 5788 C C . TYR B 1 371 ? 7.652 24.531 8.727 1 98.31 371 TYR B C 1
ATOM 5790 O O . TYR B 1 371 ? 8.656 25.141 9.117 1 98.31 371 TYR B O 1
ATOM 5798 N N . VAL B 1 372 ? 7.633 23.219 8.688 1 98.44 372 VAL B N 1
ATOM 5799 C CA . VAL B 1 372 ? 8.758 22.484 9.266 1 98.44 372 VAL B CA 1
ATOM 5800 C C . VAL B 1 372 ? 9.695 22.031 8.156 1 98.44 372 VAL B C 1
ATOM 5802 O O . VAL B 1 372 ? 10.227 20.922 8.195 1 98.44 372 VAL B O 1
ATOM 5805 N N . CYS B 1 373 ? 9.773 22.781 7.066 1 98.25 373 CYS B N 1
ATOM 5806 C CA . CYS B 1 373 ? 10.812 22.641 6.051 1 98.25 373 CYS B CA 1
ATOM 5807 C C . CYS B 1 373 ? 12.133 23.234 6.535 1 98.25 373 CYS B C 1
ATOM 5809 O O . CYS B 1 373 ? 12.234 23.656 7.688 1 98.25 373 CYS B O 1
ATOM 5811 N N . HIS B 1 374 ? 13.172 23.141 5.703 1 98.12 374 HIS B N 1
ATOM 5812 C CA . HIS B 1 374 ? 14.406 23.828 6.078 1 98.12 374 HIS B CA 1
ATOM 5813 C C . HIS B 1 374 ? 14.164 25.297 6.383 1 98.12 374 HIS B C 1
ATOM 5815 O O . HIS B 1 374 ? 13.438 25.969 5.648 1 98.12 374 HIS B O 1
ATOM 5821 N N . THR B 1 375 ? 14.766 25.75 7.445 1 98.69 375 THR B N 1
ATOM 5822 C CA . THR B 1 375 ? 14.5 27.094 7.949 1 98.69 375 THR B CA 1
ATOM 5823 C C . THR B 1 375 ? 14.766 28.125 6.867 1 98.69 375 THR B C 1
ATOM 5825 O O . THR B 1 375 ? 14 29.078 6.715 1 98.69 375 THR B O 1
ATOM 5828 N N . GLU B 1 376 ? 15.797 27.906 6.098 1 98.56 376 GLU B N 1
ATOM 5829 C CA . GLU B 1 376 ? 16.156 28.875 5.066 1 98.56 376 GLU B CA 1
ATOM 5830 C C . GLU B 1 376 ? 15.094 28.953 3.977 1 98.56 376 GLU B C 1
ATOM 5832 O O . GLU B 1 376 ? 14.859 30.016 3.412 1 98.56 376 GLU B O 1
ATOM 5837 N N . VAL B 1 377 ? 14.508 27.859 3.703 1 98.5 377 VAL B N 1
ATOM 5838 C CA . VAL B 1 377 ? 13.438 27.812 2.709 1 98.5 377 VAL B CA 1
ATOM 5839 C C . VAL B 1 377 ? 12.234 28.609 3.215 1 98.5 377 VAL B C 1
ATOM 5841 O O . VAL B 1 377 ? 11.641 29.391 2.473 1 98.5 377 VAL B O 1
ATOM 5844 N N . LEU B 1 378 ? 11.883 28.422 4.453 1 98.81 378 LEU B N 1
ATOM 5845 C CA . LEU B 1 378 ? 10.75 29.125 5.043 1 98.81 378 LEU B CA 1
ATOM 5846 C C . LEU B 1 378 ? 11.016 30.625 5.098 1 98.81 378 LEU B C 1
ATOM 5848 O O . LEU B 1 378 ? 10.141 31.438 4.77 1 98.81 378 LEU B O 1
ATOM 5852 N N . LYS B 1 379 ? 12.203 31.016 5.492 1 98.75 379 LYS B N 1
ATOM 5853 C CA . LYS B 1 379 ? 12.578 32.406 5.562 1 98.75 379 LYS B CA 1
ATOM 5854 C C . LYS B 1 379 ? 12.422 33.094 4.203 1 98.75 379 LYS B C 1
ATOM 5856 O O . LYS B 1 379 ? 11.844 34.188 4.109 1 98.75 379 LYS B O 1
ATOM 5861 N N . GLU B 1 380 ? 12.961 32.438 3.219 1 98.81 380 GLU B N 1
ATOM 5862 C CA . GLU B 1 380 ? 12.867 32.969 1.868 1 98.81 380 GLU B CA 1
ATOM 5863 C C . GLU B 1 380 ? 11.406 33.062 1.417 1 98.81 380 GLU B C 1
ATOM 5865 O O . GLU B 1 380 ? 11.008 34.094 0.845 1 98.81 380 GLU B O 1
ATOM 5870 N N . GLY B 1 381 ? 10.641 32.031 1.644 1 98.81 381 GLY B N 1
ATOM 5871 C CA . GLY B 1 381 ? 9.227 32.062 1.279 1 98.81 381 GLY B CA 1
ATOM 5872 C C . GLY B 1 381 ? 8.445 33.156 1.95 1 98.81 381 GLY B C 1
ATOM 5873 O O . GLY B 1 381 ? 7.691 33.875 1.291 1 98.81 381 GLY B O 1
ATOM 5874 N N . LEU B 1 382 ? 8.641 33.312 3.242 1 98.81 382 LEU B N 1
ATOM 5875 C CA . LEU B 1 382 ? 7.918 34.344 3.994 1 98.81 382 LEU B CA 1
ATOM 5876 C C . LEU B 1 382 ? 8.336 35.75 3.553 1 98.81 382 LEU B C 1
ATOM 5878 O O . LEU B 1 382 ? 7.512 36.656 3.502 1 98.81 382 LEU B O 1
ATOM 5882 N N . LYS B 1 383 ? 9.602 35.906 3.279 1 98.75 383 LYS B N 1
ATOM 5883 C CA . LYS B 1 383 ? 10.102 37.219 2.803 1 98.75 383 LYS B CA 1
ATOM 5884 C C . LYS B 1 383 ? 9.438 37.594 1.486 1 98.75 383 LYS B C 1
ATOM 5886 O O . LYS B 1 383 ? 8.969 38.719 1.335 1 98.75 383 LYS B O 1
ATOM 5891 N N . LYS B 1 384 ? 9.422 36.688 0.579 1 98.75 384 LYS B N 1
ATOM 5892 C CA . LYS B 1 384 ? 8.812 36.969 -0.724 1 98.75 384 LYS B CA 1
ATOM 5893 C C . LYS B 1 384 ? 7.309 37.188 -0.596 1 98.75 384 LYS B C 1
ATOM 5895 O O . LYS B 1 384 ? 6.734 38.031 -1.297 1 98.75 384 LYS B O 1
ATOM 5900 N N . LEU B 1 385 ? 6.695 36.375 0.231 1 98.75 385 LEU B N 1
ATOM 5901 C CA . LEU B 1 385 ? 5.266 36.562 0.472 1 98.75 385 LEU B CA 1
ATOM 5902 C C . LEU B 1 385 ? 4.98 37.938 1.062 1 98.75 385 LEU B C 1
ATOM 5904 O O . LEU B 1 385 ? 4.004 38.594 0.687 1 98.75 385 LEU B O 1
ATOM 5908 N N . ALA B 1 386 ? 5.785 38.375 2.002 1 98.44 386 ALA B N 1
ATOM 5909 C CA . ALA B 1 386 ? 5.652 39.719 2.584 1 98.44 386 ALA B CA 1
ATOM 5910 C C . ALA B 1 386 ? 5.738 40.812 1.509 1 98.44 386 ALA B C 1
ATOM 5912 O O . ALA B 1 386 ? 4.949 41.75 1.504 1 98.44 386 ALA B O 1
ATOM 5913 N N . GLY B 1 387 ? 6.719 40.656 0.648 1 98.38 387 GLY B N 1
ATOM 5914 C CA . GLY B 1 387 ? 6.844 41.594 -0.457 1 98.38 387 GLY B CA 1
ATOM 5915 C C . GLY B 1 387 ? 5.609 41.625 -1.338 1 98.38 387 GLY B C 1
ATOM 5916 O O . GLY B 1 387 ? 5.188 42.719 -1.768 1 98.38 387 GLY B O 1
ATOM 5917 N N . TYR B 1 388 ? 5.07 40.5 -1.617 1 98.44 388 TYR B N 1
ATOM 5918 C CA . TYR B 1 388 ? 3.85 40.406 -2.412 1 98.44 388 TYR B CA 1
ATOM 5919 C C . TYR B 1 388 ? 2.705 41.156 -1.732 1 98.44 388 TYR B C 1
ATOM 5921 O O . TYR B 1 388 ? 1.967 41.906 -2.381 1 98.44 388 TYR B O 1
ATOM 5929 N N . LEU B 1 389 ? 2.496 40.906 -0.452 1 97.81 389 LEU B N 1
ATOM 5930 C CA . LEU B 1 389 ? 1.416 41.562 0.296 1 97.81 389 LEU B CA 1
ATOM 5931 C C . LEU B 1 389 ? 1.579 43.062 0.305 1 97.81 389 LEU B C 1
ATOM 5933 O O . LEU B 1 389 ? 0.599 43.812 0.162 1 97.81 389 LEU B O 1
ATOM 5937 N N . GLU B 1 390 ? 2.777 43.5 0.449 1 96.25 390 GLU B N 1
ATOM 5938 C CA . GLU B 1 390 ? 3.049 44.938 0.437 1 96.25 390 GLU B CA 1
ATOM 5939 C C . GLU B 1 390 ? 2.676 45.562 -0.906 1 96.25 390 GLU B C 1
ATOM 5941 O O . GLU B 1 390 ? 2.15 46.656 -0.956 1 96.25 390 GLU B O 1
ATOM 5946 N N . ALA B 1 391 ? 2.887 44.781 -1.876 1 96.5 391 ALA B N 1
ATOM 5947 C CA . ALA B 1 391 ? 2.658 45.312 -3.223 1 96.5 391 ALA B CA 1
ATOM 5948 C C . ALA B 1 391 ? 1.18 45.25 -3.594 1 96.5 391 ALA B C 1
ATOM 5950 O O . ALA B 1 391 ? 0.682 46.062 -4.355 1 96.5 391 ALA B O 1
ATOM 5951 N N . HIS B 1 392 ? 0.493 44.312 -3.041 1 94.75 392 HIS B N 1
ATOM 5952 C CA . HIS B 1 392 ? -0.815 44 -3.611 1 94.75 392 HIS B CA 1
ATOM 5953 C C . HIS B 1 392 ? -1.929 44.25 -2.604 1 94.75 392 HIS B C 1
ATOM 5955 O O . HIS B 1 392 ? -3.105 44.312 -2.973 1 94.75 392 HIS B O 1
ATOM 5961 N N . PHE B 1 393 ? -1.709 44.219 -1.408 1 89.94 393 PHE B N 1
ATOM 5962 C CA . PHE B 1 393 ? -2.744 44.406 -0.398 1 89.94 393 PHE B CA 1
ATOM 5963 C C . PHE B 1 393 ? -2.738 45.844 0.13 1 89.94 393 PHE B C 1
ATOM 5965 O O . PHE B 1 393 ? -3.49 46.156 1.047 1 89.94 393 PHE B O 1
ATOM 5972 N N . LYS B 1 394 ? -2.002 46.875 -0.441 1 72.88 394 LYS B N 1
ATOM 5973 C CA . LYS B 1 394 ? -2.072 48.281 -0.09 1 72.88 394 LYS B CA 1
ATOM 5974 C C . LYS B 1 394 ? -3.418 48.875 -0.489 1 72.88 394 LYS B C 1
ATOM 5976 O O . LYS B 1 394 ? -4.012 48.469 -1.488 1 72.88 394 LYS B O 1
#

InterPro domains:
  IPR004838 Aminotransferases, class-I, pyridoxal-phosphate-binding site [PS00105] (228-241)
  IPR004839 Aminotransferase, class I/classII, large domain [PF00155] (52-384)
  IPR015421 Pyridoxal phosphate-dependent transferase, major domain [G3DSA:3.40.640.10] (58-283)
  IPR015422 Pyridoxal phosphate-dependent transferase, small domain [G3DSA:3.90.1150.10] (23-382)
  IPR015424 Pyridoxal phosphate-dependent transferase [SSF53383] (54-390)

Secondary structure (DSSP, 8-state):
---PPP-HHHHHHHHHTT-TT-EE----SSS---HHHHHHH-S-TT---S--TTS--S---TT--HHHHHHHHTTSTT--GGGEEEESSHHHHHHHHHHHH--TT-EEEEEES--THHHHHHHHTT-EEEEEE--GGGTT---HHHHHHH--TTEEEEEEESS-TTT-PPPPHHHHHHHHHHHHHHT-EEEEE-TTTT-BTTTTSGGGGGSPPPGGGSS-SSEEEEEESSSTTS-TTS--EEEE-S-HHHHHHHHHHHTTTTS---HHHHHHHHHHHSHHHHHHHHHHHHHHHHHHHHHHHHHHHHTTTTEEE----BSSEEEEEEEETTEE--HHHHHHHHHHHH-EE-EEHHHHHSTTTSSTTEEEEE--S-HHHHHHHHHHHHHHHHHH--/-------HHHHHHHHHTT-TT-EE----SS----HHHHHHH-S-TT---S--TTS--S---TT--HHHHHHHHTTSTT--GGGEEEESSHHHHHHHHHHHH--TT-EEEEEESS-THHHHHHHHTT-EEEEEE--GGGTT---HHHHHHH--TTEEEEEEESS-TTT-----HHHHHHHHHHHHHHT-EEEEE-TTTT-BTTTTSTTGGGSPPPGGGSS-SSEEEEEESSSTTS-TTS--EEEE-S-HHHHHHHHHHHTTTTS---HHHHHHHHHHHSHHHHHHHHHHHHHHHHHHHHHHHHHHHHTTTTEEE----BSSEEEEEEEETTEE--HHHHHHHHHHHH-EE-EEHHHHHSTTTSSTTEEEEE--S-HHHHHHHHHHHHHHHHHH--

Organism: NCBI:txid1051616

Sequence (788 aa):
MVRLAPFEVERWMDEYEVTPGVINIAETCAASISIDELVALSEDTSGKSPIDTSTCLVYGAIPGSQALRSNIASQHESLSSENVLITQGAIAANFLTLYTLVGPGDHVICVYPTYQQLYSVPRSLGADVTLWKLKAENGFVPDVAELEALLRPNTKMIIINNPNNPTGASIPRSVLAALVATARARDITILSDEVYRPLFHDLHDDAAAAVPPSITGLGYDNVIATGSMSKAYALAGIRIGWIASPRAALLARLASARDYTTISVSQLDDQVAAYALAPAVRRPLLRRNVALARTNRALVEAFVDAHAGVCSWVRPSAGTTAFLRFERDGAPVDDVAFAKDVLDETKVFFVPGSKCFGDGEDFKGYVRIGYVCHTEVLKEGLKKLAGYLEAHFKMVRLAPFEVERWMDEYEVTPGVINIAETCAASISIDELVALSEDTSGKSPIDTSTCLVYGAIPGSQALRSNIASQHESLSSENVLITQGAIAANFLTLYTLVGPGDHVICVYPTYQQLYSVPRSLGADVTLWKLKAENGFVPDVAELEALLRPNTKMIIINNPNNPTGASIPRSVLAALVATARARDITILSDEVYRPLFHDLHDDAAAAVPPSITGLGYDNVIATGSMSKAYALAGIRIGWIASPRAALLARLASARDYTTISVSQLDDQVAAYALAPAVRRPLLRRNVALARTNRALVEAFVDAHAGVCSWVRPSAGTTAFLRFERDGAPVDDVAFAKDVLDETKVFFVPGSKCFGDGEDFKGYVRIGYVCHTEVLKEGLKKLAGYLEAHFK